Protein 2WNR (pdb70)

Nearest PDB structures (foldseek):
  2wnr-assembly1_E  TM=1.004E+00  e=7.507E-53  Methanothermobacter thermautotrophicus
  4ba1-assembly1_A  TM=9.623E-01  e=1.044E-28  Saccharolobus solfataricus
  8r1o-assembly1_A  TM=9.314E-01  e=3.854E-24  Thermochaetoides thermophila DSM 1495
  9g8n-assembly1_K  TM=9.231E-01  e=5.121E-24  Homo sapiens
  2nn6-assembly1_E  TM=8.917E-01  e=5.564E-19  Homo sapiens

Organism: Methanothermobacter thermautotrophicus (strain ATCC 29096 / DSM 1053 / JCM 10044 / NBRC 100330 / Delta H) (NCBI:txid187420)

Sequence (1418 aa):
PEITRKSITDLINNKERIDGRSLHEFRDISIETGVISKAEGSSRVKLGNTQIIVGVKPQIGEPFPDTPEMGVILTNSELLPMASPTFEPGPPDERSVELSRVVDRCIRESRMIDLEKLCIIEGSKVWMLFLDLHIIDYDGNLFDAAVLATVAALLDTRIPAAEVEDGEVVINREKMQPLPVNRKALMCTFAKIGNEIVLDPSLEEEDILTARISIGVTEEGSICAMQKGGEGPLTRDDVLKAVSIAVEKVPQLIEYLDKSMSVREDGRAFDELRPLKIEAGILERADGSSYLEFGGNKILVAVYGPREAQIRKLQRPDRAVIRCRYNMAPFSVEERKRPGPDRRSVEISKITAEALRPALILEKFPRSVIDVFIEVLEAEGGTRCAGITAASVALADAGIPMRDMVVACAAGKVGDQVVLDLSEEEDKEGQADVPVAILPRTREITLLQSDGNLTPEEFERALDLAVEGCLRIHEVQKEALRKRKSITDLINNKERIDGRSLHEFRDISIETGVISKAEGSSRRVKLGNTQIIVGVKPQIGEPFPDTPEMGVILTNSELLPMASPTFEPGPPDERSVELSRVVDRCIRESRMIDLEKLCIIEGSKVWMLFLDLHIIDYDGNLFDAAVLATVAALLDTRIPAAEVEDGEVVINREKMQPLPVNRKALMCTFAKIGNEIVLDPSLEEEDILTARISIGVTEEGSICAMQKGGEGPLTRDDVLKAVSIAVEKVPQLIEYLDKSMTVREDGRAFDELRPLKIEAGILERADGSSYLEFGGNKILVAVYGPREAVIRCRYNMAPFSVEERKRPGPDRRSVEISKITAEALRPALILEKFPRSVIDVFIEVLEAEGGTRCAGITAASVALADAGIPMRDMVVACAAGKVGDQVVLDLSEEEDKEGQADVPVAILPRTREITLLQSDGNLTPEEFERALDLAVEGCLRIHEVQKEALRKNNKERIDGRSLHEFRDISIETGVISKAEGSSRRVKLGNTQIIVGVKPQIGEPFPDTPEMGVILTNSELLPMASPTFEPGPPDERSVELSRVVDRCIRESRMIDLEKLCIIEGSKVWMLFLDLHIIDYDGNLFDAAVLATVAALLDTRIPAAEVEDGEVVINREKMQPLPVNRKALMCTFAKIGNEIVLDPSLEEEDILTARISIGVTEEGSICAMQKGGEGPLTRDDVLKAVSIAVEKVPQLIEYLDKSMTPSVREDGRAFDELRPLKIEAGILERADGSSYLEFGGNKILVAVYGPREAPDRAVIRCRYNMAPFSVEERKRPGPDRRSVEISKITAEALRPALILEKFPRSVIDVFIEVLEAEGGTRCAGITAASVALADAGIPMRDMVVACAAGKVGDQVVLDLSEEEDKEGQADVPVAILPRTREITLLQSDGNLTPEEFERALDLAVEGCLRIHEVQKEALRKR

GO terms:
  GO:0005515 protein binding (F, IPI)

Foldseek 3Di:
DCPLQVVQQVQVVVQAGPVGDGQADWADKDKDWCPPVVALTKIWIQGPNWIKIKGKHKDKWFDDQVFQQFEAEAWFEDPDVQADVVRDDDGDDPVRVVLRVQLVQLCVQLPFFVRNVQHADRRIIGMYIYIYMYGRHAFFDSNQRRNLGSQLRLQRGWAFDWHDDPHDIDTHNVDIHRTRTPWDKGKWKWFARHNDTGITDTNSRVVNTQKMKMWIATPVQDTRGMDIGHDHDDDPCRVVVVSVSGSVCTNVSVVVSVVSD/DADPVGDDQLDFADKAKAWDPDDPALIKMWIDGPQWTKIKGKHDQDADPDPPDFDQQWEFEQEFAFEQLQQDPHRDDGDDDPVRVVLRVLLSQLFVQFAPTSVDHNGYMYMYMYTDHDWPPRSQSRSQRRQLRCVRSVGHTPAGKHKFKWFAAPVDTGGHATSVSVVNTQKIWIWIAGLPVRHTRDIDMDGDDDPVSVVVRSVSGSVVRNVSVVSSVVNNVD/DVVQQVQVVPQAHDVGDGQLDWADKDKDWCPPVVALTKIWIQGPNWIKIKGKHKDKWADDQVCLQFAAEAWFEDPDVQADVVRDDDPDDPVRVVLRVQLVQLCVQLPFFVRNVQRADGRTIGMYIYIYMYGRHAFFDPNQRRNLGSQLRLQRGWAFDWHQDPHDTDTHPVDTHHTHTPWGKGKWKWFARHNDTGITDTNVRVVHTQKMKMWIATPVLDTRGMDIGHDHDDDPCRVVVVSVSRSVCTNVSVVVSVVSVD/DDPVDDDQLDFADWAKAWDPDDPALIKMWIDGPQWTKIKGKHDQDCDAEFEFAFEQLQQDDHRDDGDDDPVRVVLRVLLSQLFVQFAPSVVPPNGYMYMYMYTDHDWPPVSQRSSQRRQLRCVRSVGDTPAGKHKFKWFAAPVDTGGHQTRVSVVRTQKMWIWMAGLPVRHTRDIDMDHDDDPVRVVVRSVSGSVVRNVSVVSSVVNNVD/DPADDPVGHGQQDWADKDKDWCPPVVAQTKIWIQGPNWIKIKGKHKDKWADDQVFQQFEAEAWFEDPDVQADVPDDDDPDDPVRVVLRVQLVQLCVQLPFFVRNVQRADGGTIGMYIYIYMYGRHAFFDPNQRRNLGSQLRLQRGWAFDWHDDPDDIDTDPPRTHHTHTPFGKGKWKWFADDNGTGITDTNVRVVHTQKMKMWIATPVLDTRGIDIGHDHDDDPCRVVVRSVSGSVCTNVSVVVSVVSVD/DDADPVGDDQLDFADKAKAWDPDDPALIKMWIDGPQWTKIKGKHDQDDDAFWAAEFEFAFEQLQQDDHRDPGDDDPVRVVLRVLLSQLFPQFAPCVVPIGGYMYMYMYTDHDWPPVSQRRSQRRQLRCVRSVGHTPAGKHKFKWFAAPVRIGGHAGNVRVVRTQKIWIWIAGLVVRHTRDTDMDGDDDPVRVVVRSVSGSVVRNVSVVSSVVNVVVD

B-factor: mean 25.07, std 7.88, range [2.0, 79.35]

Structure (mmCIF, N/CA/C/O backbone):
data_2WNR
#
_entry.id   2WNR
#
_cell.length_a   89.261
_cell.length_b   118.233
_cell.length_c   154.708
_cell.angle_alpha   90.00
_cell.angle_beta   90.00
_cell.angle_gamma   90.00
#
_symmetry.space_group_name_H-M   'P 21 21 21'
#
loop_
_entity.id
_entity.type
_entity.pdbx_description
1 polymer 'PROBABLE EXOSOME COMPLEX EXONUCLEASE 2'
2 polymer 'PROBABLE EXOSOME COMPLEX EXONUCLEASE 1'
3 non-polymer 'PHOSPHATE ION'
4 water water
#
loop_
_atom_site.group_PDB
_atom_site.id
_atom_site.type_symbol
_atom_site.label_atom_id
_atom_site.label_alt_id
_atom_site.label_comp_id
_atom_site.label_asym_id
_atom_site.label_entity_id
_atom_site.label_seq_id
_atom_site.pdbx_PDB_ins_code
_atom_site.Cartn_x
_atom_site.Cartn_y
_atom_site.Cartn_z
_atom_site.occupancy
_atom_site.B_iso_or_equiv
_atom_site.auth_seq_id
_atom_site.auth_comp_id
_atom_site.auth_asym_id
_atom_site.auth_atom_id
_atom_site.pdbx_PDB_model_num
ATOM 1 N N . PRO A 1 9 ? -48.501 35.343 24.321 1.00 43.46 9 PRO A N 1
ATOM 2 C CA . PRO A 1 9 ? -48.409 34.055 23.626 1.00 43.75 9 PRO A CA 1
ATOM 3 C C . PRO A 1 9 ? -48.999 32.905 24.457 1.00 43.53 9 PRO A C 1
ATOM 4 O O . PRO A 1 9 ? -49.093 33.022 25.684 1.00 43.56 9 PRO A O 1
ATOM 8 N N . GLU A 1 10 ? -49.387 31.813 23.789 1.00 42.98 10 GLU A N 1
ATOM 9 C CA . GLU A 1 10 ? -50.049 30.659 24.434 1.00 41.76 10 GLU A CA 1
ATOM 10 C C . GLU A 1 10 ? -51.434 30.998 25.018 1.00 40.73 10 GLU A C 1
ATOM 11 O O . GLU A 1 10 ? -51.830 30.459 26.058 1.00 40.22 10 GLU A O 1
ATOM 17 N N . ILE A 1 11 ? -52.161 31.887 24.337 1.00 39.59 11 ILE A N 1
ATOM 18 C CA . ILE A 1 11 ? -53.484 32.353 24.787 1.00 37.53 11 ILE A CA 1
ATOM 19 C C . ILE A 1 11 ? -54.568 31.293 24.547 1.00 37.03 11 ILE A C 1
ATOM 20 O O . ILE A 1 11 ? -55.294 30.932 25.475 1.00 37.85 11 ILE A O 1
ATOM 25 N N . THR A 1 12 ? -54.673 30.799 23.314 1.00 35.52 12 THR A N 1
ATOM 26 C CA . THR A 1 12 ? -55.642 29.748 22.986 1.00 34.56 12 THR A CA 1
ATOM 27 C C . THR A 1 12 ? -55.561 28.564 23.940 1.00 34.80 12 THR A C 1
ATOM 28 O O . THR A 1 12 ? -56.602 28.084 24.399 1.00 34.91 12 THR A O 1
ATOM 32 N N . ARG A 1 13 ? -54.336 28.116 24.248 1.00 33.70 13 ARG A N 1
ATOM 33 C CA . ARG A 1 13 ? -54.133 27.006 25.181 1.00 33.16 13 ARG A CA 1
ATOM 34 C C . ARG A 1 13 ? -54.650 27.271 26.597 1.00 32.80 13 ARG A C 1
ATOM 35 O O . ARG A 1 13 ? -55.092 26.344 27.267 1.00 33.48 13 ARG A O 1
ATOM 43 N N . LYS A 1 14 ? -54.598 28.520 27.055 1.00 32.72 14 LYS A N 1
ATOM 44 C CA . LYS A 1 14 ? -55.185 28.854 28.352 1.00 31.78 14 LYS A CA 1
ATOM 45 C C . LYS A 1 14 ? -56.716 28.992 28.264 1.00 31.28 14 LYS A C 1
ATOM 46 O O . LYS A 1 14 ? -57.430 28.460 29.122 1.00 31.54 14 LYS A O 1
ATOM 52 N N . SER A 1 15 ? -57.205 29.683 27.226 1.00 29.91 15 SER A N 1
ATOM 53 C CA . SER A 1 15 ? -58.651 29.884 26.999 1.00 27.37 15 SER A CA 1
ATOM 54 C C . SER A 1 15 ? -59.425 28.563 26.934 1.00 28.08 15 SER A C 1
ATOM 55 O O . SER A 1 15 ? -60.399 28.377 27.672 1.00 27.46 15 SER A O 1
ATOM 58 N N . ILE A 1 16 ? -58.985 27.653 26.058 1.00 27.48 16 ILE A N 1
ATOM 59 C CA . ILE A 1 16 ? -59.635 26.346 25.886 1.00 28.15 16 ILE A CA 1
ATOM 60 C C . ILE A 1 16 ? -59.452 25.452 27.123 1.00 28.99 16 ILE A C 1
ATOM 61 O O . ILE A 1 16 ? -60.251 24.548 27.371 1.00 29.72 16 ILE A O 1
ATOM 66 N N . THR A 1 17 ? -58.410 25.715 27.905 1.00 29.39 17 THR A N 1
ATOM 67 C CA . THR A 1 17 ? -58.151 24.926 29.107 1.00 29.87 17 THR A CA 1
ATOM 68 C C . THR A 1 17 ? -59.070 25.319 30.265 1.00 29.45 17 THR A C 1
ATOM 69 O O . THR A 1 17 ? -59.689 24.452 30.888 1.00 29.08 17 THR A O 1
ATOM 73 N N . ASP A 1 18 ? -59.169 26.622 30.532 1.00 30.19 18 ASP A N 1
ATOM 74 C CA . ASP A 1 18 ? -60.051 27.142 31.580 1.00 29.93 18 ASP A CA 1
ATOM 75 C C . ASP A 1 18 ? -61.496 26.690 31.375 1.00 28.98 18 ASP A C 1
ATOM 76 O O . ASP A 1 18 ? -62.188 26.342 32.330 1.00 29.82 18 ASP A O 1
ATOM 81 N N . LEU A 1 19 ? -61.926 26.686 30.118 1.00 27.58 19 LEU A N 1
ATOM 82 C CA . LEU A 1 19 ? -63.257 26.242 29.728 1.00 27.21 19 LEU A CA 1
ATOM 83 C C . LEU A 1 19 ? -63.502 24.774 30.110 1.00 28.38 19 LEU A C 1
ATOM 84 O O . LEU A 1 19 ? -64.488 24.459 30.784 1.00 28.03 19 LEU A O 1
ATOM 89 N N . ILE A 1 20 ? -62.595 23.890 29.684 1.00 28.37 20 ILE A N 1
ATOM 90 C CA . ILE A 1 20 ? -62.700 22.453 29.951 1.00 27.68 20 ILE A CA 1
ATOM 91 C C . ILE A 1 20 ? -62.507 22.097 31.424 1.00 28.33 20 ILE A C 1
ATOM 92 O O . ILE A 1 20 ? -63.072 21.108 31.890 1.00 29.12 20 ILE A O 1
ATOM 97 N N . ASN A 1 21 ? -61.722 22.898 32.149 1.00 28.51 21 ASN A N 1
ATOM 98 C CA . ASN A 1 21 ? -61.562 22.721 33.601 1.00 28.15 21 ASN A CA 1
ATOM 99 C C . ASN A 1 21 ? -62.822 23.108 34.362 1.00 27.70 21 ASN A C 1
ATOM 100 O O . ASN A 1 21 ? -63.063 22.622 35.466 1.00 26.78 21 ASN A O 1
ATOM 105 N N . ASN A 1 22 ? -63.619 23.988 33.762 1.00 28.63 22 ASN A N 1
ATOM 106 C CA . ASN A 1 22 ? -64.923 24.339 34.315 1.00 29.05 22 ASN A CA 1
ATOM 107 C C . ASN A 1 22 ? -66.056 23.617 33.571 1.00 28.26 22 ASN A C 1
ATOM 108 O O . ASN A 1 22 ? -67.202 24.080 33.540 1.00 28.64 22 ASN A O 1
ATOM 113 N N . LYS A 1 23 ? -65.695 22.483 32.968 1.00 26.76 23 LYS A N 1
ATOM 114 C CA . LYS A 1 23 ? -66.627 21.471 32.451 1.00 26.78 23 LYS A CA 1
ATOM 115 C C . LYS A 1 23 ? -67.429 21.807 31.190 1.00 25.73 23 LYS A C 1
ATOM 116 O O . LYS A 1 23 ? -68.522 21.275 30.999 1.00 25.15 23 LYS A O 1
ATOM 122 N N . GLU A 1 24 ? -66.887 22.657 30.322 1.00 24.73 24 GLU A N 1
ATOM 123 C CA . GLU A 1 24 ? -67.553 22.936 29.044 1.00 25.32 24 GLU A CA 1
ATOM 124 C C . GLU A 1 24 ? -66.593 23.012 27.860 1.00 25.18 24 GLU A C 1
ATOM 125 O O . GLU A 1 24 ? -65.395 23.231 28.029 1.00 26.62 24 GLU A O 1
ATOM 131 N N . ARG A 1 25 ? -67.133 22.823 26.662 1.00 24.08 25 ARG A N 1
ATOM 132 C CA . ARG A 1 25 ? -66.324 22.810 25.458 1.00 23.92 25 ARG A CA 1
ATOM 133 C C . ARG A 1 25 ? -66.767 23.894 24.496 1.00 24.27 25 ARG A C 1
ATOM 134 O O . ARG A 1 25 ? -67.889 24.385 24.581 1.00 24.04 25 ARG A O 1
ATOM 142 N N . ILE A 1 26 ? -65.873 24.263 23.585 1.00 25.09 26 ILE A N 1
ATOM 143 C CA . ILE A 1 26 ? -66.143 25.308 22.604 1.00 25.73 26 ILE A CA 1
ATOM 144 C C . ILE A 1 26 ? -67.466 25.099 21.857 1.00 25.58 26 ILE A C 1
ATOM 145 O O . ILE A 1 26 ? -68.283 26.023 21.761 1.00 23.17 26 ILE A O 1
ATOM 150 N N . ASP A 1 27 ? -67.682 23.881 21.360 1.00 25.91 27 ASP A N 1
ATOM 151 C CA . ASP A 1 27 ? -68.912 23.563 20.634 1.00 27.68 27 ASP A CA 1
ATOM 152 C C . ASP A 1 27 ? -70.065 23.174 21.571 1.00 27.77 27 ASP A C 1
ATOM 153 O O . ASP A 1 27 ? -71.138 22.770 21.117 1.00 27.16 27 ASP A O 1
ATOM 158 N N . GLY A 1 28 ? -69.822 23.287 22.875 1.00 28.54 28 GLY A N 1
ATOM 159 C CA . GLY A 1 28 ? -70.861 23.143 23.898 1.00 28.08 28 GLY A CA 1
ATOM 160 C C . GLY A 1 28 ? -71.368 21.748 24.210 1.00 27.60 28 GLY A C 1
ATOM 161 O O . GLY A 1 28 ? -72.542 21.581 24.530 1.00 28.04 28 GLY A O 1
ATOM 162 N N . ARG A 1 29 ? -70.496 20.743 24.134 1.00 28.09 29 ARG A N 1
ATOM 163 C CA . ARG A 1 29 ? -70.889 19.381 24.511 1.00 27.05 29 ARG A CA 1
ATOM 164 C C . ARG A 1 29 ? -70.345 18.970 25.870 1.00 27.47 29 ARG A C 1
ATOM 165 O O . ARG A 1 29 ? -69.490 19.651 26.444 1.00 26.99 29 ARG A O 1
ATOM 173 N N . SER A 1 30 ? -70.880 17.865 26.388 1.00 27.88 30 SER A N 1
ATOM 174 C CA . SER A 1 30 ? -70.404 17.266 27.627 1.00 27.31 30 SER A CA 1
ATOM 175 C C . SER A 1 30 ? -68.941 16.876 27.451 1.00 26.26 30 SER A C 1
ATOM 176 O O . SER A 1 30 ? -68.446 16.792 26.320 1.00 25.98 30 SER A O 1
ATOM 179 N N . LEU A 1 31 ? -68.255 16.652 28.568 1.00 24.11 31 LEU A N 1
ATOM 180 C CA . LEU A 1 31 ? -66.873 16.216 28.531 1.00 22.94 31 LEU A CA 1
ATOM 181 C C . LEU A 1 31 ? -66.705 14.834 27.904 1.00 23.48 31 LEU A C 1
ATOM 182 O O . LEU A 1 31 ? -65.709 14.579 27.245 1.00 24.53 31 LEU A O 1
ATOM 187 N N . HIS A 1 32 ? -67.680 13.952 28.099 1.00 24.71 32 HIS A N 1
ATOM 188 C CA . HIS A 1 32 ? -67.612 12.603 27.536 1.00 25.21 32 HIS A CA 1
ATOM 189 C C . HIS A 1 32 ? -68.693 12.375 26.466 1.00 24.93 32 HIS A C 1
ATOM 190 O O . HIS A 1 32 ? -69.405 11.364 26.486 1.00 25.28 32 HIS A O 1
ATOM 197 N N . GLU A 1 33 ? -68.801 13.312 25.528 1.00 24.50 33 GLU A N 1
ATOM 198 C CA . GLU A 1 33 ? -69.816 13.244 24.475 1.00 22.83 33 GLU A CA 1
ATOM 199 C C . GLU A 1 33 ? -69.218 13.326 23.071 1.00 22.37 33 GLU A C 1
ATOM 200 O O . GLU A 1 33 ? -68.474 14.257 22.754 1.00 21.74 33 GLU A O 1
ATOM 206 N N . PHE A 1 34 ? -69.567 12.349 22.235 1.00 22.42 34 PHE A N 1
ATOM 207 C CA . PHE A 1 34 ? -69.189 12.345 20.821 1.00 21.53 34 PHE A CA 1
ATOM 208 C C . PHE A 1 34 ? -69.895 13.438 20.045 1.00 22.53 34 PHE A C 1
ATOM 209 O O . PHE A 1 34 ? -70.953 13.923 20.458 1.00 23.24 34 PHE A O 1
ATOM 217 N N . ARG A 1 35 ? -69.312 13.815 18.908 1.00 22.53 35 ARG A N 1
ATOM 218 C CA . ARG A 1 35 ? -70.001 14.666 17.941 1.00 21.20 35 ARG A CA 1
ATOM 219 C C . ARG A 1 35 ? -70.993 13.799 17.181 1.00 21.03 35 ARG A C 1
ATOM 220 O O . ARG A 1 35 ? -71.059 12.588 17.400 1.00 20.78 35 ARG A O 1
ATOM 228 N N . ASP A 1 36 ? -71.766 14.410 16.292 1.00 22.15 36 ASP A N 1
ATOM 229 C CA . ASP A 1 36 ? -72.721 13.661 15.483 1.00 23.58 36 ASP A CA 1
ATOM 230 C C . ASP A 1 36 ? -71.985 12.599 14.671 1.00 24.18 36 ASP A C 1
ATOM 231 O O . ASP A 1 36 ? -70.860 12.818 14.217 1.00 25.36 36 ASP A O 1
ATOM 236 N N . ILE A 1 37 ? -72.596 11.433 14.517 1.00 23.39 37 ILE A N 1
ATOM 237 C CA . ILE A 1 37 ? -71.972 10.380 13.729 1.00 23.76 37 ILE A CA 1
ATOM 238 C C . ILE A 1 37 ? -72.864 9.986 12.562 1.00 24.41 37 ILE A C 1
ATOM 239 O O . ILE A 1 37 ? -74.078 9.855 12.708 1.00 25.85 37 ILE A O 1
ATOM 244 N N . SER A 1 38 ? -72.236 9.806 11.404 1.00 24.72 38 SER A N 1
ATOM 245 C CA . SER A 1 38 ? -72.920 9.465 10.174 1.00 24.58 38 SER A CA 1
ATOM 246 C C . SER A 1 38 ? -72.200 8.271 9.548 1.00 24.72 38 SER A C 1
ATOM 247 O O . SER A 1 38 ? -70.996 8.312 9.334 1.00 25.61 38 SER A O 1
ATOM 250 N N . ILE A 1 39 ? -72.938 7.199 9.278 1.00 24.04 39 ILE A N 1
ATOM 251 C CA . ILE A 1 39 ? -72.366 5.964 8.742 1.00 23.08 39 ILE A CA 1
ATOM 252 C C . ILE A 1 39 ? -73.131 5.479 7.507 1.00 23.76 39 ILE A C 1
ATOM 253 O O . ILE A 1 39 ? -74.336 5.185 7.578 1.00 24.91 39 ILE A O 1
ATOM 258 N N . GLU A 1 40 ? -72.430 5.404 6.379 1.00 23.00 40 GLU A N 1
ATOM 259 C CA . GLU A 1 40 ? -72.982 4.821 5.155 1.00 22.97 40 GLU A CA 1
ATOM 260 C C . GLU A 1 40 ? -72.119 3.654 4.716 1.00 22.35 40 GLU A C 1
ATOM 261 O O . GLU A 1 40 ? -70.906 3.677 4.897 1.00 21.91 40 GLU A O 1
ATOM 267 N N . THR A 1 41 ? -72.749 2.634 4.145 1.00 22.08 41 THR A N 1
ATOM 268 C CA . THR A 1 41 ? -72.020 1.505 3.570 1.00 21.81 41 THR A CA 1
ATOM 269 C C . THR A 1 41 ? -72.358 1.377 2.084 1.00 21.85 41 THR A C 1
ATOM 270 O O . THR A 1 41 ? -73.236 2.084 1.584 1.00 22.60 41 THR A O 1
ATOM 274 N N . GLY A 1 42 ? -71.653 0.489 1.382 1.00 22.18 42 GLY A N 1
ATOM 275 C CA . GLY A 1 42 ? -71.868 0.265 -0.053 1.00 22.77 42 GLY A CA 1
ATOM 276 C C . GLY A 1 42 ? -71.705 1.529 -0.881 1.00 23.83 42 GLY A C 1
ATOM 277 O O . GLY A 1 42 ? -72.465 1.778 -1.819 1.00 24.17 42 GLY A O 1
ATOM 278 N N . VAL A 1 43 ? -70.691 2.312 -0.533 1.00 23.71 43 VAL A N 1
ATOM 279 C CA . VAL A 1 43 ? -70.446 3.631 -1.110 1.00 24.55 43 VAL A CA 1
ATOM 280 C C . VAL A 1 43 ? -69.714 3.570 -2.459 1.00 24.28 43 VAL A C 1
ATOM 281 O O . VAL A 1 43 ? -70.028 4.343 -3.379 1.00 24.54 43 VAL A O 1
ATOM 285 N N . ILE A 1 44 ? -68.736 2.665 -2.556 1.00 23.27 44 ILE A N 1
ATOM 286 C CA . ILE A 1 44 ? -67.964 2.442 -3.782 1.00 22.33 44 ILE A CA 1
ATOM 287 C C . ILE A 1 44 ? -68.457 1.142 -4.412 1.00 22.77 44 ILE A C 1
ATOM 288 O O . ILE A 1 44 ? -68.237 0.060 -3.866 1.00 23.25 44 ILE A O 1
ATOM 293 N N . SER A 1 45 ? -69.117 1.244 -5.559 1.00 22.96 45 SER A N 1
ATOM 294 C CA . SER A 1 45 ? -69.833 0.087 -6.107 1.00 24.03 45 SER A CA 1
ATOM 295 C C . SER A 1 45 ? -68.903 -1.046 -6.538 1.00 24.05 45 SER A C 1
ATOM 296 O O . SER A 1 45 ? -69.259 -2.221 -6.429 1.00 24.30 45 SER A O 1
ATOM 299 N N . LYS A 1 46 ? -67.714 -0.689 -7.014 1.00 24.52 46 LYS A N 1
ATOM 300 C CA . LYS A 1 46 ? -66.731 -1.686 -7.447 1.00 25.00 46 LYS A CA 1
ATOM 301 C C . LYS A 1 46 ? -66.122 -2.474 -6.285 1.00 24.71 46 LYS A C 1
ATOM 302 O O . LYS A 1 46 ? -65.781 -3.646 -6.453 1.00 25.22 46 LYS A O 1
ATOM 308 N N . ALA A 1 47 ? -66.002 -1.822 -5.123 1.00 22.40 47 ALA A N 1
ATOM 309 C CA . ALA A 1 47 ? -65.404 -2.403 -3.910 1.00 21.07 47 ALA A CA 1
ATOM 310 C C . ALA A 1 47 ? -66.296 -3.460 -3.256 1.00 21.61 47 ALA A C 1
ATOM 311 O O . ALA A 1 47 ? -67.509 -3.275 -3.148 1.00 22.52 47 ALA A O 1
ATOM 313 N N . GLU A 1 48 ? -65.688 -4.554 -2.805 1.00 20.56 48 GLU A N 1
ATOM 314 C CA . GLU A 1 48 ? -66.426 -5.675 -2.222 1.00 20.53 48 GLU A CA 1
ATOM 315 C C . GLU A 1 48 ? -67.093 -5.327 -0.893 1.00 20.78 48 GLU A C 1
ATOM 316 O O . GLU A 1 48 ? -68.137 -5.887 -0.538 1.00 23.04 48 GLU A O 1
ATOM 322 N N . GLY A 1 49 ? -66.472 -4.413 -0.161 1.00 20.11 49 GLY A N 1
ATOM 323 C CA . GLY A 1 49 ? -67.083 -3.792 1.002 1.00 19.17 49 GLY A CA 1
ATOM 324 C C . GLY A 1 49 ? -66.556 -2.381 1.054 1.00 19.30 49 GLY A C 1
ATOM 325 O O . GLY A 1 49 ? -65.416 -2.141 0.669 1.00 20.40 49 GLY A O 1
ATOM 326 N N . SER A 1 50 ? -67.383 -1.446 1.504 1.00 19.78 50 SER A N 1
ATOM 327 C CA . SER A 1 50 ? -66.984 -0.044 1.608 1.00 20.19 50 SER A CA 1
ATOM 328 C C . SER A 1 50 ? -67.850 0.711 2.601 1.00 20.48 50 SER A C 1
ATOM 329 O O . SER A 1 50 ? -68.977 0.303 2.877 1.00 20.35 50 SER A O 1
ATOM 332 N N . SER A 1 51 ? -67.324 1.816 3.125 1.00 19.60 51 SER A N 1
ATOM 333 C CA . SER A 1 51 ? -68.061 2.669 4.061 1.00 21.01 51 SER A CA 1
ATOM 334 C C . SER A 1 51 ? -67.591 4.115 4.020 1.00 20.88 51 SER A C 1
ATOM 335 O O . SER A 1 51 ? -66.461 4.395 3.664 1.00 21.91 51 SER A O 1
ATOM 338 N N . ARG A 1 52 ? -68.477 5.026 4.387 1.00 21.44 52 ARG A N 1
ATOM 339 C CA . ARG A 1 52 ? -68.142 6.437 4.530 1.00 22.35 52 ARG A CA 1
ATOM 340 C C . ARG A 1 52 ? -68.614 6.876 5.914 1.00 22.30 52 ARG A C 1
ATOM 341 O O . ARG A 1 52 ? -69.817 6.848 6.206 1.00 23.18 52 ARG A O 1
ATOM 349 N N . VAL A 1 53 ? -67.665 7.248 6.771 1.00 21.76 53 VAL A N 1
ATOM 350 C CA . VAL A 1 53 ? -67.991 7.716 8.120 1.00 21.85 53 VAL A CA 1
ATOM 351 C C . VAL A 1 53 ? -67.683 9.204 8.291 1.00 22.53 53 VAL A C 1
ATOM 352 O O . VAL A 1 53 ? -66.619 9.689 7.898 1.00 22.77 53 VAL A O 1
ATOM 356 N N . LYS A 1 54 ? -68.643 9.921 8.861 1.00 22.51 54 LYS A N 1
ATOM 357 C CA . LYS A 1 54 ? -68.454 11.309 9.249 1.00 21.80 54 LYS A CA 1
ATOM 358 C C . LYS A 1 54 ? -68.623 11.418 10.756 1.00 22.11 54 LYS A C 1
ATOM 359 O O . LYS A 1 54 ? -69.655 11.040 11.310 1.00 22.47 54 LYS A O 1
ATOM 365 N N . LEU A 1 55 ? -67.587 11.920 11.411 1.00 21.91 55 LEU A N 1
ATOM 366 C CA . LEU A 1 55 ? -67.593 12.120 12.845 1.00 22.72 55 LEU A CA 1
ATOM 367 C C . LEU A 1 55 ? -67.328 13.611 13.027 1.00 22.75 55 LEU A C 1
ATOM 368 O O . LEU A 1 55 ? -66.202 14.074 12.897 1.00 23.58 55 LEU A O 1
ATOM 373 N N . GLY A 1 56 ? -68.382 14.367 13.293 1.00 23.07 56 GLY A N 1
ATOM 374 C CA . GLY A 1 56 ? -68.320 15.806 13.107 1.00 22.56 56 GLY A CA 1
ATOM 375 C C . GLY A 1 56 ? -68.053 16.012 11.632 1.00 23.55 56 GLY A C 1
ATOM 376 O O . GLY A 1 56 ? -68.781 15.486 10.788 1.00 25.13 56 GLY A O 1
ATOM 377 N N . ASN A 1 57 ? -66.991 16.740 11.313 1.00 22.93 57 ASN A N 1
ATOM 378 C CA . ASN A 1 57 ? -66.614 16.955 9.920 1.00 22.49 57 ASN A CA 1
ATOM 379 C C . ASN A 1 57 ? -65.504 16.032 9.448 1.00 22.58 57 ASN A C 1
ATOM 380 O O . ASN A 1 57 ? -65.212 15.978 8.252 1.00 23.92 57 ASN A O 1
ATOM 385 N N . THR A 1 58 ? -64.877 15.328 10.387 1.00 21.64 58 THR A N 1
ATOM 386 C CA . THR A 1 58 ? -63.852 14.349 10.064 1.00 22.11 58 THR A CA 1
ATOM 387 C C . THR A 1 58 ? -64.491 13.251 9.229 1.00 22.60 58 THR A C 1
ATOM 388 O O . THR A 1 58 ? -65.443 12.604 9.657 1.00 22.74 58 THR A O 1
ATOM 392 N N . GLN A 1 59 ? -63.967 13.066 8.025 1.00 22.92 59 GLN A N 1
ATOM 393 C CA . GLN A 1 59 ? -64.569 12.151 7.078 1.00 23.15 59 GLN A CA 1
ATOM 394 C C . GLN A 1 59 ? -63.567 11.132 6.565 1.00 23.89 59 GLN A C 1
ATOM 395 O O . GLN A 1 59 ? -62.484 11.493 6.116 1.00 24.72 59 GLN A O 1
ATOM 401 N N . ILE A 1 60 ? -63.938 9.861 6.637 1.00 22.71 60 ILE A N 1
ATOM 402 C CA . ILE A 1 60 ? -63.078 8.774 6.198 1.00 22.39 60 ILE A CA 1
ATOM 403 C C . ILE A 1 60 ? -63.884 7.816 5.332 1.00 22.83 60 ILE A C 1
ATOM 404 O O . ILE A 1 60 ? -64.992 7.427 5.689 1.00 26.27 60 ILE A O 1
ATOM 409 N N . ILE A 1 61 ? -63.323 7.448 4.188 1.00 22.20 61 ILE A N 1
ATOM 410 C CA . ILE A 1 61 ? -63.876 6.386 3.370 1.00 20.79 61 ILE A CA 1
ATOM 411 C C . ILE A 1 61 ? -62.976 5.156 3.432 1.00 21.42 61 ILE A C 1
ATOM 412 O O . ILE A 1 61 ? -61.765 5.258 3.273 1.00 22.30 61 ILE A O 1
ATOM 417 N N . VAL A 1 62 ? -63.572 4.000 3.687 1.00 20.73 62 VAL A N 1
ATOM 418 C CA . VAL A 1 62 ? -62.813 2.765 3.761 1.00 21.90 62 VAL A CA 1
ATOM 419 C C . VAL A 1 62 ? -63.295 1.794 2.700 1.00 22.82 62 VAL A C 1
ATOM 420 O O . VAL A 1 62 ? -64.488 1.632 2.497 1.00 25.91 62 VAL A O 1
ATOM 424 N N . GLY A 1 63 ? -62.359 1.159 2.014 1.00 22.58 63 GLY A N 1
ATOM 425 C CA . GLY A 1 63 ? -62.696 0.092 1.094 1.00 22.70 63 GLY A CA 1
ATOM 426 C C . GLY A 1 63 ? -62.047 -1.203 1.538 1.00 23.02 63 GLY A C 1
ATOM 427 O O . GLY A 1 63 ? -60.937 -1.198 2.081 1.00 23.96 63 GLY A O 1
ATOM 428 N N . VAL A 1 64 ? -62.748 -2.311 1.316 1.00 22.79 64 VAL A N 1
ATOM 429 C CA . VAL A 1 64 ? -62.209 -3.631 1.601 1.00 22.86 64 VAL A CA 1
ATOM 430 C C . VAL A 1 64 ? -62.096 -4.384 0.278 1.00 23.57 64 VAL A C 1
ATOM 431 O O . VAL A 1 64 ? -63.101 -4.618 -0.395 1.00 23.69 64 VAL A O 1
ATOM 435 N N . LYS A 1 65 ? -60.868 -4.751 -0.089 1.00 23.91 65 LYS A N 1
ATOM 436 C CA . LYS A 1 65 ? -60.592 -5.416 -1.362 1.00 23.75 65 LYS A CA 1
ATOM 437 C C . LYS A 1 65 ? -59.924 -6.763 -1.128 1.00 22.61 65 LYS A C 1
ATOM 438 O O . LYS A 1 65 ? -58.743 -6.815 -0.791 1.00 21.68 65 LYS A O 1
ATOM 444 N N . PRO A 1 66 ? -60.690 -7.858 -1.292 1.00 22.24 66 PRO A N 1
ATOM 445 C CA . PRO A 1 66 ? -60.207 -9.219 -1.116 1.00 22.83 66 PRO A CA 1
ATOM 446 C C . PRO A 1 66 ? -59.369 -9.678 -2.298 1.00 22.88 66 PRO A C 1
ATOM 447 O O . PRO A 1 66 ? -59.646 -9.326 -3.446 1.00 22.73 66 PRO A O 1
ATOM 451 N N . GLN A 1 67 ? -58.357 -10.476 -2.007 1.00 23.24 67 GLN A N 1
ATOM 452 C CA . GLN A 1 67 ? -57.430 -10.930 -3.022 1.00 23.38 67 GLN A CA 1
ATOM 453 C C . GLN A 1 67 ? -56.833 -12.264 -2.589 1.00 22.23 67 GLN A C 1
ATOM 454 O O . GLN A 1 67 ? -56.769 -12.571 -1.391 1.00 20.28 67 GLN A O 1
ATOM 460 N N . ILE A 1 68 ? -56.402 -13.061 -3.557 1.00 23.20 68 ILE A N 1
ATOM 461 C CA . ILE A 1 68 ? -55.868 -14.383 -3.250 1.00 23.43 68 ILE A CA 1
ATOM 462 C C . ILE A 1 68 ? -54.350 -14.420 -3.378 1.00 24.38 68 ILE A C 1
ATOM 463 O O . ILE A 1 68 ? -53.798 -13.971 -4.391 1.00 25.00 68 ILE A O 1
ATOM 468 N N . GLY A 1 69 ? -53.683 -14.953 -2.353 1.00 23.86 69 GLY A N 1
ATOM 469 C CA . GLY A 1 69 ? -52.235 -15.164 -2.406 1.00 24.44 69 GLY A CA 1
ATOM 470 C C . GLY A 1 69 ? -51.657 -16.070 -1.338 1.00 26.06 69 GLY A C 1
ATOM 471 O O . GLY A 1 69 ? -52.394 -16.758 -0.622 1.00 27.35 69 GLY A O 1
ATOM 472 N N . GLU A 1 70 ? -50.325 -16.079 -1.257 1.00 27.74 70 GLU A N 1
ATOM 473 C CA . GLU A 1 70 ? -49.570 -16.822 -0.239 1.00 28.25 70 GLU A CA 1
ATOM 474 C C . GLU A 1 70 ? -49.846 -16.310 1.178 1.00 29.02 70 GLU A C 1
ATOM 475 O O . GLU A 1 70 ? -49.830 -15.092 1.412 1.00 25.93 70 GLU A O 1
ATOM 481 N N . PRO A 1 71 ? -50.127 -17.238 2.118 1.00 29.08 71 PRO A N 1
ATOM 482 C CA . PRO A 1 71 ? -50.101 -16.957 3.553 1.00 30.81 71 PRO A CA 1
ATOM 483 C C . PRO A 1 71 ? -48.667 -16.856 4.074 1.00 31.83 71 PRO A C 1
ATOM 484 O O . PRO A 1 71 ? -47.733 -17.320 3.405 1.00 30.96 71 PRO A O 1
ATOM 488 N N . PHE A 1 72 ? -48.501 -16.267 5.258 1.00 33.17 72 PHE A N 1
ATOM 489 C CA . PHE A 1 72 ? -47.188 -16.154 5.890 1.00 35.70 72 PHE A CA 1
ATOM 490 C C . PHE A 1 72 ? -46.593 -17.537 6.205 1.00 37.13 72 PHE A C 1
ATOM 491 O O . PHE A 1 72 ? -47.330 -18.462 6.562 1.00 38.46 72 PHE A O 1
ATOM 499 N N . PRO A 1 73 ? -45.259 -17.685 6.057 1.00 37.60 73 PRO A N 1
ATOM 500 C CA . PRO A 1 73 ? -44.607 -18.997 6.150 1.00 38.07 73 PRO A CA 1
ATOM 501 C C . PRO A 1 73 ? -44.880 -19.744 7.457 1.00 37.54 73 PRO A C 1
ATOM 502 O O . PRO A 1 73 ? -44.824 -20.973 7.480 1.00 36.12 73 PRO A O 1
ATOM 506 N N . ASP A 1 74 ? -45.172 -19.003 8.525 1.00 36.16 74 ASP A N 1
ATOM 507 C CA . ASP A 1 74 ? -45.422 -19.605 9.838 1.00 34.78 74 ASP A CA 1
ATOM 508 C C . ASP A 1 74 ? -46.874 -19.479 10.333 1.00 31.49 74 ASP A C 1
ATOM 509 O O . ASP A 1 74 ? -47.164 -19.756 11.503 1.00 30.45 74 ASP A O 1
ATOM 514 N N . THR A 1 75 ? -47.772 -19.065 9.437 1.00 28.92 75 THR A N 1
ATOM 515 C CA . THR A 1 75 ? -49.222 -19.119 9.675 1.00 26.85 75 THR A CA 1
ATOM 516 C C . THR A 1 75 ? -49.958 -19.658 8.437 1.00 25.85 75 THR A C 1
ATOM 517 O O . THR A 1 75 ? -50.848 -18.997 7.894 1.00 25.78 75 THR A O 1
ATOM 521 N N . PRO A 1 76 ? -49.619 -20.888 8.012 1.00 25.04 76 PRO A N 1
ATOM 522 C CA . PRO A 1 76 ? -50.094 -21.405 6.728 1.00 24.43 76 PRO A CA 1
ATOM 523 C C . PRO A 1 76 ? -51.613 -21.608 6.664 1.00 23.54 76 PRO A C 1
ATOM 524 O O . PRO A 1 76 ? -52.161 -21.829 5.579 1.00 22.28 76 PRO A O 1
ATOM 528 N N . GLU A 1 77 ? -52.274 -21.534 7.819 1.00 23.31 77 GLU A N 1
ATOM 529 C CA . GLU A 1 77 ? -53.711 -21.800 7.938 1.00 22.34 77 GLU A CA 1
ATOM 530 C C . GLU A 1 77 ? -54.536 -20.515 8.123 1.00 22.65 77 GLU A C 1
ATOM 531 O O . GLU A 1 77 ? -55.766 -20.574 8.249 1.00 23.54 77 GLU A O 1
ATOM 537 N N . MET A 1 78 ? -53.860 -19.366 8.132 1.00 20.41 78 MET A N 1
ATOM 538 C CA . MET A 1 78 ? -54.529 -18.092 8.367 1.00 20.51 78 MET A CA 1
ATOM 539 C C . MET A 1 78 ? -54.634 -17.230 7.109 1.00 19.38 78 MET A C 1
ATOM 540 O O . MET A 1 78 ? -53.725 -17.209 6.274 1.00 19.36 78 MET A O 1
ATOM 545 N N . GLY A 1 79 ? -55.762 -16.537 6.979 1.00 17.94 79 GLY A N 1
ATOM 546 C CA . GLY A 1 79 ? -55.951 -15.542 5.930 1.00 17.21 79 GLY A CA 1
ATOM 547 C C . GLY A 1 79 ? -55.259 -14.265 6.376 1.00 18.28 79 GLY A C 1
ATOM 548 O O . GLY A 1 79 ? -54.891 -14.125 7.542 1.00 16.87 79 GLY A O 1
ATOM 549 N N . VAL A 1 80 ? -55.077 -13.332 5.454 1.00 20.63 80 VAL A N 1
ATOM 550 C CA . VAL A 1 80 ? -54.296 -12.139 5.737 1.00 22.72 80 VAL A CA 1
ATOM 551 C C . VAL A 1 80 ? -55.162 -10.881 5.810 1.00 22.94 80 VAL A C 1
ATOM 552 O O . VAL A 1 80 ? -56.103 -10.715 5.029 1.00 23.54 80 VAL A O 1
ATOM 556 N N . ILE A 1 81 ? -54.845 -10.008 6.761 1.00 22.92 81 ILE A N 1
ATOM 557 C CA . ILE A 1 81 ? -55.384 -8.639 6.786 1.00 21.84 81 ILE A CA 1
ATOM 558 C C . ILE A 1 81 ? -54.240 -7.653 6.584 1.00 22.60 81 ILE A C 1
ATOM 559 O O . ILE A 1 81 ? -53.203 -7.768 7.228 1.00 23.47 81 ILE A O 1
ATOM 564 N N . LEU A 1 82 ? -54.439 -6.683 5.695 1.00 23.87 82 LEU A N 1
ATOM 565 C CA . LEU A 1 82 ? -53.460 -5.639 5.419 1.00 22.64 82 LEU A CA 1
ATOM 566 C C . LEU A 1 82 ? -54.109 -4.259 5.535 1.00 22.91 82 LEU A C 1
ATOM 567 O O . LEU A 1 82 ? -54.931 -3.884 4.702 1.00 24.80 82 LEU A O 1
ATOM 572 N N . THR A 1 83 ? -53.738 -3.506 6.569 1.00 22.74 83 THR A N 1
ATOM 573 C CA . THR A 1 83 ? -54.338 -2.204 6.840 1.00 21.58 83 THR A CA 1
ATOM 574 C C . THR A 1 83 ? -53.401 -1.101 6.386 1.00 22.91 83 THR A C 1
ATOM 575 O O . THR A 1 83 ? -52.220 -1.098 6.719 1.00 23.33 83 THR A O 1
ATOM 579 N N . ASN A 1 84 ? -53.929 -0.178 5.591 1.00 22.87 84 ASN A N 1
ATOM 580 C CA . ASN A 1 84 ? -53.162 0.971 5.149 1.00 25.73 84 ASN A CA 1
ATOM 581 C C . ASN A 1 84 ? -54.048 2.208 5.081 1.00 25.61 84 ASN A C 1
ATOM 582 O O . ASN A 1 84 ? -55.223 2.117 4.717 1.00 27.10 84 ASN A O 1
ATOM 587 N N . SER A 1 85 ? -53.494 3.357 5.448 1.00 23.16 85 SER A N 1
ATOM 588 C CA . SER A 1 85 ? -54.273 4.581 5.418 1.00 23.47 85 SER A CA 1
ATOM 589 C C . SER A 1 85 ? -53.582 5.667 4.618 1.00 23.09 85 SER A C 1
ATOM 590 O O . SER A 1 85 ? -52.363 5.824 4.684 1.00 23.79 85 SER A O 1
ATOM 593 N N . GLU A 1 86 ? -54.375 6.401 3.852 1.00 21.38 86 GLU A N 1
ATOM 594 C CA . GLU A 1 86 ? -53.881 7.535 3.105 1.00 21.97 86 GLU A CA 1
ATOM 595 C C . GLU A 1 86 ? -54.348 8.855 3.746 1.00 21.76 86 GLU A C 1
ATOM 596 O O . GLU A 1 86 ? -55.509 9.249 3.600 1.00 22.56 86 GLU A O 1
ATOM 602 N N . LEU A 1 87 ? -53.447 9.517 4.468 1.00 20.47 87 LEU A N 1
ATOM 603 C CA . LEU A 1 87 ? -53.750 10.816 5.037 1.00 21.26 87 LEU A CA 1
ATOM 604 C C . LEU A 1 87 ? -53.549 11.883 3.950 1.00 21.72 87 LEU A C 1
ATOM 605 O O . LEU A 1 87 ? -52.458 12.423 3.778 1.00 20.46 87 LEU A O 1
ATOM 610 N N . LEU A 1 88 ? -54.614 12.166 3.211 1.00 20.30 88 LEU A N 1
ATOM 611 C CA . LEU A 1 88 ? -54.509 12.946 1.994 1.00 21.42 88 LEU A CA 1
ATOM 612 C C . LEU A 1 88 ? -54.227 14.431 2.223 1.00 23.20 88 LEU A C 1
ATOM 613 O O . LEU A 1 88 ? -54.832 15.072 3.097 1.00 24.11 88 LEU A O 1
ATOM 618 N N . PRO A 1 89 ? -53.331 14.998 1.405 1.00 22.62 89 PRO A N 1
ATOM 619 C CA . PRO A 1 89 ? -53.189 16.445 1.384 1.00 21.52 89 PRO A CA 1
ATOM 620 C C . PRO A 1 89 ? -54.556 17.141 1.305 1.00 21.96 89 PRO A C 1
ATOM 621 O O . PRO A 1 89 ? -54.728 18.255 1.843 1.00 21.61 89 PRO A O 1
ATOM 625 N N . MET A 1 90 ? -55.509 16.470 0.653 1.00 21.43 90 MET A N 1
ATOM 626 C CA . MET A 1 90 ? -56.906 16.910 0.577 1.00 22.29 90 MET A CA 1
ATOM 627 C C . MET A 1 90 ? -57.482 17.168 1.970 1.00 22.56 90 MET A C 1
ATOM 628 O O . MET A 1 90 ? -58.098 18.212 2.225 1.00 20.43 90 MET A O 1
ATOM 633 N N . ALA A 1 91 ? -57.239 16.214 2.861 1.00 22.24 91 ALA A N 1
ATOM 634 C CA . ALA A 1 91 ? -57.884 16.168 4.162 1.00 22.59 91 ALA A CA 1
ATOM 635 C C . ALA A 1 91 ? -57.416 17.225 5.160 1.00 22.18 91 ALA A C 1
ATOM 636 O O . ALA A 1 91 ? -58.082 17.437 6.172 1.00 23.11 91 ALA A O 1
ATOM 638 N N . SER A 1 92 ? -56.280 17.869 4.883 1.00 22.43 92 SER A N 1
ATOM 639 C CA . SER A 1 92 ? -55.678 18.860 5.788 1.00 23.32 92 SER A CA 1
ATOM 640 C C . SER A 1 92 ? -54.471 19.539 5.142 1.00 23.22 92 SER A C 1
ATOM 641 O O . SER A 1 92 ? -53.706 18.876 4.446 1.00 24.04 92 SER A O 1
ATOM 644 N N . PRO A 1 93 ? -54.273 20.848 5.397 1.00 22.35 93 PRO A N 1
ATOM 645 C CA . PRO A 1 93 ? -53.089 21.552 4.858 1.00 23.01 93 PRO A CA 1
ATOM 646 C C . PRO A 1 93 ? -51.760 21.109 5.493 1.00 23.97 93 PRO A C 1
ATOM 647 O O . PRO A 1 93 ? -50.693 21.459 4.996 1.00 24.06 93 PRO A O 1
ATOM 651 N N . THR A 1 94 ? -51.827 20.339 6.573 1.00 24.97 94 THR A N 1
ATOM 652 C CA . THR A 1 94 ? -50.625 19.847 7.229 1.00 25.62 94 THR A CA 1
ATOM 653 C C . THR A 1 94 ? -50.298 18.428 6.771 1.00 26.69 94 THR A C 1
ATOM 654 O O . THR A 1 94 ? -49.337 17.815 7.245 1.00 28.01 94 THR A O 1
ATOM 658 N N . PHE A 1 95 ? -51.103 17.905 5.855 1.00 26.02 95 PHE A N 1
ATOM 659 C CA . PHE A 1 95 ? -50.885 16.563 5.338 1.00 25.20 95 PHE A CA 1
ATOM 660 C C . PHE A 1 95 ? -50.018 16.620 4.088 1.00 25.83 95 PHE A C 1
ATOM 661 O O . PHE A 1 95 ? -50.425 17.176 3.063 1.00 25.98 95 PHE A O 1
ATOM 669 N N . GLU A 1 96 ? -48.806 16.081 4.199 1.00 25.52 96 GLU A N 1
ATOM 670 C CA . GLU A 1 96 ? -47.864 16.064 3.098 1.00 25.31 96 GLU A CA 1
ATOM 671 C C . GLU A 1 96 ? -48.177 14.909 2.154 1.00 25.47 96 GLU A C 1
ATOM 672 O O . GLU A 1 96 ? -48.641 13.846 2.599 1.00 25.90 96 GLU A O 1
ATOM 678 N N . PRO A 1 97 ? -47.921 15.101 0.846 1.00 24.90 97 PRO A N 1
ATOM 679 C CA . PRO A 1 97 ? -48.083 13.992 -0.084 1.00 25.30 97 PRO A CA 1
ATOM 680 C C . PRO A 1 97 ? -46.883 13.055 0.019 1.00 26.13 97 PRO A C 1
ATOM 681 O O . PRO A 1 97 ? -45.930 13.351 0.732 1.00 26.95 97 PRO A O 1
ATOM 685 N N . GLY A 1 98 ? -46.915 11.951 -0.704 1.00 26.31 98 GLY A N 1
ATOM 686 C CA . GLY A 1 98 ? -45.827 10.983 -0.621 1.00 25.68 98 GLY A CA 1
ATOM 687 C C . GLY A 1 98 ? -46.266 9.800 0.213 1.00 26.29 98 GLY A C 1
ATOM 688 O O . GLY A 1 98 ? -47.419 9.747 0.663 1.00 26.03 98 GLY A O 1
ATOM 689 N N . PRO A 1 99 ? -45.359 8.830 0.422 1.00 26.53 99 PRO A N 1
ATOM 690 C CA . PRO A 1 99 ? -45.710 7.625 1.168 1.00 24.86 99 PRO A CA 1
ATOM 691 C C . PRO A 1 99 ? -46.057 7.977 2.621 1.00 26.04 99 PRO A C 1
ATOM 692 O O . PRO A 1 99 ? -45.664 9.066 3.088 1.00 27.19 99 PRO A O 1
ATOM 696 N N . PRO A 1 100 ? -46.791 7.083 3.328 1.00 24.74 100 PRO A N 1
ATOM 697 C CA . PRO A 1 100 ? -47.293 7.330 4.693 1.00 23.96 100 PRO A CA 1
ATOM 698 C C . PRO A 1 100 ? -46.234 7.770 5.715 1.00 25.81 100 PRO A C 1
ATOM 699 O O . PRO A 1 100 ? -45.274 7.046 5.954 1.00 28.38 100 PRO A O 1
ATOM 703 N N . ASP A 1 101 ? -46.418 8.962 6.298 1.00 24.97 101 ASP A N 1
ATOM 704 C CA . ASP A 1 101 ? -45.564 9.466 7.371 1.00 23.91 101 ASP A CA 1
ATOM 705 C C . ASP A 1 101 ? -45.848 8.805 8.729 1.00 23.23 101 ASP A C 1
ATOM 706 O O . ASP A 1 101 ? -46.700 7.930 8.839 1.00 24.65 101 ASP A O 1
ATOM 711 N N . GLU A 1 102 ? -45.114 9.224 9.757 1.00 23.61 102 GLU A N 1
ATOM 712 C CA . GLU A 1 102 ? -45.308 8.760 11.133 1.00 22.95 102 GLU A CA 1
ATOM 713 C C . GLU A 1 102 ? -46.773 8.674 11.513 1.00 23.67 102 GLU A C 1
ATOM 714 O O . GLU A 1 102 ? -47.259 7.655 11.995 1.00 24.00 102 GLU A O 1
ATOM 720 N N . ARG A 1 103 ? -47.454 9.797 11.309 1.00 24.05 103 ARG A N 1
ATOM 721 C CA . ARG A 1 103 ? -48.818 10.030 11.728 1.00 22.52 103 ARG A CA 1
ATOM 722 C C . ARG A 1 103 ? -49.763 9.048 11.060 1.00 22.13 103 ARG A C 1
ATOM 723 O O . ARG A 1 103 ? -50.638 8.511 11.715 1.00 23.09 103 ARG A O 1
ATOM 731 N N . SER A 1 104 ? -49.568 8.803 9.768 1.00 21.54 104 SER A N 1
ATOM 732 C CA . SER A 1 104 ? -50.381 7.847 9.021 1.00 21.49 104 SER A CA 1
ATOM 733 C C . SER A 1 104 ? -50.149 6.431 9.519 1.00 22.46 104 SER A C 1
ATOM 734 O O . SER A 1 104 ? -51.094 5.709 9.815 1.00 22.91 104 SER A O 1
ATOM 737 N N . VAL A 1 105 ? -48.878 6.054 9.601 1.00 22.35 105 VAL A N 1
ATOM 738 C CA . VAL A 1 105 ? -48.446 4.756 10.096 1.00 22.72 105 VAL A CA 1
ATOM 739 C C . VAL A 1 105 ? -49.037 4.430 11.466 1.00 24.55 105 VAL A C 1
ATOM 740 O O . VAL A 1 105 ? -49.516 3.310 11.696 1.00 26.04 105 VAL A O 1
ATOM 744 N N . GLU A 1 106 ? -49.021 5.407 12.369 1.00 23.67 106 GLU A N 1
ATOM 745 C CA . GLU A 1 106 ? -49.579 5.177 13.693 1.00 25.06 106 GLU A CA 1
ATOM 746 C C . GLU A 1 106 ? -51.073 4.902 13.623 1.00 26.22 106 GLU A C 1
ATOM 747 O O . GLU A 1 106 ? -51.546 3.863 14.109 1.00 26.74 106 GLU A O 1
ATOM 753 N N . LEU A 1 107 ? -51.802 5.837 13.011 1.00 26.39 107 LEU A N 1
ATOM 754 C CA . LEU A 1 107 ? -53.233 5.684 12.779 1.00 26.10 107 LEU A CA 1
ATOM 755 C C . LEU A 1 107 ? -53.547 4.303 12.217 1.00 24.22 107 LEU A C 1
ATOM 756 O O . LEU A 1 107 ? -54.385 3.597 12.742 1.00 24.98 107 LEU A O 1
ATOM 761 N N . SER A 1 108 ? -52.837 3.941 11.158 1.00 24.34 108 SER A N 1
ATOM 762 C CA . SER A 1 108 ? -52.990 2.670 10.464 1.00 24.99 108 SER A CA 1
ATOM 763 C C . SER A 1 108 ? -52.780 1.462 11.376 1.00 24.03 108 SER A C 1
ATOM 764 O O . SER A 1 108 ? -53.636 0.585 11.460 1.00 25.05 108 SER A O 1
ATOM 767 N N . ARG A 1 109 ? -51.650 1.422 12.071 1.00 24.14 109 ARG A N 1
ATOM 768 C CA . ARG A 1 109 ? -51.339 0.310 12.979 1.00 22.79 109 ARG A CA 1
ATOM 769 C C . ARG A 1 109 ? -52.287 0.189 14.167 1.00 23.50 109 ARG A C 1
ATOM 770 O O . ARG A 1 109 ? -52.576 -0.915 14.631 1.00 25.55 109 ARG A O 1
ATOM 778 N N . VAL A 1 110 ? -52.764 1.326 14.661 1.00 22.07 110 VAL A N 1
ATOM 779 C CA . VAL A 1 110 ? -53.695 1.330 15.776 1.00 22.22 110 VAL A CA 1
ATOM 780 C C . VAL A 1 110 ? -55.038 0.753 15.360 1.00 22.89 110 VAL A C 1
ATOM 781 O O . VAL A 1 110 ? -55.638 -0.018 16.111 1.00 24.26 110 VAL A O 1
ATOM 785 N N . VAL A 1 111 ? -55.484 1.084 14.153 1.00 23.07 111 VAL A N 1
ATOM 786 C CA . VAL A 1 111 ? -56.707 0.508 13.602 1.00 22.78 111 VAL A CA 1
ATOM 787 C C . VAL A 1 111 ? -56.510 -0.973 13.362 1.00 24.00 111 VAL A C 1
ATOM 788 O O . VAL A 1 111 ? -57.358 -1.787 13.715 1.00 25.89 111 VAL A O 1
ATOM 792 N N . ASP A 1 112 ? -55.375 -1.324 12.769 1.00 23.25 112 ASP A N 1
ATOM 793 C CA . ASP A 1 112 ? -55.074 -2.709 12.529 1.00 23.53 112 ASP A CA 1
ATOM 794 C C . ASP A 1 112 ? -55.064 -3.493 13.833 1.00 23.81 112 ASP A C 1
ATOM 795 O O . ASP A 1 112 ? -55.549 -4.621 13.884 1.00 23.67 112 ASP A O 1
ATOM 800 N N . ARG A 1 113 ? -54.515 -2.889 14.881 1.00 24.08 113 ARG A N 1
ATOM 801 C CA . ARG A 1 113 ? -54.436 -3.542 16.186 1.00 24.16 113 ARG A CA 1
ATOM 802 C C . ARG A 1 113 ? -55.828 -3.890 16.726 1.00 24.73 113 ARG A C 1
ATOM 803 O O . ARG A 1 113 ? -56.076 -5.025 17.145 1.00 23.98 113 ARG A O 1
ATOM 811 N N . CYS A 1 114 ? -56.717 -2.897 16.692 1.00 23.62 114 CYS A N 1
ATOM 812 C CA . CYS A 1 114 ? -58.098 -3.027 17.137 1.00 24.11 114 CYS A CA 1
ATOM 813 C C . CYS A 1 114 ? -58.863 -4.141 16.410 1.00 24.74 114 CYS A C 1
ATOM 814 O O . CYS A 1 114 ? -59.476 -5.003 17.052 1.00 25.83 114 CYS A O 1
ATOM 817 N N . ILE A 1 115 ? -58.822 -4.129 15.079 1.00 24.05 115 ILE A N 1
ATOM 818 C CA . ILE A 1 115 ? -59.438 -5.193 14.281 1.00 23.35 115 ILE A CA 1
ATOM 819 C C . ILE A 1 115 ? -58.796 -6.560 14.534 1.00 23.63 115 ILE A C 1
ATOM 820 O O . ILE A 1 115 ? -59.508 -7.556 14.691 1.00 24.25 115 ILE A O 1
ATOM 825 N N . ARG A 1 116 ? -57.466 -6.598 14.593 1.00 23.88 116 ARG A N 1
ATOM 826 C CA . ARG A 1 116 ? -56.728 -7.859 14.702 1.00 23.92 116 ARG A CA 1
ATOM 827 C C . ARG A 1 116 ? -56.861 -8.515 16.077 1.00 23.72 116 ARG A C 1
ATOM 828 O O . ARG A 1 116 ? -57.177 -9.696 16.171 1.00 24.04 116 ARG A O 1
ATOM 836 N N . GLU A 1 117 ? -56.634 -7.733 17.129 1.00 23.79 117 GLU A N 1
ATOM 837 C CA . GLU A 1 117 ? -56.589 -8.245 18.501 1.00 23.61 117 GLU A CA 1
ATOM 838 C C . GLU A 1 117 ? -57.963 -8.614 19.075 1.00 23.21 117 GLU A C 1
ATOM 839 O O . GLU A 1 117 ? -58.067 -9.463 19.963 1.00 23.14 117 GLU A O 1
ATOM 845 N N . SER A 1 118 ? -59.008 -7.967 18.571 1.00 22.97 118 SER A N 1
ATOM 846 C CA . SER A 1 118 ? -60.374 -8.321 18.920 1.00 22.72 118 SER A CA 1
ATOM 847 C C . SER A 1 118 ? -60.770 -9.665 18.294 1.00 23.19 118 SER A C 1
ATOM 848 O O . SER A 1 118 ? -61.794 -10.251 18.657 1.00 23.90 118 SER A O 1
ATOM 851 N N . ARG A 1 119 ? -59.945 -10.147 17.364 1.00 22.87 119 ARG A N 1
ATOM 852 C CA . ARG A 1 119 ? -60.196 -11.395 16.629 1.00 23.40 119 ARG A CA 1
ATOM 853 C C . ARG A 1 119 ? -61.577 -11.333 15.978 1.00 22.83 119 ARG A C 1
ATOM 854 O O . ARG A 1 119 ? -62.348 -12.300 15.986 1.00 23.06 119 ARG A O 1
ATOM 862 N N . MET A 1 120 ? -61.863 -10.164 15.419 1.00 22.17 120 MET A N 1
ATOM 863 C CA . MET A 1 120 ? -63.123 -9.852 14.769 1.00 22.45 120 MET A CA 1
ATOM 864 C C . MET A 1 120 ? -63.384 -10.748 13.578 1.00 22.88 120 MET A C 1
ATOM 865 O O . MET A 1 120 ? -64.513 -11.190 13.362 1.00 23.08 120 MET A O 1
ATOM 870 N N . ILE A 1 121 ? -62.333 -11.020 12.813 1.00 22.57 121 ILE A N 1
ATOM 871 C CA . ILE A 1 121 ? -62.428 -11.871 11.636 1.00 22.20 121 ILE A CA 1
ATOM 872 C C . ILE A 1 121 ? -61.712 -13.199 11.880 1.00 21.71 121 ILE A C 1
ATOM 873 O O . ILE A 1 121 ? -60.569 -13.218 12.321 1.00 21.54 121 ILE A O 1
ATOM 878 N N . ASP A 1 122 ? -62.402 -14.302 11.616 1.00 22.17 122 ASP A N 1
ATOM 879 C CA . ASP A 1 122 ? -61.803 -15.632 11.743 1.00 22.96 122 ASP A CA 1
ATOM 880 C C . ASP A 1 122 ? -60.936 -15.932 10.526 1.00 23.37 122 ASP A C 1
ATOM 881 O O . ASP A 1 122 ? -61.403 -16.543 9.556 1.00 24.06 122 ASP A O 1
ATOM 886 N N . LEU A 1 123 ? -59.679 -15.488 10.588 1.00 23.02 123 LEU A N 1
ATOM 887 C CA . LEU A 1 123 ? -58.701 -15.706 9.515 1.00 22.68 123 LEU A CA 1
ATOM 888 C C . LEU A 1 123 ? -58.578 -17.185 9.084 1.00 22.63 123 LEU A C 1
ATOM 889 O O . LEU A 1 123 ? -58.255 -17.474 7.933 1.00 21.80 123 LEU A O 1
ATOM 894 N N . GLU A 1 124 ? -58.848 -18.108 10.003 1.00 22.74 124 GLU A N 1
ATOM 895 C CA . GLU A 1 124 ? -58.840 -19.539 9.690 1.00 23.49 124 GLU A CA 1
ATOM 896 C C . GLU A 1 124 ? -59.832 -19.905 8.594 1.00 22.90 124 GLU A C 1
ATOM 897 O O . GLU A 1 124 ? -59.581 -20.818 7.808 1.00 23.02 124 GLU A O 1
ATOM 903 N N . LYS A 1 125 ? -60.956 -19.192 8.555 1.00 22.35 125 LYS A N 1
ATOM 904 C CA . LYS A 1 125 ? -62.012 -19.450 7.578 1.00 22.12 125 LYS A CA 1
ATOM 905 C C . LYS A 1 125 ? -61.727 -18.769 6.241 1.00 21.16 125 LYS A C 1
ATOM 906 O O . LYS A 1 125 ? -62.446 -18.989 5.262 1.00 22.29 125 LYS A O 1
ATOM 912 N N . LEU A 1 126 ? -60.678 -17.948 6.211 1.00 16.72 126 LEU A N 1
ATOM 913 C CA . LEU A 1 126 ? -60.237 -17.293 4.984 1.00 12.79 126 LEU A CA 1
ATOM 914 C C . LEU A 1 126 ? -59.179 -18.125 4.259 1.00 10.83 126 LEU A C 1
ATOM 915 O O . LEU A 1 126 ? -58.807 -17.824 3.114 1.00 9.58 126 LEU A O 1
ATOM 920 N N . CYS A 1 127 ? -58.699 -19.168 4.933 1.00 6.29 127 CYS A N 1
ATOM 921 C CA . CYS A 1 127 ? -57.849 -20.164 4.304 1.00 5.79 127 CYS A CA 1
ATOM 922 C C . CYS A 1 127 ? -58.523 -20.704 3.041 1.00 4.46 127 CYS A C 1
ATOM 923 O O . CYS A 1 127 ? -59.750 -20.809 2.994 1.00 4.57 127 CYS A O 1
ATOM 926 N N . ILE A 1 128 ? -57.732 -21.008 2.015 1.00 2.68 128 ILE A N 1
ATOM 927 C CA . ILE A 1 128 ? -58.227 -21.815 0.895 1.00 5.83 128 ILE A CA 1
ATOM 928 C C . ILE A 1 128 ? -57.440 -23.128 0.838 1.00 6.33 128 ILE A C 1
ATOM 929 O O . ILE A 1 128 ? -57.996 -24.178 1.119 1.00 3.43 128 ILE A O 1
ATOM 934 N N . ILE A 1 129 ? -56.156 -23.052 0.487 1.00 8.16 129 ILE A N 1
ATOM 935 C CA . ILE A 1 129 ? -55.237 -24.172 0.671 1.00 10.54 129 ILE A CA 1
ATOM 936 C C . ILE A 1 129 ? -54.134 -23.798 1.659 1.00 11.87 129 ILE A C 1
ATOM 937 O O . ILE A 1 129 ? -53.297 -22.933 1.375 1.00 11.07 129 ILE A O 1
ATOM 942 N N . GLU A 1 130 ? -54.159 -24.459 2.816 1.00 13.25 130 GLU A N 1
ATOM 943 C CA . GLU A 1 130 ? -53.159 -24.304 3.875 1.00 15.14 130 GLU A CA 1
ATOM 944 C C . GLU A 1 130 ? -51.728 -24.239 3.317 1.00 17.60 130 GLU A C 1
ATOM 945 O O . GLU A 1 130 ? -51.266 -25.171 2.638 1.00 19.30 130 GLU A O 1
ATOM 951 N N . GLY A 1 131 ? -51.050 -23.126 3.591 1.00 17.49 131 GLY A N 1
ATOM 952 C CA . GLY A 1 131 ? -49.649 -22.940 3.214 1.00 19.61 131 GLY A CA 1
ATOM 953 C C . GLY A 1 131 ? -49.383 -22.606 1.756 1.00 21.79 131 GLY A C 1
ATOM 954 O O . GLY A 1 131 ? -48.301 -22.919 1.239 1.00 20.08 131 GLY A O 1
ATOM 955 N N . SER A 1 132 ? -50.352 -21.950 1.105 1.00 24.04 132 SER A N 1
ATOM 956 C CA . SER A 1 132 ? -50.297 -21.680 -0.337 1.00 24.21 132 SER A CA 1
ATOM 957 C C . SER A 1 132 ? -51.285 -20.605 -0.811 1.00 24.34 132 SER A C 1
ATOM 958 O O . SER A 1 132 ? -50.863 -19.592 -1.369 1.00 23.82 132 SER A O 1
ATOM 961 N N . LYS A 1 133 ? -52.588 -20.839 -0.615 1.00 24.57 133 LYS A N 1
ATOM 962 C CA . LYS A 1 133 ? -53.634 -19.917 -1.092 1.00 24.16 133 LYS A CA 1
ATOM 963 C C . LYS A 1 133 ? -54.611 -19.529 0.014 1.00 23.64 133 LYS A C 1
ATOM 964 O O . LYS A 1 133 ? -55.245 -20.391 0.620 1.00 24.00 133 LYS A O 1
ATOM 970 N N . VAL A 1 134 ? -54.710 -18.232 0.283 1.00 22.16 134 VAL A N 1
ATOM 971 C CA . VAL A 1 134 ? -55.695 -17.709 1.230 1.00 21.54 134 VAL A CA 1
ATOM 972 C C . VAL A 1 134 ? -56.244 -16.353 0.778 1.00 21.52 134 VAL A C 1
ATOM 973 O O . VAL A 1 134 ? -55.679 -15.706 -0.100 1.00 21.68 134 VAL A O 1
ATOM 977 N N . TRP A 1 135 ? -57.338 -15.924 1.397 1.00 20.59 135 TRP A N 1
ATOM 978 C CA . TRP A 1 135 ? -57.913 -14.618 1.121 1.00 21.14 135 TRP A CA 1
ATOM 979 C C . TRP A 1 135 ? -57.129 -13.509 1.823 1.00 21.54 135 TRP A C 1
ATOM 980 O O . TRP A 1 135 ? -56.905 -13.558 3.032 1.00 22.33 135 TRP A O 1
ATOM 991 N N . MET A 1 136 ? -56.711 -12.515 1.053 1.00 20.47 136 MET A N 1
ATOM 992 C CA . MET A 1 136 ? -56.040 -11.353 1.622 1.00 21.15 136 MET A CA 1
ATOM 993 C C . MET A 1 136 ? -56.976 -10.157 1.576 1.00 20.14 136 MET A C 1
ATOM 994 O O . MET A 1 136 ? -57.406 -9.728 0.497 1.00 20.14 136 MET A O 1
ATOM 999 N N . LEU A 1 137 ? -57.302 -9.640 2.754 1.00 19.14 137 LEU A N 1
ATOM 1000 C CA . LEU A 1 137 ? -58.202 -8.498 2.879 1.00 20.22 137 LEU A CA 1
ATOM 1001 C C . LEU A 1 137 ? -57.418 -7.202 2.966 1.00 19.17 137 LEU A C 1
ATOM 1002 O O . LEU A 1 137 ? -56.800 -6.929 3.993 1.00 18.42 137 LEU A O 1
ATOM 1007 N N . PHE A 1 138 ? -57.432 -6.414 1.894 1.00 18.99 138 PHE A N 1
ATOM 1008 C CA . PHE A 1 138 ? -56.814 -5.080 1.925 1.00 20.34 138 PHE A CA 1
ATOM 1009 C C . PHE A 1 138 ? -57.793 -4.069 2.494 1.00 19.73 138 PHE A C 1
ATOM 1010 O O . PHE A 1 138 ? -58.738 -3.658 1.830 1.00 19.97 138 PHE A O 1
ATOM 1018 N N . LEU A 1 139 ? -57.582 -3.693 3.743 1.00 21.31 139 LEU A N 1
ATOM 1019 C CA . LEU A 1 139 ? -58.340 -2.616 4.347 1.00 22.80 139 LEU A CA 1
ATOM 1020 C C . LEU A 1 139 ? -57.647 -1.295 4.006 1.00 22.84 139 LEU A C 1
ATOM 1021 O O . LEU A 1 139 ? -56.526 -1.054 4.447 1.00 24.08 139 LEU A O 1
ATOM 1026 N N . ASP A 1 140 ? -58.306 -0.467 3.201 1.00 22.24 140 ASP A N 1
ATOM 1027 C CA . ASP A 1 140 ? -57.744 0.814 2.774 1.00 23.42 140 ASP A CA 1
ATOM 1028 C C . ASP A 1 140 ? -58.539 2.017 3.302 1.00 23.59 140 ASP A C 1
ATOM 1029 O O . ASP A 1 140 ? -59.703 2.225 2.949 1.00 26.31 140 ASP A O 1
ATOM 1034 N N . LEU A 1 141 ? -57.898 2.799 4.161 1.00 22.87 141 LEU A N 1
ATOM 1035 C CA . LEU A 1 141 ? -58.550 3.916 4.820 1.00 22.16 141 LEU A CA 1
ATOM 1036 C C . LEU A 1 141 ? -58.179 5.194 4.097 1.00 22.01 141 LEU A C 1
ATOM 1037 O O . LEU A 1 141 ? -57.003 5.512 3.948 1.00 22.64 141 LEU A O 1
ATOM 1042 N N . HIS A 1 142 ? -59.194 5.918 3.643 1.00 21.69 142 HIS A N 1
ATOM 1043 C CA . HIS A 1 142 ? -58.990 7.094 2.814 1.00 21.55 142 HIS A CA 1
ATOM 1044 C C . HIS A 1 142 ? -59.472 8.329 3.573 1.00 22.81 142 HIS A C 1
ATOM 1045 O O . HIS A 1 142 ? -60.681 8.589 3.675 1.00 23.50 142 HIS A O 1
ATOM 1052 N N . ILE A 1 143 ? -58.528 9.085 4.122 1.00 22.02 143 ILE A N 1
ATOM 1053 C CA . ILE A 1 143 ? -58.897 10.223 4.948 1.00 21.71 143 ILE A CA 1
ATOM 1054 C C . ILE A 1 143 ? -59.168 11.405 4.016 1.00 22.22 143 ILE A C 1
ATOM 1055 O O . ILE A 1 143 ? -58.275 11.888 3.326 1.00 23.71 143 ILE A O 1
ATOM 1060 N N . ILE A 1 144 ? -60.426 11.839 4.015 1.00 22.84 144 ILE A N 1
ATOM 1061 C CA . ILE A 1 144 ? -60.974 12.805 3.074 1.00 21.93 144 ILE A CA 1
ATOM 1062 C C . ILE A 1 144 ? -61.008 14.209 3.671 1.00 21.78 144 ILE A C 1
ATOM 1063 O O . ILE A 1 144 ? -60.835 15.199 2.961 1.00 20.30 144 ILE A O 1
ATOM 1068 N N . ASP A 1 145 ? -61.226 14.286 4.981 1.00 21.97 145 ASP A N 1
ATOM 1069 C CA . ASP A 1 145 ? -61.408 15.552 5.694 1.00 22.23 145 ASP A CA 1
ATOM 1070 C C . ASP A 1 145 ? -60.967 15.296 7.130 1.00 23.33 145 ASP A C 1
ATOM 1071 O O . ASP A 1 145 ? -61.344 14.279 7.730 1.00 23.55 145 ASP A O 1
ATOM 1076 N N . TYR A 1 146 ? -60.146 16.184 7.677 1.00 23.24 146 TYR A N 1
ATOM 1077 C CA . TYR A 1 146 ? -59.663 16.003 9.043 1.00 23.30 146 TYR A CA 1
ATOM 1078 C C . TYR A 1 146 ? -60.038 17.183 9.927 1.00 23.80 146 TYR A C 1
ATOM 1079 O O . TYR A 1 146 ? -59.515 18.290 9.758 1.00 24.33 146 TYR A O 1
ATOM 1088 N N . ASP A 1 147 ? -60.950 16.940 10.866 1.00 23.74 147 ASP A N 1
ATOM 1089 C CA . ASP A 1 147 ? -61.407 17.981 11.780 1.00 24.40 147 ASP A CA 1
ATOM 1090 C C . ASP A 1 147 ? -61.377 17.451 13.210 1.00 25.10 147 ASP A C 1
ATOM 1091 O O . ASP A 1 147 ? -62.183 17.862 14.041 1.00 27.61 147 ASP A O 1
ATOM 1096 N N . GLY A 1 148 ? -60.448 16.538 13.488 1.00 25.31 148 GLY A N 1
ATOM 1097 C CA . GLY A 1 148 ? -60.287 15.958 14.825 1.00 24.88 148 GLY A CA 1
ATOM 1098 C C . GLY A 1 148 ? -60.602 14.469 14.939 1.00 24.86 148 GLY A C 1
ATOM 1099 O O . GLY A 1 148 ? -61.614 13.989 14.422 1.00 25.33 148 GLY A O 1
ATOM 1100 N N . ASN A 1 149 ? -59.732 13.741 15.630 1.00 23.92 149 ASN A N 1
ATOM 1101 C CA . ASN A 1 149 ? -60.002 12.354 16.019 1.00 24.26 149 ASN A CA 1
ATOM 1102 C C . ASN A 1 149 ? -60.132 11.404 14.829 1.00 24.61 149 ASN A C 1
ATOM 1103 O O . ASN A 1 149 ? -61.225 10.992 14.440 1.00 25.61 149 ASN A O 1
ATOM 1108 N N . LEU A 1 150 ? -58.990 11.062 14.263 1.00 24.35 150 LEU A N 1
ATOM 1109 C CA . LEU A 1 150 ? -58.932 10.134 13.175 1.00 23.61 150 LEU A CA 1
ATOM 1110 C C . LEU A 1 150 ? -59.210 8.690 13.621 1.00 23.82 150 LEU A C 1
ATOM 1111 O O . LEU A 1 150 ? -59.852 7.930 12.909 1.00 23.54 150 LEU A O 1
ATOM 1116 N N . PHE A 1 151 ? -58.732 8.334 14.807 1.00 23.96 151 PHE A N 1
ATOM 1117 C CA . PHE A 1 151 ? -58.774 6.958 15.292 1.00 24.36 151 PHE A CA 1
ATOM 1118 C C . PHE A 1 151 ? -60.191 6.394 15.409 1.00 25.22 151 PHE A C 1
ATOM 1119 O O . PHE A 1 151 ? -60.470 5.289 14.911 1.00 25.26 151 PHE A O 1
ATOM 1127 N N . ASP A 1 152 ? -61.073 7.151 16.069 1.00 25.30 152 ASP A N 1
ATOM 1128 C CA . ASP A 1 152 ? -62.422 6.668 16.348 1.00 24.90 152 ASP A CA 1
ATOM 1129 C C . ASP A 1 152 ? -63.209 6.565 15.061 1.00 24.45 152 ASP A C 1
ATOM 1130 O O . ASP A 1 152 ? -63.919 5.587 14.853 1.00 26.31 152 ASP A O 1
ATOM 1135 N N . ALA A 1 153 ? -63.043 7.564 14.194 1.00 23.55 153 ALA A N 1
ATOM 1136 C CA . ALA A 1 153 ? -63.639 7.577 12.859 1.00 22.70 153 ALA A CA 1
ATOM 1137 C C . ALA A 1 153 ? -63.106 6.432 11.998 1.00 23.37 153 ALA A C 1
ATOM 1138 O O . ALA A 1 153 ? -63.869 5.791 11.271 1.00 23.75 153 ALA A O 1
ATOM 1140 N N . ALA A 1 154 ? -61.801 6.174 12.103 1.00 23.70 154 ALA A N 1
ATOM 1141 C CA . ALA A 1 154 ? -61.144 5.134 11.312 1.00 22.40 154 ALA A CA 1
ATOM 1142 C C . ALA A 1 154 ? -61.617 3.748 11.707 1.00 23.18 154 ALA A C 1
ATOM 1143 O O . ALA A 1 154 ? -62.015 2.964 10.853 1.00 25.43 154 ALA A O 1
ATOM 1145 N N . VAL A 1 155 ? -61.596 3.457 12.999 1.00 22.89 155 VAL A N 1
ATOM 1146 C CA . VAL A 1 155 ? -62.013 2.144 13.493 1.00 23.18 155 VAL A CA 1
ATOM 1147 C C . VAL A 1 155 ? -63.478 1.898 13.132 1.00 24.38 155 VAL A C 1
ATOM 1148 O O . VAL A 1 155 ? -63.858 0.808 12.699 1.00 25.31 155 VAL A O 1
ATOM 1152 N N . LEU A 1 156 ? -64.285 2.940 13.296 1.00 24.28 156 LEU A N 1
ATOM 1153 C CA . LEU A 1 156 ? -65.709 2.867 13.023 1.00 24.17 156 LEU A CA 1
ATOM 1154 C C . LEU A 1 156 ? -65.979 2.530 11.553 1.00 24.23 156 LEU A C 1
ATOM 1155 O O . LEU A 1 156 ? -66.811 1.676 11.256 1.00 23.19 156 LEU A O 1
ATOM 1160 N N . ALA A 1 157 ? -65.257 3.195 10.652 1.00 23.88 157 ALA A N 1
ATOM 1161 C CA . ALA A 1 157 ? -65.415 3.007 9.210 1.00 23.12 157 ALA A CA 1
ATOM 1162 C C . ALA A 1 157 ? -64.885 1.644 8.739 1.00 23.15 157 ALA A C 1
ATOM 1163 O O . ALA A 1 157 ? -65.492 1.005 7.875 1.00 21.94 157 ALA A O 1
ATOM 1165 N N . THR A 1 158 ? -63.761 1.209 9.307 1.00 22.73 158 THR A N 1
ATOM 1166 C CA . THR A 1 158 ? -63.174 -0.074 8.970 1.00 22.40 158 THR A CA 1
ATOM 1167 C C . THR A 1 158 ? -64.104 -1.197 9.402 1.00 24.46 158 THR A C 1
ATOM 1168 O O . THR A 1 158 ? -64.406 -2.086 8.605 1.00 24.33 158 THR A O 1
ATOM 1172 N N . VAL A 1 159 ? -64.572 -1.137 10.652 1.00 23.91 159 VAL A N 1
ATOM 1173 C CA . VAL A 1 159 ? -65.549 -2.098 11.142 1.00 23.00 159 VAL A CA 1
ATOM 1174 C C . VAL A 1 159 ? -66.785 -2.099 10.246 1.00 22.79 159 VAL A C 1
ATOM 1175 O O . VAL A 1 159 ? -67.243 -3.168 9.818 1.00 24.48 159 VAL A O 1
ATOM 1179 N N . ALA A 1 160 ? -67.305 -0.910 9.943 1.00 21.14 160 ALA A N 1
ATOM 1180 C CA . ALA A 1 160 ? -68.485 -0.797 9.090 1.00 20.86 160 ALA A CA 1
ATOM 1181 C C . ALA A 1 160 ? -68.237 -1.456 7.731 1.00 20.87 160 ALA A C 1
ATOM 1182 O O . ALA A 1 160 ? -69.046 -2.268 7.273 1.00 21.48 160 ALA A O 1
ATOM 1184 N N . ALA A 1 161 ? -67.101 -1.130 7.112 1.00 19.93 161 ALA A N 1
ATOM 1185 C CA . ALA A 1 161 ? -66.758 -1.666 5.799 1.00 21.09 161 ALA A CA 1
ATOM 1186 C C . ALA A 1 161 ? -66.642 -3.196 5.809 1.00 22.13 161 ALA A C 1
ATOM 1187 O O . ALA A 1 161 ? -67.056 -3.870 4.863 1.00 20.62 161 ALA A O 1
ATOM 1189 N N . LEU A 1 162 ? -66.090 -3.732 6.892 1.00 22.52 162 LEU A N 1
ATOM 1190 C CA . LEU A 1 162 ? -65.915 -5.170 7.039 1.00 21.86 162 LEU A CA 1
ATOM 1191 C C . LEU A 1 162 ? -67.251 -5.893 7.096 1.00 22.71 162 LEU A C 1
ATOM 1192 O O . LEU A 1 162 ? -67.405 -6.982 6.540 1.00 22.07 162 LEU A O 1
ATOM 1197 N N . LEU A 1 163 ? -68.207 -5.278 7.781 1.00 22.29 163 LEU A N 1
ATOM 1198 C CA . LEU A 1 163 ? -69.554 -5.811 7.892 1.00 22.31 163 LEU A CA 1
ATOM 1199 C C . LEU A 1 163 ? -70.279 -5.764 6.545 1.00 22.16 163 LEU A C 1
ATOM 1200 O O . LEU A 1 163 ? -71.108 -6.632 6.235 1.00 21.34 163 LEU A O 1
ATOM 1205 N N . ASP A 1 164 ? -69.946 -4.742 5.755 1.00 22.01 164 ASP A N 1
ATOM 1206 C CA . ASP A 1 164 ? -70.521 -4.530 4.435 1.00 21.41 164 ASP A CA 1
ATOM 1207 C C . ASP A 1 164 ? -69.914 -5.454 3.381 1.00 20.83 164 ASP A C 1
ATOM 1208 O O . ASP A 1 164 ? -70.474 -5.616 2.300 1.00 21.31 164 ASP A O 1
ATOM 1213 N N . THR A 1 165 ? -68.767 -6.047 3.697 1.00 20.69 165 THR A N 1
ATOM 1214 C CA . THR A 1 165 ? -68.017 -6.842 2.725 1.00 21.40 165 THR A CA 1
ATOM 1215 C C . THR A 1 165 ? -68.736 -8.128 2.339 1.00 21.50 165 THR A C 1
ATOM 1216 O O . THR A 1 165 ? -69.249 -8.854 3.195 1.00 20.68 165 THR A O 1
ATOM 1220 N N . ARG A 1 166 ? -68.788 -8.367 1.031 1.00 21.73 166 ARG A N 1
ATOM 1221 C CA . ARG A 1 166 ? -69.251 -9.629 0.464 1.00 23.36 166 ARG A CA 1
ATOM 1222 C C . ARG A 1 166 ? -68.154 -10.119 -0.476 1.00 23.69 166 ARG A C 1
ATOM 1223 O O . ARG A 1 166 ? -67.657 -9.348 -1.297 1.00 25.19 166 ARG A O 1
ATOM 1231 N N . ILE A 1 167 ? -67.756 -11.384 -0.341 1.00 22.74 167 ILE A N 1
ATOM 1232 C CA . ILE A 1 167 ? -66.698 -11.950 -1.191 1.00 22.77 167 ILE A CA 1
ATOM 1233 C C . ILE A 1 167 ? -67.139 -13.227 -1.901 1.00 23.01 167 ILE A C 1
ATOM 1234 O O . ILE A 1 167 ? -67.957 -13.979 -1.366 1.00 23.81 167 ILE A O 1
ATOM 1239 N N . PRO A 1 168 ? -66.602 -13.477 -3.110 1.00 22.82 168 PRO A N 1
ATOM 1240 C CA . PRO A 1 168 ? -66.964 -14.685 -3.851 1.00 23.00 168 PRO A CA 1
ATOM 1241 C C . PRO A 1 168 ? -66.532 -15.959 -3.123 1.00 22.42 168 PRO A C 1
ATOM 1242 O O . PRO A 1 168 ? -65.526 -15.958 -2.404 1.00 22.04 168 PRO A O 1
ATOM 1246 N N . ALA A 1 169 ? -67.310 -17.024 -3.291 1.00 21.97 169 ALA A N 1
ATOM 1247 C CA . ALA A 1 169 ? -66.965 -18.315 -2.727 1.00 22.04 169 ALA A CA 1
ATOM 1248 C C . ALA A 1 169 ? -65.744 -18.865 -3.446 1.00 21.99 169 ALA A C 1
ATOM 1249 O O . ALA A 1 169 ? -65.685 -18.878 -4.676 1.00 22.03 169 ALA A O 1
ATOM 1251 N N . ALA A 1 170 ? -64.761 -19.291 -2.665 1.00 21.92 170 ALA A N 1
ATOM 1252 C CA . ALA A 1 170 ? -63.571 -19.919 -3.211 1.00 21.92 170 ALA A CA 1
ATOM 1253 C C . ALA A 1 170 ? -63.592 -21.443 -2.973 1.00 21.44 170 ALA A C 1
ATOM 1254 O O . ALA A 1 170 ? -63.392 -21.918 -1.852 1.00 19.02 170 ALA A O 1
ATOM 1256 N N . GLU A 1 171 ? -63.866 -22.192 -4.038 1.00 22.79 171 GLU A N 1
ATOM 1257 C CA . GLU A 1 171 ? -63.881 -23.662 -3.983 1.00 24.92 171 GLU A CA 1
ATOM 1258 C C . GLU A 1 171 ? -62.526 -24.232 -4.392 1.00 25.40 171 GLU A C 1
ATOM 1259 O O . GLU A 1 171 ? -61.766 -23.590 -5.131 1.00 26.77 171 GLU A O 1
ATOM 1265 N N . VAL A 1 172 ? -62.222 -25.427 -3.890 1.00 25.09 172 VAL A N 1
ATOM 1266 C CA . VAL A 1 172 ? -60.993 -26.126 -4.259 1.00 24.85 172 VAL A CA 1
ATOM 1267 C C . VAL A 1 172 ? -61.321 -27.323 -5.136 1.00 26.08 172 VAL A C 1
ATOM 1268 O O . VAL A 1 172 ? -62.060 -28.233 -4.731 1.00 25.51 172 VAL A O 1
ATOM 1272 N N . GLU A 1 173 ? -60.735 -27.311 -6.330 1.00 27.23 173 GLU A N 1
ATOM 1273 C CA . GLU A 1 173 ? -60.959 -28.332 -7.344 1.00 27.15 173 GLU A CA 1
ATOM 1274 C C . GLU A 1 173 ? -59.663 -28.553 -8.116 1.00 27.19 173 GLU A C 1
ATOM 1275 O O . GLU A 1 173 ? -58.992 -27.585 -8.502 1.00 28.80 173 GLU A O 1
ATOM 1281 N N . ASP A 1 174 ? -59.318 -29.824 -8.327 1.00 26.49 174 ASP A N 1
ATOM 1282 C CA . ASP A 1 174 ? -58.077 -30.248 -9.005 1.00 26.61 174 ASP A CA 1
ATOM 1283 C C . ASP A 1 174 ? -56.766 -29.856 -8.303 1.00 27.06 174 ASP A C 1
ATOM 1284 O O . ASP A 1 174 ? -55.770 -30.567 -8.419 1.00 27.28 174 ASP A O 1
ATOM 1289 N N . GLY A 1 175 ? -56.769 -28.739 -7.579 1.00 27.33 175 GLY A N 1
ATOM 1290 C CA . GLY A 1 175 ? -55.558 -28.209 -6.965 1.00 27.41 175 GLY A CA 1
ATOM 1291 C C . GLY A 1 175 ? -55.432 -26.716 -7.212 1.00 29.86 175 GLY A C 1
ATOM 1292 O O . GLY A 1 175 ? -54.733 -26.006 -6.476 1.00 27.89 175 GLY A O 1
ATOM 1293 N N . GLU A 1 176 ? -56.108 -26.238 -8.256 1.00 31.09 176 GLU A N 1
ATOM 1294 C CA . GLU A 1 176 ? -56.197 -24.802 -8.526 1.00 31.75 176 GLU A CA 1
ATOM 1295 C C . GLU A 1 176 ? -57.336 -24.179 -7.708 1.00 31.50 176 GLU A C 1
ATOM 1296 O O . GLU A 1 176 ? -58.163 -24.898 -7.132 1.00 31.10 176 GLU A O 1
ATOM 1302 N N . VAL A 1 177 ? -57.370 -22.848 -7.652 1.00 31.37 177 VAL A N 1
ATOM 1303 C CA . VAL A 1 177 ? -58.381 -22.147 -6.858 1.00 30.71 177 VAL A CA 1
ATOM 1304 C C . VAL A 1 177 ? -59.497 -21.568 -7.725 1.00 32.27 177 VAL A C 1
ATOM 1305 O O . VAL A 1 177 ? -59.334 -20.534 -8.389 1.00 32.97 177 VAL A O 1
ATOM 1309 N N . VAL A 1 178 ? -60.629 -22.263 -7.710 1.00 32.48 178 VAL A N 1
ATOM 1310 C CA . VAL A 1 178 ? -61.821 -21.839 -8.423 1.00 33.15 178 VAL A CA 1
ATOM 1311 C C . VAL A 1 178 ? -62.491 -20.705 -7.652 1.00 33.73 178 VAL A C 1
ATOM 1312 O O . VAL A 1 178 ? -62.820 -20.856 -6.472 1.00 33.04 178 VAL A O 1
ATOM 1316 N N . ILE A 1 179 ? -62.670 -19.567 -8.317 1.00 35.04 179 ILE A N 1
ATOM 1317 C CA . ILE A 1 179 ? -63.501 -18.490 -7.776 1.00 37.08 179 ILE A CA 1
ATOM 1318 C C . ILE A 1 179 ? -64.948 -18.667 -8.265 1.00 38.13 179 ILE A C 1
ATOM 1319 O O . ILE A 1 179 ? -65.203 -18.764 -9.467 1.00 38.72 179 ILE A O 1
ATOM 1324 N N . ASN A 1 180 ? -65.885 -18.729 -7.324 1.00 38.95 180 ASN A N 1
ATOM 1325 C CA . ASN A 1 180 ? -67.302 -18.830 -7.650 1.00 39.99 180 ASN A CA 1
ATOM 1326 C C . ASN A 1 180 ? -68.039 -17.556 -7.239 1.00 40.71 180 ASN A C 1
ATOM 1327 O O . ASN A 1 180 ? -68.407 -17.385 -6.073 1.00 40.36 180 ASN A O 1
ATOM 1332 N N . ARG A 1 181 ? -68.252 -16.673 -8.213 1.00 41.63 181 ARG A N 1
ATOM 1333 C CA . ARG A 1 181 ? -68.866 -15.361 -7.982 1.00 42.20 181 ARG A CA 1
ATOM 1334 C C . ARG A 1 181 ? -70.407 -15.398 -7.917 1.00 41.89 181 ARG A C 1
ATOM 1335 O O . ARG A 1 181 ? -71.054 -14.370 -7.696 1.00 42.02 181 ARG A O 1
ATOM 1343 N N . GLU A 1 182 ? -70.993 -16.579 -8.093 1.00 41.51 182 GLU A N 1
ATOM 1344 C CA . GLU A 1 182 ? -72.441 -16.730 -7.929 1.00 42.32 182 GLU A CA 1
ATOM 1345 C C . GLU A 1 182 ? -72.829 -16.695 -6.446 1.00 41.80 182 GLU A C 1
ATOM 1346 O O . GLU A 1 182 ? -73.753 -15.977 -6.058 1.00 41.92 182 GLU A O 1
ATOM 1352 N N . LYS A 1 183 ? -72.110 -17.462 -5.628 1.00 41.11 183 LYS A N 1
ATOM 1353 C CA . LYS A 1 183 ? -72.346 -17.504 -4.185 1.00 40.00 183 LYS A CA 1
ATOM 1354 C C . LYS A 1 183 ? -71.494 -16.452 -3.462 1.00 38.31 183 LYS A C 1
ATOM 1355 O O . LYS A 1 183 ? -70.355 -16.720 -3.072 1.00 37.47 183 LYS A O 1
ATOM 1361 N N . MET A 1 184 ? -72.059 -15.254 -3.303 1.00 36.62 184 MET A N 1
ATOM 1362 C CA . MET A 1 184 ? -71.415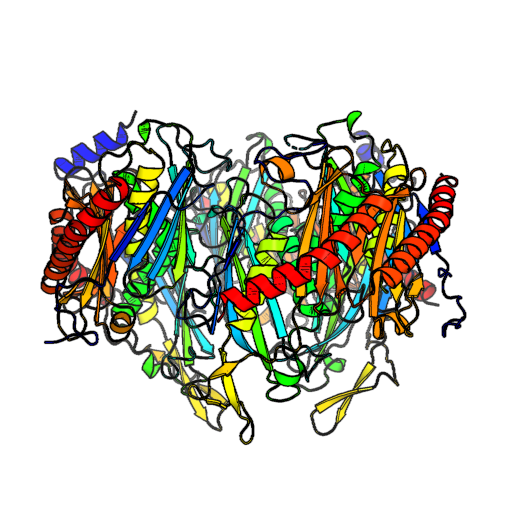 -14.167 -2.561 1.00 34.92 184 MET A CA 1
ATOM 1363 C C . MET A 1 184 ? -71.624 -14.345 -1.059 1.00 33.73 184 MET A C 1
ATOM 1364 O O . MET A 1 184 ? -72.741 -14.590 -0.608 1.00 33.04 184 MET A O 1
ATOM 1369 N N . GLN A 1 185 ? -70.544 -14.219 -0.293 1.00 32.17 185 GLN A N 1
ATOM 1370 C CA . GLN A 1 185 ? -70.580 -14.512 1.137 1.00 31.82 185 GLN A CA 1
ATOM 1371 C C . GLN A 1 185 ? -70.088 -13.352 2.005 1.00 30.89 185 GLN A C 1
ATOM 1372 O O . GLN A 1 185 ? -69.162 -12.627 1.621 1.00 31.46 185 GLN A O 1
ATOM 1378 N N . PRO A 1 186 ? -70.714 -13.163 3.182 1.00 28.60 186 PRO A N 1
ATOM 1379 C CA . PRO A 1 186 ? -70.179 -12.207 4.144 1.00 26.68 186 PRO A CA 1
ATOM 1380 C C . PRO A 1 186 ? -68.857 -12.711 4.704 1.00 25.36 186 PRO A C 1
ATOM 1381 O O . PRO A 1 186 ? -68.578 -13.912 4.626 1.00 23.56 186 PRO A O 1
ATOM 1385 N N . LEU A 1 187 ? -68.041 -11.804 5.238 1.00 24.15 187 LEU A N 1
ATOM 1386 C CA . LEU A 1 187 ? -66.835 -12.210 5.949 1.00 24.47 187 LEU A CA 1
ATOM 1387 C C . LEU A 1 187 ? -67.233 -12.905 7.250 1.00 26.25 187 LEU A C 1
ATOM 1388 O O . LEU A 1 187 ? -68.213 -12.502 7.881 1.00 25.68 187 LEU A O 1
ATOM 1393 N N . PRO A 1 188 ? -66.487 -13.962 7.645 1.00 28.58 188 PRO A N 1
ATOM 1394 C CA . PRO A 1 188 ? -66.736 -14.588 8.948 1.00 29.17 188 PRO A CA 1
ATOM 1395 C C . PRO A 1 188 ? -66.405 -13.603 10.077 1.00 29.19 188 PRO A C 1
ATOM 1396 O O . PRO A 1 188 ? -65.236 -13.415 10.437 1.00 29.22 188 PRO A O 1
ATOM 1400 N N . VAL A 1 189 ? -67.443 -12.955 10.594 1.00 28.72 189 VAL A N 1
ATOM 1401 C CA . VAL A 1 189 ? -67.297 -11.975 11.658 1.00 28.09 189 VAL A CA 1
ATOM 1402 C C . VAL A 1 189 ? -67.664 -12.650 12.972 1.00 28.02 189 VAL A C 1
ATOM 1403 O O . VAL A 1 189 ? -68.808 -13.063 13.163 1.00 28.34 189 VAL A O 1
ATOM 1407 N N . ASN A 1 190 ? -66.686 -12.775 13.865 1.00 27.15 190 ASN A N 1
ATOM 1408 C CA . ASN A 1 190 ? -66.909 -13.422 15.157 1.00 26.21 190 ASN A CA 1
ATOM 1409 C C . ASN A 1 190 ? -67.497 -12.487 16.208 1.00 25.60 190 ASN A C 1
ATOM 1410 O O . ASN A 1 190 ? -68.323 -12.901 17.031 1.00 24.13 190 ASN A O 1
ATOM 1415 N N . ARG A 1 191 ? -67.058 -11.228 16.167 1.00 24.98 191 ARG A N 1
ATOM 1416 C CA . ARG A 1 191 ? -67.466 -10.197 17.123 1.00 25.00 191 ARG A CA 1
ATOM 1417 C C . ARG A 1 191 ? -67.058 -8.794 16.670 1.00 24.78 191 ARG A C 1
ATOM 1418 O O . ARG A 1 191 ? -66.284 -8.634 15.729 1.00 24.41 191 ARG A O 1
ATOM 1426 N N . LYS A 1 192 ? -67.599 -7.782 17.339 1.00 24.13 192 LYS A N 1
ATOM 1427 C CA . LYS A 1 192 ? -67.297 -6.394 17.007 1.00 22.76 192 LYS A CA 1
ATOM 1428 C C . LYS A 1 192 ? -66.497 -5.743 18.116 1.00 21.70 192 LYS A C 1
ATOM 1429 O O . LYS A 1 192 ? -66.568 -6.156 19.274 1.00 22.08 192 LYS A O 1
ATOM 1435 N N . ALA A 1 193 ? -65.722 -4.736 17.738 1.00 20.75 193 ALA A N 1
ATOM 1436 C CA . ALA A 1 193 ? -64.994 -3.904 18.677 1.00 20.28 193 ALA A CA 1
ATOM 1437 C C . ALA A 1 193 ? -64.949 -2.494 18.103 1.00 21.59 193 ALA A C 1
ATOM 1438 O O . ALA A 1 193 ? -64.902 -2.317 16.881 1.00 22.65 193 ALA A O 1
ATOM 1440 N N . LEU A 1 194 ? -64.990 -1.492 18.971 1.00 21.92 194 LEU A N 1
ATOM 1441 C CA . LEU A 1 194 ? -64.843 -0.109 18.527 1.00 22.97 194 LEU A CA 1
ATOM 1442 C C . LEU A 1 194 ? -63.927 0.665 19.468 1.00 23.95 194 LEU A C 1
ATOM 1443 O O . LEU A 1 194 ? -63.507 0.137 20.504 1.00 24.90 194 LEU A O 1
ATOM 1448 N N . MET A 1 195 ? -63.644 1.920 19.116 1.00 23.41 195 MET A N 1
ATOM 1449 C CA . MET A 1 195 ? -62.626 2.688 19.805 1.00 23.33 195 MET A CA 1
ATOM 1450 C C . MET A 1 195 ? -63.071 4.079 20.243 1.00 24.08 195 MET A C 1
ATOM 1451 O O . MET A 1 195 ? -63.757 4.805 19.510 1.00 23.74 195 MET A O 1
ATOM 1456 N N . CYS A 1 196 ? -62.650 4.436 21.452 1.00 24.40 196 CYS A N 1
ATOM 1457 C CA . CYS A 1 196 ? -62.844 5.764 22.006 1.00 23.87 196 CYS A CA 1
ATOM 1458 C C . CYS A 1 196 ? -61.494 6.432 22.223 1.00 23.80 196 CYS A C 1
ATOM 1459 O O . CYS A 1 196 ? -60.599 5.839 22.830 1.00 24.76 196 CYS A O 1
ATOM 1462 N N . THR A 1 197 ? -61.352 7.658 21.721 1.00 22.85 197 THR A N 1
ATOM 1463 C CA . THR A 1 197 ? -60.148 8.452 21.922 1.00 22.08 197 THR A CA 1
ATOM 1464 C C . THR A 1 197 ? -60.462 9.625 22.833 1.00 22.23 197 THR A C 1
ATOM 1465 O O . THR A 1 197 ? -61.445 10.337 22.625 1.00 22.45 197 THR A O 1
ATOM 1469 N N . PHE A 1 198 ? -59.614 9.813 23.839 1.00 22.11 198 PHE A N 1
ATOM 1470 C CA . PHE A 1 198 ? -59.748 10.892 24.813 1.00 22.01 198 PHE A CA 1
ATOM 1471 C C . PHE A 1 198 ? -58.566 11.836 24.716 1.00 22.28 198 PHE A C 1
ATOM 1472 O O . PHE A 1 198 ? -57.463 11.417 24.389 1.00 23.52 198 PHE A O 1
ATOM 1480 N N . ALA A 1 199 ? -58.791 13.103 25.026 1.00 21.34 199 ALA A N 1
ATOM 1481 C CA . ALA A 1 199 ? -57.721 14.084 25.041 1.00 21.63 199 ALA A CA 1
ATOM 1482 C C . ALA A 1 199 ? -57.584 14.706 26.424 1.00 22.43 199 ALA A C 1
ATOM 1483 O O . ALA A 1 199 ? -58.566 15.186 26.990 1.00 23.07 199 ALA A O 1
ATOM 1485 N N . LYS A 1 200 ? -56.367 14.686 26.966 1.00 23.00 200 LYS A N 1
ATOM 1486 C CA . LYS A 1 200 ? -56.079 15.371 28.227 1.00 22.77 200 LYS A CA 1
ATOM 1487 C C . LYS A 1 200 ? -55.884 16.864 27.988 1.00 23.38 200 LYS A C 1
ATOM 1488 O O . LYS A 1 200 ? -54.914 17.286 27.349 1.00 23.81 200 LYS A O 1
ATOM 1494 N N . ILE A 1 201 ? -56.828 17.649 28.490 1.00 23.23 201 ILE A N 1
ATOM 1495 C CA . ILE A 1 201 ? -56.744 19.096 28.452 1.00 23.09 201 ILE A CA 1
ATOM 1496 C C . ILE A 1 201 ? -56.975 19.561 29.877 1.00 23.91 201 ILE A C 1
ATOM 1497 O O . ILE A 1 201 ? -57.904 19.087 30.545 1.00 24.18 201 ILE A O 1
ATOM 1502 N N . GLY A 1 202 ? -56.125 20.481 30.339 1.00 23.93 202 GLY A N 1
ATOM 1503 C CA . GLY A 1 202 ? -56.159 20.942 31.716 1.00 22.94 202 GLY A CA 1
ATOM 1504 C C . GLY A 1 202 ? -56.051 19.744 32.629 1.00 22.96 202 GLY A C 1
ATOM 1505 O O . GLY A 1 202 ? -55.141 18.933 32.482 1.00 22.64 202 GLY A O 1
ATOM 1506 N N . ASN A 1 203 ? -56.999 19.622 33.555 1.00 23.54 203 ASN A N 1
ATOM 1507 C CA . ASN A 1 203 ? -57.044 18.484 34.481 1.00 23.72 203 ASN A CA 1
ATOM 1508 C C . ASN A 1 203 ? -58.079 17.436 34.072 1.00 23.85 203 ASN A C 1
ATOM 1509 O O . ASN A 1 203 ? -58.435 16.561 34.860 1.00 24.80 203 ASN A O 1
ATOM 1514 N N . GLU A 1 204 ? -58.571 17.532 32.842 1.00 23.62 204 GLU A N 1
ATOM 1515 C CA . GLU A 1 204 ? -59.708 16.727 32.422 1.00 23.45 204 GLU A CA 1
ATOM 1516 C C . GLU A 1 204 ? -59.356 15.854 31.237 1.00 22.56 204 GLU A C 1
ATOM 1517 O O . GLU A 1 204 ? -58.516 16.224 30.415 1.00 23.32 204 GLU A O 1
ATOM 1523 N N . ILE A 1 205 ? -59.994 14.695 31.145 1.00 21.76 205 ILE A N 1
ATOM 1524 C CA . ILE A 1 205 ? -59.981 13.960 29.885 1.00 22.95 205 ILE A CA 1
ATOM 1525 C C . ILE A 1 205 ? -61.297 14.188 29.138 1.00 23.26 205 ILE A C 1
ATOM 1526 O O . ILE A 1 205 ? -62.384 14.101 29.722 1.00 23.74 205 ILE A O 1
ATOM 1531 N N . VAL A 1 206 ? -61.191 14.523 27.855 1.00 23.23 206 VAL A N 1
ATOM 1532 C CA . VAL A 1 206 ? -62.385 14.758 27.060 1.00 23.98 206 VAL A CA 1
ATOM 1533 C C . VAL A 1 206 ? -62.477 13.754 25.939 1.00 23.82 206 VAL A C 1
ATOM 1534 O O . VAL A 1 206 ? -61.478 13.457 25.289 1.00 25.32 206 VAL A O 1
ATOM 1538 N N . LEU A 1 207 ? -63.682 13.236 25.723 1.00 23.08 207 LEU A N 1
ATOM 1539 C CA . LEU A 1 207 ? -63.904 12.203 24.722 1.00 23.08 207 LEU A CA 1
ATOM 1540 C C . LEU A 1 207 ? -64.127 12.827 23.352 1.00 23.07 207 LEU A C 1
ATOM 1541 O O . LEU A 1 207 ? -64.852 13.811 23.232 1.00 24.00 207 LEU A O 1
ATOM 1546 N N . ASP A 1 208 ? -63.484 12.246 22.339 1.00 23.17 208 ASP A N 1
ATOM 1547 C CA . ASP A 1 208 ? -63.664 12.617 20.935 1.00 22.59 208 ASP A CA 1
ATOM 1548 C C . ASP A 1 208 ? -63.305 14.092 20.696 1.00 22.44 208 ASP A C 1
ATOM 1549 O O . ASP A 1 208 ? -64.189 14.958 20.619 1.00 22.75 208 ASP A O 1
ATOM 1554 N N . PRO A 1 209 ? -61.994 14.388 20.603 1.00 21.96 209 PRO A N 1
ATOM 1555 C CA . PRO A 1 209 ? -61.537 15.777 20.513 1.00 21.90 209 PRO A CA 1
ATOM 1556 C C . PRO A 1 209 ? -61.691 16.398 19.138 1.00 21.90 209 PRO A C 1
ATOM 1557 O O . PRO A 1 209 ? -61.526 15.728 18.127 1.00 23.13 209 PRO A O 1
ATOM 1561 N N . SER A 1 210 ? -62.001 17.686 19.116 1.00 23.34 210 SER A N 1
ATOM 1562 C CA . SER A 1 210 ? -62.109 18.445 17.869 1.00 22.98 210 SER A CA 1
ATOM 1563 C C . SER A 1 210 ? -60.724 18.883 17.437 1.00 23.68 210 SER A C 1
ATOM 1564 O O . SER A 1 210 ? -59.763 18.721 18.192 1.00 24.53 210 SER A O 1
ATOM 1567 N N . LEU A 1 211 ? -60.613 19.419 16.224 1.00 23.81 211 LEU A N 1
ATOM 1568 C CA . LEU A 1 211 ? -59.336 19.928 15.727 1.00 23.34 211 LEU A CA 1
ATOM 1569 C C . LEU A 1 211 ? -58.777 20.969 16.692 1.00 23.36 211 LEU A C 1
ATOM 1570 O O . LEU A 1 211 ? -57.596 20.944 17.021 1.00 23.99 211 LEU A O 1
ATOM 1575 N N . GLU A 1 212 ? -59.646 21.865 17.156 1.00 23.15 212 GLU A N 1
ATOM 1576 C CA . GLU A 1 212 ? -59.272 22.922 18.084 1.00 23.71 212 GLU A CA 1
ATOM 1577 C C . GLU A 1 212 ? -58.662 22.335 19.359 1.00 23.88 212 GLU A C 1
ATOM 1578 O O . GLU A 1 212 ? -57.692 22.878 19.901 1.00 25.09 212 GLU A O 1
ATOM 1584 N N . GLU A 1 213 ? -59.228 21.220 19.814 1.00 23.42 213 GLU A N 1
ATOM 1585 C CA . GLU A 1 213 ? -58.783 20.549 21.037 1.00 23.00 213 GLU A CA 1
ATOM 1586 C C . GLU A 1 213 ? -57.501 19.745 20.821 1.00 23.89 213 GLU A C 1
ATOM 1587 O O . GLU A 1 213 ? -56.622 19.747 21.685 1.00 25.06 213 GLU A O 1
ATOM 1593 N N . GLU A 1 214 ? -57.390 19.074 19.672 1.00 23.53 214 GLU A N 1
ATOM 1594 C CA . GLU A 1 214 ? -56.173 18.336 19.316 1.00 23.95 214 GLU A CA 1
ATOM 1595 C C . GLU A 1 214 ? -54.934 19.233 19.196 1.00 24.29 214 GLU A C 1
ATOM 1596 O O . GLU A 1 214 ? -53.818 18.793 19.454 1.00 25.81 214 GLU A O 1
ATOM 1602 N N . ASP A 1 215 ? -55.134 20.490 18.822 1.00 24.61 215 ASP A N 1
ATOM 1603 C CA . ASP A 1 215 ? -54.045 21.456 18.725 1.00 25.78 215 ASP A CA 1
ATOM 1604 C C . ASP A 1 215 ? -53.376 21.734 20.066 1.00 25.84 215 ASP A C 1
ATOM 1605 O O . ASP A 1 215 ? -52.193 22.073 20.106 1.00 26.98 215 ASP A O 1
ATOM 1610 N N . ILE A 1 216 ? -54.135 21.602 21.156 1.00 25.06 216 ILE A N 1
ATOM 1611 C CA . ILE A 1 216 ? -53.693 22.103 22.456 1.00 23.68 216 ILE A CA 1
ATOM 1612 C C . ILE A 1 216 ? -53.610 21.055 23.561 1.00 24.01 216 ILE A C 1
ATOM 1613 O O . ILE A 1 216 ? -53.165 21.371 24.678 1.00 24.85 216 ILE A O 1
ATOM 1618 N N . LEU A 1 217 ? -54.042 19.825 23.265 1.00 23.04 217 LEU A N 1
ATOM 1619 C CA . LEU A 1 217 ? -54.047 18.751 24.249 1.00 21.05 217 LEU A CA 1
ATOM 1620 C C . LEU A 1 217 ? -52.645 18.518 24.797 1.00 20.90 217 LEU A C 1
ATOM 1621 O O . LEU A 1 217 ? -51.659 18.821 24.130 1.00 19.31 217 LEU A O 1
ATOM 1626 N N . THR A 1 218 ? -52.570 18.016 26.028 1.00 21.35 218 THR A N 1
ATOM 1627 C CA . THR A 1 218 ? -51.313 17.602 26.634 1.00 21.28 218 THR A CA 1
ATOM 1628 C C . THR A 1 218 ? -50.939 16.215 26.080 1.00 21.96 218 THR A C 1
ATOM 1629 O O . THR A 1 218 ? -49.795 15.969 25.669 1.00 21.95 218 THR A O 1
ATOM 1633 N N . ALA A 1 219 ? -51.928 15.326 26.065 1.00 20.84 219 ALA A N 1
ATOM 1634 C CA . ALA A 1 219 ? -51.768 13.972 25.597 1.00 20.44 219 ALA A CA 1
ATOM 1635 C C . ALA A 1 219 ? -53.132 13.423 25.225 1.00 21.44 219 ALA A C 1
ATOM 1636 O O . ALA A 1 219 ? -54.170 14.040 25.517 1.00 22.80 219 ALA A O 1
ATOM 1638 N N . ARG A 1 220 ? -53.132 12.264 24.581 1.00 21.19 220 ARG A N 1
ATOM 1639 C CA . ARG A 1 220 ? -54.366 11.606 24.174 1.00 22.28 220 ARG A CA 1
ATOM 1640 C C . ARG A 1 220 ? -54.249 10.131 24.476 1.00 22.18 220 ARG A C 1
ATOM 1641 O O . ARG A 1 220 ? -53.144 9.612 24.583 1.00 22.63 220 ARG A O 1
ATOM 1649 N N . ILE A 1 221 ? -55.383 9.453 24.598 1.00 22.36 221 ILE A N 1
ATOM 1650 C CA . ILE A 1 221 ? -55.393 7.992 24.745 1.00 22.07 221 ILE A CA 1
ATOM 1651 C C . ILE A 1 221 ? -56.569 7.357 23.986 1.00 21.94 221 ILE A C 1
ATOM 1652 O O . ILE A 1 221 ? -57.715 7.768 24.132 1.00 21.34 221 ILE A O 1
ATOM 1657 N N . SER A 1 222 ? -56.260 6.378 23.145 1.00 22.83 222 SER A N 1
ATOM 1658 C CA . SER A 1 222 ? -57.274 5.656 22.396 1.00 23.05 222 SER A CA 1
ATOM 1659 C C . SER A 1 222 ? -57.448 4.280 22.995 1.00 23.43 222 SER A C 1
ATOM 1660 O O . SER A 1 222 ? -56.457 3.576 23.235 1.00 24.45 222 SER A O 1
ATOM 1663 N N . ILE A 1 223 ? -58.702 3.898 23.232 1.00 22.39 223 ILE A N 1
ATOM 1664 C CA . ILE A 1 223 ? -58.999 2.592 23.791 1.00 22.32 223 ILE A CA 1
ATOM 1665 C C . ILE A 1 223 ? -59.976 1.803 22.920 1.00 22.49 223 ILE A C 1
ATOM 1666 O O . ILE A 1 223 ? -61.074 2.265 22.623 1.00 22.22 223 ILE A O 1
ATOM 1671 N N . GLY A 1 224 ? -59.549 0.616 22.497 1.00 22.15 224 GLY A N 1
ATOM 1672 C CA . GLY A 1 224 ? -60.414 -0.294 21.759 1.00 22.66 224 GLY A CA 1
ATOM 1673 C C . GLY A 1 224 ? -61.032 -1.317 22.698 1.00 22.77 224 GLY A C 1
ATOM 1674 O O . GLY A 1 224 ? -60.314 -2.088 23.349 1.00 22.73 224 GLY A O 1
ATOM 1675 N N . VAL A 1 225 ? -62.365 -1.314 22.767 1.00 22.89 225 VAL A N 1
ATOM 1676 C CA . VAL A 1 225 ? -63.125 -2.249 23.609 1.00 23.95 225 VAL A CA 1
ATOM 1677 C C . VAL A 1 225 ? -63.957 -3.207 22.748 1.00 24.02 225 VAL A C 1
ATOM 1678 O O . VAL A 1 225 ? -64.432 -2.828 21.681 1.00 25.23 225 VAL A O 1
ATOM 1682 N N . THR A 1 226 ? -64.123 -4.443 23.213 1.00 23.73 226 THR A N 1
ATOM 1683 C CA . THR A 1 226 ? -64.870 -5.444 22.462 1.00 24.12 226 THR A CA 1
ATOM 1684 C C . THR A 1 226 ? -66.329 -5.502 22.930 1.00 26.17 226 THR A C 1
ATOM 1685 O O . THR A 1 226 ? -66.718 -4.817 23.889 1.00 27.27 226 THR A O 1
ATOM 1689 N N . GLU A 1 227 ? -67.130 -6.321 22.252 1.00 26.19 227 GLU A N 1
ATOM 1690 C CA . GLU A 1 227 ? -68.534 -6.521 22.607 1.00 25.66 227 GLU A CA 1
ATOM 1691 C C . GLU A 1 227 ? -68.735 -6.901 24.071 1.00 25.59 227 GLU A C 1
ATOM 1692 O O . GLU A 1 227 ? -69.658 -6.409 24.724 1.00 25.90 227 GLU A O 1
ATOM 1698 N N . GLU A 1 228 ? -67.875 -7.783 24.575 1.00 24.89 228 GLU A N 1
ATOM 1699 C CA . GLU A 1 228 ? -68.001 -8.294 25.942 1.00 24.52 228 GLU A CA 1
ATOM 1700 C C . GLU A 1 228 ? -67.221 -7.473 26.973 1.00 23.94 228 GLU A C 1
ATOM 1701 O O . GLU A 1 228 ? -66.911 -7.958 28.064 1.00 23.13 228 GLU A O 1
ATOM 1707 N N . GLY A 1 229 ? -66.911 -6.227 26.610 1.00 24.13 229 GLY A N 1
ATOM 1708 C CA . GLY A 1 229 ? -66.329 -5.255 27.531 1.00 23.24 229 GLY A CA 1
ATOM 1709 C C . GLY A 1 229 ? -64.872 -5.456 27.898 1.00 22.97 229 GLY A C 1
ATOM 1710 O O . GLY A 1 229 ? -64.443 -5.008 28.956 1.00 23.92 229 GLY A O 1
ATOM 1711 N N . SER A 1 230 ? -64.110 -6.122 27.033 1.00 22.35 230 SER A N 1
ATOM 1712 C CA . SER A 1 230 ? -62.679 -6.318 27.263 1.00 22.07 230 SER A CA 1
ATOM 1713 C C . SER A 1 230 ? -61.845 -5.417 26.347 1.00 21.42 230 SER A C 1
ATOM 1714 O O . SER A 1 230 ? -62.279 -5.083 25.238 1.00 20.58 230 SER A O 1
ATOM 1717 N N . ILE A 1 231 ? -60.659 -5.029 26.821 1.00 20.80 231 ILE A N 1
ATOM 1718 C CA . ILE A 1 231 ? -59.767 -4.101 26.105 1.00 21.32 231 ILE A CA 1
ATOM 1719 C C . ILE A 1 231 ? -58.871 -4.848 25.125 1.00 21.49 231 ILE A C 1
ATOM 1720 O O . ILE A 1 231 ? -58.105 -5.729 25.522 1.00 22.88 231 ILE A O 1
ATOM 1725 N N . CYS A 1 232 ? -58.968 -4.493 23.848 1.00 20.94 232 CYS A N 1
ATOM 1726 C CA . CYS A 1 232 ? -58.164 -5.150 22.818 1.00 22.27 232 CYS A CA 1
ATOM 1727 C C . CYS A 1 232 ? -57.100 -4.255 22.168 1.00 22.13 232 CYS A C 1
ATOM 1728 O O . CYS A 1 232 ? -56.212 -4.754 21.474 1.00 22.85 232 CYS A O 1
ATOM 1731 N N . ALA A 1 233 ? -57.176 -2.946 22.395 1.00 21.36 233 ALA A N 1
ATOM 1732 C CA . ALA A 1 233 ? -56.145 -2.029 21.902 1.00 22.20 233 ALA A CA 1
ATOM 1733 C C . ALA A 1 233 ? -56.076 -0.753 22.726 1.00 22.94 233 ALA A C 1
ATOM 1734 O O . ALA A 1 233 ? -57.111 -0.202 23.133 1.00 23.91 233 ALA A O 1
ATOM 1736 N N . MET A 1 234 ? -54.856 -0.278 22.961 1.00 22.00 234 MET A N 1
ATOM 1737 C CA . MET A 1 234 ? -54.652 0.981 23.659 1.00 22.38 234 MET A CA 1
ATOM 1738 C C . MET A 1 234 ? -53.460 1.731 23.077 1.00 23.43 234 MET A C 1
ATOM 1739 O O . MET A 1 234 ? -52.458 1.119 22.687 1.00 23.84 234 MET A O 1
ATOM 1744 N N . GLN A 1 235 ? -53.571 3.059 23.020 1.00 22.77 235 GLN A N 1
ATOM 1745 C CA . GLN A 1 235 ? -52.505 3.878 22.469 1.00 22.70 235 GLN A CA 1
ATOM 1746 C C . GLN A 1 235 ? -52.460 5.276 23.074 1.00 23.14 235 GLN A C 1
ATOM 1747 O O . GLN A 1 235 ? -53.274 6.146 22.743 1.00 25.70 235 GLN A O 1
ATOM 1753 N N . LYS A 1 236 ? -51.487 5.495 23.944 1.00 22.52 236 LYS A N 1
ATOM 1754 C CA . LYS A 1 236 ? -51.202 6.832 24.450 1.00 22.09 236 LYS A CA 1
ATOM 1755 C C . LYS A 1 236 ? -50.493 7.616 23.355 1.00 22.67 236 LYS A C 1
ATOM 1756 O O . LYS A 1 236 ? -49.589 7.099 22.698 1.00 25.24 236 LYS A O 1
ATOM 1762 N N . GLY A 1 237 ? -50.913 8.856 23.147 1.00 22.84 237 GLY A N 1
ATOM 1763 C CA . GLY A 1 237 ? -50.260 9.734 22.177 1.00 23.15 237 GLY A CA 1
ATOM 1764 C C . GLY A 1 237 ? -49.950 11.074 22.797 1.00 23.47 237 GLY A C 1
ATOM 1765 O O . GLY A 1 237 ? -50.377 11.345 23.923 1.00 23.79 237 GLY A O 1
ATOM 1766 N N . GLY A 1 238 ? -49.205 11.908 22.076 1.00 23.31 238 GLY A N 1
ATOM 1767 C CA . GLY A 1 238 ? -48.951 13.287 22.513 1.00 22.67 238 GLY A CA 1
ATOM 1768 C C . GLY A 1 238 ? -47.609 13.421 23.192 1.00 23.38 238 GLY A C 1
ATOM 1769 O O . GLY A 1 238 ? -46.959 12.427 23.487 1.00 24.04 238 GLY A O 1
ATOM 1770 N N . GLU A 1 239 ? -47.201 14.659 23.445 1.00 23.18 239 GLU A N 1
ATOM 1771 C CA . GLU A 1 239 ? -45.888 14.942 24.000 1.00 22.38 239 GLU A CA 1
ATOM 1772 C C . GLU A 1 239 ? -45.901 15.084 25.514 1.00 22.64 239 GLU A C 1
ATOM 1773 O O . GLU A 1 239 ? -44.842 15.079 26.142 1.00 24.05 239 GLU A O 1
ATOM 1779 N N . GLY A 1 240 ? -47.089 15.221 26.100 1.00 22.47 240 GLY A N 1
ATOM 1780 C CA . GLY A 1 240 ? -47.222 15.312 27.560 1.00 21.13 240 GLY A CA 1
ATOM 1781 C C . GLY A 1 240 ? -47.594 13.995 28.228 1.00 20.31 240 GLY A C 1
ATOM 1782 O O . GLY A 1 240 ? -47.888 13.018 27.553 1.00 21.14 240 GLY A O 1
ATOM 1783 N N . PRO A 1 241 ? -47.590 13.962 29.566 1.00 19.76 241 PRO A N 1
ATOM 1784 C CA . PRO A 1 241 ? -47.902 12.745 30.294 1.00 20.45 241 PRO A CA 1
ATOM 1785 C C . PRO A 1 241 ? -49.381 12.539 30.631 1.00 21.58 241 PRO A C 1
ATOM 1786 O O . PRO A 1 241 ? -50.181 13.467 30.549 1.00 22.19 241 PRO A O 1
ATOM 1790 N N . LEU A 1 242 ? -49.718 11.305 30.997 1.00 22.40 242 LEU A N 1
ATOM 1791 C CA . LEU A 1 242 ? -50.995 10.963 31.610 1.00 21.72 242 LEU A CA 1
ATOM 1792 C C . LEU A 1 242 ? -50.729 10.483 33.040 1.00 22.43 242 LEU A C 1
ATOM 1793 O O . LEU A 1 242 ? -49.634 9.986 33.349 1.00 21.75 242 LEU A O 1
ATOM 1798 N N . THR A 1 243 ? -51.718 10.624 33.914 1.00 22.32 243 THR A N 1
ATOM 1799 C CA . THR A 1 243 ? -51.630 10.024 35.243 1.00 21.80 243 THR A CA 1
ATOM 1800 C C . THR A 1 243 ? -52.336 8.662 35.240 1.00 21.90 243 THR A C 1
ATOM 1801 O O . THR A 1 243 ? -53.097 8.337 34.314 1.00 21.63 243 THR A O 1
ATOM 1805 N N . ARG A 1 244 ? -52.078 7.863 36.270 1.00 22.34 244 ARG A N 1
ATOM 1806 C CA . ARG A 1 244 ? -52.791 6.605 36.467 1.00 22.58 244 ARG A CA 1
ATOM 1807 C C . ARG A 1 244 ? -54.319 6.810 36.451 1.00 22.97 244 ARG A C 1
ATOM 1808 O O . ARG A 1 244 ? -55.041 6.045 35.814 1.00 23.80 244 ARG A O 1
ATOM 1816 N N . ASP A 1 245 ? -54.799 7.847 37.140 1.00 22.83 245 ASP A N 1
ATOM 1817 C CA . ASP A 1 245 ? -56.234 8.118 37.220 1.00 23.55 245 ASP A CA 1
ATOM 1818 C C . ASP A 1 245 ? -56.806 8.434 35.851 1.00 23.73 245 ASP A C 1
ATOM 1819 O O . ASP A 1 245 ? -57.888 7.955 35.512 1.00 25.02 245 ASP A O 1
ATOM 1824 N N . ASP A 1 246 ? -56.074 9.229 35.068 1.00 23.38 246 ASP A N 1
ATOM 1825 C CA . ASP A 1 246 ? -56.480 9.576 33.704 1.00 22.35 246 ASP A CA 1
ATOM 1826 C C . ASP A 1 246 ? -56.699 8.328 32.863 1.00 21.77 246 ASP A C 1
ATOM 1827 O O . ASP A 1 246 ? -57.696 8.221 32.159 1.00 22.36 246 ASP A O 1
ATOM 1832 N N . VAL A 1 247 ? -55.776 7.377 32.957 1.00 21.84 247 VAL A N 1
ATOM 1833 C CA . VAL A 1 247 ? -55.849 6.170 32.157 1.00 21.07 247 VAL A CA 1
ATOM 1834 C C . VAL A 1 247 ? -57.035 5.309 32.557 1.00 21.68 247 VAL A C 1
ATOM 1835 O O . VAL A 1 247 ? -57.822 4.893 31.698 1.00 21.27 247 VAL A O 1
ATOM 1839 N N . LEU A 1 248 ? -57.174 5.068 33.858 1.00 21.61 248 LEU A N 1
ATOM 1840 C CA . LEU A 1 248 ? -58.244 4.219 34.376 1.00 21.65 248 LEU A CA 1
ATOM 1841 C C . LEU A 1 248 ? -59.626 4.841 34.189 1.00 22.02 248 LEU A C 1
ATOM 1842 O O . LEU A 1 248 ? -60.611 4.125 33.979 1.00 22.75 248 LEU A O 1
ATOM 1847 N N . LYS A 1 249 ? -59.688 6.169 34.265 1.00 22.00 249 LYS A N 1
ATOM 1848 C CA . LYS A 1 249 ? -60.922 6.904 34.005 1.00 22.34 249 LYS A CA 1
ATOM 1849 C C . LYS A 1 249 ? -61.331 6.726 32.544 1.00 21.79 249 LYS A C 1
ATOM 1850 O O . LYS A 1 249 ? -62.488 6.433 32.250 1.00 21.67 249 LYS A O 1
ATOM 1856 N N . ALA A 1 250 ? -60.370 6.889 31.639 1.00 21.42 250 ALA A N 1
ATOM 1857 C CA . ALA A 1 250 ? -60.601 6.681 30.208 1.00 21.47 250 ALA A CA 1
ATOM 1858 C C . ALA A 1 250 ? -61.101 5.269 29.890 1.00 20.61 250 ALA A C 1
ATOM 1859 O O . ALA A 1 250 ? -62.037 5.115 29.120 1.00 21.00 250 ALA A O 1
ATOM 1861 N N . VAL A 1 251 ? -60.489 4.246 30.480 1.00 19.94 251 VAL A N 1
ATOM 1862 C CA . VAL A 1 251 ? -61.014 2.887 30.366 1.00 19.03 251 VAL A CA 1
ATOM 1863 C C . VAL A 1 251 ? -62.483 2.873 30.785 1.00 19.35 251 VAL A C 1
ATOM 1864 O O . VAL A 1 251 ? -63.354 2.469 30.009 1.00 19.72 251 VAL A O 1
ATOM 1868 N N . SER A 1 252 ? -62.748 3.351 31.997 1.00 19.39 252 SER A N 1
ATOM 1869 C CA . SER A 1 252 ? -64.100 3.377 32.547 1.00 20.49 252 SER A CA 1
ATOM 1870 C C . SER A 1 252 ? -65.115 3.932 31.543 1.00 20.83 252 SER A C 1
ATOM 1871 O O . SER A 1 252 ? -66.062 3.231 31.178 1.00 22.59 252 SER A O 1
ATOM 1874 N N . ILE A 1 253 ? -64.906 5.167 31.082 1.00 20.07 253 ILE A N 1
ATOM 1875 C CA . ILE A 1 253 ? -65.790 5.760 30.072 1.00 19.49 253 ILE A CA 1
ATOM 1876 C C . ILE A 1 253 ? -65.854 4.890 28.815 1.00 20.58 253 ILE A C 1
ATOM 1877 O O . ILE A 1 253 ? -66.946 4.518 28.382 1.00 22.00 253 ILE A O 1
ATOM 1882 N N . ALA A 1 254 ? -64.697 4.550 28.251 1.00 20.57 254 ALA A N 1
ATOM 1883 C CA . ALA A 1 254 ? -64.651 3.763 27.014 1.00 21.26 254 ALA A CA 1
ATOM 1884 C C . ALA A 1 254 ? -65.522 2.505 27.100 1.00 23.02 254 ALA A C 1
ATOM 1885 O O . ALA A 1 254 ? -66.293 2.211 26.180 1.00 23.09 254 ALA A O 1
ATOM 1887 N N . VAL A 1 255 ? -65.427 1.794 28.223 1.00 24.15 255 VAL A N 1
ATOM 1888 C CA . VAL A 1 255 ? -66.195 0.566 28.441 1.00 24.63 255 VAL A CA 1
ATOM 1889 C C . VAL A 1 255 ? -67.727 0.792 28.524 1.00 26.13 255 VAL A C 1
ATOM 1890 O O . VAL A 1 255 ? -68.509 -0.118 28.237 1.00 26.28 255 VAL A O 1
ATOM 1894 N N . GLU A 1 256 ? -68.155 2.000 28.887 1.00 26.99 256 GLU A N 1
ATOM 1895 C CA . GLU A 1 256 ? -69.589 2.308 28.926 1.00 27.72 256 GLU A CA 1
ATOM 1896 C C . GLU A 1 256 ? -70.099 3.004 27.659 1.00 26.14 256 GLU A C 1
ATOM 1897 O O . GLU A 1 256 ? -71.298 3.047 27.415 1.00 26.46 256 GLU A O 1
ATOM 1903 N N . LYS A 1 257 ? -69.183 3.537 26.858 1.00 25.11 257 LYS A N 1
ATOM 1904 C CA . LYS A 1 257 ? -69.534 4.168 25.585 1.00 23.89 257 LYS A CA 1
ATOM 1905 C C . LYS A 1 257 ? -69.579 3.193 24.401 1.00 24.55 257 LYS A C 1
ATOM 1906 O O . LYS A 1 257 ? -70.513 3.232 23.609 1.00 25.93 257 LYS A O 1
ATOM 1912 N N . VAL A 1 258 ? -68.580 2.323 24.278 1.00 24.66 258 VAL A N 1
ATOM 1913 C CA . VAL A 1 258 ? -68.483 1.420 23.118 1.00 24.51 258 VAL A CA 1
ATOM 1914 C C . VAL A 1 258 ? -69.751 0.588 22.834 1.00 25.29 258 VAL A C 1
ATOM 1915 O O . VAL A 1 258 ? -70.144 0.467 21.673 1.00 27.02 258 VAL A O 1
ATOM 1919 N N . PRO A 1 259 ? -70.390 0.009 23.875 1.00 24.74 259 PRO A N 1
ATOM 1920 C CA . PRO A 1 259 ? -71.665 -0.685 23.637 1.00 24.94 259 PRO A CA 1
ATOM 1921 C C . PRO A 1 259 ? -72.751 0.208 23.024 1.00 25.39 259 PRO A C 1
ATOM 1922 O O . PRO A 1 259 ? -73.619 -0.290 22.305 1.00 25.45 259 PRO A O 1
ATOM 1926 N N . GLN A 1 260 ? -72.696 1.508 23.314 1.00 25.92 260 GLN A N 1
ATOM 1927 C CA . GLN A 1 260 ? -73.604 2.485 22.719 1.00 27.17 260 GLN A CA 1
ATOM 1928 C C . GLN A 1 260 ? -73.298 2.653 21.233 1.00 27.34 260 GLN A C 1
ATOM 1929 O O . GLN A 1 260 ? -74.192 2.542 20.394 1.00 28.35 260 GLN A O 1
ATOM 1935 N N . LEU A 1 261 ? -72.030 2.908 20.922 1.00 28.06 261 LEU A N 1
ATOM 1936 C CA . LEU A 1 261 ? -71.538 2.991 19.547 1.00 28.58 261 LEU A CA 1
ATOM 1937 C C . LEU A 1 261 ? -71.836 1.730 18.719 1.00 29.30 261 LEU A C 1
ATOM 1938 O O . LEU A 1 261 ? -72.121 1.820 17.522 1.00 29.23 261 LEU A O 1
ATOM 1943 N N . ILE A 1 262 ? -71.775 0.567 19.368 1.00 29.39 262 ILE A N 1
ATOM 1944 C CA . ILE A 1 262 ? -72.017 -0.724 18.716 1.00 28.51 262 ILE A CA 1
ATOM 1945 C C . ILE A 1 262 ? -73.467 -0.901 18.248 1.00 29.56 262 ILE A C 1
ATOM 1946 O O . ILE A 1 262 ? -73.711 -1.446 17.168 1.00 29.31 262 ILE A O 1
ATOM 1951 N N . GLU A 1 263 ? -74.426 -0.439 19.043 1.00 29.77 263 GLU A N 1
ATOM 1952 C CA . GLU A 1 263 ? -75.811 -0.516 18.609 1.00 30.72 263 GLU A CA 1
ATOM 1953 C C . GLU A 1 263 ? -76.153 0.586 17.611 1.00 30.48 263 GLU A C 1
ATOM 1954 O O . GLU A 1 263 ? -77.112 0.454 16.862 1.00 31.62 263 GLU A O 1
ATOM 1960 N N . TYR A 1 264 ? -75.358 1.655 17.587 1.00 30.15 264 TYR A N 1
ATOM 1961 C CA . TYR A 1 264 ? -75.537 2.719 16.596 1.00 29.36 264 TYR A CA 1
ATOM 1962 C C . TYR A 1 264 ? -75.039 2.267 15.230 1.00 28.78 264 TYR A C 1
ATOM 1963 O O . TYR A 1 264 ? -75.630 2.607 14.201 1.00 29.97 264 TYR A O 1
ATOM 1972 N N . LEU A 1 265 ? -73.941 1.517 15.225 1.00 27.26 265 LEU A N 1
ATOM 1973 C CA . LEU A 1 265 ? -73.433 0.913 14.001 1.00 26.60 265 LEU A CA 1
ATOM 1974 C C . LEU A 1 265 ? -74.408 -0.133 13.459 1.00 27.18 265 LEU A C 1
ATOM 1975 O O . LEU A 1 265 ? -74.680 -0.150 12.255 1.00 28.05 265 LEU A O 1
ATOM 1980 N N . ASP A 1 266 ? -74.940 -0.981 14.345 1.00 25.71 266 ASP A N 1
ATOM 1981 C CA . ASP A 1 266 ? -75.879 -2.036 13.948 1.00 25.56 266 ASP A CA 1
ATOM 1982 C C . ASP A 1 266 ? -77.164 -1.474 13.342 1.00 24.86 266 ASP A C 1
ATOM 1983 O O . ASP A 1 266 ? -77.702 -2.040 12.381 1.00 24.77 266 ASP A O 1
ATOM 1988 N N . LYS A 1 267 ? -77.636 -0.362 13.911 1.00 24.95 267 LYS A N 1
ATOM 1989 C CA . LYS A 1 267 ? -78.874 0.301 13.489 1.00 25.37 267 LYS A CA 1
ATOM 1990 C C . LYS A 1 267 ? -78.728 1.030 12.153 1.00 26.17 267 LYS A C 1
ATOM 1991 O O . LYS A 1 267 ? -79.678 1.084 11.362 1.00 27.14 267 LYS A O 1
ATOM 1997 N N . SER A 1 268 ? -77.538 1.580 11.905 1.00 26.71 268 SER A N 1
ATOM 1998 C CA . SER A 1 268 ? -77.235 2.257 10.639 1.00 28.18 268 SER A CA 1
ATOM 1999 C C . SER A 1 268 ? -77.098 1.293 9.454 1.00 28.80 268 SER A C 1
ATOM 2000 O O . SER A 1 268 ? -77.078 1.721 8.299 1.00 30.67 268 SER A O 1
ATOM 2003 N N . MET A 1 269 ? -77.014 -0.003 9.741 1.00 28.19 269 MET A N 1
ATOM 2004 C CA . MET A 1 269 ? -76.833 -1.007 8.695 1.00 27.93 269 MET A CA 1
ATOM 2005 C C . MET A 1 269 ? -78.110 -1.804 8.418 1.00 29.26 269 MET A C 1
ATOM 2006 O O . MET A 1 269 ? -78.173 -2.595 7.473 1.00 29.69 269 MET A O 1
ATOM 2011 N N . SER B 2 15 ? -47.481 -21.726 40.011 1.00 36.92 15 SER B N 1
ATOM 2012 C CA . SER B 2 15 ? -47.610 -21.323 38.581 1.00 37.19 15 SER B CA 1
ATOM 2013 C C . SER B 2 15 ? -46.282 -20.788 38.022 1.00 36.73 15 SER B C 1
ATOM 2014 O O . SER B 2 15 ? -46.025 -19.577 38.020 1.00 36.39 15 SER B O 1
ATOM 2017 N N . VAL B 2 16 ? -45.450 -21.715 37.551 1.00 35.96 16 VAL B N 1
ATOM 2018 C CA . VAL B 2 16 ? -44.121 -21.408 37.020 1.00 33.17 16 VAL B CA 1
ATOM 2019 C C . VAL B 2 16 ? -44.212 -20.988 35.559 1.00 30.47 16 VAL B C 1
ATOM 2020 O O . VAL B 2 16 ? -45.022 -21.528 34.792 1.00 29.57 16 VAL B O 1
ATOM 2024 N N . ARG B 2 17 ? -43.379 -20.016 35.189 1.00 27.66 17 ARG B N 1
ATOM 2025 C CA . ARG B 2 17 ? -43.203 -19.604 33.798 1.00 22.97 17 ARG B CA 1
ATOM 2026 C C . ARG B 2 17 ? -42.101 -20.458 33.171 1.00 22.03 17 ARG B C 1
ATOM 2027 O O . ARG B 2 17 ? -41.297 -21.054 33.892 1.00 22.67 17 ARG B O 1
ATOM 2035 N N . GLU B 2 18 ? -42.070 -20.528 31.840 1.00 20.66 18 GLU B N 1
ATOM 2036 C CA . GLU B 2 18 ? -41.194 -21.471 31.108 1.00 19.28 18 GLU B CA 1
ATOM 2037 C C . GLU B 2 18 ? -39.727 -21.447 31.558 1.00 16.97 18 GLU B C 1
ATOM 2038 O O . GLU B 2 18 ? -39.118 -22.517 31.745 1.00 11.35 18 GLU B O 1
ATOM 2044 N N . ASP B 2 19 ? -39.189 -20.227 31.730 1.00 13.37 19 ASP B N 1
ATOM 2045 C CA . ASP B 2 19 ? -37.791 -19.993 32.131 1.00 10.75 19 ASP B CA 1
ATOM 2046 C C . ASP B 2 19 ? -37.564 -20.012 33.648 1.00 9.21 19 ASP B C 1
ATOM 2047 O O . ASP B 2 19 ? -36.446 -19.791 34.125 1.00 6.95 19 ASP B O 1
ATOM 2052 N N . GLY B 2 20 ? -38.633 -20.241 34.400 1.00 7.91 20 GLY B N 1
ATOM 2053 C CA . GLY B 2 20 ? -38.529 -20.395 35.838 1.00 9.22 20 GLY B CA 1
ATOM 2054 C C . GLY B 2 20 ? -38.919 -19.185 36.655 1.00 10.14 20 GLY B C 1
ATOM 2055 O O . GLY B 2 20 ? -39.085 -19.294 37.879 1.00 10.19 20 GLY B O 1
ATOM 2056 N N . ARG B 2 21 ? -39.081 -18.040 35.987 1.00 10.68 21 ARG B N 1
ATOM 2057 C CA . ARG B 2 21 ? -39.375 -16.788 36.671 1.00 10.06 21 ARG B CA 1
ATOM 2058 C C . ARG B 2 21 ? -40.719 -16.814 37.393 1.00 9.26 21 ARG B C 1
ATOM 2059 O O . ARG B 2 21 ? -41.663 -17.477 36.955 1.00 8.69 21 ARG B O 1
ATOM 2067 N N . ALA B 2 22 ? -40.775 -16.098 38.512 1.00 8.64 22 ALA B N 1
ATOM 2068 C CA . ALA B 2 22 ? -42.025 -15.771 39.183 1.00 9.19 22 ALA B CA 1
ATOM 2069 C C . ALA B 2 22 ? -42.842 -14.796 38.324 1.00 10.58 22 ALA B C 1
ATOM 2070 O O . ALA B 2 22 ? -42.358 -14.273 37.315 1.00 8.40 22 ALA B O 1
ATOM 2072 N N . PHE B 2 23 ? -44.083 -14.554 38.733 1.00 14.00 23 PHE B N 1
ATOM 2073 C CA . PHE B 2 23 ? -44.991 -13.710 37.967 1.00 16.37 23 PHE B CA 1
ATOM 2074 C C . PHE B 2 23 ? -44.525 -12.259 37.934 1.00 17.34 23 PHE B C 1
ATOM 2075 O O . PHE B 2 23 ? -44.779 -11.555 36.961 1.00 17.03 23 PHE B O 1
ATOM 2083 N N . ASP B 2 24 ? -43.847 -11.825 38.998 1.00 17.82 24 ASP B N 1
ATOM 2084 C CA . ASP B 2 24 ? -43.407 -10.442 39.108 1.00 18.67 24 ASP B CA 1
ATOM 2085 C C . ASP B 2 24 ? -41.898 -10.316 38.967 1.00 19.13 24 ASP B C 1
ATOM 2086 O O . ASP B 2 24 ? -41.289 -9.361 39.459 1.00 21.02 24 ASP B O 1
ATOM 2091 N N . GLU B 2 25 ? -41.292 -11.274 38.278 1.00 18.42 25 GLU B N 1
ATOM 2092 C CA . GLU B 2 25 ? -39.848 -11.265 38.124 1.00 16.25 25 GLU B CA 1
ATOM 2093 C C . GLU B 2 25 ? -39.405 -10.786 36.742 1.00 15.87 25 GLU B C 1
ATOM 2094 O O . GLU B 2 25 ? -39.908 -11.260 35.720 1.00 15.44 25 GLU B O 1
ATOM 2100 N N . LEU B 2 26 ? -38.479 -9.822 36.753 1.00 15.03 26 LEU B N 1
ATOM 2101 C CA . LEU B 2 26 ? -37.770 -9.335 35.585 1.00 12.96 26 LEU B CA 1
ATOM 2102 C C . LEU B 2 26 ? -36.754 -10.357 35.099 1.00 15.44 26 LEU B C 1
ATOM 2103 O O . LEU B 2 26 ? -36.263 -11.182 35.882 1.00 16.94 26 LEU B O 1
ATOM 2108 N N . ARG B 2 27 ? -36.441 -10.300 33.805 1.00 16.09 27 ARG B N 1
ATOM 2109 C CA . ARG B 2 27 ? -35.316 -11.035 33.227 1.00 14.80 27 ARG B CA 1
ATOM 2110 C C . ARG B 2 27 ? -34.026 -10.374 33.725 1.00 15.42 27 ARG B C 1
ATOM 2111 O O . ARG B 2 27 ? -34.080 -9.260 34.254 1.00 16.89 27 ARG B O 1
ATOM 2119 N N . PRO B 2 28 ? -32.865 -11.052 33.583 1.00 13.80 28 PRO B N 1
ATOM 2120 C CA . PRO B 2 28 ? -31.625 -10.356 33.924 1.00 12.84 28 PRO B CA 1
ATOM 2121 C C . PRO B 2 28 ? -31.450 -9.027 33.169 1.00 12.61 28 PRO B C 1
ATOM 2122 O O . PRO B 2 28 ? -31.760 -8.932 31.988 1.00 9.75 28 PRO B O 1
ATOM 2126 N N . LEU B 2 29 ? -30.949 -8.025 33.879 1.00 12.18 29 LEU B N 1
ATOM 2127 C CA . LEU B 2 29 ? -30.713 -6.717 33.337 1.00 14.41 29 LEU B CA 1
ATOM 2128 C C . LEU B 2 29 ? -29.294 -6.256 33.664 1.00 15.77 29 LEU B C 1
ATOM 2129 O O . LEU B 2 29 ? -28.714 -6.646 34.670 1.00 16.39 29 LEU B O 1
ATOM 2134 N N . LYS B 2 30 ? -28.757 -5.410 32.793 1.00 19.90 30 LYS B N 1
ATOM 2135 C CA . LYS B 2 30 ? -27.372 -4.957 32.825 1.00 20.55 30 LYS B CA 1
ATOM 2136 C C . LYS B 2 30 ? -27.390 -3.693 31.979 1.00 21.10 30 LYS B C 1
ATOM 2137 O O . LYS B 2 30 ? -27.929 -3.685 30.867 1.00 20.83 30 LYS B O 1
ATOM 2143 N N . ILE B 2 31 ? -26.833 -2.613 32.507 1.00 22.13 31 ILE B N 1
ATOM 2144 C CA . ILE B 2 31 ? -26.865 -1.321 31.814 1.00 20.26 31 ILE B CA 1
ATOM 2145 C C . ILE B 2 31 ? -25.533 -0.608 32.050 1.00 22.33 31 ILE B C 1
ATOM 2146 O O . ILE B 2 31 ? -25.099 -0.455 33.203 1.00 21.9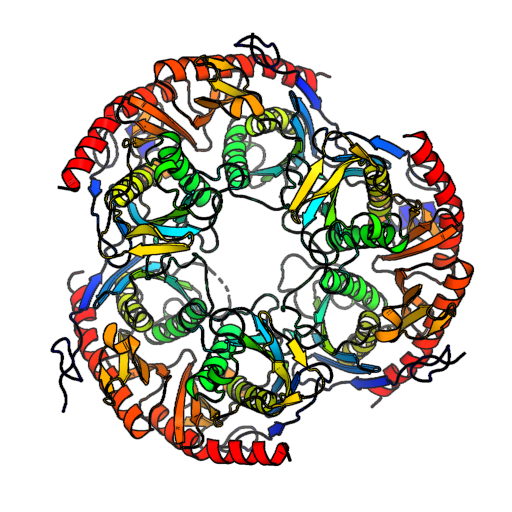4 31 ILE B O 1
ATOM 2151 N N . GLU B 2 32 ? -24.874 -0.212 30.961 1.00 22.00 32 GLU B N 1
ATOM 2152 C CA . GLU B 2 32 ? -23.623 0.540 31.045 1.00 23.29 32 GLU B CA 1
ATOM 2153 C C . GLU B 2 32 ? -23.669 1.854 30.254 1.00 22.94 32 GLU B C 1
ATOM 2154 O O . GLU B 2 32 ? -24.120 1.893 29.102 1.00 23.83 32 GLU B O 1
ATOM 2160 N N . ALA B 2 33 ? -23.186 2.923 30.879 1.00 21.29 33 ALA B N 1
ATOM 2161 C CA . ALA B 2 33 ? -23.144 4.236 30.249 1.00 21.41 33 ALA B CA 1
ATOM 2162 C C . ALA B 2 33 ? -21.751 4.569 29.749 1.00 21.66 33 ALA B C 1
ATOM 2163 O O . ALA B 2 33 ? -20.766 4.115 30.327 1.00 21.64 33 ALA B O 1
ATOM 2165 N N . GLY B 2 34 ? -21.686 5.355 28.672 1.00 22.41 34 GLY B N 1
ATOM 2166 C CA . GLY B 2 34 ? -20.440 5.960 28.182 1.00 22.75 34 GLY B CA 1
ATOM 2167 C C . GLY B 2 34 ? -19.544 5.069 27.348 1.00 23.02 34 GLY B C 1
ATOM 2168 O O . GLY B 2 34 ? -18.353 5.334 27.214 1.00 25.26 34 GLY B O 1
ATOM 2169 N N . ILE B 2 35 ? -20.118 4.028 26.765 1.00 23.07 35 ILE B N 1
ATOM 2170 C CA . ILE B 2 35 ? -19.367 2.986 26.069 1.00 22.38 35 ILE B CA 1
ATOM 2171 C C . ILE B 2 35 ? -18.917 3.384 24.662 1.00 22.55 35 ILE B C 1
ATOM 2172 O O . ILE B 2 35 ? -17.920 2.857 24.148 1.00 21.76 35 ILE B O 1
ATOM 2177 N N . LEU B 2 36 ? -19.660 4.298 24.037 1.00 22.84 36 LEU B N 1
ATOM 2178 C CA . LEU B 2 36 ? -19.323 4.781 22.693 1.00 22.19 36 LEU B CA 1
ATOM 2179 C C . LEU B 2 36 ? -18.379 5.985 22.732 1.00 21.87 36 LEU B C 1
ATOM 2180 O O . LEU B 2 36 ? -18.410 6.778 23.679 1.00 20.52 36 LEU B O 1
ATOM 2185 N N . GLU B 2 37 ? -17.542 6.113 21.705 1.00 21.70 37 GLU B N 1
ATOM 2186 C CA . GLU B 2 37 ? -16.542 7.183 21.652 1.00 22.03 37 GLU B CA 1
ATOM 2187 C C . GLU B 2 37 ? -17.065 8.443 20.984 1.00 22.22 37 GLU B C 1
ATOM 2188 O O . GLU B 2 37 ? -16.857 9.556 21.491 1.00 23.06 37 GLU B O 1
ATOM 2194 N N . ARG B 2 38 ? -17.736 8.264 19.846 1.00 21.61 38 ARG B N 1
ATOM 2195 C CA . ARG B 2 38 ? -18.140 9.381 19.011 1.00 21.42 38 ARG B CA 1
ATOM 2196 C C . ARG B 2 38 ? -19.358 10.110 19.562 1.00 21.41 38 ARG B C 1
ATOM 2197 O O . ARG B 2 38 ? -19.410 11.335 19.540 1.00 20.76 38 ARG B O 1
ATOM 2205 N N . ALA B 2 39 ? -20.326 9.344 20.051 1.00 21.01 39 ALA B N 1
ATOM 2206 C CA . ALA B 2 39 ? -21.591 9.877 20.530 1.00 20.17 39 ALA B CA 1
ATOM 2207 C C . ALA B 2 39 ? -21.396 10.767 21.742 1.00 20.67 39 ALA B C 1
ATOM 2208 O O . ALA B 2 39 ? -20.493 10.546 22.538 1.00 20.98 39 ALA B O 1
ATOM 2210 N N . ASP B 2 40 ? -22.253 11.778 21.874 1.00 20.90 40 ASP B N 1
ATOM 2211 C CA . ASP B 2 40 ? -22.165 12.726 22.989 1.00 20.91 40 ASP B CA 1
ATOM 2212 C C . ASP B 2 40 ? -22.551 12.043 24.294 1.00 20.54 40 ASP B C 1
ATOM 2213 O O . ASP B 2 40 ? -21.992 12.331 25.344 1.00 21.92 40 ASP B O 1
ATOM 2218 N N . GLY B 2 41 ? -23.506 11.132 24.209 1.00 20.95 41 GLY B N 1
ATOM 2219 C CA . GLY B 2 41 ? -23.877 10.268 25.317 1.00 21.95 41 GLY B CA 1
ATOM 2220 C C . GLY B 2 41 ? -24.275 8.914 24.762 1.00 23.49 41 GLY B C 1
ATOM 2221 O O . GLY B 2 41 ? -24.710 8.806 23.609 1.00 24.84 41 GLY B O 1
ATOM 2222 N N . SER B 2 42 ? -24.119 7.869 25.560 1.00 23.15 42 SER B N 1
ATOM 2223 C CA . SER B 2 42 ? -24.409 6.537 25.066 1.00 21.68 42 SER B CA 1
ATOM 2224 C C . SER B 2 42 ? -24.714 5.572 26.183 1.00 21.66 42 SER B C 1
ATOM 2225 O O . SER B 2 42 ? -24.422 5.850 27.345 1.00 21.12 42 SER B O 1
ATOM 2228 N N . SER B 2 43 ? -25.307 4.437 25.822 1.00 21.09 43 SER B N 1
ATOM 2229 C CA . SER B 2 43 ? -25.631 3.398 26.781 1.00 21.14 43 SER B CA 1
ATOM 2230 C C . SER B 2 43 ? -25.761 2.044 26.105 1.00 22.83 43 SER B C 1
ATOM 2231 O O . SER B 2 43 ? -26.148 1.966 24.923 1.00 24.39 43 SER B O 1
ATOM 2234 N N . TYR B 2 44 ? -25.437 0.985 26.855 1.00 22.49 44 TYR B N 1
ATOM 2235 C CA . TYR B 2 44 ? -25.619 -0.397 26.382 1.00 23.02 44 TYR B CA 1
ATOM 2236 C C . TYR B 2 44 ? -26.464 -1.190 27.374 1.00 22.84 44 TYR B C 1
ATOM 2237 O O . TYR B 2 44 ? -26.177 -1.213 28.567 1.00 23.69 44 TYR B O 1
ATOM 2246 N N . LEU B 2 45 ? -27.504 -1.839 26.869 1.00 22.63 45 LEU B N 1
ATOM 2247 C CA . LEU B 2 45 ? -28.488 -2.490 27.717 1.00 23.04 45 LEU B CA 1
ATOM 2248 C C . LEU B 2 45 ? -28.638 -3.954 27.333 1.00 23.13 45 LEU B C 1
ATOM 2249 O O . LEU B 2 45 ? -28.851 -4.272 26.161 1.00 23.73 45 LEU B O 1
ATOM 2254 N N . GLU B 2 46 ? -28.517 -4.832 28.331 1.00 24.02 46 GLU B N 1
ATOM 2255 C CA . GLU B 2 46 ? -28.735 -6.261 28.150 1.00 22.89 46 GLU B CA 1
ATOM 2256 C C . GLU B 2 46 ? -29.868 -6.701 29.059 1.00 22.60 46 GLU B C 1
ATOM 2257 O O . GLU B 2 46 ? -29.791 -6.552 30.277 1.00 23.29 46 GLU B O 1
ATOM 2263 N N . PHE B 2 47 ? -30.921 -7.228 28.441 1.00 22.21 47 PHE B N 1
ATOM 2264 C CA . PHE B 2 47 ? -32.156 -7.616 29.113 1.00 22.69 47 PHE B CA 1
ATOM 2265 C C . PHE B 2 47 ? -32.586 -8.941 28.478 1.00 23.47 47 PHE B C 1
ATOM 2266 O O . PHE B 2 47 ? -33.078 -8.955 27.348 1.00 25.57 47 PHE B O 1
ATOM 2274 N N . GLY B 2 48 ? -32.380 -10.049 29.176 1.00 22.76 48 GLY B N 1
ATOM 2275 C CA . GLY B 2 48 ? -32.589 -11.366 28.564 1.00 23.29 48 GLY B CA 1
ATOM 2276 C C . GLY B 2 48 ? -31.743 -11.478 27.310 1.00 22.78 48 GLY B C 1
ATOM 2277 O O . GLY B 2 48 ? -30.560 -11.176 27.334 1.00 24.07 48 GLY B O 1
ATOM 2278 N N . GLY B 2 49 ? -32.353 -11.873 26.204 1.00 22.33 49 GLY B N 1
ATOM 2279 C CA . GLY B 2 49 ? -31.643 -11.944 24.939 1.00 22.23 49 GLY B CA 1
ATOM 2280 C C . GLY B 2 49 ? -31.406 -10.585 24.303 1.00 23.21 49 GLY B C 1
ATOM 2281 O O . GLY B 2 49 ? -30.598 -10.456 23.381 1.00 24.60 49 GLY B O 1
ATOM 2282 N N . ASN B 2 50 ? -32.123 -9.566 24.775 1.00 23.36 50 ASN B N 1
ATOM 2283 C CA . ASN B 2 50 ? -32.032 -8.237 24.194 1.00 23.65 50 ASN B CA 1
ATOM 2284 C C . ASN B 2 50 ? -30.659 -7.575 24.346 1.00 23.65 50 ASN B C 1
ATOM 2285 O O . ASN B 2 50 ? -30.077 -7.547 25.430 1.00 24.34 50 ASN B O 1
ATOM 2290 N N . LYS B 2 51 ? -30.153 -7.050 23.238 1.00 23.19 51 LYS B N 1
ATOM 2291 C CA . LYS B 2 51 ? -28.909 -6.290 23.225 1.00 22.19 51 LYS B CA 1
ATOM 2292 C C . LYS B 2 51 ? -29.168 -4.993 22.488 1.00 21.19 51 LYS B C 1
ATOM 2293 O O . LYS B 2 51 ? -29.377 -4.991 21.280 1.00 21.10 51 LYS B O 1
ATOM 2299 N N . ILE B 2 52 ? -29.176 -3.898 23.236 1.00 19.79 52 ILE B N 1
ATOM 2300 C CA . ILE B 2 52 ? -29.557 -2.604 22.708 1.00 20.46 52 ILE B CA 1
ATOM 2301 C C . ILE B 2 52 ? -28.485 -1.556 22.969 1.00 20.99 52 ILE B C 1
ATOM 2302 O O . ILE B 2 52 ? -27.968 -1.432 24.073 1.00 21.66 52 ILE B O 1
ATOM 2307 N N . LEU B 2 53 ? -28.175 -0.789 21.934 1.00 22.13 53 LEU B N 1
ATOM 2308 C CA . LEU B 2 53 ? -27.180 0.262 22.003 1.00 22.70 53 LEU B CA 1
ATOM 2309 C C . LEU B 2 53 ? -27.891 1.592 21.742 1.00 24.18 53 LEU B C 1
ATOM 2310 O O . LEU B 2 53 ? -28.723 1.680 20.839 1.00 25.84 53 LEU B O 1
ATOM 2315 N N . VAL B 2 54 ? -27.596 2.620 22.529 1.00 23.10 54 VAL B N 1
ATOM 2316 C CA . VAL B 2 54 ? -28.179 3.942 22.265 1.00 22.40 54 VAL B CA 1
ATOM 2317 C C . VAL B 2 54 ? -27.110 5.019 22.188 1.00 21.63 54 VAL B C 1
ATOM 2318 O O . VAL B 2 54 ? -26.191 5.060 23.014 1.00 20.43 54 VAL B O 1
ATOM 2322 N N . ALA B 2 55 ? -27.230 5.871 21.169 1.00 20.24 55 ALA B N 1
ATOM 2323 C CA . ALA B 2 55 ? -26.359 7.024 21.014 1.00 19.35 55 ALA B CA 1
ATOM 2324 C C . ALA B 2 55 ? -27.171 8.325 21.018 1.00 19.34 55 ALA B C 1
ATOM 2325 O O . ALA B 2 55 ? -28.205 8.444 20.364 1.00 20.57 55 ALA B O 1
ATOM 2327 N N . VAL B 2 56 ? -26.703 9.304 21.771 1.00 19.50 56 VAL B N 1
ATOM 2328 C CA . VAL B 2 56 ? -27.331 10.619 21.772 1.00 19.42 56 VAL B CA 1
ATOM 2329 C C . VAL B 2 56 ? -26.376 11.632 21.159 1.00 21.05 56 VAL B C 1
ATOM 2330 O O . VAL B 2 56 ? -25.177 11.640 21.476 1.00 22.27 56 VAL B O 1
ATOM 2334 N N . TYR B 2 57 ? -26.906 12.458 20.259 1.00 20.99 57 TYR B N 1
ATOM 2335 C CA . TYR B 2 57 ? -26.172 13.583 19.701 1.00 20.85 57 TYR B CA 1
ATOM 2336 C C . TYR B 2 57 ? -26.941 14.883 19.939 1.00 20.87 57 TYR B C 1
ATOM 2337 O O . TYR B 2 57 ? -28.161 14.933 19.791 1.00 21.24 57 TYR B O 1
ATOM 2346 N N . GLY B 2 58 ? -26.221 15.932 20.309 1.00 20.96 58 GLY B N 1
ATOM 2347 C CA . GLY B 2 58 ? -26.818 17.247 20.483 1.00 21.56 58 GLY B CA 1
ATOM 2348 C C . GLY B 2 58 ? -26.737 17.757 21.909 1.00 21.88 58 GLY B C 1
ATOM 2349 O O . GLY B 2 58 ? -26.150 17.104 22.770 1.00 22.15 58 GLY B O 1
ATOM 2350 N N . PRO B 2 59 ? -27.352 18.921 22.177 1.00 21.27 59 PRO B N 1
ATOM 2351 C CA . PRO B 2 59 ? -28.177 19.679 21.241 1.00 22.06 59 PRO B CA 1
ATOM 2352 C C . PRO B 2 59 ? -27.353 20.331 20.136 1.00 23.94 59 PRO B C 1
ATOM 2353 O O . PRO B 2 59 ? -26.280 20.869 20.398 1.00 24.92 59 PRO B O 1
ATOM 2357 N N . ARG B 2 60 ? -27.858 20.259 18.908 1.00 25.08 60 ARG B N 1
ATOM 2358 C CA . ARG B 2 60 ? -27.153 20.782 17.748 1.00 25.78 60 ARG B CA 1
ATOM 2359 C C . ARG B 2 60 ? -28.104 21.458 16.776 1.00 27.64 60 ARG B C 1
ATOM 2360 O O . ARG B 2 60 ? -29.298 21.172 16.779 1.00 27.96 60 ARG B O 1
ATOM 2368 N N . GLU B 2 61 ? -27.550 22.364 15.967 1.00 29.48 61 GLU B N 1
ATOM 2369 C CA . GLU B 2 61 ? -28.258 23.127 14.927 1.00 30.66 61 GLU B CA 1
ATOM 2370 C C . GLU B 2 61 ? -29.089 22.200 14.023 1.00 32.19 61 GLU B C 1
ATOM 2371 O O . GLU B 2 61 ? -28.637 21.118 13.673 1.00 31.27 61 GLU B O 1
ATOM 2377 N N . ALA B 2 62 ? -30.302 22.580 13.649 1.00 39.53 62 ALA B N 1
ATOM 2378 C CA . ALA B 2 62 ? -31.094 21.677 12.804 1.00 45.59 62 ALA B CA 1
ATOM 2379 C C . ALA B 2 62 ? -30.642 21.707 11.335 1.00 50.41 62 ALA B C 1
ATOM 2380 O O . ALA B 2 62 ? -30.740 22.745 10.657 1.00 50.94 62 ALA B O 1
ATOM 2382 N N . GLN B 2 63 ? -30.136 20.572 10.852 1.00 55.05 63 GLN B N 1
ATOM 2383 C CA . GLN B 2 63 ? -29.675 20.485 9.460 1.00 59.61 63 GLN B CA 1
ATOM 2384 C C . GLN B 2 63 ? -30.828 20.338 8.452 1.00 62.92 63 GLN B C 1
ATOM 2385 O O . GLN B 2 63 ? -30.717 20.784 7.307 1.00 63.45 63 GLN B O 1
ATOM 2391 N N . ILE B 2 64 ? -31.927 19.721 8.894 1.00 67.01 64 ILE B N 1
ATOM 2392 C CA . ILE B 2 64 ? -33.171 19.649 8.114 1.00 69.67 64 ILE B CA 1
ATOM 2393 C C . ILE B 2 64 ? -34.015 20.916 8.340 1.00 70.99 64 ILE B C 1
ATOM 2394 O O . ILE B 2 64 ? -34.270 21.317 9.482 1.00 70.67 64 ILE B O 1
ATOM 2399 N N . ARG B 2 65 ? -34.433 21.535 7.236 1.00 72.89 65 ARG B N 1
ATOM 2400 C CA . ARG B 2 65 ? -35.246 22.758 7.243 1.00 74.37 65 ARG B CA 1
ATOM 2401 C C . ARG B 2 65 ? -36.518 22.664 8.109 1.00 75.34 65 ARG B C 1
ATOM 2402 O O . ARG B 2 65 ? -36.812 23.576 8.891 1.00 75.30 65 ARG B O 1
ATOM 2410 N N . LYS B 2 66 ? -37.249 21.555 7.974 1.00 76.49 66 LYS B N 1
ATOM 2411 C CA . LYS B 2 66 ? -38.576 21.387 8.591 1.00 76.65 66 LYS B CA 1
ATOM 2412 C C . LYS B 2 66 ? -38.607 21.375 10.127 1.00 76.43 66 LYS B C 1
ATOM 2413 O O . LYS B 2 66 ? -39.216 22.263 10.733 1.00 76.37 66 LYS B O 1
ATOM 2419 N N . LEU B 2 67 ? -37.957 20.381 10.740 1.00 75.76 67 LEU B N 1
ATOM 2420 C CA . LEU B 2 67 ? -38.068 20.137 12.189 1.00 74.63 67 LEU B CA 1
ATOM 2421 C C . LEU B 2 67 ? -37.364 21.158 13.095 1.00 73.09 67 LEU B C 1
ATOM 2422 O O . LEU B 2 67 ? -36.218 20.967 13.517 1.00 73.37 67 LEU B O 1
ATOM 2427 N N . GLN B 2 68 ? -38.081 22.240 13.390 1.00 70.98 68 GLN B N 1
ATOM 2428 C CA . GLN B 2 68 ? -37.616 23.305 14.278 1.00 68.48 68 GLN B CA 1
ATOM 2429 C C . GLN B 2 68 ? -38.793 23.869 15.067 1.00 66.00 68 GLN B C 1
ATOM 2430 O O . GLN B 2 68 ? -39.945 23.795 14.628 1.00 65.75 68 GLN B O 1
ATOM 2436 N N . ARG B 2 69 ? -38.493 24.424 16.236 1.00 62.82 69 ARG B N 1
ATOM 2437 C CA . ARG B 2 69 ? -39.471 25.172 17.020 1.00 59.37 69 ARG B CA 1
ATOM 2438 C C . ARG B 2 69 ? -38.802 26.398 17.639 1.00 55.17 69 ARG B C 1
ATOM 2439 O O . ARG B 2 69 ? -37.676 26.305 18.124 1.00 53.82 69 ARG B O 1
ATOM 2447 N N . PRO B 2 70 ? -39.485 27.558 17.597 1.00 52.52 70 PRO B N 1
ATOM 2448 C CA . PRO B 2 70 ? -38.942 28.814 18.137 1.00 50.20 70 PRO B CA 1
ATOM 2449 C C . PRO B 2 70 ? -38.819 28.803 19.661 1.00 47.71 70 PRO B C 1
ATOM 2450 O O . PRO B 2 70 ? -38.013 29.544 20.224 1.00 47.56 70 PRO B O 1
ATOM 2454 N N . ASP B 2 71 ? -39.612 27.950 20.304 1.00 45.56 71 ASP B N 1
ATOM 2455 C CA . ASP B 2 71 ? -39.731 27.898 21.761 1.00 43.12 71 ASP B CA 1
ATOM 2456 C C . ASP B 2 71 ? -38.776 26.913 22.442 1.00 40.86 71 ASP B C 1
ATOM 2457 O O . ASP B 2 71 ? -38.374 27.132 23.585 1.00 40.42 71 ASP B O 1
ATOM 2462 N N . ARG B 2 72 ? -38.417 25.837 21.740 1.00 37.79 72 ARG B N 1
ATOM 2463 C CA . ARG B 2 72 ? -37.672 24.728 22.340 1.00 35.30 72 ARG B CA 1
ATOM 2464 C C . ARG B 2 72 ? -37.039 23.788 21.306 1.00 32.25 72 ARG B C 1
ATOM 2465 O O . ARG B 2 72 ? -37.252 23.917 20.096 1.00 31.63 72 ARG B O 1
ATOM 2473 N N . ALA B 2 73 ? -36.270 22.832 21.808 1.00 26.45 73 ALA B N 1
ATOM 2474 C CA . ALA B 2 73 ? -35.594 21.878 20.968 1.00 24.58 73 ALA B CA 1
ATOM 2475 C C . ALA B 2 73 ? -36.495 20.658 20.699 1.00 24.40 73 ALA B C 1
ATOM 2476 O O . ALA B 2 73 ? -37.518 20.478 21.364 1.00 24.94 73 ALA B O 1
ATOM 2478 N N . VAL B 2 74 ? -36.116 19.839 19.717 1.00 21.32 74 VAL B N 1
ATOM 2479 C CA . VAL B 2 74 ? -36.909 18.681 19.311 1.00 18.86 74 VAL B CA 1
ATOM 2480 C C . VAL B 2 74 ? -36.116 17.383 19.489 1.00 23.21 74 VAL B C 1
ATOM 2481 O O . VAL B 2 74 ? -34.922 17.334 19.175 1.00 25.09 74 VAL B O 1
ATOM 2485 N N . ILE B 2 75 ? -36.769 16.346 20.015 1.00 24.81 75 ILE B N 1
ATOM 2486 C CA . ILE B 2 75 ? -36.173 15.025 20.051 1.00 26.93 75 ILE B CA 1
ATOM 2487 C C . ILE B 2 75 ? -36.503 14.323 18.753 1.00 28.67 75 ILE B C 1
ATOM 2488 O O . ILE B 2 75 ? -37.650 13.937 18.529 1.00 30.13 75 ILE B O 1
ATOM 2493 N N . ARG B 2 76 ? -35.496 14.162 17.901 1.00 30.31 76 ARG B N 1
ATOM 2494 C CA . ARG B 2 76 ? -35.590 13.259 16.764 1.00 30.44 76 ARG B CA 1
ATOM 2495 C C . ARG B 2 76 ? -35.114 11.892 17.231 1.00 30.30 76 ARG B C 1
ATOM 2496 O O . ARG B 2 76 ? -34.005 11.748 17.739 1.00 31.93 76 ARG B O 1
ATOM 2504 N N . CYS B 2 77 ? -35.952 10.886 17.051 1.00 30.09 77 CYS B N 1
ATOM 2505 C CA . CYS B 2 77 ? -35.627 9.548 17.500 1.00 29.85 77 CYS B CA 1
ATOM 2506 C C . CYS B 2 77 ? -35.722 8.534 16.353 1.00 29.14 77 CYS B C 1
ATOM 2507 O O . CYS B 2 77 ? -36.678 8.560 15.576 1.00 29.25 77 CYS B O 1
ATOM 2510 N N . ARG B 2 78 ? -34.717 7.665 16.243 1.00 27.96 78 ARG B N 1
ATOM 2511 C CA . ARG B 2 78 ? -34.744 6.569 15.286 1.00 26.41 78 ARG B CA 1
ATOM 2512 C C . ARG B 2 78 ? -34.517 5.245 16.004 1.00 24.53 78 ARG B C 1
ATOM 2513 O O . ARG B 2 78 ? -33.446 5.009 16.553 1.00 25.73 78 ARG B O 1
ATOM 2521 N N . TYR B 2 79 ? -35.543 4.402 16.030 1.00 22.82 79 TYR B N 1
ATOM 2522 C CA . TYR B 2 79 ? -35.403 3.044 16.521 1.00 22.29 79 TYR B CA 1
ATOM 2523 C C . TYR B 2 79 ? -35.122 2.166 15.300 1.00 22.15 79 TYR B C 1
ATOM 2524 O O . TYR B 2 79 ? -35.885 2.168 14.321 1.00 21.11 79 TYR B O 1
ATOM 2533 N N . ASN B 2 80 ? -34.002 1.453 15.348 1.00 21.08 80 ASN B N 1
ATOM 2534 C CA . ASN B 2 80 ? -33.590 0.621 14.239 1.00 20.39 80 ASN B CA 1
ATOM 2535 C C . ASN B 2 80 ? -33.141 -0.764 14.694 1.00 21.23 80 ASN B C 1
ATOM 2536 O O . ASN B 2 80 ? -32.539 -0.921 15.757 1.00 21.13 80 ASN B O 1
ATOM 2541 N N . MET B 2 81 ? -33.447 -1.771 13.882 1.00 19.92 81 MET B N 1
ATOM 2542 C CA . MET B 2 81 ? -33.003 -3.117 14.165 1.00 20.36 81 MET B CA 1
ATOM 2543 C C . MET B 2 81 ? -31.940 -3.560 13.196 1.00 20.52 81 MET B C 1
ATOM 2544 O O . MET B 2 81 ? -32.054 -3.340 12.005 1.00 22.76 81 MET B O 1
ATOM 2549 N N . ALA B 2 82 ? -30.894 -4.184 13.717 1.00 21.29 82 ALA B N 1
ATOM 2550 C CA . ALA B 2 82 ? -29.852 -4.743 12.866 1.00 21.08 82 ALA B CA 1
ATOM 2551 C C . ALA B 2 82 ? -30.440 -5.892 12.071 1.00 19.81 82 ALA B C 1
ATOM 2552 O O . ALA B 2 82 ? -31.335 -6.571 12.549 1.00 20.76 82 ALA B O 1
ATOM 2554 N N . PRO B 2 83 ? -29.963 -6.105 10.840 1.00 19.59 83 PRO B N 1
ATOM 2555 C CA . PRO B 2 83 ? -30.534 -7.187 10.058 1.00 20.02 83 PRO B CA 1
ATOM 2556 C C . PRO B 2 83 ? -30.442 -8.539 10.755 1.00 20.75 83 PRO B C 1
ATOM 2557 O O . PRO B 2 83 ? -31.294 -9.393 10.530 1.00 21.59 83 PRO B O 1
ATOM 2561 N N . PHE B 2 84 ? -29.420 -8.705 11.594 1.00 21.07 84 PHE B N 1
ATOM 2562 C CA . PHE B 2 84 ? -29.121 -9.964 12.278 1.00 21.41 84 PHE B CA 1
ATOM 2563 C C . PHE B 2 84 ? -29.703 -10.029 13.697 1.00 21.90 84 PHE B C 1
ATOM 2564 O O . PHE B 2 84 ? -29.433 -10.981 14.441 1.00 21.11 84 PHE B O 1
ATOM 2572 N N . SER B 2 85 ? -30.497 -9.020 14.055 1.00 21.52 85 SER B N 1
ATOM 2573 C CA . SER B 2 85 ? -31.069 -8.890 15.388 1.00 20.40 85 SER B CA 1
ATOM 2574 C C . SER B 2 85 ? -32.212 -9.867 15.656 1.00 20.41 85 SER B C 1
ATOM 2575 O O . SER B 2 85 ? -32.623 -10.048 16.808 1.00 19.85 85 SER B O 1
ATOM 2578 N N . VAL B 2 86 ? -32.735 -10.482 14.596 1.00 20.82 86 VAL B N 1
ATOM 2579 C CA . VAL B 2 86 ? -33.838 -11.441 14.718 1.00 20.38 86 VAL B CA 1
ATOM 2580 C C . VAL B 2 86 ? -33.574 -12.720 13.940 1.00 21.64 86 VAL B C 1
ATOM 2581 O O . VAL B 2 86 ? -32.649 -12.779 13.124 1.00 22.44 86 VAL B O 1
ATOM 2585 N N . GLU B 2 87 ? -34.406 -13.731 14.190 1.00 22.18 87 GLU B N 1
ATOM 2586 C CA . GLU B 2 87 ? -34.242 -15.075 13.644 1.00 21.49 87 GLU B CA 1
ATOM 2587 C C . GLU B 2 87 ? -34.061 -15.070 12.131 1.00 21.18 87 GLU B C 1
ATOM 2588 O O . GLU B 2 87 ? -33.135 -15.684 11.605 1.00 21.28 87 GLU B O 1
ATOM 2594 N N . GLU B 2 88 ? -34.952 -14.377 11.433 1.00 21.51 88 GLU B N 1
ATOM 2595 C CA . GLU B 2 88 ? -34.852 -14.246 9.986 1.00 22.39 88 GLU B CA 1
ATOM 2596 C C . GLU B 2 88 ? -34.337 -12.881 9.568 1.00 21.76 88 GLU B C 1
ATOM 2597 O O . GLU B 2 88 ? -34.877 -11.850 9.991 1.00 22.43 88 GLU B O 1
ATOM 2603 N N . ARG B 2 89 ? -33.300 -12.880 8.730 1.00 20.88 89 ARG B N 1
ATOM 2604 C CA . ARG B 2 89 ? -32.619 -11.645 8.351 1.00 22.25 89 ARG B CA 1
ATOM 2605 C C . ARG B 2 89 ? -33.637 -10.574 7.978 1.00 22.77 89 ARG B C 1
ATOM 2606 O O . ARG B 2 89 ? -34.471 -10.784 7.099 1.00 24.04 89 ARG B O 1
ATOM 2614 N N . LYS B 2 90 ? -33.592 -9.454 8.684 1.00 22.21 90 LYS B N 1
ATOM 2615 C CA . LYS B 2 90 ? -34.493 -8.347 8.410 1.00 23.44 90 LYS B CA 1
ATOM 2616 C C . LYS B 2 90 ? -33.803 -7.388 7.448 1.00 22.93 90 LYS B C 1
ATOM 2617 O O . LYS B 2 90 ? -32.803 -6.771 7.803 1.00 20.41 90 LYS B O 1
ATOM 2623 N N . ARG B 2 91 ? -34.321 -7.277 6.227 1.00 23.19 91 ARG B N 1
ATOM 2624 C CA . ARG B 2 91 ? -33.772 -6.332 5.258 1.00 23.58 91 ARG B CA 1
ATOM 2625 C C . ARG B 2 91 ? -33.629 -4.970 5.911 1.00 23.63 91 ARG B C 1
ATOM 2626 O O . ARG B 2 91 ? -34.594 -4.458 6.475 1.00 25.78 91 ARG B O 1
ATOM 2634 N N . PRO B 2 92 ? -32.421 -4.376 5.853 1.00 23.53 92 PRO B N 1
ATOM 2635 C CA . PRO B 2 92 ? -32.242 -3.094 6.540 1.00 23.19 92 PRO B CA 1
ATOM 2636 C C . PRO B 2 92 ? -33.083 -2.000 5.886 1.00 23.68 92 PRO B C 1
ATOM 2637 O O . PRO B 2 92 ? -33.495 -2.128 4.723 1.00 23.71 92 PRO B O 1
ATOM 2641 N N . GLY B 2 93 ? -33.347 -0.944 6.639 1.00 24.52 93 GLY B N 1
ATOM 2642 C CA . GLY B 2 93 ? -34.261 0.083 6.186 1.00 27.60 93 GLY B CA 1
ATOM 2643 C C . GLY B 2 93 ? -35.451 0.147 7.114 1.00 30.07 93 GLY B C 1
ATOM 2644 O O . GLY B 2 93 ? -35.645 -0.748 7.943 1.00 29.64 93 GLY B O 1
ATOM 2645 N N . PRO B 2 94 ? -36.274 1.197 6.972 1.00 31.80 94 PRO B N 1
ATOM 2646 C CA . PRO B 2 94 ? -37.298 1.410 7.982 1.00 31.55 94 PRO B CA 1
ATOM 2647 C C . PRO B 2 94 ? -38.568 0.635 7.599 1.00 29.45 94 PRO B C 1
ATOM 2648 O O . PRO B 2 94 ? -38.896 0.489 6.413 1.00 27.10 94 PRO B O 1
ATOM 2652 N N . ASP B 2 95 ? -39.247 0.102 8.596 1.00 27.27 95 ASP B N 1
ATOM 2653 C CA . ASP B 2 95 ? -40.491 -0.569 8.336 1.00 27.58 95 ASP B CA 1
ATOM 2654 C C . ASP B 2 95 ? -41.545 0.120 9.197 1.00 27.41 95 ASP B C 1
ATOM 2655 O O . ASP B 2 95 ? -41.213 0.980 10.019 1.00 27.18 95 ASP B O 1
ATOM 2660 N N . ARG B 2 96 ? -42.809 -0.232 8.999 1.00 25.84 96 ARG B N 1
ATOM 2661 C CA . ARG B 2 96 ? -43.882 0.415 9.744 1.00 24.65 96 ARG B CA 1
ATOM 2662 C C . ARG B 2 96 ? -43.716 0.320 11.262 1.00 25.01 96 ARG B C 1
ATOM 2663 O O . ARG B 2 96 ? -4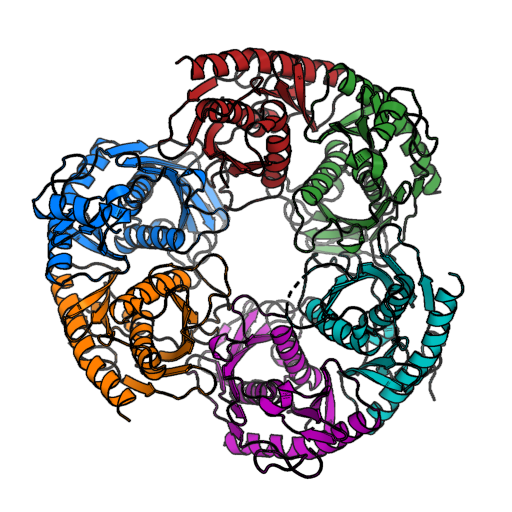3.814 1.331 11.961 1.00 27.53 96 ARG B O 1
ATOM 2671 N N . ARG B 2 97 ? -43.427 -0.872 11.769 1.00 24.42 97 ARG B N 1
ATOM 2672 C CA . ARG B 2 97 ? -43.262 -1.070 13.207 1.00 23.63 97 ARG B CA 1
ATOM 2673 C C . ARG B 2 97 ? -42.169 -0.187 13.792 1.00 24.23 97 ARG B C 1
ATOM 2674 O O . ARG B 2 97 ? -42.334 0.377 14.868 1.00 24.29 97 ARG B O 1
ATOM 2682 N N . SER B 2 98 ? -41.058 -0.063 13.074 1.00 24.01 98 SER B N 1
ATOM 2683 C CA . SER B 2 98 ? -39.965 0.804 13.507 1.00 23.11 98 SER B CA 1
ATOM 2684 C C . SER B 2 98 ? -40.375 2.255 13.559 1.00 22.42 98 SER B C 1
ATOM 2685 O O . SER B 2 98 ? -40.002 2.972 14.483 1.00 24.78 98 SER B O 1
ATOM 2688 N N . VAL B 2 99 ? -41.129 2.689 12.555 1.00 22.31 99 VAL B N 1
ATOM 2689 C CA . VAL B 2 99 ? -41.584 4.067 12.456 1.00 20.14 99 VAL B CA 1
ATOM 2690 C C . VAL B 2 99 ? -42.503 4.422 13.627 1.00 22.63 99 VAL B C 1
ATOM 2691 O O . VAL B 2 99 ? -42.390 5.514 14.188 1.00 23.35 99 VAL B O 1
ATOM 2695 N N . GLU B 2 100 ? -43.385 3.497 14.012 1.00 23.43 100 GLU B N 1
ATOM 2696 C CA . GLU B 2 100 ? -44.290 3.738 15.131 1.00 22.11 100 GLU B CA 1
ATOM 2697 C C . GLU B 2 100 ? -43.532 3.839 16.421 1.00 21.83 100 GLU B C 1
ATOM 2698 O O . GLU B 2 100 ? -43.810 4.732 17.226 1.00 23.89 100 GLU B O 1
ATOM 2704 N N . ILE B 2 101 ? -42.581 2.925 16.626 1.00 21.41 101 ILE B N 1
ATOM 2705 C CA . ILE B 2 101 ? -41.818 2.904 17.869 1.00 21.51 101 ILE B CA 1
ATOM 2706 C C . ILE B 2 101 ? -41.030 4.200 18.032 1.00 23.12 101 ILE B C 1
ATOM 2707 O O . ILE B 2 101 ? -41.021 4.797 19.111 1.00 25.62 101 ILE B O 1
ATOM 2712 N N . SER B 2 102 ? -40.398 4.634 16.947 1.00 21.64 102 SER B N 1
ATOM 2713 C CA . SER B 2 102 ? -39.640 5.865 16.928 1.00 21.76 102 SER B CA 1
ATOM 2714 C C . SER B 2 102 ? -40.544 7.046 17.300 1.00 23.28 102 SER B C 1
ATOM 2715 O O . SER B 2 102 ? -40.134 7.928 18.059 1.00 23.87 102 SER B O 1
ATOM 2718 N N . LYS B 2 103 ? -41.770 7.046 16.777 1.00 22.52 103 LYS B N 1
ATOM 2719 C CA . LYS B 2 103 ? -42.733 8.105 17.062 1.00 23.00 103 LYS B CA 1
ATOM 2720 C C . LYS B 2 103 ? -43.047 8.223 18.550 1.00 23.11 103 LYS B C 1
ATOM 2721 O O . LYS B 2 103 ? -42.937 9.315 19.121 1.00 25.10 103 LYS B O 1
ATOM 2727 N N . ILE B 2 104 ? -43.433 7.106 19.163 1.00 22.43 104 ILE B N 1
ATOM 2728 C CA . ILE B 2 104 ? -43.873 7.090 20.562 1.00 22.72 104 ILE B CA 1
ATOM 2729 C C . ILE B 2 104 ? -42.710 7.128 21.567 1.00 23.30 104 ILE B C 1
ATOM 2730 O O . ILE B 2 104 ? -42.898 7.509 22.732 1.00 24.21 104 ILE B O 1
ATOM 2735 N N . THR B 2 105 ? -41.514 6.750 21.119 1.00 22.31 105 THR B N 1
ATOM 2736 C CA . THR B 2 105 ? -40.319 6.893 21.949 1.00 21.20 105 THR B CA 1
ATOM 2737 C C . THR B 2 105 ? -39.947 8.390 22.094 1.00 21.44 105 THR B C 1
ATOM 2738 O O . THR B 2 105 ? -39.688 8.883 23.196 1.00 20.16 105 THR B O 1
ATOM 2742 N N . ALA B 2 106 ? -39.944 9.107 20.980 1.00 19.86 106 ALA B N 1
ATOM 2743 C CA . ALA B 2 106 ? -39.654 10.517 21.006 1.00 20.35 106 ALA B CA 1
ATOM 2744 C C . ALA B 2 106 ? -40.624 11.212 21.968 1.00 21.32 106 ALA B C 1
ATOM 2745 O O . ALA B 2 106 ? -40.231 12.118 22.724 1.00 19.68 106 ALA B O 1
ATOM 2747 N N . GLU B 2 107 ? -41.883 10.763 21.940 1.00 20.94 107 GLU B N 1
ATOM 2748 C CA . GLU B 2 107 ? -42.911 11.272 22.842 1.00 20.38 107 GLU B CA 1
ATOM 2749 C C . GLU B 2 107 ? -42.675 10.780 24.276 1.00 19.66 107 GLU B C 1
ATOM 2750 O O . GLU B 2 107 ? -42.935 11.497 25.230 1.00 20.14 107 GLU B O 1
ATOM 2756 N N . ALA B 2 108 ? -42.161 9.559 24.419 1.00 19.76 108 ALA B N 1
ATOM 2757 C CA . ALA B 2 108 ? -41.906 8.991 25.744 1.00 20.65 108 ALA B CA 1
ATOM 2758 C C . ALA B 2 108 ? -40.793 9.708 26.495 1.00 20.88 108 ALA B C 1
ATOM 2759 O O . ALA B 2 108 ? -40.909 9.955 27.681 1.00 21.37 108 ALA B O 1
ATOM 2761 N N . LEU B 2 109 ? -39.732 10.064 25.781 1.00 21.82 109 LEU B N 1
ATOM 2762 C CA . LEU B 2 109 ? -38.576 10.763 26.346 1.00 20.86 109 LEU B CA 1
ATOM 2763 C C . LEU B 2 109 ? -38.812 12.245 26.648 1.00 21.81 109 LEU B C 1
ATOM 2764 O O . LEU B 2 109 ? -38.257 12.768 27.621 1.00 22.38 109 LEU B O 1
ATOM 2769 N N . ARG B 2 110 ? -39.636 12.900 25.827 1.00 21.47 110 ARG B N 1
ATOM 2770 C CA . ARG B 2 110 ? -39.819 14.373 25.859 1.00 21.21 110 ARG B CA 1
ATOM 2771 C C . ARG B 2 110 ? -40.116 15.032 27.232 1.00 20.97 110 ARG B C 1
ATOM 2772 O O . ARG B 2 110 ? -39.530 16.064 27.542 1.00 21.60 110 ARG B O 1
ATOM 2780 N N . PRO B 2 111 ? -41.001 14.438 28.058 1.00 21.00 111 PRO B N 1
ATOM 2781 C CA . PRO B 2 111 ? -41.299 15.073 29.331 1.00 20.78 111 PRO B CA 1
ATOM 2782 C C . PRO B 2 111 ? -40.130 15.141 30.307 1.00 21.79 111 PRO B C 1
ATOM 2783 O O . PRO B 2 111 ? -40.122 15.998 31.198 1.00 23.36 111 PRO B O 1
ATOM 2787 N N . ALA B 2 112 ? -39.150 14.263 30.140 1.00 22.06 112 ALA B N 1
ATOM 2788 C CA . ALA B 2 112 ? -38.013 14.223 31.046 1.00 21.63 112 ALA B CA 1
ATOM 2789 C C . ALA B 2 112 ? -37.014 15.353 30.829 1.00 21.88 112 ALA B C 1
ATOM 2790 O O . ALA B 2 112 ? -36.217 15.641 31.712 1.00 22.78 112 ALA B O 1
ATOM 2792 N N . LEU B 2 113 ? -37.050 15.984 29.660 1.00 22.39 113 LEU B N 1
ATOM 2793 C CA . LEU B 2 113 ? -35.973 16.883 29.257 1.00 22.21 113 LEU B CA 1
ATOM 2794 C C . LEU B 2 113 ? -36.372 18.323 29.399 1.00 21.83 113 LEU B C 1
ATOM 2795 O O . LEU B 2 113 ? -37.452 18.685 28.962 1.00 21.65 113 LEU B O 1
ATOM 2800 N N . ILE B 2 114 ? -35.496 19.127 30.012 1.00 22.41 114 ILE B N 1
ATOM 2801 C CA . ILE B 2 114 ? -35.708 20.561 30.179 1.00 23.57 114 ILE B CA 1
ATOM 2802 C C . ILE B 2 114 ? -35.240 21.260 28.899 1.00 24.66 114 ILE B C 1
ATOM 2803 O O . ILE B 2 114 ? -34.139 21.807 28.834 1.00 26.10 114 ILE B O 1
ATOM 2808 N N . LEU B 2 115 ? -36.097 21.245 27.884 1.00 25.48 115 LEU B N 1
ATOM 2809 C CA . LEU B 2 115 ? -35.728 21.685 26.538 1.00 26.54 115 LEU B CA 1
ATOM 2810 C C . LEU B 2 115 ? -35.729 23.183 26.270 1.00 27.64 115 LEU B C 1
ATOM 2811 O O . LEU B 2 115 ? -34.957 23.656 25.429 1.00 26.71 115 LEU B O 1
ATOM 2816 N N . GLU B 2 116 ? -36.637 23.918 26.912 1.00 28.18 116 GLU B N 1
ATOM 2817 C CA . GLU B 2 116 ? -36.842 25.343 26.621 1.00 27.34 116 GLU B CA 1
ATOM 2818 C C . GLU B 2 116 ? -35.499 26.076 26.708 1.00 25.97 116 GLU B C 1
ATOM 2819 O O . GLU B 2 116 ? -35.367 27.247 26.350 1.00 26.93 116 GLU B O 1
ATOM 2825 N N . LYS B 2 117 ? -34.507 25.321 27.166 1.00 24.61 117 LYS B N 1
ATOM 2826 C CA . LYS B 2 117 ? -33.098 25.686 27.222 1.00 24.80 117 LYS B CA 1
ATOM 2827 C C . LYS B 2 117 ? -32.473 26.032 25.845 1.00 22.89 117 LYS B C 1
ATOM 2828 O O . LYS B 2 117 ? -31.745 27.023 25.724 1.00 20.80 117 LYS B O 1
ATOM 2834 N N . PHE B 2 118 ? -32.775 25.216 24.829 1.00 22.27 118 PHE B N 1
ATOM 2835 C CA . PHE B 2 118 ? -32.127 25.276 23.506 1.00 20.71 118 PHE B CA 1
ATOM 2836 C C . PHE B 2 118 ? -33.070 25.544 22.310 1.00 20.57 118 PHE B C 1
ATOM 2837 O O . PHE B 2 118 ? -33.314 24.650 21.509 1.00 21.96 118 PHE B O 1
ATOM 2845 N N . PRO B 2 119 ? -33.579 26.776 22.158 1.00 21.31 119 PRO B N 1
ATOM 2846 C CA . PRO B 2 119 ? -34.407 27.080 20.974 1.00 20.99 119 PRO B CA 1
ATOM 2847 C C . PRO B 2 119 ? -33.765 26.701 19.625 1.00 19.92 119 PRO B C 1
ATOM 2848 O O . PRO B 2 119 ? -32.535 26.645 19.524 1.00 21.03 119 PRO B O 1
ATOM 2852 N N . ARG B 2 120 ? -34.607 26.453 18.614 1.00 17.74 120 ARG B N 1
ATOM 2853 C CA . ARG B 2 120 ? -34.187 26.161 17.223 1.00 15.17 120 ARG B CA 1
ATOM 2854 C C . ARG B 2 120 ? -33.132 25.043 17.062 1.00 15.00 120 ARG B C 1
ATOM 2855 O O . ARG B 2 120 ? -32.184 25.212 16.288 1.00 16.61 120 ARG B O 1
ATOM 2863 N N . SER B 2 121 ? -33.285 23.914 17.758 1.00 10.42 121 SER B N 1
ATOM 2864 C CA . SER B 2 121 ? -32.226 22.894 17.741 1.00 10.07 121 SER B CA 1
ATOM 2865 C C . SER B 2 121 ? -32.665 21.425 18.027 1.00 8.74 121 SER B C 1
ATOM 2866 O O . SER B 2 121 ? -33.790 21.168 18.455 1.00 4.83 121 SER B O 1
ATOM 2869 N N . VAL B 2 122 ? -31.754 20.479 17.782 1.00 7.80 122 VAL B N 1
ATOM 2870 C CA . VAL B 2 122 ? -32.091 19.067 17.691 1.00 8.31 122 VAL B CA 1
ATOM 2871 C C . VAL B 2 122 ? -31.291 18.176 18.647 1.00 9.39 122 VAL B C 1
ATOM 2872 O O . VAL B 2 122 ? -30.073 18.298 18.764 1.00 10.04 122 VAL B O 1
ATOM 2876 N N . ILE B 2 123 ? -31.993 17.280 19.325 1.00 10.22 123 ILE B N 1
ATOM 2877 C CA . ILE B 2 123 ? -31.351 16.189 20.048 1.00 11.75 123 ILE B CA 1
ATOM 2878 C C . ILE B 2 123 ? -31.690 14.892 19.333 1.00 11.20 123 ILE B C 1
ATOM 2879 O O . ILE B 2 123 ? -32.849 14.509 19.254 1.00 11.28 123 ILE B O 1
ATOM 2884 N N . ASP B 2 124 ? -30.676 14.249 18.774 1.00 12.18 124 ASP B N 1
ATOM 2885 C CA . ASP B 2 124 ? -30.857 12.997 18.055 1.00 14.54 124 ASP B CA 1
ATOM 2886 C C . ASP B 2 124 ? -30.661 11.824 19.004 1.00 13.92 124 ASP B C 1
ATOM 2887 O O . ASP B 2 124 ? -29.699 11.808 19.750 1.00 14.50 124 ASP B O 1
ATOM 2892 N N . VAL B 2 125 ? -31.600 10.883 19.003 1.00 17.39 125 VAL B N 1
ATOM 2893 C CA . VAL B 2 125 ? -31.533 9.672 19.840 1.00 20.31 125 VAL B CA 1
ATOM 2894 C C . VAL B 2 125 ? -31.578 8.447 18.938 1.00 20.78 125 VAL B C 1
ATOM 2895 O O . VAL B 2 125 ? -32.605 8.153 18.333 1.00 20.45 125 VAL B O 1
ATOM 2899 N N . PHE B 2 126 ? -30.452 7.754 18.830 1.00 21.57 126 PHE B N 1
ATOM 2900 C CA . PHE B 2 126 ? -30.333 6.627 17.912 1.00 20.69 126 PHE B CA 1
ATOM 2901 C C . PHE B 2 126 ? -30.323 5.339 18.707 1.00 20.96 126 PHE B C 1
ATOM 2902 O O . PHE B 2 126 ? -29.412 5.109 19.483 1.00 22.61 126 PHE B O 1
ATOM 2910 N N . ILE B 2 127 ? -31.373 4.546 18.549 1.00 19.71 127 ILE B N 1
ATOM 2911 C CA . ILE B 2 127 ? -31.548 3.316 19.291 1.00 21.00 127 ILE B CA 1
ATOM 2912 C C . ILE B 2 127 ? -31.317 2.160 18.330 1.00 21.41 127 ILE B C 1
ATOM 2913 O O . ILE B 2 127 ? -32.063 1.994 17.360 1.00 23.17 127 ILE B O 1
ATOM 2918 N N . GLU B 2 128 ? -30.279 1.378 18.595 1.00 20.49 128 GLU B N 1
ATOM 2919 C CA . GLU B 2 128 ? -29.890 0.290 17.714 1.00 21.04 128 GLU B CA 1
ATOM 2920 C C . GLU B 2 128 ? -30.041 -1.048 18.417 1.00 20.86 128 GLU B C 1
ATOM 2921 O O . GLU B 2 128 ? -29.367 -1.323 19.413 1.00 21.72 128 GLU B O 1
ATOM 2927 N N . VAL B 2 129 ? -30.957 -1.856 17.907 1.00 19.97 129 VAL B N 1
ATOM 2928 C CA . VAL B 2 129 ? -31.224 -3.171 18.459 1.00 18.84 129 VAL B CA 1
ATOM 2929 C C . VAL B 2 129 ? -30.327 -4.166 17.755 1.00 19.45 129 VAL B C 1
ATOM 2930 O O . VAL B 2 129 ? -30.514 -4.463 16.572 1.00 20.87 129 VAL B O 1
ATOM 2934 N N . LEU B 2 130 ? -29.332 -4.664 18.481 1.00 20.45 130 LEU B N 1
ATOM 2935 C CA . LEU B 2 130 ? -28.397 -5.641 17.928 1.00 20.49 130 LEU B CA 1
ATOM 2936 C C . LEU B 2 130 ? -28.960 -7.058 18.032 1.00 20.98 130 LEU B C 1
ATOM 2937 O O . LEU B 2 130 ? -28.678 -7.909 17.196 1.00 21.06 130 LEU B O 1
ATOM 2942 N N . GLU B 2 131 ? -29.739 -7.308 19.079 1.00 21.15 131 GLU B N 1
ATOM 2943 C CA . GLU B 2 131 ? -30.453 -8.566 19.235 1.00 21.11 131 GLU B CA 1
ATOM 2944 C C . GLU B 2 131 ? -31.765 -8.252 19.937 1.00 21.03 131 GLU B C 1
ATOM 2945 O O . GLU B 2 131 ? -31.797 -7.413 20.834 1.00 21.68 131 GLU B O 1
ATOM 2951 N N . ALA B 2 132 ? -32.831 -8.925 19.515 1.00 20.57 132 ALA B N 1
ATOM 2952 C CA . ALA B 2 132 ? -34.178 -8.702 20.032 1.00 20.19 132 ALA B CA 1
ATOM 2953 C C . ALA B 2 132 ? -34.773 -9.983 20.623 1.00 21.48 132 ALA B C 1
ATOM 2954 O O . ALA B 2 132 ? -34.636 -11.079 20.057 1.00 22.01 132 ALA B O 1
ATOM 2956 N N . GLU B 2 133 ? -35.442 -9.814 21.758 1.00 22.26 133 GLU B N 1
ATOM 2957 C CA . GLU B 2 133 ? -36.061 -10.899 22.486 1.00 23.16 133 GLU B CA 1
ATOM 2958 C C . GLU B 2 133 ? -37.270 -10.347 23.252 1.00 23.96 133 GLU B C 1
ATOM 2959 O O . GLU B 2 133 ? -37.467 -10.627 24.428 1.00 26.29 133 GLU B O 1
ATOM 2965 N N . GLY B 2 134 ? -38.080 -9.552 22.561 1.00 23.54 134 GLY B N 1
ATOM 2966 C CA . GLY B 2 134 ? -39.321 -9.024 23.114 1.00 24.72 134 GLY B CA 1
ATOM 2967 C C . GLY B 2 134 ? -39.093 -7.907 24.108 1.00 27.15 134 GLY B C 1
ATOM 2968 O O . GLY B 2 134 ? -38.165 -7.956 24.922 1.00 27.95 134 GLY B O 1
ATOM 2969 N N . GLY B 2 135 ? -39.944 -6.890 24.037 1.00 26.10 135 GLY B N 1
ATOM 2970 C CA . GLY B 2 135 ? -39.884 -5.788 24.985 1.00 25.29 135 GLY B CA 1
ATOM 2971 C C . GLY B 2 135 ? -38.782 -4.801 24.677 1.00 25.93 135 GLY B C 1
ATOM 2972 O O . GLY B 2 135 ? -38.327 -4.092 25.581 1.00 27.64 135 GLY B O 1
ATOM 2973 N N . THR B 2 136 ? -38.376 -4.741 23.403 1.00 23.61 136 THR B N 1
ATOM 2974 C CA . THR B 2 136 ? -37.329 -3.825 22.952 1.00 23.09 136 THR B CA 1
ATOM 2975 C C . THR B 2 136 ? -37.737 -2.343 23.031 1.00 23.77 136 THR B C 1
ATOM 2976 O O . THR B 2 136 ? -36.904 -1.498 23.375 1.00 23.17 136 THR B O 1
ATOM 2980 N N . ARG B 2 137 ? -38.994 -2.014 22.725 1.00 22.93 137 ARG B N 1
ATOM 2981 C CA . ARG B 2 137 ? -39.378 -0.586 22.740 1.00 23.77 137 ARG B CA 1
ATOM 2982 C C . ARG B 2 137 ? -39.206 -0.006 24.138 1.00 23.86 137 ARG B C 1
ATOM 2983 O O . ARG B 2 137 ? -38.743 1.109 24.300 1.00 24.40 137 ARG B O 1
ATOM 2991 N N . CYS B 2 138 ? -39.540 -0.794 25.151 1.00 25.62 138 CYS B N 1
ATOM 2992 C CA . CYS B 2 138 ? -39.341 -0.373 26.536 1.00 26.87 138 CYS B CA 1
ATOM 2993 C C . CYS B 2 138 ? -37.866 -0.298 26.889 1.00 26.78 138 CYS B C 1
ATOM 2994 O O . CYS B 2 138 ? -37.392 0.753 27.328 1.00 26.38 138 CYS B O 1
ATOM 2997 N N . ALA B 2 139 ? -37.155 -1.419 26.689 1.00 25.20 139 ALA B N 1
ATOM 2998 C CA . ALA B 2 139 ? -35.710 -1.479 26.882 1.00 23.30 139 ALA B CA 1
ATOM 2999 C C . ALA B 2 139 ? -35.026 -0.285 26.204 1.00 22.83 139 ALA B C 1
ATOM 3000 O O . ALA B 2 139 ? -34.139 0.346 26.779 1.00 22.71 139 ALA B O 1
ATOM 3002 N N . GLY B 2 140 ? -35.473 0.025 24.989 1.00 22.14 140 GLY B N 1
ATOM 3003 C CA . GLY B 2 140 ? -34.928 1.118 24.211 1.00 22.47 140 GLY B CA 1
ATOM 3004 C C . GLY B 2 140 ? -35.042 2.444 24.914 1.00 22.27 140 GLY B C 1
ATOM 3005 O O . GLY B 2 140 ? -34.092 3.225 24.922 1.00 23.69 140 GLY B O 1
ATOM 3006 N N . ILE B 2 141 ? -36.203 2.692 25.511 1.00 21.57 141 ILE B N 1
ATOM 3007 C CA . ILE B 2 141 ? -36.461 3.940 26.217 1.00 21.34 141 ILE B CA 1
ATOM 3008 C C . ILE B 2 141 ? -35.624 3.975 27.486 1.00 22.85 141 ILE B C 1
ATOM 3009 O O . ILE B 2 141 ? -35.038 5.022 27.842 1.00 24.00 141 ILE B O 1
ATOM 3014 N N . THR B 2 142 ? -35.556 2.820 28.155 1.00 23.14 142 THR B N 1
ATOM 3015 C CA . THR B 2 142 ? -34.790 2.686 29.392 1.00 23.53 142 THR B CA 1
ATOM 3016 C C . THR B 2 142 ? -33.318 3.035 29.148 1.00 23.86 142 THR B C 1
ATOM 3017 O O . THR B 2 142 ? -32.738 3.843 29.888 1.00 26.19 142 THR B O 1
ATOM 3021 N N . ALA B 2 143 ? -32.737 2.476 28.088 1.00 21.10 143 ALA B N 1
ATOM 3022 C CA . ALA B 2 143 ? -31.349 2.772 27.720 1.00 21.61 143 ALA B CA 1
ATOM 3023 C C . ALA B 2 143 ? -31.182 4.215 27.212 1.00 21.77 143 ALA B C 1
ATOM 3024 O O . ALA B 2 143 ? -30.141 4.842 27.436 1.00 20.96 143 ALA B O 1
ATOM 3026 N N . ALA B 2 144 ? -32.215 4.735 26.547 1.00 21.52 144 ALA B N 1
ATOM 3027 C CA . ALA B 2 144 ? -32.167 6.080 25.963 1.00 20.96 144 ALA B CA 1
ATOM 3028 C C . ALA B 2 144 ? -32.021 7.150 27.041 1.00 21.67 144 ALA B C 1
ATOM 3029 O O . ALA B 2 144 ? -31.214 8.062 26.923 1.00 20.92 144 ALA B O 1
ATOM 3031 N N . SER B 2 145 ? -32.800 7.014 28.106 1.00 22.22 145 SER B N 1
ATOM 3032 C CA . SER B 2 145 ? -32.772 7.933 29.222 1.00 21.00 145 SER B CA 1
ATOM 3033 C C . SER B 2 145 ? -31.377 8.029 29.819 1.00 22.73 145 SER B C 1
ATOM 3034 O O . SER B 2 145 ? -30.936 9.114 30.213 1.00 23.94 145 SER B O 1
ATOM 3037 N N . VAL B 2 146 ? -30.677 6.893 29.884 1.00 23.46 146 VAL B N 1
ATOM 3038 C CA . VAL B 2 146 ? -29.303 6.859 30.411 1.00 22.40 146 VAL B CA 1
ATOM 3039 C C . VAL B 2 146 ? -28.350 7.551 29.442 1.00 22.11 146 VAL B C 1
ATOM 3040 O O . VAL B 2 146 ? -27.484 8.310 29.867 1.00 21.73 146 VAL B O 1
ATOM 3044 N N . ALA B 2 147 ? -28.536 7.299 28.147 1.00 19.79 147 ALA B N 1
ATOM 3045 C CA . ALA B 2 147 ? -27.743 7.937 27.114 1.00 20.37 147 ALA B CA 1
ATOM 3046 C C . ALA B 2 147 ? -27.955 9.461 27.121 1.00 20.72 147 ALA B C 1
ATOM 3047 O O . ALA B 2 147 ? -27.005 10.237 27.005 1.00 19.74 147 ALA B O 1
ATOM 3049 N N . LEU B 2 148 ? -29.199 9.879 27.302 1.00 21.07 148 LEU B N 1
ATOM 3050 C CA . LEU B 2 148 ? -29.529 11.294 27.408 1.00 22.10 148 LEU B CA 1
ATOM 3051 C C . LEU B 2 148 ? -28.801 11.973 28.561 1.00 23.05 148 LEU B C 1
ATOM 3052 O O . LEU B 2 148 ? -28.279 13.073 28.400 1.00 22.61 148 LEU B O 1
ATOM 3057 N N . ALA B 2 149 ? -28.787 11.316 29.724 1.00 23.50 149 ALA B N 1
ATOM 3058 C CA . ALA B 2 149 ? -28.130 11.855 30.910 1.00 21.64 149 ALA B CA 1
ATOM 3059 C C . ALA B 2 149 ? -26.626 11.868 30.712 1.00 21.63 149 ALA B C 1
ATOM 3060 O O . ALA B 2 149 ? -25.959 12.836 31.069 1.00 21.38 149 ALA B O 1
ATOM 3062 N N . ASP B 2 150 ? -26.109 10.785 30.124 1.00 21.84 150 ASP B N 1
ATOM 3063 C CA . ASP B 2 150 ? -24.692 10.668 29.769 1.00 21.17 150 ASP B CA 1
ATOM 3064 C C . ASP B 2 150 ? -24.225 11.786 28.808 1.00 20.69 150 ASP B C 1
ATOM 3065 O O . ASP B 2 150 ? -23.069 12.208 28.854 1.00 21.74 150 ASP B O 1
ATOM 3070 N N . ALA B 2 151 ? -25.128 12.271 27.958 1.00 20.04 151 ALA B N 1
ATOM 3071 C CA . ALA B 2 151 ? -24.812 13.373 27.045 1.00 19.64 151 ALA B CA 1
ATOM 3072 C C . ALA B 2 151 ? -24.789 14.720 27.748 1.00 20.26 151 ALA B C 1
ATOM 3073 O O . ALA B 2 151 ? -24.348 15.708 27.167 1.00 19.84 151 ALA B O 1
ATOM 3075 N N . GLY B 2 152 ? -25.263 14.753 28.993 1.00 20.38 152 GLY B N 1
ATOM 3076 C CA . GLY B 2 152 ? -25.326 15.979 29.776 1.00 20.95 152 GLY B CA 1
ATOM 3077 C C . GLY B 2 152 ? -26.526 16.823 29.403 1.00 21.81 152 GLY B C 1
ATOM 3078 O O . GLY B 2 152 ? -26.511 18.042 29.570 1.00 22.16 152 GLY B O 1
ATOM 3079 N N . ILE B 2 153 ? -27.562 16.179 28.879 1.00 21.40 153 ILE B N 1
ATOM 3080 C CA . ILE B 2 153 ? -28.799 16.870 28.560 1.00 21.73 153 ILE B CA 1
ATOM 3081 C C . ILE B 2 153 ? -29.495 17.157 29.884 1.00 22.15 153 ILE B C 1
ATOM 3082 O O . ILE B 2 153 ? -29.689 16.240 30.688 1.00 22.35 153 ILE B O 1
ATOM 3087 N N . PRO B 2 154 ? -29.845 18.433 30.135 1.00 22.57 154 PRO B N 1
ATOM 3088 C CA . PRO B 2 154 ? -30.531 18.764 31.383 1.00 22.29 154 PRO B CA 1
ATOM 3089 C C . PRO B 2 154 ? -31.882 18.083 31.441 1.00 22.53 154 PRO B C 1
ATOM 3090 O O . PRO B 2 154 ? -32.697 18.262 30.540 1.00 22.69 154 PRO B O 1
ATOM 3094 N N . MET B 2 155 ? -32.092 17.285 32.487 1.00 23.06 155 MET B N 1
ATOM 3095 C CA . MET B 2 155 ? -33.305 16.487 32.660 1.00 21.93 155 MET B CA 1
ATOM 3096 C C . MET B 2 155 ? -33.915 16.745 34.030 1.00 22.16 155 MET B C 1
ATOM 3097 O O . MET B 2 155 ? -33.188 16.895 35.017 1.00 22.07 155 MET B O 1
ATOM 3102 N N . ARG B 2 156 ? -35.246 16.801 34.086 1.00 22.76 156 ARG B N 1
ATOM 3103 C CA . ARG B 2 156 ? -35.957 16.951 35.357 1.00 23.08 156 ARG B CA 1
ATOM 3104 C C . ARG B 2 156 ? -36.127 15.610 36.072 1.00 23.59 156 ARG B C 1
ATOM 3105 O O . ARG B 2 156 ? -36.284 15.558 37.291 1.00 24.63 156 ARG B O 1
ATOM 3113 N N . ASP B 2 157 ? -36.079 14.532 35.302 1.00 23.74 157 ASP B N 1
ATOM 3114 C CA . ASP B 2 157 ? -36.203 13.176 35.830 1.00 24.58 157 ASP B CA 1
ATOM 3115 C C . ASP B 2 157 ? -35.682 12.192 34.792 1.00 24.34 157 ASP B C 1
ATOM 3116 O O . ASP B 2 157 ? -35.368 12.560 33.661 1.00 25.56 157 ASP B O 1
ATOM 3121 N N . MET B 2 158 ? -35.584 10.941 35.196 1.00 24.43 158 MET B N 1
ATOM 3122 C CA . MET B 2 158 ? -35.262 9.860 34.299 1.00 25.44 158 MET B CA 1
ATOM 3123 C C . MET B 2 158 ? -36.552 9.421 33.591 1.00 25.22 158 MET B C 1
ATOM 3124 O O . MET B 2 158 ? -37.644 9.731 34.054 1.00 26.97 158 MET B O 1
ATOM 3129 N N . VAL B 2 159 ? -36.437 8.739 32.460 1.00 25.26 159 VAL B N 1
ATOM 3130 C CA . VAL B 2 159 ? -37.581 8.018 31.900 1.00 25.06 159 VAL B CA 1
ATOM 3131 C C . VAL B 2 159 ? -37.199 6.557 31.944 1.00 25.15 159 VAL B C 1
ATOM 3132 O O . VAL B 2 159 ? -36.072 6.202 31.619 1.00 25.46 159 VAL B O 1
ATOM 3136 N N . VAL B 2 160 ? -38.136 5.721 32.369 1.00 24.80 160 VAL B N 1
ATOM 3137 C CA . VAL B 2 160 ? -37.889 4.297 32.488 1.00 23.77 160 VAL B CA 1
ATOM 3138 C C . VAL B 2 160 ? -39.120 3.554 32.017 1.00 24.71 160 VAL B C 1
ATOM 3139 O O . VAL B 2 160 ? -40.252 3.982 32.290 1.00 25.76 160 VAL B O 1
ATOM 3143 N N . ALA B 2 161 ? -38.893 2.454 31.308 1.00 23.29 161 ALA B N 1
ATOM 3144 C CA . ALA B 2 161 ? -39.973 1.695 30.703 1.00 23.32 161 ALA B CA 1
ATOM 3145 C C . ALA B 2 161 ? -39.859 0.213 30.996 1.00 24.73 161 ALA B C 1
ATOM 3146 O O . ALA B 2 161 ? -38.764 -0.312 31.234 1.00 25.14 161 ALA B O 1
ATOM 3148 N N . CYS B 2 162 ? -40.998 -0.465 30.947 1.00 24.31 162 CYS B N 1
ATOM 3149 C CA . CYS B 2 162 ? -41.048 -1.902 31.161 1.00 25.71 162 CYS B CA 1
ATOM 3150 C C . CYS B 2 162 ? -42.394 -2.392 30.684 1.00 25.04 162 CYS B C 1
ATOM 3151 O O . CYS B 2 162 ? -43.379 -1.664 30.764 1.00 25.87 162 CYS B O 1
ATOM 3154 N N . ALA B 2 163 ? -42.448 -3.623 30.196 1.00 25.07 163 ALA B N 1
ATOM 3155 C CA . ALA B 2 163 ? -43.731 -4.200 29.784 1.00 24.60 163 ALA B CA 1
ATOM 3156 C C . ALA B 2 163 ? -44.257 -5.185 30.812 1.00 23.77 163 ALA B C 1
ATOM 3157 O O . ALA B 2 163 ? -43.487 -5.910 31.443 1.00 25.26 163 ALA B O 1
ATOM 3159 N N . ALA B 2 164 ? -45.570 -5.177 31.003 1.00 22.78 164 ALA B N 1
ATOM 3160 C CA . ALA B 2 164 ? -46.267 -6.303 31.628 1.00 22.33 164 ALA B CA 1
ATOM 3161 C C . ALA B 2 164 ? -47.145 -6.970 30.573 1.00 22.14 164 ALA B C 1
ATOM 3162 O O . ALA B 2 164 ? -47.256 -6.479 29.449 1.00 23.42 164 ALA B O 1
ATOM 3164 N N . GLY B 2 165 ? -47.770 -8.086 30.928 1.00 22.50 165 GLY B N 1
ATOM 3165 C CA . GLY B 2 165 ? -48.695 -8.761 30.024 1.00 21.65 165 GLY B CA 1
ATOM 3166 C C . GLY B 2 165 ? -49.399 -9.918 30.682 1.00 22.34 165 GLY B C 1
ATOM 3167 O O . GLY B 2 165 ? -49.442 -10.003 31.905 1.00 23.53 165 GLY B O 1
ATOM 3168 N N . LYS B 2 166 ? -49.936 -10.819 29.864 1.00 21.61 166 LYS B N 1
ATOM 3169 C CA . LYS B 2 166 ? -50.676 -11.974 30.347 1.00 21.98 166 LYS B CA 1
ATOM 3170 C C . LYS B 2 166 ? -50.370 -13.188 29.471 1.00 23.43 166 LYS B C 1
ATOM 3171 O O . LYS B 2 166 ? -50.383 -13.064 28.240 1.00 24.06 166 LYS B O 1
ATOM 3177 N N . VAL B 2 167 ? -50.109 -14.346 30.095 1.00 23.79 167 VAL B N 1
ATOM 3178 C CA . VAL B 2 167 ? -49.692 -15.545 29.351 1.00 24.02 167 VAL B CA 1
ATOM 3179 C C . VAL B 2 167 ? -50.395 -16.864 29.722 1.00 25.47 167 VAL B C 1
ATOM 3180 O O . VAL B 2 167 ? -51.053 -17.472 28.865 1.00 27.51 167 VAL B O 1
ATOM 3184 N N . GLY B 2 168 ? -50.253 -17.324 30.964 1.00 24.33 168 GLY B N 1
ATOM 3185 C CA . GLY B 2 168 ? -50.870 -18.589 31.356 1.00 24.41 168 GLY B CA 1
ATOM 3186 C C . GLY B 2 168 ? -52.223 -18.391 32.004 1.00 24.03 168 GLY B C 1
ATOM 3187 O O . GLY B 2 168 ? -52.545 -19.052 32.999 1.00 23.87 168 GLY B O 1
ATOM 3188 N N . ASP B 2 169 ? -53.018 -17.498 31.412 1.00 23.79 169 ASP B N 1
ATOM 3189 C CA . ASP B 2 169 ? -54.210 -16.912 32.050 1.00 23.91 169 ASP B CA 1
ATOM 3190 C C . ASP B 2 169 ? -53.808 -16.095 33.293 1.00 23.62 169 ASP B C 1
ATOM 3191 O O . ASP B 2 169 ? -54.644 -15.766 34.136 1.00 24.04 169 ASP B O 1
ATOM 3196 N N . GLN B 2 170 ? -52.517 -15.776 33.385 1.00 24.56 170 GLN B N 1
ATOM 3197 C CA . GLN B 2 170 ? -51.934 -15.059 34.524 1.00 24.98 170 GLN B CA 1
ATOM 3198 C C . GLN B 2 170 ? -51.347 -13.719 34.079 1.00 23.55 170 GLN B C 1
ATOM 3199 O O . GLN B 2 170 ? -50.623 -13.658 33.089 1.00 22.91 170 GLN B O 1
ATOM 3205 N N . VAL B 2 171 ? -51.660 -12.654 34.814 1.00 22.23 171 VAL B N 1
ATOM 3206 C CA . VAL B 2 171 ? -51.042 -11.353 34.576 1.00 21.34 171 VAL B CA 1
ATOM 3207 C C . VAL B 2 171 ? -49.628 -11.374 35.152 1.00 21.56 171 VAL B C 1
ATOM 3208 O O . VAL B 2 171 ? -49.450 -11.570 36.362 1.00 24.70 171 VAL B O 1
ATOM 3212 N N . VAL B 2 172 ? -48.630 -11.199 34.280 1.00 20.43 172 VAL B N 1
ATOM 3213 C CA . VAL B 2 172 ? -47.207 -11.325 34.655 1.00 17.70 172 VAL B CA 1
ATOM 3214 C C . VAL B 2 172 ? -46.361 -10.127 34.209 1.00 18.08 172 VAL B C 1
ATOM 3215 O O . VAL B 2 172 ? -46.815 -9.314 33.408 1.00 15.51 172 VAL B O 1
ATOM 3219 N N . LEU B 2 173 ? -45.123 -10.067 34.710 1.00 17.36 173 LEU B N 1
ATOM 3220 C CA . LEU B 2 173 ? -44.225 -8.945 34.499 1.00 17.12 173 LEU B CA 1
ATOM 3221 C C . LEU B 2 173 ? -43.045 -9.229 33.548 1.00 19.82 173 LEU B C 1
ATOM 3222 O O . LEU B 2 173 ? -42.350 -10.241 33.691 1.00 15.51 173 LEU B O 1
ATOM 3227 N N . ASP B 2 174 ? -42.825 -8.287 32.611 1.00 21.16 174 ASP B N 1
ATOM 3228 C CA . ASP B 2 174 ? -41.733 -8.320 31.628 1.00 21.64 174 ASP B CA 1
ATOM 3229 C C . ASP B 2 174 ? -41.764 -9.578 30.765 1.00 23.78 174 ASP B C 1
ATOM 3230 O O . ASP B 2 174 ? -41.113 -10.582 31.068 1.00 23.57 174 ASP B O 1
ATOM 3235 N N . LEU B 2 175 ? -42.528 -9.499 29.678 1.00 26.35 175 LEU B N 1
ATOM 3236 C CA . LEU B 2 175 ? -42.829 -10.653 28.841 1.00 27.18 175 LEU B CA 1
ATOM 3237 C C . LEU B 2 175 ? -41.618 -11.010 27.988 1.00 26.44 175 LEU B C 1
ATOM 3238 O O . LEU B 2 175 ? -41.003 -10.106 27.381 1.00 24.88 175 LEU B O 1
ATOM 3243 N N . SER B 2 176 ? -41.257 -12.304 27.963 1.00 22.98 176 SER B N 1
ATOM 3244 C CA . SER B 2 176 ? -40.144 -12.766 27.118 1.00 21.75 176 SER B CA 1
ATOM 3245 C C . SER B 2 176 ? -40.678 -12.879 25.712 1.00 22.67 176 SER B C 1
ATOM 3246 O O . SER B 2 176 ? -41.887 -12.918 25.537 1.00 23.31 176 SER B O 1
ATOM 3249 N N . GLU B 2 177 ? -39.800 -12.880 24.710 1.00 25.99 177 GLU B N 1
ATOM 3250 C CA . GLU B 2 177 ? -40.227 -13.033 23.305 1.00 29.14 177 GLU B CA 1
ATOM 3251 C C . GLU B 2 177 ? -40.970 -14.343 23.069 1.00 30.52 177 GLU B C 1
ATOM 3252 O O . GLU B 2 177 ? -41.876 -14.403 22.236 1.00 32.27 177 GLU B O 1
ATOM 3258 N N . GLU B 2 178 ? -40.573 -15.386 23.792 1.00 31.63 178 GLU B N 1
ATOM 3259 C CA . GLU B 2 178 ? -41.266 -16.660 23.735 1.00 33.94 178 GLU B CA 1
ATOM 3260 C C . GLU B 2 178 ? -42.693 -16.472 24.225 1.00 34.45 178 GLU B C 1
ATOM 3261 O O . GLU B 2 178 ? -43.649 -16.896 23.573 1.00 34.31 178 GLU B O 1
ATOM 3267 N N . GLU B 2 179 ? -42.821 -15.805 25.370 1.00 35.36 179 GLU B N 1
ATOM 3268 C CA . GLU B 2 179 ? -44.113 -15.545 25.992 1.00 36.71 179 GLU B CA 1
ATOM 3269 C C . GLU B 2 179 ? -44.973 -14.591 25.156 1.00 39.05 179 GLU B C 1
ATOM 3270 O O . GLU B 2 179 ? -46.146 -14.386 25.456 1.00 40.96 179 GLU B O 1
ATOM 3276 N N . ASP B 2 180 ? -44.391 -14.013 24.108 1.00 40.88 180 ASP B N 1
ATOM 3277 C CA . ASP B 2 180 ? -45.120 -13.107 23.229 1.00 42.70 180 ASP B CA 1
ATOM 3278 C C . ASP B 2 180 ? -45.953 -13.848 22.188 1.00 43.48 180 ASP B C 1
ATOM 3279 O O . ASP B 2 180 ? -46.947 -13.313 21.699 1.00 42.82 180 ASP B O 1
ATOM 3284 N N . LYS B 2 181 ? -45.545 -15.076 21.863 1.00 45.53 181 LYS B N 1
ATOM 3285 C CA . LYS B 2 181 ? -46.256 -15.922 20.898 1.00 46.69 181 LYS B CA 1
ATOM 3286 C C . LYS B 2 181 ? -47.626 -16.351 21.427 1.00 46.06 181 LYS B C 1
ATOM 3287 O O . LYS B 2 181 ? -48.654 -15.857 20.959 1.00 47.29 181 LYS B O 1
ATOM 3293 N N . GLU B 2 182 ? -47.637 -17.255 22.405 1.00 45.16 182 GLU B N 1
ATOM 3294 C CA . GLU B 2 182 ? -48.887 -17.773 22.971 1.00 44.07 182 GLU B CA 1
ATOM 3295 C C . GLU B 2 182 ? -49.579 -16.747 23.876 1.00 40.95 182 GLU B C 1
ATOM 3296 O O . GLU B 2 182 ? -50.671 -16.996 24.396 1.00 42.86 182 GLU B O 1
ATOM 3302 N N . GLY B 2 183 ? -48.937 -15.597 24.044 1.00 35.76 183 GLY B N 1
ATOM 3303 C CA . GLY B 2 183 ? -49.345 -14.597 25.016 1.00 32.05 183 GLY B CA 1
ATOM 3304 C C . GLY B 2 183 ? -50.673 -13.918 24.766 1.00 29.70 183 GLY B C 1
ATOM 3305 O O . GLY B 2 183 ? -50.964 -13.469 23.657 1.00 29.47 183 GLY B O 1
ATOM 3306 N N . GLN B 2 184 ? -51.461 -13.815 25.828 1.00 26.73 184 GLN B N 1
ATOM 3307 C CA . GLN B 2 184 ? -52.812 -13.282 25.749 1.00 23.97 184 GLN B CA 1
ATOM 3308 C C . GLN B 2 184 ? -52.925 -11.746 25.752 1.00 22.95 184 GLN B C 1
ATOM 3309 O O . GLN B 2 184 ? -53.983 -11.216 25.413 1.00 21.98 184 GLN B O 1
ATOM 3315 N N . ALA B 2 185 ? -51.861 -11.044 26.148 1.00 23.06 185 ALA B N 1
ATOM 3316 C CA . ALA B 2 185 ? -51.869 -9.570 26.210 1.00 23.75 185 ALA B CA 1
ATOM 3317 C C . ALA B 2 185 ? -50.492 -8.969 26.458 1.00 24.94 185 ALA B C 1
ATOM 3318 O O . ALA B 2 185 ? -49.662 -9.568 27.146 1.00 26.78 185 ALA B O 1
ATOM 3320 N N . ASP B 2 186 ? -50.260 -7.780 25.903 1.00 25.35 186 ASP B N 1
ATOM 3321 C CA . ASP B 2 186 ? -49.008 -7.054 26.105 1.00 25.40 186 ASP B CA 1
ATOM 3322 C C . ASP B 2 186 ? -49.303 -5.604 26.496 1.00 24.32 186 ASP B C 1
ATOM 3323 O O . ASP B 2 186 ? -50.135 -4.947 25.853 1.00 24.61 186 ASP B O 1
ATOM 3328 N N . VAL B 2 187 ? -48.636 -5.118 27.551 1.00 22.46 187 VAL B N 1
ATOM 3329 C CA . VAL B 2 187 ? -48.846 -3.749 28.062 1.00 20.37 187 VAL B CA 1
ATOM 3330 C C . VAL B 2 187 ? -47.541 -2.990 28.329 1.00 20.48 187 VAL B C 1
ATOM 3331 O O . VAL B 2 187 ? -47.106 -2.890 29.480 1.00 21.10 187 VAL B O 1
ATOM 3335 N N . PRO B 2 188 ? -46.914 -2.433 27.280 1.00 18.73 188 PRO B N 1
ATOM 3336 C CA . PRO B 2 188 ? -45.724 -1.624 27.554 1.00 18.11 188 PRO B CA 1
ATOM 3337 C C . PRO B 2 188 ? -46.087 -0.352 28.332 1.00 19.82 188 PRO B C 1
ATOM 3338 O O . PRO B 2 188 ? -47.125 0.268 28.066 1.00 20.79 188 PRO B O 1
ATOM 3342 N N . VAL B 2 189 ? -45.244 0.036 29.281 1.00 19.74 189 VAL B N 1
ATOM 3343 C CA . VAL B 2 189 ? -45.440 1.289 30.003 1.00 21.35 189 VAL B CA 1
ATOM 3344 C C . VAL B 2 189 ? -44.092 1.965 30.168 1.00 21.86 189 VAL B C 1
ATOM 3345 O O . VAL B 2 189 ? -43.088 1.303 30.472 1.00 24.95 189 VAL B O 1
ATOM 3349 N N . ALA B 2 190 ? -44.058 3.275 29.971 1.00 20.86 190 ALA B N 1
ATOM 3350 C CA . ALA B 2 190 ? -42.894 4.068 30.346 1.00 19.96 190 ALA B CA 1
ATOM 3351 C C . ALA B 2 190 ? -43.341 5.211 31.271 1.00 21.12 190 ALA B C 1
ATOM 3352 O O . ALA B 2 190 ? -44.366 5.845 31.022 1.00 20.15 190 ALA B O 1
ATOM 3354 N N . ILE B 2 191 ? -42.590 5.453 32.344 1.00 20.59 191 ILE B N 1
ATOM 3355 C CA . ILE B 2 191 ? -42.974 6.449 33.326 1.00 20.99 191 ILE B CA 1
ATOM 3356 C C . ILE B 2 191 ? -41.830 7.371 33.707 1.00 21.48 191 ILE B C 1
ATOM 3357 O O . ILE B 2 191 ? -40.669 7.075 33.430 1.00 21.90 191 ILE B O 1
ATOM 3362 N N . LEU B 2 192 ? -42.178 8.500 34.328 1.00 22.35 192 LEU B N 1
ATOM 3363 C CA . LEU B 2 192 ? -41.212 9.342 35.031 1.00 22.47 192 LEU B CA 1
ATOM 3364 C C . LEU B 2 192 ? -41.254 8.938 36.506 1.00 22.96 192 LEU B C 1
ATOM 3365 O O . LEU B 2 192 ? -42.243 9.202 37.181 1.00 23.14 192 LEU B O 1
ATOM 3370 N N . PRO B 2 193 ? -40.183 8.285 37.003 1.00 23.52 193 PRO B N 1
ATOM 3371 C CA . PRO B 2 193 ? -40.106 7.628 38.309 1.00 23.02 193 PRO B CA 1
ATOM 3372 C C . PRO B 2 193 ? -40.619 8.440 39.492 1.00 23.64 193 PRO B C 1
ATOM 3373 O O . PRO B 2 193 ? -41.371 7.925 40.313 1.00 24.91 193 PRO B O 1
ATOM 3377 N N . ARG B 2 194 ? -40.220 9.703 39.571 1.00 24.25 194 ARG B N 1
ATOM 3378 C CA . ARG B 2 194 ? -40.535 10.542 40.711 1.00 23.91 194 ARG B CA 1
ATOM 3379 C C . ARG B 2 194 ? -42.018 10.859 40.815 1.00 24.01 194 ARG B C 1
ATOM 3380 O O . ARG B 2 194 ? -42.598 10.743 41.899 1.00 25.90 194 ARG B O 1
ATOM 3388 N N . THR B 2 195 ? -42.620 11.274 39.699 1.00 23.50 195 THR B N 1
ATOM 3389 C CA . THR B 2 195 ? -44.018 11.734 39.690 1.00 22.09 195 THR B CA 1
ATOM 3390 C C . THR B 2 195 ? -44.965 10.613 39.292 1.00 21.75 195 THR B C 1
ATOM 3391 O O . THR B 2 195 ? -46.190 10.758 39.404 1.00 21.28 195 THR B O 1
ATOM 3395 N N . ARG B 2 196 ? -44.383 9.505 38.826 1.00 19.31 196 ARG B N 1
ATOM 3396 C CA . ARG B 2 196 ? -45.112 8.305 38.401 1.00 19.21 196 ARG B CA 1
ATOM 3397 C C . ARG B 2 196 ? -45.962 8.564 37.160 1.00 20.53 196 ARG B C 1
ATOM 3398 O O . ARG B 2 196 ? -46.764 7.710 36.764 1.00 22.14 196 ARG B O 1
ATOM 3406 N N . GLU B 2 197 ? -45.768 9.741 36.551 1.00 20.43 197 GLU B N 1
ATOM 3407 C CA . GLU B 2 197 ? -46.459 10.151 35.314 1.00 18.15 197 GLU B CA 1
ATOM 3408 C C . GLU B 2 197 ? -46.161 9.214 34.158 1.00 16.17 197 GLU B C 1
ATOM 3409 O O . GLU B 2 197 ? -45.006 8.968 33.842 1.00 13.81 197 GLU B O 1
ATOM 3415 N N . ILE B 2 198 ? -47.223 8.695 33.546 1.00 17.80 198 ILE B N 1
ATOM 3416 C CA . ILE B 2 198 ? -47.140 7.755 32.419 1.00 17.77 198 ILE B CA 1
ATOM 3417 C C . ILE B 2 198 ? -46.842 8.499 31.123 1.00 18.68 198 ILE B C 1
ATOM 3418 O O . ILE B 2 198 ? -47.531 9.455 30.754 1.00 22.09 198 ILE B O 1
ATOM 3423 N N . THR B 2 199 ? -45.809 8.039 30.440 1.00 20.69 199 THR B N 1
ATOM 3424 C CA . THR B 2 199 ? -45.205 8.745 29.323 1.00 21.16 199 THR B CA 1
ATOM 3425 C C . THR B 2 199 ? -45.340 7.916 28.027 1.00 22.14 199 THR B C 1
ATOM 3426 O O . THR B 2 199 ? -45.366 8.459 26.919 1.00 22.07 199 THR B O 1
ATOM 3430 N N . LEU B 2 200 ? -45.436 6.598 28.186 1.00 22.71 200 LEU B N 1
ATOM 3431 C CA . LEU B 2 200 ? -45.828 5.706 27.112 1.00 22.63 200 LEU B CA 1
ATOM 3432 C C . LEU B 2 200 ? -46.820 4.714 27.667 1.00 23.41 200 LEU B C 1
ATOM 3433 O O . LEU B 2 200 ? -46.716 4.325 28.828 1.00 25.71 200 LEU B O 1
ATOM 3438 N N . LEU B 2 201 ? -47.771 4.293 26.843 1.00 22.83 201 LEU B N 1
ATOM 3439 C CA . LEU B 2 201 ? -48.692 3.212 27.212 1.00 21.85 201 LEU B CA 1
ATOM 3440 C C . LEU B 2 201 ? -49.369 2.597 25.993 1.00 22.08 201 LEU B C 1
ATOM 3441 O O . LEU B 2 201 ? -49.982 3.297 25.195 1.00 22.27 201 LEU B O 1
ATOM 3446 N N . GLN B 2 202 ? -49.242 1.284 25.850 1.00 22.15 202 GLN B N 1
ATOM 3447 C CA . GLN B 2 202 ? -49.971 0.551 24.818 1.00 22.32 202 GLN B CA 1
ATOM 3448 C C . GLN B 2 202 ? -50.577 -0.714 25.400 1.00 22.33 202 GLN B C 1
ATOM 3449 O O . GLN B 2 202 ? -50.228 -1.118 26.505 1.00 22.81 202 GLN B O 1
ATOM 3455 N N . SER B 2 203 ? -51.494 -1.318 24.654 1.00 22.11 203 SER B N 1
ATOM 3456 C CA . SER B 2 203 ? -52.067 -2.610 24.999 1.00 23.09 203 SER B CA 1
ATOM 3457 C C . SER B 2 203 ? -52.566 -3.289 23.739 1.00 24.41 203 SER B C 1
ATOM 3458 O O . SER B 2 203 ? -53.177 -2.651 22.879 1.00 25.76 203 SER B O 1
ATOM 3461 N N . ASP B 2 204 ? -52.295 -4.584 23.637 1.00 24.71 204 ASP B N 1
ATOM 3462 C CA . ASP B 2 204 ? -52.923 -5.423 22.621 1.00 24.31 204 ASP B CA 1
ATOM 3463 C C . ASP B 2 204 ? -53.507 -6.654 23.312 1.00 24.25 204 ASP B C 1
ATOM 3464 O O . ASP B 2 204 ? -53.540 -6.720 24.540 1.00 24.39 204 ASP B O 1
ATOM 3469 N N . GLY B 2 205 ? -53.959 -7.626 22.526 1.00 24.26 205 GLY B N 1
ATOM 3470 C CA . GLY B 2 205 ? -54.491 -8.870 23.067 1.00 23.45 205 GLY B CA 1
ATOM 3471 C C . GLY B 2 205 ? -55.877 -8.684 23.641 1.00 23.30 205 GLY B C 1
ATOM 3472 O O . GLY B 2 205 ? -56.725 -8.032 23.035 1.00 24.96 205 GLY B O 1
ATOM 3473 N N . ASN B 2 206 ? -56.106 -9.250 24.819 1.00 23.03 206 ASN B N 1
ATOM 3474 C CA . ASN B 2 206 ? -57.421 -9.214 25.435 1.00 23.12 206 ASN B CA 1
ATOM 3475 C C . ASN B 2 206 ? -57.355 -9.149 26.959 1.00 23.21 206 ASN B C 1
ATOM 3476 O O . ASN B 2 206 ? -57.005 -10.132 27.619 1.00 24.45 206 ASN B O 1
ATOM 3481 N N . LEU B 2 207 ? -57.690 -7.983 27.506 1.00 22.32 207 LEU B N 1
ATOM 3482 C CA . LEU B 2 207 ? -57.689 -7.763 28.950 1.00 22.03 207 LEU B CA 1
ATOM 3483 C C . LEU B 2 207 ? -59.022 -7.230 29.440 1.00 22.06 207 LEU B C 1
ATOM 3484 O O . LEU B 2 207 ? -59.648 -6.416 28.778 1.00 23.98 207 LEU B O 1
ATOM 3489 N N . THR B 2 208 ? -59.457 -7.676 30.607 1.00 21.95 208 THR B N 1
ATOM 3490 C CA . THR B 2 208 ? -60.592 -7.041 31.272 1.00 22.16 208 THR B CA 1
ATOM 3491 C C . THR B 2 208 ? -60.058 -5.775 31.954 1.00 22.02 208 THR B C 1
ATOM 3492 O O . THR B 2 208 ? -58.870 -5.703 32.262 1.00 21.89 208 THR B O 1
ATOM 3496 N N . PRO B 2 209 ? -60.926 -4.770 32.186 1.00 21.94 209 PRO B N 1
ATOM 3497 C CA . PRO B 2 209 ? -60.473 -3.526 32.819 1.00 22.03 209 PRO B CA 1
ATOM 3498 C C . PRO B 2 209 ? -59.764 -3.790 34.135 1.00 22.86 209 PRO B C 1
ATOM 3499 O O . PRO B 2 209 ? -58.882 -3.031 34.537 1.00 22.94 209 PRO B O 1
ATOM 3503 N N . GLU B 2 210 ? -60.165 -4.875 34.787 1.00 24.17 210 GLU B N 1
ATOM 3504 C CA . GLU B 2 210 ? -59.595 -5.316 36.048 1.00 24.36 210 GLU B CA 1
ATOM 3505 C C . GLU B 2 210 ? -58.199 -5.909 35.819 1.00 23.97 210 GLU B C 1
ATOM 3506 O O . GLU B 2 210 ? -57.262 -5.609 36.564 1.00 24.93 210 GLU B O 1
ATOM 3512 N N . GLU B 2 211 ? -58.066 -6.749 34.793 1.00 23.35 211 GLU B N 1
ATOM 3513 C CA . GLU B 2 211 ? -56.779 -7.344 34.430 1.00 22.51 211 GLU B CA 1
ATOM 3514 C C . GLU B 2 211 ? -55.816 -6.257 34.008 1.00 22.79 211 GLU B C 1
ATOM 3515 O O . GLU B 2 211 ? -54.637 -6.292 34.365 1.00 23.39 211 GLU B O 1
ATOM 3521 N N . PHE B 2 212 ? -56.321 -5.293 33.236 1.00 23.30 212 PHE B N 1
ATOM 3522 C CA . PHE B 2 212 ? -55.487 -4.207 32.739 1.00 22.76 212 PHE B CA 1
ATOM 3523 C C . PHE B 2 212 ? -54.918 -3.388 33.889 1.00 22.80 212 PHE B C 1
ATOM 3524 O O . PHE B 2 212 ? -53.730 -3.092 33.906 1.00 23.97 212 PHE B O 1
ATOM 3532 N N . GLU B 2 213 ? -55.765 -3.036 34.849 1.00 22.51 213 GLU B N 1
ATOM 3533 C CA . GLU B 2 213 ? -55.333 -2.293 36.037 1.00 21.73 213 GLU B CA 1
ATOM 3534 C C . GLU B 2 213 ? -54.184 -2.981 36.760 1.00 20.94 213 GLU B C 1
ATOM 3535 O O . GLU B 2 213 ? -53.247 -2.328 37.208 1.00 21.20 213 GLU B O 1
ATOM 3541 N N . ARG B 2 214 ? -54.271 -4.300 36.883 1.00 21.61 214 ARG B N 1
ATOM 3542 C CA . ARG B 2 214 ? -53.190 -5.090 37.455 1.00 21.37 214 ARG B CA 1
ATOM 3543 C C . ARG B 2 214 ? -51.906 -4.928 36.632 1.00 20.77 214 ARG B C 1
ATOM 3544 O O . ARG B 2 214 ? -50.851 -4.600 37.188 1.00 23.34 214 ARG B O 1
ATOM 3552 N N . ALA B 2 215 ? -51.998 -5.101 35.316 1.00 17.02 215 ALA B N 1
ATOM 3553 C CA . ALA B 2 215 ? -50.801 -5.089 34.484 1.00 14.89 215 ALA B CA 1
ATOM 3554 C C . ALA B 2 215 ? -50.110 -3.722 34.459 1.00 16.12 215 ALA B C 1
ATOM 3555 O O . ALA B 2 215 ? -48.876 -3.629 34.490 1.00 15.00 215 ALA B O 1
ATOM 3557 N N . LEU B 2 216 ? -50.909 -2.661 34.396 1.00 18.38 216 LEU B N 1
ATOM 3558 C CA . LEU B 2 216 ? -50.394 -1.301 34.512 1.00 18.68 216 LEU B CA 1
ATOM 3559 C C . LEU B 2 216 ? -49.572 -1.183 35.791 1.00 20.08 216 LEU B C 1
ATOM 3560 O O . LEU B 2 216 ? -48.406 -0.804 35.753 1.00 20.97 216 LEU B O 1
ATOM 3565 N N . ASP B 2 217 ? -50.176 -1.555 36.917 1.00 21.07 217 ASP B N 1
ATOM 3566 C CA . ASP B 2 217 ? -49.528 -1.429 38.219 1.00 21.96 217 ASP B CA 1
ATOM 3567 C C . ASP B 2 217 ? -48.289 -2.302 38.346 1.00 22.88 217 ASP B C 1
ATOM 3568 O O . ASP B 2 217 ? -47.303 -1.900 38.956 1.00 25.11 217 ASP B O 1
ATOM 3573 N N . LEU B 2 218 ? -48.343 -3.493 37.762 1.00 23.11 218 LEU B N 1
ATOM 3574 C CA . LEU B 2 218 ? -47.226 -4.419 37.797 1.00 22.45 218 LEU B CA 1
ATOM 3575 C C . LEU B 2 218 ? -46.056 -3.904 36.975 1.00 22.54 218 LEU B C 1
ATOM 3576 O O . LEU B 2 218 ? -44.900 -4.062 37.375 1.00 23.01 218 LEU B O 1
ATOM 3581 N N . ALA B 2 219 ? -46.370 -3.290 35.833 1.00 22.81 219 ALA B N 1
ATOM 3582 C CA . ALA B 2 219 ? -45.373 -2.701 34.951 1.00 22.27 219 ALA B CA 1
ATOM 3583 C C . ALA B 2 219 ? -44.702 -1.520 35.623 1.00 22.35 219 ALA B C 1
ATOM 3584 O O . ALA B 2 219 ? -43.487 -1.372 35.556 1.00 22.68 219 ALA B O 1
ATOM 3586 N N . VAL B 2 220 ? -45.510 -0.691 36.277 1.00 23.28 220 VAL B N 1
ATOM 3587 C CA . VAL B 2 220 ? -45.022 0.481 37.000 1.00 23.67 220 VAL B CA 1
ATOM 3588 C C . VAL B 2 220 ? -44.031 0.093 38.097 1.00 24.65 220 VAL B C 1
ATOM 3589 O O . VAL B 2 220 ? -43.024 0.787 38.298 1.00 26.45 220 VAL B O 1
ATOM 3593 N N . GLU B 2 221 ? -44.304 -1.016 38.781 1.00 24.33 221 GLU B N 1
ATOM 3594 C CA . GLU B 2 221 ? -43.373 -1.552 39.777 1.00 24.73 221 GLU B CA 1
ATOM 3595 C C . GLU B 2 221 ? -42.050 -1.950 39.144 1.00 25.01 221 GLU B C 1
ATOM 3596 O O . GLU B 2 221 ? -40.993 -1.720 39.722 1.00 26.58 221 GLU B O 1
ATOM 3602 N N . GLY B 2 222 ? -42.115 -2.549 37.958 1.00 24.67 222 GLY B N 1
ATOM 3603 C CA . GLY B 2 222 ? -40.922 -2.935 37.212 1.00 24.09 222 GLY B CA 1
ATOM 3604 C C . GLY B 2 222 ? -40.077 -1.730 36.841 1.00 24.36 222 GLY B C 1
ATOM 3605 O O . GLY B 2 222 ? -38.848 -1.777 36.928 1.00 24.67 222 GLY B O 1
ATOM 3606 N N . CYS B 2 223 ? -40.742 -0.655 36.419 1.00 23.84 223 CYS B N 1
ATOM 3607 C CA . CYS B 2 223 ? -40.076 0.605 36.087 1.00 24.41 223 CYS B CA 1
ATOM 3608 C C . CYS B 2 223 ? -39.258 1.124 37.258 1.00 24.31 223 CYS B C 1
ATOM 3609 O O . CYS B 2 223 ? -38.097 1.475 37.093 1.00 24.28 223 CYS B O 1
ATOM 3612 N N . LEU B 2 224 ? -39.874 1.162 38.439 1.00 24.00 224 LEU B N 1
ATOM 3613 C CA . LEU B 2 224 ? -39.196 1.632 39.641 1.00 24.30 224 LEU B CA 1
ATOM 3614 C C . LEU B 2 224 ? -37.989 0.763 39.990 1.00 24.61 224 LEU B C 1
ATOM 3615 O O . LEU B 2 224 ? -36.982 1.273 40.477 1.00 26.13 224 LEU B O 1
ATOM 3620 N N . ARG B 2 225 ? -38.094 -0.541 39.740 1.00 23.93 225 ARG B N 1
ATOM 3621 C CA . ARG B 2 225 ? -36.979 -1.458 39.989 1.00 24.45 225 ARG B CA 1
ATOM 3622 C C . ARG B 2 225 ? -35.854 -1.237 38.994 1.00 24.73 225 ARG B C 1
ATOM 3623 O O . ARG B 2 225 ? -34.687 -1.184 39.378 1.00 26.09 225 ARG B O 1
ATOM 3631 N N . ILE B 2 226 ? -36.218 -1.085 37.722 1.00 23.34 226 ILE B N 1
ATOM 3632 C CA . ILE B 2 226 ? -35.262 -0.847 36.648 1.00 22.28 226 ILE B CA 1
ATOM 3633 C C . ILE B 2 226 ? -34.592 0.515 36.817 1.00 21.96 226 ILE B C 1
ATOM 3634 O O . ILE B 2 226 ? -33.423 0.673 36.476 1.00 22.26 226 ILE B O 1
ATOM 3639 N N . HIS B 2 227 ? -35.329 1.480 37.373 1.00 22.30 227 HIS B N 1
ATOM 3640 C CA . HIS B 2 227 ? -34.822 2.833 37.613 1.00 21.86 227 HIS B CA 1
ATOM 3641 C C . HIS B 2 227 ? -33.568 2.839 38.492 1.00 22.75 227 HIS B C 1
ATOM 3642 O O . HIS B 2 227 ? -32.644 3.628 38.263 1.00 23.34 227 HIS B O 1
ATOM 3649 N N . GLU B 2 228 ? -33.532 1.952 39.486 1.00 22.67 228 GLU B N 1
ATOM 3650 C CA . GLU B 2 228 ? -32.333 1.767 40.311 1.00 22.44 228 GLU B CA 1
ATOM 3651 C C . GLU B 2 228 ? -31.113 1.360 39.479 1.00 22.01 228 GLU B C 1
ATOM 3652 O O . GLU B 2 228 ? -30.006 1.815 39.751 1.00 22.98 228 GLU B O 1
ATOM 3658 N N . VAL B 2 229 ? -31.321 0.527 38.461 1.00 21.87 229 VAL B N 1
ATOM 3659 C CA . VAL B 2 229 ? -30.238 0.103 37.569 1.00 21.86 229 VAL B CA 1
ATOM 3660 C C . VAL B 2 229 ? -29.779 1.262 36.662 1.00 23.17 229 VAL B C 1
ATOM 3661 O O . VAL B 2 229 ? -28.585 1.404 36.367 1.00 24.08 229 VAL B O 1
ATOM 3665 N N . GLN B 2 230 ? -30.730 2.097 36.241 1.00 23.05 230 GLN B N 1
ATOM 3666 C CA . GLN B 2 230 ? -30.422 3.324 35.506 1.00 22.11 230 GLN B CA 1
ATOM 3667 C C . GLN B 2 230 ? -29.545 4.261 36.340 1.00 22.64 230 GLN B C 1
ATOM 3668 O O . GLN B 2 230 ? -28.503 4.706 35.876 1.00 22.42 230 GLN B O 1
ATOM 3674 N N . LYS B 2 231 ? -29.965 4.549 37.573 1.00 22.15 231 LYS B N 1
ATOM 3675 C CA . LYS B 2 231 ? -29.220 5.459 38.441 1.00 22.47 231 LYS B CA 1
ATOM 3676 C C . LYS B 2 231 ? -27.826 4.939 38.756 1.00 23.10 231 LYS B C 1
ATOM 3677 O O . LYS B 2 231 ? -26.883 5.728 38.879 1.00 23.83 231 LYS B O 1
ATOM 3683 N N . GLU B 2 232 ? -27.695 3.619 38.887 1.00 22.40 232 GLU B N 1
ATOM 3684 C CA . GLU B 2 232 ? -26.415 3.025 39.265 1.00 23.04 232 GLU B CA 1
ATOM 3685 C C . GLU B 2 232 ? -25.422 3.062 38.098 1.00 22.94 232 GLU B C 1
ATOM 3686 O O . GLU B 2 232 ? -24.223 3.255 38.299 1.00 24.25 232 GLU B O 1
ATOM 3692 N N . ALA B 2 233 ? -25.934 2.907 36.884 1.00 21.84 233 ALA B N 1
ATOM 3693 C CA . ALA B 2 233 ? -25.112 2.972 35.685 1.00 22.52 233 ALA B CA 1
ATOM 3694 C C . ALA B 2 233 ? -24.481 4.354 35.469 1.00 22.47 233 ALA B C 1
ATOM 3695 O O . ALA B 2 233 ? -23.303 4.456 35.119 1.00 21.83 233 ALA B O 1
ATOM 3697 N N . LEU B 2 234 ? -25.284 5.403 35.646 1.00 22.76 234 LEU B N 1
ATOM 3698 C CA . LEU B 2 234 ? -24.826 6.789 35.488 1.00 23.96 234 LEU B CA 1
ATOM 3699 C C . LEU B 2 234 ? -23.865 7.219 36.587 1.00 24.72 234 LEU B C 1
ATOM 3700 O O . LEU B 2 234 ? -22.935 7.999 36.345 1.00 23.69 234 LEU B O 1
ATOM 3705 N N . ARG B 2 235 ? -24.111 6.699 37.789 1.00 26.21 235 ARG B N 1
ATOM 3706 C CA . ARG B 2 235 ? -23.332 7.008 38.987 1.00 27.98 235 ARG B CA 1
ATOM 3707 C C . ARG B 2 235 ? -21.853 6.640 38.838 1.00 28.81 235 ARG B C 1
ATOM 3708 O O . ARG B 2 235 ? -20.982 7.377 39.312 1.00 30.53 235 ARG B O 1
ATOM 3716 N N . LYS B 2 236 ? -21.584 5.520 38.168 1.00 29.41 236 LYS B N 1
ATOM 3717 C CA . LYS B 2 236 ? -20.227 4.975 38.023 1.00 32.48 236 LYS B CA 1
ATOM 3718 C C . LYS B 2 236 ? -19.199 5.954 37.434 1.00 33.31 236 LYS B C 1
ATOM 3719 O O . LYS B 2 236 ? -19.381 6.493 36.338 1.00 34.21 236 LYS B O 1
ATOM 3725 N N . ARG C 1 13 ? -36.704 38.395 -26.769 1.00 52.95 13 ARG C N 1
ATOM 3726 C CA . ARG C 1 13 ? -37.785 37.397 -27.037 1.00 54.27 13 ARG C CA 1
ATOM 3727 C C . ARG C 1 13 ? -38.971 38.040 -27.756 1.00 54.43 13 ARG C C 1
ATOM 3728 O O . ARG C 1 13 ? -39.652 37.391 -28.553 1.00 54.35 13 ARG C O 1
ATOM 3736 N N . LYS C 1 14 ? -39.202 39.319 -27.469 1.00 55.57 14 LYS C N 1
ATOM 3737 C CA . LYS C 1 14 ? -40.233 40.122 -28.138 1.00 56.41 14 LYS C CA 1
ATOM 3738 C C . LYS C 1 14 ? -40.046 40.160 -29.661 1.00 56.32 14 LYS C C 1
ATOM 3739 O O . LYS C 1 14 ? -41.021 40.273 -30.409 1.00 56.58 14 LYS C O 1
ATOM 3745 N N . SER C 1 15 ? -38.790 40.061 -30.105 1.00 55.64 15 SER C N 1
ATOM 3746 C CA . SER C 1 15 ? -38.443 40.097 -31.530 1.00 53.87 15 SER C CA 1
ATOM 3747 C C . SER C 1 15 ? -38.400 38.712 -32.197 1.00 52.62 15 SER C C 1
ATOM 3748 O O . SER C 1 15 ? -38.314 38.617 -33.422 1.00 53.33 15 SER C O 1
ATOM 3751 N N . ILE C 1 16 ? -38.455 37.645 -31.405 1.00 50.10 16 ILE C N 1
ATOM 3752 C CA . ILE C 1 16 ? -38.618 36.300 -31.971 1.00 49.09 16 ILE C CA 1
ATOM 3753 C C . ILE C 1 16 ? -40.074 36.097 -32.411 1.00 48.47 16 ILE C C 1
ATOM 3754 O O . ILE C 1 16 ? -40.342 35.473 -33.447 1.00 48.11 16 ILE C O 1
ATOM 3759 N N . THR C 1 17 ? -40.998 36.651 -31.623 1.00 47.59 17 THR C N 1
ATOM 3760 C CA . THR C 1 17 ? -42.437 36.429 -31.799 1.00 45.91 17 THR C CA 1
ATOM 3761 C C . THR C 1 17 ? -43.030 37.261 -32.944 1.00 44.67 17 THR C C 1
ATOM 3762 O O . THR C 1 17 ? -43.805 36.738 -33.745 1.00 44.08 17 THR C O 1
ATOM 3766 N N . ASP C 1 18 ? -42.661 38.541 -33.020 1.00 43.57 18 ASP C N 1
ATOM 3767 C CA . ASP C 1 18 ? -43.113 39.437 -34.102 1.00 42.72 18 ASP C CA 1
ATOM 3768 C C . ASP C 1 18 ? -42.583 39.007 -35.465 1.00 42.23 18 ASP C C 1
ATOM 3769 O O . ASP C 1 18 ? -43.148 39.347 -36.506 1.00 41.36 18 ASP C O 1
ATOM 3774 N N . LEU C 1 19 ? -41.489 38.256 -35.430 1.00 42.57 19 LEU C N 1
ATOM 3775 C CA . LEU C 1 19 ? -40.840 37.712 -36.612 1.00 42.64 19 LEU C CA 1
ATOM 3776 C C . LEU C 1 19 ? -41.533 36.427 -37.079 1.00 42.37 19 LEU C C 1
ATOM 3777 O O . LEU C 1 19 ? -41.345 35.996 -38.215 1.00 41.88 19 LEU C O 1
ATOM 3782 N N . ILE C 1 20 ? -42.345 35.828 -36.209 1.00 43.18 20 ILE C N 1
ATOM 3783 C CA . ILE C 1 20 ? -43.014 34.560 -36.525 1.00 43.28 20 ILE C CA 1
ATOM 3784 C C . ILE C 1 20 ? -44.397 34.774 -37.165 1.00 43.16 20 ILE C C 1
ATOM 3785 O O . ILE C 1 20 ? -44.897 33.890 -37.874 1.00 43.06 20 ILE C O 1
ATOM 3790 N N . ASN C 1 21 ? -45.000 35.942 -36.915 1.00 42.25 21 ASN C N 1
ATOM 3791 C CA . ASN C 1 21 ? -46.317 36.285 -37.473 1.00 41.69 21 ASN C CA 1
ATOM 3792 C C . ASN C 1 21 ? -46.252 36.573 -38.968 1.00 41.17 21 ASN C C 1
ATOM 3793 O O . ASN C 1 21 ? -47.258 36.476 -39.675 1.00 41.27 21 ASN C O 1
ATOM 3798 N N . ASN C 1 22 ? -45.063 36.958 -39.425 1.00 40.28 22 ASN C N 1
ATOM 3799 C CA . ASN C 1 22 ? -44.668 36.795 -40.816 1.00 39.57 22 ASN C CA 1
ATOM 3800 C C . ASN C 1 22 ? -44.050 35.403 -40.916 1.00 39.64 22 ASN C C 1
ATOM 3801 O O . ASN C 1 22 ? -43.432 34.929 -39.954 1.00 40.52 22 ASN C O 1
ATOM 3806 N N . LYS C 1 23 ? -44.212 34.733 -42.054 1.00 38.59 23 LYS C N 1
ATOM 3807 C CA . LYS C 1 23 ? -43.795 33.322 -42.158 1.00 37.45 23 LYS C CA 1
ATOM 3808 C C . LYS C 1 23 ? -42.270 33.130 -42.248 1.00 35.21 23 LYS C C 1
ATOM 3809 O O . LYS C 1 23 ? -41.767 32.476 -43.166 1.00 35.63 23 LYS C O 1
ATOM 3815 N N . GLU C 1 24 ? -41.552 33.707 -41.282 1.00 31.96 24 GLU C N 1
ATOM 3816 C CA . GLU C 1 24 ? -40.096 33.601 -41.186 1.00 29.77 24 GLU C CA 1
ATOM 3817 C C . GLU C 1 24 ? -39.678 33.080 -39.812 1.00 28.60 24 GLU C C 1
ATOM 3818 O O . GLU C 1 24 ? -40.292 33.416 -38.795 1.00 28.81 24 GLU C O 1
ATOM 3824 N N . ARG C 1 25 ? -38.637 32.252 -39.791 1.00 25.46 25 ARG C N 1
ATOM 3825 C CA . ARG C 1 25 ? -38.122 31.702 -38.544 1.00 22.09 25 ARG C CA 1
ATOM 3826 C C . ARG C 1 25 ? -36.629 31.977 -38.417 1.00 21.26 25 ARG C C 1
ATOM 3827 O O . ARG C 1 25 ? -35.931 32.109 -39.421 1.00 20.84 25 ARG C O 1
ATOM 3835 N N . ILE C 1 26 ? -36.155 32.053 -37.176 1.00 20.40 26 ILE C N 1
ATOM 3836 C CA . ILE C 1 26 ? -34.799 32.516 -36.833 1.00 20.28 26 ILE C CA 1
ATOM 3837 C C . ILE C 1 26 ? -33.666 31.884 -37.667 1.00 21.10 26 ILE C C 1
ATOM 3838 O O . ILE C 1 26 ? -32.779 32.587 -38.156 1.00 21.62 26 ILE C O 1
ATOM 3843 N N . ASP C 1 27 ? -33.710 30.568 -37.841 1.00 21.82 27 ASP C N 1
ATOM 3844 C CA . ASP C 1 27 ? -32.667 29.847 -38.578 1.00 22.99 27 ASP C CA 1
ATOM 3845 C C . ASP C 1 27 ? -32.904 29.826 -40.092 1.00 23.14 27 ASP C C 1
ATOM 3846 O O . ASP C 1 27 ? -32.231 29.085 -40.815 1.00 23.36 27 ASP C O 1
ATOM 3851 N N . GLY C 1 28 ? -33.858 30.635 -40.560 1.00 23.37 28 GLY C N 1
ATOM 3852 C CA . GLY C 1 28 ? -34.196 30.726 -41.985 1.00 22.44 28 GLY C CA 1
ATOM 3853 C C . GLY C 1 28 ? -35.249 29.745 -42.484 1.00 23.69 28 GLY C C 1
ATOM 3854 O O . GLY C 1 28 ? -35.626 29.786 -43.660 1.00 22.05 28 GLY C O 1
ATOM 3855 N N . ARG C 1 29 ? -35.723 28.867 -41.593 1.00 24.87 29 ARG C N 1
ATOM 3856 C CA . ARG C 1 29 ? -36.685 27.814 -41.944 1.00 24.96 29 ARG C CA 1
ATOM 3857 C C . ARG C 1 29 ? -38.072 28.302 -42.354 1.00 26.04 29 ARG C C 1
ATOM 3858 O O . ARG C 1 29 ? -38.535 29.362 -41.921 1.00 27.85 29 ARG C O 1
ATOM 3866 N N . SER C 1 30 ? -38.719 27.507 -43.204 1.00 26.44 30 SER C N 1
ATOM 3867 C CA . SER C 1 30 ? -40.120 27.692 -43.569 1.00 26.61 30 SER C CA 1
ATOM 3868 C C . SER C 1 30 ? -40.970 27.270 -42.372 1.00 25.64 30 SER C C 1
ATOM 3869 O O . SER C 1 30 ? -40.512 26.468 -41.557 1.00 27.73 30 SER C O 1
ATOM 3872 N N . LEU C 1 31 ? -42.188 27.802 -42.252 1.00 24.83 31 LEU C N 1
ATOM 3873 C CA . LEU C 1 31 ? -43.060 27.473 -41.105 1.00 24.40 31 LEU C CA 1
ATOM 3874 C C . LEU C 1 31 ? -43.321 25.979 -40.934 1.00 24.02 31 LEU C C 1
ATOM 3875 O O . LEU C 1 31 ? -43.413 25.489 -39.810 1.00 26.56 31 LEU C O 1
ATOM 3880 N N . HIS C 1 32 ? -43.429 25.261 -42.049 1.00 22.54 32 HIS C N 1
ATOM 3881 C CA . HIS C 1 32 ? -43.784 23.848 -42.028 1.00 21.15 32 HIS C CA 1
ATOM 3882 C C . HIS C 1 32 ? -42.626 22.923 -42.439 1.00 20.45 32 HIS C C 1
ATOM 3883 O O . HIS C 1 32 ? -42.843 21.881 -43.061 1.00 18.82 32 HIS C O 1
ATOM 3890 N N . GLU C 1 33 ? -41.407 23.303 -42.055 1.00 20.17 33 GLU C N 1
ATOM 3891 C CA . GLU C 1 33 ? -40.183 22.605 -42.448 1.00 19.49 33 GLU C CA 1
ATOM 3892 C C . GLU C 1 33 ? -39.478 22.010 -41.238 1.00 20.30 33 GLU C C 1
ATOM 3893 O O . GLU C 1 33 ? -39.212 22.719 -40.264 1.00 19.06 33 GLU C O 1
ATOM 3899 N N . PHE C 1 34 ? -39.180 20.708 -41.306 1.00 20.99 34 PHE C N 1
ATOM 3900 C CA . PHE C 1 34 ? -38.355 20.027 -40.304 1.00 18.98 34 PHE C CA 1
ATOM 3901 C C . PHE C 1 34 ? -36.905 20.444 -40.454 1.00 19.44 34 PHE C C 1
ATOM 3902 O O . PHE C 1 34 ? -36.474 20.812 -41.546 1.00 19.47 34 PHE C O 1
ATOM 3910 N N . ARG C 1 35 ? -36.146 20.358 -39.365 1.00 19.74 35 ARG C N 1
ATOM 3911 C CA . ARG C 1 35 ? -34.699 20.583 -39.415 1.00 20.23 35 ARG C CA 1
ATOM 3912 C C . ARG C 1 35 ? -34.030 19.454 -40.198 1.00 20.28 35 ARG C C 1
ATOM 3913 O O . ARG C 1 35 ? -34.713 18.531 -40.645 1.00 20.66 35 ARG C O 1
ATOM 3921 N N . ASP C 1 36 ? -32.710 19.522 -40.382 1.00 21.07 36 ASP C N 1
ATOM 3922 C CA . ASP C 1 36 ? -31.996 18.413 -41.031 1.00 21.56 36 ASP C CA 1
ATOM 3923 C C . ASP C 1 36 ? -32.142 17.162 -40.178 1.00 21.02 36 ASP C C 1
ATOM 3924 O O . ASP C 1 36 ? -31.983 17.225 -38.958 1.00 20.23 36 ASP C O 1
ATOM 3929 N N . ILE C 1 37 ? -32.482 16.043 -40.818 1.00 23.19 37 ILE C N 1
ATOM 3930 C CA . ILE C 1 37 ? -32.663 14.763 -40.117 1.00 23.79 37 ILE C CA 1
ATOM 3931 C C . ILE C 1 37 ? -31.582 13.756 -40.503 1.00 24.37 37 ILE C C 1
ATOM 3932 O O . ILE C 1 37 ? -31.212 13.634 -41.671 1.00 25.85 37 ILE C O 1
ATOM 3937 N N . SER C 1 38 ? -31.091 13.042 -39.497 1.00 24.80 38 SER C N 1
ATOM 3938 C CA . SER C 1 38 ? -29.994 12.098 -39.639 1.00 24.52 38 SER C CA 1
ATOM 3939 C C . SER C 1 38 ? -30.389 10.813 -38.911 1.00 24.74 38 SER C C 1
ATOM 3940 O O . SER C 1 38 ? -30.721 10.846 -37.722 1.00 25.61 38 SER C O 1
ATOM 3943 N N . ILE C 1 39 ? -30.378 9.690 -39.627 1.00 23.81 39 ILE C N 1
ATOM 3944 C CA . ILE C 1 39 ? -30.835 8.412 -39.070 1.00 23.15 39 ILE C CA 1
ATOM 3945 C C . ILE C 1 39 ? -29.802 7.303 -39.272 1.00 23.75 39 ILE C C 1
ATOM 3946 O O . ILE C 1 39 ? -29.438 6.979 -40.410 1.00 24.87 39 ILE C O 1
ATOM 3951 N N . GLU C 1 40 ? -29.325 6.733 -38.165 1.00 22.98 40 GLU C N 1
ATOM 3952 C CA . GLU C 1 40 ? -28.436 5.575 -38.226 1.00 22.97 40 GLU C CA 1
ATOM 3953 C C . GLU C 1 40 ? -29.058 4.434 -37.450 1.00 22.27 40 GLU C C 1
ATOM 3954 O O . GLU C 1 40 ? -29.730 4.653 -36.449 1.00 21.91 40 GLU C O 1
ATOM 3960 N N . THR C 1 41 ? -28.839 3.216 -37.919 1.00 22.01 41 THR C N 1
ATOM 3961 C CA . THR C 1 41 ? -29.264 2.034 -37.184 1.00 21.69 41 THR C CA 1
ATOM 3962 C C . THR C 1 41 ? -28.054 1.162 -36.864 1.00 21.78 41 THR C C 1
ATOM 3963 O O . THR C 1 41 ? -26.948 1.460 -37.311 1.00 22.76 41 THR C O 1
ATOM 3967 N N . GLY C 1 42 ? -28.257 0.110 -36.073 1.00 22.08 42 GLY C N 1
ATOM 3968 C CA . GLY C 1 42 ? -27.181 -0.819 -35.705 1.00 22.78 42 GLY C CA 1
ATOM 3969 C C . GLY C 1 42 ? -26.011 -0.136 -35.015 1.00 23.91 42 GLY C C 1
ATOM 3970 O O . GLY C 1 42 ? -24.847 -0.475 -35.254 1.00 24.21 42 GLY C O 1
ATOM 3971 N N . VAL C 1 43 ? -26.337 0.819 -34.150 1.00 23.60 43 VAL C N 1
ATOM 3972 C CA . VAL C 1 43 ? -25.359 1.663 -33.491 1.00 24.52 43 VAL C CA 1
ATOM 3973 C C . VAL C 1 43 ? -24.705 0.996 -32.272 1.00 24.21 43 VAL C C 1
ATOM 3974 O O . VAL C 1 43 ? -23.501 1.134 -32.055 1.00 24.58 43 VAL C O 1
ATOM 3978 N N . ILE C 1 44 ? -25.504 0.296 -31.473 1.00 23.17 44 ILE C N 1
ATOM 3979 C CA . ILE C 1 44 ? -25.007 -0.415 -30.301 1.00 22.28 44 ILE C CA 1
ATOM 3980 C C . ILE C 1 44 ? -24.949 -1.895 -30.696 1.00 22.78 44 ILE C C 1
ATOM 3981 O O . ILE C 1 44 ? -25.984 -2.511 -30.914 1.00 23.16 44 ILE C O 1
ATOM 3986 N N . SER C 1 45 ? -23.743 -2.452 -30.799 1.00 22.88 45 SER C N 1
ATOM 3987 C CA . SER C 1 45 ? -23.571 -3.793 -31.359 1.00 23.99 45 SER C CA 1
ATOM 3988 C C . SER C 1 45 ? -24.203 -4.876 -30.497 1.00 23.91 45 SER C C 1
ATOM 3989 O O . SER C 1 45 ? -24.753 -5.832 -31.016 1.00 24.20 45 SER C O 1
ATOM 3992 N N . LYS C 1 46 ? -24.147 -4.704 -29.184 1.00 24.56 46 LYS C N 1
ATOM 3993 C CA . LYS C 1 46 ? -24.761 -5.657 -28.259 1.00 25.13 46 LYS C CA 1
ATOM 3994 C C . LYS C 1 46 ? -26.300 -5.711 -28.322 1.00 24.82 46 LYS C C 1
ATOM 3995 O O . LYS C 1 46 ? -26.890 -6.784 -28.118 1.00 25.33 46 LYS C O 1
ATOM 4001 N N . ALA C 1 47 ? -26.924 -4.562 -28.596 1.00 22.08 47 ALA C N 1
ATOM 4002 C CA . ALA C 1 47 ? -28.381 -4.426 -28.685 1.00 21.01 47 ALA C CA 1
ATOM 4003 C C . ALA C 1 47 ? -28.994 -5.104 -29.914 1.00 21.51 47 ALA C C 1
ATOM 4004 O O . ALA C 1 47 ? -28.461 -4.980 -31.022 1.00 22.40 47 ALA C O 1
ATOM 4006 N N . GLU C 1 48 ? -30.127 -5.779 -29.720 1.00 20.35 48 GLU C N 1
ATOM 4007 C CA . GLU C 1 48 ? -30.788 -6.517 -30.798 1.00 20.47 48 GLU C CA 1
ATOM 4008 C C . GLU C 1 48 ? -31.325 -5.620 -31.915 1.00 20.78 48 GLU C C 1
ATOM 4009 O O . GLU C 1 48 ? -31.343 -6.010 -33.090 1.00 23.09 48 GLU C O 1
ATOM 4015 N N . GLY C 1 49 ? -31.770 -4.428 -31.542 1.00 20.10 49 GLY C N 1
ATOM 4016 C CA . GLY C 1 49 ? -32.038 -3.364 -32.495 1.00 19.02 49 GLY C CA 1
ATOM 4017 C C . GLY C 1 49 ? -31.635 -2.075 -31.823 1.00 19.36 49 GLY C C 1
ATOM 4018 O O . GLY C 1 49 ? -31.768 -1.952 -30.602 1.00 20.56 49 GLY C O 1
ATOM 4019 N N . SER C 1 50 ? -31.135 -1.122 -32.601 1.00 19.69 50 SER C N 1
ATOM 4020 C CA . SER C 1 50 ? -30.733 0.186 -32.073 1.00 20.18 50 SER C CA 1
ATOM 4021 C C . SER C 1 50 ? -30.743 1.253 -33.163 1.00 20.57 50 SER C C 1
ATOM 4022 O O . SER C 1 50 ? -30.678 0.931 -34.360 1.00 20.25 50 SER C O 1
ATOM 4025 N N . SER C 1 51 ? -30.829 2.515 -32.746 1.00 19.36 51 SER C N 1
ATOM 4026 C CA . SER C 1 51 ? -30.806 3.630 -33.683 1.00 21.04 51 SER C CA 1
ATOM 4027 C C . SER C 1 51 ? -30.298 4.925 -33.048 1.00 21.04 51 SER C C 1
ATOM 4028 O O . SER C 1 51 ? -30.421 5.120 -31.837 1.00 21.96 51 SER C O 1
ATOM 4031 N N . ARG C 1 52 ? -29.702 5.787 -33.875 1.00 21.46 52 ARG C N 1
ATOM 4032 C CA A ARG C 1 52 ? -29.324 7.133 -33.453 0.50 21.46 52 ARG C CA 1
ATOM 4033 C CA B ARG C 1 52 ? -29.323 7.137 -33.456 0.50 21.73 52 ARG C CA 1
ATOM 4034 C C . ARG C 1 52 ? -29.987 8.117 -34.395 1.00 22.30 52 ARG C C 1
ATOM 4035 O O . ARG C 1 52 ? -29.737 8.082 -35.613 1.00 23.11 52 ARG C O 1
ATOM 4050 N N . VAL C 1 53 ? -30.839 8.975 -33.834 1.00 21.69 53 VAL C N 1
ATOM 4051 C CA . VAL C 1 53 ? -31.494 10.015 -34.612 1.00 21.78 53 VAL C CA 1
ATOM 4052 C C . VAL C 1 53 ? -31.040 11.400 -34.171 1.00 22.64 53 VAL C C 1
ATOM 4053 O O . VAL C 1 53 ? -30.974 11.687 -32.978 1.00 23.00 53 VAL C O 1
ATOM 4057 N N . LYS C 1 54 ? -30.717 12.238 -35.151 1.00 22.52 54 LYS C N 1
ATOM 4058 C CA . LYS C 1 54 ? -30.404 13.631 -34.931 1.00 21.69 54 LYS C CA 1
ATOM 4059 C C . LYS C 1 54 ? -31.405 14.467 -35.712 1.00 22.22 54 LYS C C 1
ATOM 4060 O O . LYS C 1 54 ? -31.522 14.343 -36.938 1.00 22.49 54 LYS C O 1
ATOM 4066 N N . LEU C 1 55 ? -32.123 15.320 -34.991 1.00 21.99 55 LEU C N 1
ATOM 4067 C CA . LEU C 1 55 ? -33.098 16.218 -35.583 1.00 22.63 55 LEU C CA 1
ATOM 4068 C C . LEU C 1 55 ? -32.664 17.628 -35.204 1.00 22.87 55 LEU C C 1
ATOM 4069 O O . LEU C 1 55 ? -32.900 18.083 -34.085 1.00 23.63 55 LEU C O 1
ATOM 4074 N N . GLY C 1 56 ? -32.015 18.313 -36.142 1.00 23.23 56 GLY C N 1
ATOM 4075 C CA . GLY C 1 56 ? -31.203 19.471 -35.801 1.00 22.53 56 GLY C CA 1
ATOM 4076 C C . GLY C 1 56 ? -30.113 18.931 -34.898 1.00 23.62 56 GLY C C 1
ATOM 4077 O O . GLY C 1 56 ? -29.453 17.934 -35.229 1.00 25.20 56 GLY C O 1
ATOM 4078 N N . ASN C 1 57 ? -29.956 19.539 -33.730 1.00 22.96 57 ASN C N 1
ATOM 4079 C CA . ASN C 1 57 ? -28.991 19.042 -32.756 1.00 22.48 57 ASN C CA 1
ATOM 4080 C C . ASN C 1 57 ? -29.574 18.111 -31.707 1.00 22.56 57 ASN C C 1
ATOM 4081 O O . ASN C 1 57 ? -28.825 17.521 -30.931 1.00 23.91 57 ASN C O 1
ATOM 4086 N N . THR C 1 58 ? -30.902 17.987 -31.683 1.00 21.67 58 THR C N 1
ATOM 4087 C CA . THR C 1 58 ? -31.579 17.077 -30.768 1.00 21.98 58 THR C CA 1
ATOM 4088 C C . THR C 1 58 ? -31.190 15.662 -31.154 1.00 22.66 58 THR C C 1
ATOM 4089 O O . THR C 1 58 ? -31.374 15.238 -32.297 1.00 22.77 58 THR C O 1
ATOM 4093 N N . GLN C 1 59 ? -30.618 14.946 -30.196 1.00 23.13 59 GLN C N 1
ATOM 4094 C CA . GLN C 1 59 ? -30.074 13.634 -30.450 1.00 22.87 59 GLN C CA 1
ATOM 4095 C C . GLN C 1 59 ? -30.628 12.602 -29.476 1.00 23.75 59 GLN C C 1
ATOM 4096 O O . GLN C 1 59 ? -30.605 12.793 -28.258 1.00 24.43 59 GLN C O 1
ATOM 4102 N N . ILE C 1 60 ? -31.117 11.499 -30.026 1.00 22.81 60 ILE C N 1
ATOM 4103 C CA . ILE C 1 60 ? -31.701 10.432 -29.225 1.00 22.54 60 ILE C CA 1
ATOM 4104 C C . ILE C 1 60 ? -31.171 9.105 -29.703 1.00 22.89 60 ILE C C 1
ATOM 4105 O O . ILE C 1 60 ? -31.142 8.847 -30.907 1.00 26.63 60 ILE C O 1
ATOM 4110 N N . ILE C 1 61 ? -30.741 8.271 -28.766 1.00 22.15 61 ILE C N 1
ATOM 4111 C CA . ILE C 1 61 ? -30.369 6.909 -29.083 1.00 20.78 61 ILE C CA 1
ATOM 4112 C C . ILE C 1 61 ? -31.415 5.973 -28.500 1.00 21.43 61 ILE C C 1
ATOM 4113 O O . ILE C 1 61 ? -31.815 6.114 -27.343 1.00 22.42 61 ILE C O 1
ATOM 4118 N N . VAL C 1 62 ? -31.880 5.029 -29.302 1.00 20.80 62 VAL C N 1
ATOM 4119 C CA . VAL C 1 62 ? -32.868 4.073 -28.833 1.00 21.88 62 VAL C CA 1
ATOM 4120 C C . VAL C 1 62 ? -32.331 2.669 -28.986 1.00 22.80 62 VAL C C 1
ATOM 4121 O O . VAL C 1 62 ? -31.728 2.344 -30.000 1.00 26.18 62 VAL C O 1
ATOM 4125 N N . GLY C 1 63 ? -32.541 1.841 -27.976 1.00 22.50 63 GLY C N 1
ATOM 4126 C CA . GLY C 1 63 ? -32.166 0.439 -28.061 1.00 22.70 63 GLY C CA 1
ATOM 4127 C C . GLY C 1 63 ? -33.403 -0.401 -27.834 1.00 23.05 63 GLY C C 1
ATOM 4128 O O . GLY C 1 63 ? -34.274 -0.019 -27.056 1.00 24.17 63 GLY C O 1
ATOM 4129 N N . VAL C 1 64 ? -33.484 -1.528 -28.534 1.00 22.83 64 VAL C N 1
ATOM 4130 C CA . VAL C 1 64 ? -34.566 -2.482 -28.361 1.00 22.88 64 VAL C CA 1
ATOM 4131 C C . VAL C 1 64 ? -33.967 -3.761 -27.816 1.00 23.50 64 VAL C C 1
ATOM 4132 O O . VAL C 1 64 ? -33.114 -4.382 -28.464 1.00 23.62 64 VAL C O 1
ATOM 4136 N N . LYS C 1 65 ? -34.406 -4.134 -26.616 1.00 23.81 65 LYS C N 1
ATOM 4137 C CA . LYS C 1 65 ? -33.897 -5.330 -25.923 1.00 23.94 65 LYS C CA 1
ATOM 4138 C C . LYS C 1 65 ? -35.000 -6.355 -25.634 1.00 22.51 65 LYS C C 1
ATOM 4139 O O . LYS C 1 65 ? -35.760 -6.208 -24.681 1.00 21.73 65 LYS C O 1
ATOM 4145 N N . PRO C 1 66 ? -35.094 -7.389 -26.462 1.00 21.98 66 PRO C N 1
ATOM 4146 C CA . PRO C 1 66 ? -36.067 -8.466 -26.286 1.00 23.01 66 PRO C CA 1
ATOM 4147 C C . PRO C 1 66 ? -35.756 -9.364 -25.088 1.00 22.95 66 PRO C C 1
ATOM 4148 O O . PRO C 1 66 ? -34.594 -9.656 -24.803 1.00 22.61 66 PRO C O 1
ATOM 4152 N N . GLN C 1 67 ? -36.805 -9.824 -24.420 1.00 23.44 67 GLN C N 1
ATOM 4153 C CA . GLN C 1 67 ? -36.659 -10.630 -23.222 1.00 23.43 67 GLN C CA 1
ATOM 4154 C C . GLN C 1 67 ? -37.889 -11.502 -23.067 1.00 21.93 67 GLN C C 1
ATOM 4155 O O . GLN C 1 67 ? -38.959 -11.149 -23.536 1.00 19.97 67 GLN C O 1
ATOM 4161 N N . ILE C 1 68 ? -37.731 -12.641 -22.408 1.00 23.38 68 ILE C N 1
ATOM 4162 C CA . ILE C 1 68 ? -38.835 -13.597 -22.253 1.00 23.59 68 ILE C CA 1
ATOM 4163 C C . ILE C 1 68 ? -39.429 -13.545 -20.848 1.00 24.37 68 ILE C C 1
ATOM 4164 O O . ILE C 1 68 ? -38.712 -13.626 -19.851 1.00 24.77 68 ILE C O 1
ATOM 4169 N N . GLY C 1 69 ? -40.744 -13.384 -20.788 1.00 24.19 69 GLY C N 1
ATOM 4170 C CA . GLY C 1 69 ? -41.453 -13.344 -19.521 1.00 24.55 69 GLY C CA 1
ATOM 4171 C C . GL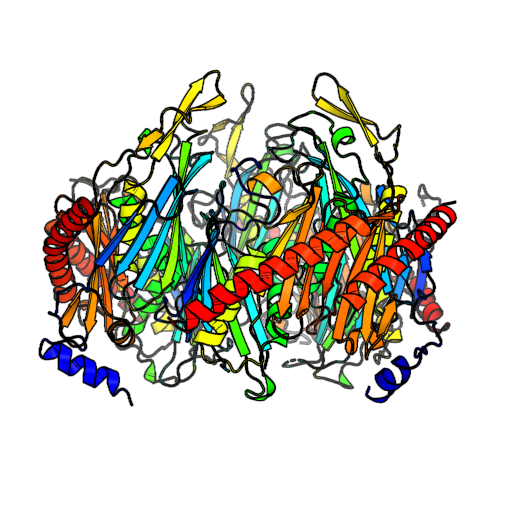Y C 1 69 ? -42.943 -13.520 -19.715 1.00 24.68 69 GLY C C 1
ATOM 4172 O O . GLY C 1 69 ? -43.418 -13.686 -20.840 1.00 25.27 69 GLY C O 1
ATOM 4173 N N . GLU C 1 70 ? -43.674 -13.471 -18.606 1.00 23.87 70 GLU C N 1
ATOM 4174 C CA . GLU C 1 70 ? -45.113 -13.658 -18.592 1.00 24.47 70 GLU C CA 1
ATOM 4175 C C . GLU C 1 70 ? -45.851 -12.513 -19.284 1.00 25.88 70 GLU C C 1
ATOM 4176 O O . GLU C 1 70 ? -45.482 -11.352 -19.117 1.00 26.02 70 GLU C O 1
ATOM 4182 N N . PRO C 1 71 ? -46.903 -12.838 -20.060 1.00 27.41 71 PRO C N 1
ATOM 4183 C CA . PRO C 1 71 ? -47.753 -11.788 -20.610 1.00 28.44 71 PRO C CA 1
ATOM 4184 C C . PRO C 1 71 ? -48.709 -11.271 -19.535 1.00 29.49 71 PRO C C 1
ATOM 4185 O O . PRO C 1 71 ? -48.822 -11.886 -18.473 1.00 28.04 71 PRO C O 1
ATOM 4189 N N . PHE C 1 72 ? -49.383 -10.156 -19.808 1.00 32.58 72 PHE C N 1
ATOM 4190 C CA . PHE C 1 72 ? -50.412 -9.632 -18.907 1.00 35.41 72 PHE C CA 1
ATOM 4191 C C . PHE C 1 72 ? -51.573 -10.634 -18.797 1.00 36.72 72 PHE C C 1
ATOM 4192 O O . PHE C 1 72 ? -52.113 -11.056 -19.821 1.00 38.07 72 PHE C O 1
ATOM 4200 N N . PRO C 1 73 ? -51.951 -11.026 -17.557 1.00 37.09 73 PRO C N 1
ATOM 4201 C CA . PRO C 1 73 ? -52.945 -12.072 -17.287 1.00 36.23 73 PRO C CA 1
ATOM 4202 C C . PRO C 1 73 ? -54.144 -12.088 -18.236 1.00 36.27 73 PRO C C 1
ATOM 4203 O O . PRO C 1 73 ? -54.570 -13.162 -18.670 1.00 37.41 73 PRO C O 1
ATOM 4207 N N . ASP C 1 74 ? -54.673 -10.911 -18.554 1.00 35.71 74 ASP C N 1
ATOM 4208 C CA . ASP C 1 74 ? -55.862 -10.785 -19.404 1.00 35.66 74 ASP C CA 1
ATOM 4209 C C . ASP C 1 74 ? -55.578 -10.880 -20.912 1.00 33.58 74 ASP C C 1
ATOM 4210 O O . ASP C 1 74 ? -56.506 -10.997 -21.710 1.00 33.97 74 ASP C O 1
ATOM 4215 N N . THR C 1 75 ? -54.308 -10.795 -21.303 1.00 31.65 75 THR C N 1
ATOM 4216 C CA . THR C 1 75 ? -53.914 -11.004 -22.701 1.00 29.76 75 THR C CA 1
ATOM 4217 C C . THR C 1 75 ? -52.823 -12.081 -22.825 1.00 28.76 75 THR C C 1
ATOM 4218 O O . THR C 1 75 ? -51.703 -11.786 -23.242 1.00 28.72 75 THR C O 1
ATOM 4222 N N . PRO C 1 76 ? -53.158 -13.343 -22.483 1.00 27.99 76 PRO C N 1
ATOM 4223 C CA . PRO C 1 76 ? -52.177 -14.430 -22.487 1.00 27.65 76 PRO C CA 1
ATOM 4224 C C . PRO C 1 76 ? -51.524 -14.655 -23.854 1.00 27.31 76 PRO C C 1
ATOM 4225 O O . PRO C 1 76 ? -50.492 -15.324 -23.944 1.00 27.25 76 PRO C O 1
ATOM 4229 N N . GLU C 1 77 ? -52.129 -14.097 -24.898 1.00 26.93 77 GLU C N 1
ATOM 4230 C CA . GLU C 1 77 ? -51.675 -14.292 -26.273 1.00 26.46 77 GLU C CA 1
ATOM 4231 C C . GLU C 1 77 ? -50.867 -13.093 -26.793 1.00 26.28 77 GLU C C 1
ATOM 4232 O O . GLU C 1 77 ? -50.369 -13.096 -27.924 1.00 26.04 77 GLU C O 1
ATOM 4238 N N . MET C 1 78 ? -50.734 -12.067 -25.967 1.00 25.54 78 MET C N 1
ATOM 4239 C CA . MET C 1 78 ? -50.075 -10.862 -26.422 1.00 25.33 78 MET C CA 1
ATOM 4240 C C . MET C 1 78 ? -48.648 -10.739 -25.902 1.00 24.92 78 MET C C 1
ATOM 4241 O O . MET C 1 78 ? -48.375 -10.976 -24.724 1.00 24.33 78 MET C O 1
ATOM 4246 N N . GLY C 1 79 ? -47.742 -10.394 -26.814 1.00 24.03 79 GLY C N 1
ATOM 4247 C CA . GLY C 1 79 ? -46.394 -10.005 -26.460 1.00 23.76 79 GLY C CA 1
ATOM 4248 C C . GLY C 1 79 ? -46.428 -8.648 -25.785 1.00 23.11 79 GLY C C 1
ATOM 4249 O O . GLY C 1 79 ? -47.427 -7.924 -25.885 1.00 24.56 79 GLY C O 1
ATOM 4250 N N . VAL C 1 80 ? -45.341 -8.297 -25.105 1.00 20.97 80 VAL C N 1
ATOM 4251 C CA . VAL C 1 80 ? -45.297 -7.058 -24.335 1.00 22.92 80 VAL C CA 1
ATOM 4252 C C . VAL C 1 80 ? -44.360 -6.018 -24.952 1.00 22.98 80 VAL C C 1
ATOM 4253 O O . VAL C 1 80 ? -43.283 -6.360 -25.447 1.00 23.53 80 VAL C O 1
ATOM 4257 N N . ILE C 1 81 ? -44.790 -4.756 -24.930 1.00 22.83 81 ILE C N 1
ATOM 4258 C CA . ILE C 1 81 ? -43.915 -3.616 -25.229 1.00 21.84 81 ILE C CA 1
ATOM 4259 C C . ILE C 1 81 ? -43.790 -2.769 -23.973 1.00 22.67 81 ILE C C 1
ATOM 4260 O O . ILE C 1 81 ? -44.791 -2.456 -23.331 1.00 23.43 81 ILE C O 1
ATOM 4265 N N . LEU C 1 82 ? -42.555 -2.417 -23.622 1.00 23.80 82 LEU C N 1
ATOM 4266 C CA . LEU C 1 82 ? -42.272 -1.531 -22.496 1.00 22.74 82 LEU C CA 1
ATOM 4267 C C . LEU C 1 82 ? -41.414 -0.338 -22.927 1.00 22.81 82 LEU C C 1
ATOM 4268 O O . LEU C 1 82 ? -40.230 -0.486 -23.208 1.00 24.66 82 LEU C O 1
ATOM 4273 N N . THR C 1 83 ? -42.019 0.844 -22.979 1.00 22.61 83 THR C N 1
ATOM 4274 C CA . THR C 1 83 ? -41.314 2.045 -23.399 1.00 21.67 83 THR C CA 1
ATOM 4275 C C . THR C 1 83 ? -40.883 2.848 -22.178 1.00 23.00 83 THR C C 1
ATOM 4276 O O . THR C 1 83 ? -41.698 3.157 -21.298 1.00 23.20 83 THR C O 1
ATOM 4280 N N . ASN C 1 84 ? -39.599 3.189 -22.135 1.00 22.95 84 ASN C N 1
ATOM 4281 C CA . ASN C 1 84 ? -39.059 4.061 -21.103 1.00 25.59 84 ASN C CA 1
ATOM 4282 C C . ASN C 1 84 ? -38.040 5.032 -21.705 1.00 25.51 84 ASN C C 1
ATOM 4283 O O . ASN C 1 84 ? -37.325 4.696 -22.657 1.00 27.32 84 ASN C O 1
ATOM 4288 N N . SER C 1 85 ? -37.967 6.233 -21.161 1.00 23.12 85 SER C N 1
ATOM 4289 C CA . SER C 1 85 ? -37.021 7.206 -21.679 1.00 23.57 85 SER C CA 1
ATOM 4290 C C . SER C 1 85 ? -36.200 7.822 -20.563 1.00 23.08 85 SER C C 1
ATOM 4291 O O . SER C 1 85 ? -36.714 8.078 -19.480 1.00 23.60 85 SER C O 1
ATOM 4294 N N . GLU C 1 86 ? -34.919 8.033 -20.842 1.00 21.55 86 GLU C N 1
ATOM 4295 C CA . GLU C 1 86 ? -34.022 8.674 -19.913 1.00 21.99 86 GLU C CA 1
ATOM 4296 C C . GLU C 1 86 ? -33.673 10.073 -20.413 1.00 21.79 86 GLU C C 1
ATOM 4297 O O . GLU C 1 86 ? -32.889 10.233 -21.343 1.00 22.69 86 GLU C O 1
ATOM 4303 N N . LEU C 1 87 ? -34.293 11.078 -19.803 1.00 20.84 87 LEU C N 1
ATOM 4304 C CA . LEU C 1 87 ? -33.975 12.467 -20.099 1.00 21.27 87 LEU C CA 1
ATOM 4305 C C . LEU C 1 87 ? -32.752 12.859 -19.280 1.00 21.64 87 LEU C C 1
ATOM 4306 O O . LEU C 1 87 ? -32.863 13.216 -18.103 1.00 20.13 87 LEU C O 1
ATOM 4311 N N . LEU C 1 88 ? -31.590 12.773 -19.924 1.00 20.27 88 LEU C N 1
ATOM 4312 C CA . LEU C 1 88 ? -30.314 12.777 -19.237 1.00 21.61 88 LEU C CA 1
ATOM 4313 C C . LEU C 1 88 ? -29.875 14.173 -18.806 1.00 23.09 88 LEU C C 1
ATOM 4314 O O . LEU C 1 88 ? -29.968 15.115 -19.584 1.00 24.57 88 LEU C O 1
ATOM 4319 N N . PRO C 1 89 ? -29.380 14.319 -17.563 1.00 22.64 89 PRO C N 1
ATOM 4320 C CA . PRO C 1 89 ? -28.701 15.557 -17.222 1.00 21.43 89 PRO C CA 1
ATOM 4321 C C . PRO C 1 89 ? -27.710 15.980 -18.312 1.00 21.90 89 PRO C C 1
ATOM 4322 O O . PRO C 1 89 ? -27.539 17.184 -18.563 1.00 21.77 89 PRO C O 1
ATOM 4326 N N . MET C 1 90 ? -27.078 14.995 -18.950 1.00 21.14 90 MET C N 1
ATOM 4327 C CA . MET C 1 90 ? -26.220 15.210 -20.116 1.00 22.19 90 MET C CA 1
ATOM 4328 C C . MET C 1 90 ? -26.901 16.074 -21.175 1.00 22.59 90 MET C C 1
ATOM 4329 O O . MET C 1 90 ? -26.339 17.062 -21.659 1.00 20.41 90 MET C O 1
ATOM 4334 N N . ALA C 1 91 ? -28.124 15.684 -21.513 1.00 22.32 91 ALA C N 1
ATOM 4335 C CA . ALA C 1 91 ? -28.850 16.244 -22.641 1.00 22.69 91 ALA C CA 1
ATOM 4336 C C . ALA C 1 91 ? -29.307 17.695 -22.488 1.00 22.02 91 ALA C C 1
ATOM 4337 O O . ALA C 1 91 ? -29.692 18.303 -23.476 1.00 22.84 91 ALA C O 1
ATOM 4339 N N . SER C 1 92 ? -29.271 18.228 -21.263 1.00 22.64 92 SER C N 1
ATOM 4340 C CA . SER C 1 92 ? -29.736 19.611 -20.947 1.00 23.19 92 SER C CA 1
ATOM 4341 C C . SER C 1 92 ? -29.491 19.998 -19.482 1.00 23.11 92 SER C C 1
ATOM 4342 O O . SER C 1 92 ? -29.647 19.163 -18.583 1.00 24.37 92 SER C O 1
ATOM 4345 N N . PRO C 1 93 ? -29.134 21.267 -19.226 1.00 22.50 93 PRO C N 1
ATOM 4346 C CA . PRO C 1 93 ? -28.926 21.704 -17.844 1.00 23.10 93 PRO C CA 1
ATOM 4347 C C . PRO C 1 93 ? -30.211 21.773 -17.009 1.00 24.12 93 PRO C C 1
ATOM 4348 O O . PRO C 1 93 ? -30.137 22.008 -15.799 1.00 24.34 93 PRO C O 1
ATOM 4352 N N . THR C 1 94 ? -31.370 21.593 -17.645 1.00 24.97 94 THR C N 1
ATOM 4353 C CA . THR C 1 94 ? -32.644 21.619 -16.927 1.00 25.60 94 THR C CA 1
ATOM 4354 C C . THR C 1 94 ? -33.132 20.197 -16.627 1.00 26.59 94 THR C C 1
ATOM 4355 O O . THR C 1 94 ? -34.197 19.995 -16.042 1.00 27.82 94 THR C O 1
ATOM 4359 N N . PHE C 1 95 ? -32.341 19.212 -17.032 1.00 26.03 95 PHE C N 1
ATOM 4360 C CA . PHE C 1 95 ? -32.686 17.819 -16.799 1.00 25.31 95 PHE C CA 1
ATOM 4361 C C . PHE C 1 95 ? -32.079 17.337 -15.480 1.00 25.79 95 PHE C C 1
ATOM 4362 O O . PHE C 1 95 ? -30.853 17.240 -15.327 1.00 25.73 95 PHE C O 1
ATOM 4370 N N . GLU C 1 96 ? -32.956 17.086 -14.512 1.00 25.61 96 GLU C N 1
ATOM 4371 C CA . GLU C 1 96 ? -32.541 16.591 -13.205 1.00 25.40 96 GLU C CA 1
ATOM 4372 C C . GLU C 1 96 ? -32.251 15.103 -13.288 1.00 25.41 96 GLU C C 1
ATOM 4373 O O . GLU C 1 96 ? -32.889 14.396 -14.076 1.00 25.53 96 GLU C O 1
ATOM 4379 N N . PRO C 1 97 ? -31.281 14.625 -12.483 1.00 25.02 97 PRO C N 1
ATOM 4380 C CA . PRO C 1 97 ? -31.052 13.170 -12.384 1.00 25.29 97 PRO C CA 1
ATOM 4381 C C . PRO C 1 97 ? -32.115 12.529 -11.509 1.00 26.14 97 PRO C C 1
ATOM 4382 O O . PRO C 1 97 ? -32.953 13.230 -10.936 1.00 27.02 97 PRO C O 1
ATOM 4386 N N . GLY C 1 98 ? -32.073 11.212 -11.389 1.00 26.55 98 GLY C N 1
ATOM 4387 C CA . GLY C 1 98 ? -33.057 10.488 -10.597 1.00 25.65 98 GLY C CA 1
ATOM 4388 C C . GLY C 1 98 ? -34.069 9.850 -11.524 1.00 26.29 98 GLY C C 1
ATOM 4389 O O . GLY C 1 98 ? -33.912 9.909 -12.746 1.00 26.03 98 GLY C O 1
ATOM 4390 N N . PRO C 1 99 ? -35.112 9.224 -10.954 1.00 26.43 99 PRO C N 1
ATOM 4391 C CA . PRO C 1 99 ? -36.109 8.537 -11.777 1.00 24.87 99 PRO C CA 1
ATOM 4392 C C . PRO C 1 99 ? -36.896 9.526 -12.646 1.00 26.00 99 PRO C C 1
ATOM 4393 O O . PRO C 1 99 ? -36.934 10.715 -12.327 1.00 26.92 99 PRO C O 1
ATOM 4397 N N . PRO C 1 100 ? -37.529 9.031 -13.731 1.00 25.15 100 PRO C N 1
ATOM 4398 C CA . PRO C 1 100 ? -38.221 9.878 -14.719 1.00 24.02 100 PRO C CA 1
ATOM 4399 C C . PRO C 1 100 ? -39.228 10.880 -14.132 1.00 25.89 100 PRO C C 1
ATOM 4400 O O . PRO C 1 100 ? -40.162 10.491 -13.422 1.00 28.64 100 PRO C O 1
ATOM 4404 N N . ASP C 1 101 ? -39.040 12.165 -14.432 1.00 24.85 101 ASP C N 1
ATOM 4405 C CA . ASP C 1 101 ? -39.972 13.195 -13.996 1.00 24.10 101 ASP C CA 1
ATOM 4406 C C . ASP C 1 101 ? -41.208 13.248 -14.908 1.00 23.44 101 ASP C C 1
ATOM 4407 O O . ASP C 1 101 ? -41.322 12.460 -15.840 1.00 24.87 101 ASP C O 1
ATOM 4412 N N . GLU C 1 102 ? -42.118 14.185 -14.632 1.00 23.71 102 GLU C N 1
ATOM 4413 C CA . GLU C 1 102 ? -43.274 14.471 -15.482 1.00 23.05 102 GLU C CA 1
ATOM 4414 C C . GLU C 1 102 ? -42.935 14.438 -16.963 1.00 23.73 102 GLU C C 1
ATOM 4415 O O . GLU C 1 102 ? -43.563 13.736 -17.746 1.00 23.91 102 GLU C O 1
ATOM 4421 N N . ARG C 1 103 ? -41.938 15.242 -17.317 1.00 23.99 103 ARG C N 1
ATOM 4422 C CA . ARG C 1 103 ? -41.561 15.557 -18.678 1.00 22.53 103 ARG C CA 1
ATOM 4423 C C . ARG C 1 103 ? -41.073 14.309 -19.397 1.00 22.18 103 ARG C C 1
ATOM 4424 O O . ARG C 1 103 ? -41.393 14.107 -20.569 1.00 23.14 103 ARG C O 1
ATOM 4432 N N . SER C 1 104 ? -40.304 13.475 -18.695 1.00 21.55 104 SER C N 1
ATOM 4433 C CA . SER C 1 104 ? -39.858 12.189 -19.230 1.00 21.41 104 SER C CA 1
ATOM 4434 C C . SER C 1 104 ? -41.039 11.254 -19.446 1.00 22.38 104 SER C C 1
ATOM 4435 O O . SER C 1 104 ? -41.216 10.704 -20.528 1.00 23.06 104 SER C O 1
ATOM 4438 N N . VAL C 1 105 ? -41.843 11.090 -18.405 1.00 22.26 105 VAL C N 1
ATOM 4439 C CA . VAL C 1 105 ? -43.019 10.233 -18.430 1.00 22.67 105 VAL C CA 1
ATOM 4440 C C . VAL C 1 105 ? -43.950 10.561 -19.599 1.00 24.67 105 VAL C C 1
ATOM 4441 O O . VAL C 1 105 ? -44.453 9.646 -20.272 1.00 26.26 105 VAL C O 1
ATOM 4445 N N . GLU C 1 106 ? -44.187 11.852 -19.843 1.00 23.61 106 GLU C N 1
ATOM 4446 C CA . GLU C 1 106 ? -45.078 12.237 -20.919 1.00 24.86 106 GLU C CA 1
ATOM 4447 C C . GLU C 1 106 ? -44.469 11.822 -22.247 1.00 26.15 106 GLU C C 1
ATOM 4448 O O . GLU C 1 106 ? -45.101 11.132 -23.042 1.00 26.69 106 GLU C O 1
ATOM 4454 N N . LEU C 1 107 ? -43.229 12.246 -22.476 1.00 26.65 107 LEU C N 1
ATOM 4455 C CA . LEU C 1 107 ? -42.507 11.894 -23.699 1.00 26.29 107 LEU C CA 1
ATOM 4456 C C . LEU C 1 107 ? -42.604 10.400 -23.937 1.00 24.26 107 LEU C C 1
ATOM 4457 O O . LEU C 1 107 ? -42.955 9.960 -25.029 1.00 25.23 107 LEU C O 1
ATOM 4462 N N . SER C 1 108 ? -42.315 9.638 -22.894 1.00 24.08 108 SER C N 1
ATOM 4463 C CA . SER C 1 108 ? -42.303 8.185 -22.954 1.00 24.89 108 SER C CA 1
ATOM 4464 C C . SER C 1 108 ? -43.656 7.598 -23.329 1.00 24.15 108 SER C C 1
ATOM 4465 O O . SER C 1 108 ? -43.745 6.803 -24.260 1.00 25.25 108 SER C O 1
ATOM 4468 N N . ARG C 1 109 ? -44.704 8.011 -22.621 1.00 24.06 109 ARG C N 1
ATOM 4469 C CA . ARG C 1 109 ? -46.069 7.572 -22.902 1.00 22.63 109 ARG C CA 1
ATOM 4470 C C . ARG C 1 109 ? -46.606 7.971 -24.264 1.00 23.61 109 ARG C C 1
ATOM 4471 O O . ARG C 1 109 ? -47.356 7.203 -24.877 1.00 25.75 109 ARG C O 1
ATOM 4479 N N . VAL C 1 110 ? -46.243 9.165 -24.731 1.00 21.97 110 VAL C N 1
ATOM 4480 C CA . VAL C 1 110 ? -46.670 9.627 -26.042 1.00 22.24 110 VAL C CA 1
ATOM 4481 C C . VAL C 1 110 ? -46.038 8.773 -27.151 1.00 23.01 110 VAL C C 1
ATOM 4482 O O . VAL C 1 110 ? -46.721 8.379 -28.100 1.00 23.99 110 VAL C O 1
ATOM 4486 N N . VAL C 1 111 ? -44.753 8.457 -27.004 1.00 23.12 111 VAL C N 1
ATOM 4487 C CA . VAL C 1 111 ? -44.079 7.569 -27.942 1.00 22.76 111 VAL C CA 1
ATOM 4488 C C . VAL C 1 111 ? -44.707 6.178 -27.896 1.00 24.02 111 VAL C C 1
ATOM 4489 O O . VAL C 1 111 ? -44.984 5.573 -28.939 1.00 25.83 111 VAL C O 1
ATOM 4493 N N . ASP C 1 112 ? -44.940 5.676 -26.691 1.00 23.08 112 ASP C N 1
ATOM 4494 C CA . ASP C 1 112 ? -45.545 4.360 -26.533 1.00 23.43 112 ASP C CA 1
ATOM 4495 C C . ASP C 1 112 ? -46.902 4.336 -27.217 1.00 23.84 112 ASP C C 1
ATOM 4496 O O . ASP C 1 112 ? -47.260 3.354 -27.862 1.00 23.77 112 ASP C O 1
ATOM 4501 N N . ARG C 1 113 ? -47.647 5.430 -27.087 1.00 24.37 113 ARG C N 1
ATOM 4502 C CA . ARG C 1 113 ? -48.992 5.523 -27.645 1.00 23.97 113 ARG C CA 1
ATOM 4503 C C . ARG C 1 113 ? -48.935 5.385 -29.161 1.00 24.79 113 ARG C C 1
ATOM 4504 O O . ARG C 1 113 ? -49.655 4.572 -29.754 1.00 24.40 113 ARG C O 1
ATOM 4512 N N . CYS C 1 114 ? -48.062 6.176 -29.777 1.00 23.57 114 CYS C N 1
ATOM 4513 C CA . CYS C 1 114 ? -47.858 6.132 -31.209 1.00 24.13 114 CYS C CA 1
ATOM 4514 C C . CYS C 1 114 ? -47.527 4.720 -31.726 1.00 24.81 114 CYS C C 1
ATOM 4515 O O . CYS C 1 114 ? -48.155 4.248 -32.672 1.00 25.96 114 CYS C O 1
ATOM 4518 N N . ILE C 1 115 ? -46.553 4.054 -31.107 1.00 24.01 115 ILE C N 1
ATOM 4519 C CA . ILE C 1 115 ? -46.156 2.712 -31.521 1.00 23.35 115 ILE C CA 1
ATOM 4520 C C . ILE C 1 115 ? -47.274 1.690 -31.277 1.00 23.77 115 ILE C C 1
ATOM 4521 O O . ILE C 1 115 ? -47.538 0.833 -32.124 1.00 24.05 115 ILE C O 1
ATOM 4526 N N . ARG C 1 116 ? -47.939 1.807 -30.130 1.00 24.11 116 ARG C N 1
ATOM 4527 C CA . ARG C 1 116 ? -48.945 0.832 -29.705 1.00 23.89 116 ARG C CA 1
ATOM 4528 C C . ARG C 1 116 ? -50.236 0.935 -30.506 1.00 23.76 116 ARG C C 1
ATOM 4529 O O . ARG C 1 116 ? -50.747 -0.081 -31.001 1.00 24.12 116 ARG C O 1
ATOM 4537 N N . GLU C 1 117 ? -50.749 2.158 -30.630 1.00 23.74 117 GLU C N 1
ATOM 4538 C CA . GLU C 1 117 ? -52.067 2.403 -31.219 1.00 23.50 117 GLU C CA 1
ATOM 4539 C C . GLU C 1 117 ? -52.083 2.265 -32.735 1.00 23.09 117 GLU C C 1
ATOM 4540 O O . GLU C 1 117 ? -53.120 1.950 -33.312 1.00 23.09 117 GLU C O 1
ATOM 4546 N N . SER C 1 118 ? -50.935 2.502 -33.368 1.00 22.97 118 SER C N 1
ATOM 4547 C CA . SER C 1 118 ? -50.758 2.234 -34.795 1.00 22.82 118 SER C CA 1
ATOM 4548 C C . SER C 1 118 ? -50.759 0.735 -35.086 1.00 23.20 118 SER C C 1
ATOM 4549 O O . SER C 1 118 ? -50.862 0.331 -36.247 1.00 24.04 118 SER C O 1
ATOM 4552 N N . ARG C 1 119 ? -50.652 -0.078 -34.032 1.00 22.80 119 ARG C N 1
ATOM 4553 C CA . ARG C 1 119 ? -50.581 -1.547 -34.140 1.00 23.41 119 ARG C CA 1
ATOM 4554 C C . ARG C 1 119 ? -49.449 -1.952 -35.084 1.00 22.91 119 ARG C C 1
ATOM 4555 O O . ARG C 1 119 ? -49.593 -2.845 -35.923 1.00 22.88 119 ARG C O 1
ATOM 4563 N N . MET C 1 120 ? -48.323 -1.263 -34.911 1.00 22.28 120 MET C N 1
ATOM 4564 C CA . MET C 1 120 ? -47.121 -1.414 -35.720 1.00 22.55 120 MET C CA 1
ATOM 4565 C C . MET C 1 120 ? -46.520 -2.801 -35.589 1.00 22.88 120 MET C C 1
ATOM 4566 O O . MET C 1 120 ? -46.031 -3.364 -36.565 1.00 22.78 120 MET C O 1
ATOM 4571 N N . ILE C 1 121 ? -46.553 -3.334 -34.373 1.00 22.56 121 ILE C N 1
ATOM 4572 C CA . ILE C 1 121 ? -46.022 -4.658 -34.080 1.00 22.14 121 ILE C CA 1
ATOM 4573 C C . ILE C 1 121 ? -47.151 -5.626 -33.727 1.00 21.82 121 ILE C C 1
ATOM 4574 O O . ILE C 1 121 ? -47.996 -5.326 -32.883 1.00 21.73 121 ILE C O 1
ATOM 4579 N N . ASP C 1 122 ? -47.176 -6.773 -34.396 1.00 22.15 122 ASP C N 1
ATOM 4580 C CA . ASP C 1 122 ? -48.181 -7.789 -34.112 1.00 22.93 122 ASP C CA 1
ATOM 4581 C C . ASP C 1 122 ? -47.781 -8.551 -32.857 1.00 23.31 122 ASP C C 1
ATOM 4582 O O . ASP C 1 122 ? -47.074 -9.560 -32.930 1.00 24.20 122 ASP C O 1
ATOM 4587 N N . LEU C 1 123 ? -48.240 -8.062 -31.708 1.00 22.90 123 LEU C N 1
ATOM 4588 C CA . LEU C 1 123 ? -47.932 -8.672 -30.418 1.00 22.52 123 LEU C CA 1
ATOM 4589 C C . LEU C 1 123 ? -48.344 -10.147 -30.349 1.00 22.67 123 LEU C C 1
ATOM 4590 O O . LEU C 1 123 ? -47.731 -10.934 -29.624 1.00 21.94 123 LEU C O 1
ATOM 4595 N N . GLU C 1 124 ? -49.370 -10.517 -31.112 1.00 22.83 124 GLU C N 1
ATOM 4596 C CA . GLU C 1 124 ? -49.829 -11.900 -31.197 1.00 23.44 124 GLU C CA 1
ATOM 4597 C C . GLU C 1 124 ? -48.728 -12.853 -31.680 1.00 22.98 124 GLU C C 1
ATOM 4598 O O . GLU C 1 124 ? -48.699 -14.031 -31.292 1.00 22.98 124 GLU C O 1
ATOM 4604 N N . LYS C 1 125 ? -47.839 -12.340 -32.533 1.00 22.34 125 LYS C N 1
ATOM 4605 C CA . LYS C 1 125 ? -46.757 -13.141 -33.114 1.00 22.19 125 LYS C CA 1
ATOM 4606 C C . LYS C 1 125 ? -45.537 -13.177 -32.195 1.00 21.28 125 LYS C C 1
ATOM 4607 O O . LYS C 1 125 ? -44.564 -13.888 -32.452 1.00 22.26 125 LYS C O 1
ATOM 4613 N N . LEU C 1 126 ? -45.595 -12.398 -31.125 1.00 19.97 126 LEU C N 1
ATOM 4614 C CA . LEU C 1 126 ? -44.533 -12.395 -30.132 1.00 17.75 126 LEU C CA 1
ATOM 4615 C C . LEU C 1 126 ? -44.802 -13.427 -29.046 1.00 16.68 126 LEU C C 1
ATOM 4616 O O . LEU C 1 126 ? -43.936 -13.702 -28.214 1.00 18.59 126 LEU C O 1
ATOM 4621 N N . CYS C 1 127 ? -46.000 -14.001 -29.063 1.00 14.87 127 CYS C N 1
ATOM 4622 C CA . CYS C 1 127 ? -46.343 -15.079 -28.151 1.00 13.89 127 CYS C CA 1
ATOM 4623 C C . CYS C 1 127 ? -45.489 -16.305 -28.463 1.00 13.60 127 CYS C C 1
ATOM 4624 O O . CYS C 1 127 ? -45.359 -16.710 -29.621 1.00 13.58 127 CYS C O 1
ATOM 4627 N N . ILE C 1 128 ? -44.881 -16.871 -27.428 1.00 13.59 128 ILE C N 1
ATOM 4628 C CA . ILE C 1 128 ? -44.100 -18.090 -27.568 1.00 14.23 128 ILE C CA 1
ATOM 4629 C C . ILE C 1 128 ? -44.918 -19.271 -27.047 1.00 15.39 128 ILE C C 1
ATOM 4630 O O . ILE C 1 128 ? -45.130 -20.249 -27.764 1.00 16.92 128 ILE C O 1
ATOM 4635 N N . ILE C 1 129 ? -45.356 -19.171 -25.795 1.00 16.45 129 ILE C N 1
ATOM 4636 C CA . ILE C 1 129 ? -46.305 -20.107 -25.198 1.00 17.40 129 ILE C CA 1
ATOM 4637 C C . ILE C 1 129 ? -47.428 -19.280 -24.582 1.00 19.26 129 ILE C C 1
ATOM 4638 O O . ILE C 1 129 ? -47.180 -18.401 -23.758 1.00 21.04 129 ILE C O 1
ATOM 4643 N N . GLU C 1 130 ? -48.660 -19.558 -24.989 1.00 21.12 130 GLU C N 1
ATOM 4644 C CA . GLU C 1 130 ? -49.826 -18.831 -24.494 1.00 21.99 130 GLU C CA 1
ATOM 4645 C C . GLU C 1 130 ? -49.943 -18.951 -22.973 1.00 22.63 130 GLU C C 1
ATOM 4646 O O . GLU C 1 130 ? -49.707 -20.016 -22.404 1.00 23.29 130 GLU C O 1
ATOM 4652 N N . GLY C 1 131 ? -50.276 -17.843 -22.320 1.00 24.02 131 GLY C N 1
ATOM 4653 C CA . GLY C 1 131 ? -50.483 -17.822 -20.870 1.00 25.40 131 GLY C CA 1
ATOM 4654 C C . GLY C 1 131 ? -49.248 -17.824 -19.976 1.00 25.80 131 GLY C C 1
ATOM 4655 O O . GLY C 1 131 ? -49.349 -17.571 -18.769 1.00 25.20 131 GLY C O 1
ATOM 4656 N N . SER C 1 132 ? -48.081 -18.099 -20.552 1.00 25.73 132 SER C N 1
ATOM 4657 C CA . SER C 1 132 ? -46.891 -18.317 -19.743 1.00 25.36 132 SER C CA 1
ATOM 4658 C C . SER C 1 132 ? -45.651 -17.563 -20.221 1.00 25.56 132 SER C C 1
ATOM 4659 O O . SER C 1 132 ? -44.957 -16.914 -19.424 1.00 24.99 132 SER C O 1
ATOM 4662 N N . LYS C 1 133 ? -45.379 -17.643 -21.520 1.00 24.67 133 LYS C N 1
ATOM 4663 C CA . LYS C 1 133 ? -44.118 -17.149 -22.075 1.00 24.19 133 LYS C CA 1
ATOM 4664 C C . LYS C 1 133 ? -44.324 -16.365 -23.359 1.00 23.63 133 LYS C C 1
ATOM 4665 O O . LYS C 1 133 ? -44.958 -16.845 -24.291 1.00 23.96 133 LYS C O 1
ATOM 4671 N N . VAL C 1 134 ? -43.732 -15.181 -23.417 1.00 22.31 134 VAL C N 1
ATOM 4672 C CA . VAL C 1 134 ? -43.964 -14.238 -24.488 1.00 21.48 134 VAL C CA 1
ATOM 4673 C C . VAL C 1 134 ? -42.735 -13.320 -24.615 1.00 21.60 134 VAL C C 1
ATOM 4674 O O . VAL C 1 134 ? -41.971 -13.171 -23.652 1.00 21.62 134 VAL C O 1
ATOM 4678 N N . TRP C 1 135 ? -42.523 -12.737 -25.796 1.00 20.53 135 TRP C N 1
ATOM 4679 C CA . TRP C 1 135 ? -41.411 -11.812 -25.996 1.00 21.00 135 TRP C CA 1
ATOM 4680 C C . TRP C 1 135 ? -41.742 -10.429 -25.438 1.00 21.61 135 TRP C C 1
ATOM 4681 O O . TRP C 1 135 ? -42.782 -9.845 -25.758 1.00 22.37 135 TRP C O 1
ATOM 4692 N N . MET C 1 136 ? -40.851 -9.909 -24.605 1.00 20.56 136 MET C N 1
ATOM 4693 C CA . MET C 1 136 ? -41.013 -8.581 -24.057 1.00 21.06 136 MET C CA 1
ATOM 4694 C C . MET C 1 136 ? -39.997 -7.656 -24.703 1.00 20.08 136 MET C C 1
ATOM 4695 O O . MET C 1 136 ? -38.790 -7.853 -24.576 1.00 20.22 136 MET C O 1
ATOM 4700 N N . LEU C 1 137 ? -40.497 -6.663 -25.423 1.00 19.02 137 LEU C N 1
ATOM 4701 C CA . LEU C 1 137 ? -39.647 -5.687 -26.079 1.00 20.17 137 LEU C CA 1
ATOM 4702 C C . LEU C 1 137 ? -39.441 -4.462 -25.193 1.00 19.23 137 LEU C C 1
ATOM 4703 O O . LEU C 1 137 ? -40.362 -3.661 -25.019 1.00 18.29 137 LEU C O 1
ATOM 4708 N N . PHE C 1 138 ? -38.249 -4.331 -24.619 1.00 19.02 138 PHE C N 1
ATOM 4709 C CA . PHE C 1 138 ? -37.885 -3.099 -23.908 1.00 20.45 138 PHE C CA 1
ATOM 4710 C C . PHE C 1 138 ? -37.397 -2.033 -24.889 1.00 19.72 138 PHE C C 1
ATOM 4711 O O . PHE C 1 138 ? -36.290 -2.116 -25.415 1.00 19.74 138 PHE C O 1
ATOM 4719 N N . LEU C 1 139 ? -38.249 -1.060 -25.164 1.00 21.24 139 LEU C N 1
ATOM 4720 C CA . LEU C 1 139 ? -37.839 0.105 -25.930 1.00 22.80 139 LEU C CA 1
ATOM 4721 C C . LEU C 1 139 ? -37.261 1.121 -24.959 1.00 22.88 139 LEU C C 1
ATOM 4722 O O . LEU C 1 139 ? -37.982 1.648 -24.104 1.00 24.21 139 LEU C O 1
ATOM 4727 N N . ASP C 1 140 ? -35.956 1.368 -25.069 1.00 22.47 140 ASP C N 1
ATOM 4728 C CA . ASP C 1 140 ? -35.288 2.336 -24.201 1.00 23.51 140 ASP C CA 1
ATOM 4729 C C . ASP C 1 140 ? -34.800 3.584 -24.959 1.00 23.52 140 ASP C C 1
ATOM 4730 O O . ASP C 1 140 ? -33.953 3.492 -25.852 1.00 26.46 140 ASP C O 1
ATOM 4735 N N . LEU C 1 141 ? -35.356 4.743 -24.618 1.00 22.86 141 LEU C N 1
ATOM 4736 C CA . LEU C 1 141 ? -35.019 6.002 -25.317 1.00 22.16 141 LEU C CA 1
ATOM 4737 C C . LEU C 1 141 ? -34.008 6.780 -24.515 1.00 22.02 141 LEU C C 1
ATOM 4738 O O . LEU C 1 141 ? -34.242 7.071 -23.347 1.00 22.72 141 LEU C O 1
ATOM 4743 N N . HIS C 1 142 ? -32.877 7.099 -25.134 1.00 21.57 142 HIS C N 1
ATOM 4744 C CA . HIS C 1 142 ? -31.758 7.693 -24.409 1.00 21.63 142 HIS C CA 1
ATOM 4745 C C . HIS C 1 142 ? -31.503 9.081 -24.977 1.00 22.87 142 HIS C C 1
ATOM 4746 O O . HIS C 1 142 ? -30.880 9.229 -26.041 1.00 23.43 142 HIS C O 1
ATOM 4753 N N . ILE C 1 143 ? -32.006 10.096 -24.277 1.00 22.13 143 ILE C N 1
ATOM 4754 C CA . ILE C 1 143 ? -31.899 11.469 -24.763 1.00 21.72 143 ILE C CA 1
ATOM 4755 C C . ILE C 1 143 ? -30.515 11.992 -24.426 1.00 21.93 143 ILE C C 1
ATOM 4756 O O . ILE C 1 143 ? -30.166 12.158 -23.267 1.00 23.56 143 ILE C O 1
ATOM 4761 N N . ILE C 1 144 ? -29.740 12.227 -25.477 1.00 22.69 144 ILE C N 1
ATOM 4762 C CA . ILE C 1 144 ? -28.315 12.528 -25.403 1.00 21.91 144 ILE C CA 1
ATOM 4763 C C . ILE C 1 144 ? -28.058 14.049 -25.491 1.00 21.75 144 ILE C C 1
ATOM 4764 O O . ILE C 1 144 ? -27.111 14.560 -24.907 1.00 19.92 144 ILE C O 1
ATOM 4769 N N . ASP C 1 145 ? -28.918 14.746 -26.229 1.00 21.88 145 ASP C N 1
ATOM 4770 C CA . ASP C 1 145 ? -28.776 16.169 -26.499 1.00 22.29 145 ASP C CA 1
ATOM 4771 C C . ASP C 1 145 ? -30.172 16.692 -26.788 1.00 23.29 145 ASP C C 1
ATOM 4772 O O . ASP C 1 145 ? -30.911 16.087 -27.572 1.00 23.36 145 ASP C O 1
ATOM 4777 N N . TYR C 1 146 ? -30.540 17.799 -26.152 1.00 23.28 146 TYR C N 1
ATOM 4778 C CA . TYR C 1 146 ? -31.873 18.368 -26.328 1.00 23.41 146 TYR C CA 1
ATOM 4779 C C . TYR C 1 146 ? -31.807 19.796 -26.848 1.00 23.71 146 TYR C C 1
ATOM 4780 O O . TYR C 1 146 ? -31.396 20.703 -26.135 1.00 24.26 146 TYR C O 1
ATOM 4789 N N . ASP C 1 147 ? -32.224 19.978 -28.095 1.00 23.78 147 ASP C N 1
ATOM 4790 C CA . ASP C 1 147 ? -32.215 21.285 -28.743 1.00 24.36 147 ASP C CA 1
ATOM 4791 C C . ASP C 1 147 ? -33.566 21.522 -29.419 1.00 25.21 147 ASP C C 1
ATOM 4792 O O . ASP C 1 147 ? -33.651 22.197 -30.446 1.00 27.39 147 ASP C O 1
ATOM 4797 N N . GLY C 1 148 ? -34.622 20.956 -28.832 1.00 25.39 148 GLY C N 1
ATOM 4798 C CA . GLY C 1 148 ? -35.984 21.162 -29.312 1.00 24.94 148 GLY C CA 1
ATOM 4799 C C . GLY C 1 148 ? -36.619 19.920 -29.908 1.00 24.94 148 GLY C C 1
ATOM 4800 O O . GLY C 1 148 ? -35.991 19.210 -30.686 1.00 25.48 148 GLY C O 1
ATOM 4801 N N . ASN C 1 149 ? -37.875 19.677 -29.535 1.00 24.27 149 ASN C N 1
ATOM 4802 C CA . ASN C 1 149 ? -38.728 18.651 -30.135 1.00 24.16 149 ASN C CA 1
ATOM 4803 C C . ASN C 1 149 ? -38.247 17.242 -29.878 1.00 24.62 149 ASN C C 1
ATOM 4804 O O . ASN C 1 149 ? -37.695 16.594 -30.763 1.00 25.87 149 ASN C O 1
ATOM 4809 N N . LEU C 1 150 ? -38.468 16.766 -28.661 1.00 24.57 150 LEU C N 1
ATOM 4810 C CA . LEU C 1 150 ? -38.117 15.407 -28.310 1.00 23.48 150 LEU C CA 1
ATOM 4811 C C . LEU C 1 150 ? -39.036 14.398 -28.967 1.00 23.80 150 LEU C C 1
ATOM 4812 O O . LEU C 1 150 ? -38.583 13.330 -29.350 1.00 23.70 150 LEU C O 1
ATOM 4817 N N . PHE C 1 151 ? -40.318 14.734 -29.105 1.00 24.09 151 PHE C N 1
ATOM 4818 C CA . PHE C 1 151 ? -41.332 13.764 -29.557 1.00 24.25 151 PHE C CA 1
ATOM 4819 C C . PHE C 1 151 ? -41.072 13.219 -30.955 1.00 25.02 151 PHE C C 1
ATOM 4820 O O . PHE C 1 151 ? -41.041 12.003 -31.153 1.00 25.48 151 PHE C O 1
ATOM 4828 N N . ASP C 1 152 ? -40.880 14.116 -31.919 1.00 25.09 152 ASP C N 1
ATOM 4829 C CA . ASP C 1 152 ? -40.669 13.707 -33.304 1.00 24.96 152 ASP C CA 1
ATOM 4830 C C . ASP C 1 152 ? -39.370 12.904 -33.449 1.00 24.66 152 ASP C C 1
ATOM 4831 O O . ASP C 1 152 ? -39.324 11.921 -34.181 1.00 26.52 152 ASP C O 1
ATOM 4836 N N . ALA C 1 153 ? -38.331 13.323 -32.730 1.00 23.57 153 ALA C N 1
ATOM 4837 C CA . ALA C 1 153 ? -37.051 12.631 -32.735 1.00 22.73 153 ALA C CA 1
ATOM 4838 C C . ALA C 1 153 ? -37.173 11.266 -32.075 1.00 23.35 153 ALA C C 1
ATOM 4839 O O . ALA C 1 153 ? -36.581 10.305 -32.541 1.00 23.89 153 ALA C O 1
ATOM 4841 N N . ALA C 1 154 ? -37.952 11.192 -30.999 1.00 23.68 154 ALA C N 1
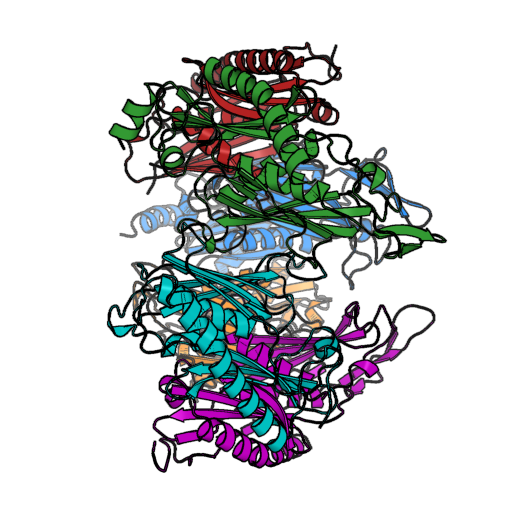ATOM 4842 C CA . ALA C 1 154 ? -38.122 9.972 -30.235 1.00 22.07 154 ALA C CA 1
ATOM 4843 C C . ALA C 1 154 ? -38.902 8.936 -31.029 1.00 23.34 154 ALA C C 1
ATOM 4844 O O . ALA C 1 154 ? -38.462 7.783 -31.154 1.00 25.51 154 ALA C O 1
ATOM 4846 N N . VAL C 1 155 ? -40.051 9.334 -31.570 1.00 22.99 155 VAL C N 1
ATOM 4847 C CA . VAL C 1 155 ? -40.866 8.413 -32.358 1.00 23.12 155 VAL C CA 1
ATOM 4848 C C . VAL C 1 155 ? -40.065 7.893 -33.564 1.00 24.56 155 VAL C C 1
ATOM 4849 O O . VAL C 1 155 ? -40.095 6.690 -33.873 1.00 25.57 155 VAL C O 1
ATOM 4853 N N . LEU C 1 156 ? -39.331 8.799 -34.210 1.00 23.97 156 LEU C N 1
ATOM 4854 C CA . LEU C 1 156 ? -38.540 8.470 -35.365 1.00 24.00 156 LEU C CA 1
ATOM 4855 C C . LEU C 1 156 ? -37.471 7.433 -35.012 1.00 24.26 156 LEU C C 1
ATOM 4856 O O . LEU C 1 156 ? -37.242 6.493 -35.765 1.00 23.19 156 LEU C O 1
ATOM 4861 N N . ALA C 1 157 ? -36.838 7.612 -33.855 1.00 23.81 157 ALA C N 1
ATOM 4862 C CA . ALA C 1 157 ? -35.743 6.756 -33.435 1.00 23.08 157 ALA C CA 1
ATOM 4863 C C . ALA C 1 157 ? -36.239 5.380 -33.000 1.00 23.09 157 ALA C C 1
ATOM 4864 O O . ALA C 1 157 ? -35.590 4.373 -33.259 1.00 21.74 157 ALA C O 1
ATOM 4866 N N . THR C 1 158 ? -37.387 5.357 -32.329 1.00 22.99 158 THR C N 1
ATOM 4867 C CA . THR C 1 158 ? -38.004 4.132 -31.855 1.00 22.41 158 THR C CA 1
ATOM 4868 C C . THR C 1 158 ? -38.459 3.296 -33.048 1.00 24.66 158 THR C C 1
ATOM 4869 O O . THR C 1 158 ? -38.185 2.077 -33.125 1.00 24.54 158 THR C O 1
ATOM 4873 N N . VAL C 1 159 ? -39.138 3.946 -33.992 1.00 24.07 159 VAL C N 1
ATOM 4874 C CA . VAL C 1 159 ? -39.564 3.254 -35.204 1.00 23.10 159 VAL C CA 1
ATOM 4875 C C . VAL C 1 159 ? -38.335 2.701 -35.931 1.00 22.80 159 VAL C C 1
ATOM 4876 O O . VAL C 1 159 ? -38.312 1.526 -36.316 1.00 24.57 159 VAL C O 1
ATOM 4880 N N . ALA C 1 160 ? -37.314 3.541 -36.095 1.00 21.06 160 ALA C N 1
ATOM 4881 C CA . ALA C 1 160 ? -36.084 3.113 -36.759 1.00 20.91 160 ALA C CA 1
ATOM 4882 C C . ALA C 1 160 ? -35.469 1.905 -36.049 1.00 20.76 160 ALA C C 1
ATOM 4883 O O . ALA C 1 160 ? -35.150 0.916 -36.693 1.00 21.47 160 ALA C O 1
ATOM 4885 N N . ALA C 1 161 ? -35.333 1.989 -34.724 1.00 19.84 161 ALA C N 1
ATOM 4886 C CA . ALA C 1 161 ? -34.775 0.911 -33.915 1.00 21.08 161 ALA C CA 1
ATOM 4887 C C . ALA C 1 161 ? -35.563 -0.398 -34.045 1.00 22.17 161 ALA C C 1
ATOM 4888 O O . ALA C 1 161 ? -34.993 -1.486 -34.111 1.00 20.60 161 ALA C O 1
ATOM 4890 N N . LEU C 1 162 ? -36.882 -0.268 -34.079 1.00 22.58 162 LEU C N 1
ATOM 4891 C CA . LEU C 1 162 ? -37.766 -1.394 -34.211 1.00 21.74 162 LEU C CA 1
ATOM 4892 C C . LEU C 1 162 ? -37.554 -2.116 -35.544 1.00 22.70 162 LEU C C 1
ATOM 4893 O O . LEU C 1 162 ? -37.586 -3.345 -35.595 1.00 22.03 162 LEU C O 1
ATOM 4898 N N . LEU C 1 163 ? -37.339 -1.347 -36.610 1.00 22.05 163 LEU C N 1
ATOM 4899 C CA . LEU C 1 163 ? -37.107 -1.919 -37.930 1.00 22.35 163 LEU C CA 1
ATOM 4900 C C . LEU C 1 163 ? -35.751 -2.609 -37.995 1.00 22.14 163 LEU C C 1
ATOM 4901 O O . LEU C 1 163 ? -35.581 -3.622 -38.690 1.00 21.03 163 LEU C O 1
ATOM 4906 N N . ASP C 1 164 ? -34.804 -2.053 -37.238 1.00 21.92 164 ASP C N 1
ATOM 4907 C CA . ASP C 1 164 ? -33.457 -2.596 -37.131 1.00 21.42 164 ASP C CA 1
ATOM 4908 C C . ASP C 1 164 ? -33.391 -3.857 -36.275 1.00 20.78 164 ASP C C 1
ATOM 4909 O O . ASP C 1 164 ? -32.425 -4.609 -36.367 1.00 21.51 164 ASP C O 1
ATOM 4914 N N . THR C 1 165 ? -34.407 -4.087 -35.448 1.00 20.43 165 THR C N 1
ATOM 4915 C CA . THR C 1 165 ? -34.396 -5.217 -34.519 1.00 21.39 165 THR C CA 1
ATOM 4916 C C . THR C 1 165 ? -34.403 -6.599 -35.193 1.00 21.43 165 THR C C 1
ATOM 4917 O O . THR C 1 165 ? -35.179 -6.858 -36.111 1.00 20.55 165 THR C O 1
ATOM 4921 N N . ARG C 1 166 ? -33.506 -7.457 -34.723 1.00 21.54 166 ARG C N 1
ATOM 4922 C CA . ARG C 1 166 ? -33.491 -8.866 -35.082 1.00 23.35 166 ARG C CA 1
ATOM 4923 C C . ARG C 1 166 ? -33.500 -9.649 -33.773 1.00 23.75 166 ARG C C 1
ATOM 4924 O O . ARG C 1 166 ? -32.752 -9.314 -32.850 1.00 25.23 166 ARG C O 1
ATOM 4932 N N . ILE C 1 167 ? -34.357 -10.664 -33.678 1.00 22.66 167 ILE C N 1
ATOM 4933 C CA . ILE C 1 167 ? -34.456 -11.463 -32.453 1.00 22.77 167 ILE C CA 1
ATOM 4934 C C . ILE C 1 167 ? -34.340 -12.959 -32.730 1.00 22.99 167 ILE C C 1
ATOM 4935 O O . ILE C 1 167 ? -34.735 -13.424 -33.796 1.00 23.85 167 ILE C O 1
ATOM 4940 N N . PRO C 1 168 ? -33.788 -13.720 -31.771 1.00 22.76 168 PRO C N 1
ATOM 4941 C CA . PRO C 1 168 ? -33.650 -15.166 -31.962 1.00 23.12 168 PRO C CA 1
ATOM 4942 C C . PRO C 1 168 ? -34.996 -15.886 -32.074 1.00 22.33 168 PRO C C 1
ATOM 4943 O O . PRO C 1 168 ? -35.985 -15.462 -31.478 1.00 22.00 168 PRO C O 1
ATOM 4947 N N . ALA C 1 169 ? -35.031 -16.956 -32.852 1.00 21.85 169 ALA C N 1
ATOM 4948 C CA . ALA C 1 169 ? -36.243 -17.757 -32.984 1.00 22.05 169 ALA C CA 1
ATOM 4949 C C . ALA C 1 169 ? -36.519 -18.503 -31.684 1.00 21.96 169 ALA C C 1
ATOM 4950 O O . ALA C 1 169 ? -35.626 -19.123 -31.105 1.00 22.11 169 ALA C O 1
ATOM 4952 N N . ALA C 1 170 ? -37.757 -18.424 -31.220 1.00 21.88 170 ALA C N 1
ATOM 4953 C CA . ALA C 1 170 ? -38.152 -19.098 -29.996 1.00 21.85 170 ALA C CA 1
ATOM 4954 C C . ALA C 1 170 ? -39.060 -20.267 -30.339 1.00 21.39 170 ALA C C 1
ATOM 4955 O O . ALA C 1 170 ? -40.221 -20.080 -30.712 1.00 18.98 170 ALA C O 1
ATOM 4957 N N . GLU C 1 171 ? -38.502 -21.472 -30.243 1.00 22.97 171 GLU C N 1
ATOM 4958 C CA . GLU C 1 171 ? -39.241 -22.711 -30.514 1.00 24.82 171 GLU C CA 1
ATOM 4959 C C . GLU C 1 171 ? -39.781 -23.317 -29.229 1.00 25.34 171 GLU C C 1
ATOM 4960 O O . GLU C 1 171 ? -39.197 -23.140 -28.156 1.00 26.86 171 GLU C O 1
ATOM 4966 N N . VAL C 1 172 ? -40.904 -24.017 -29.338 1.00 24.94 172 VAL C N 1
ATOM 4967 C CA . VAL C 1 172 ? -41.475 -24.699 -28.194 1.00 24.80 172 VAL C CA 1
ATOM 4968 C C . VAL C 1 172 ? -41.183 -26.188 -28.369 1.00 26.17 172 VAL C C 1
ATOM 4969 O O . VAL C 1 172 ? -41.780 -26.865 -29.218 1.00 25.60 172 VAL C O 1
ATOM 4973 N N . GLU C 1 173 ? -40.215 -26.677 -27.600 1.00 28.42 173 GLU C N 1
ATOM 4974 C CA . GLU C 1 173 ? -39.801 -28.073 -27.685 1.00 30.34 173 GLU C CA 1
ATOM 4975 C C . GLU C 1 173 ? -40.254 -28.846 -26.453 1.00 30.57 173 GLU C C 1
ATOM 4976 O O . GLU C 1 173 ? -39.843 -28.541 -25.324 1.00 29.01 173 GLU C O 1
ATOM 4982 N N . ASP C 1 174 ? -41.122 -29.832 -26.696 1.00 30.49 174 ASP C N 1
ATOM 4983 C CA . ASP C 1 174 ? -41.781 -30.631 -25.654 1.00 30.99 174 ASP C CA 1
ATOM 4984 C C . ASP C 1 174 ? -42.527 -29.847 -24.556 1.00 32.39 174 ASP C C 1
ATOM 4985 O O . ASP C 1 174 ? -43.093 -30.443 -23.639 1.00 33.77 174 ASP C O 1
ATOM 4990 N N . GLY C 1 175 ? -42.539 -28.519 -24.663 1.00 33.18 175 GLY C N 1
ATOM 4991 C CA . GLY C 1 175 ? -43.245 -27.672 -23.705 1.00 34.05 175 GLY C CA 1
ATOM 4992 C C . GLY C 1 175 ? -42.380 -26.621 -23.030 1.00 34.84 175 GLY C C 1
ATOM 4993 O O . GLY C 1 175 ? -42.895 -25.737 -22.341 1.00 34.71 175 GLY C O 1
ATOM 4994 N N . GLU C 1 176 ? -41.066 -26.725 -23.217 1.00 35.62 176 GLU C N 1
ATOM 4995 C CA . GLU C 1 176 ? -40.112 -25.755 -22.673 1.00 35.69 176 GLU C CA 1
ATOM 4996 C C . GLU C 1 176 ? -39.565 -24.870 -23.797 1.00 35.36 176 GLU C C 1
ATOM 4997 O O . GLU C 1 176 ? -39.416 -25.328 -24.938 1.00 34.69 176 GLU C O 1
ATOM 5003 N N . VAL C 1 177 ? -39.277 -23.608 -23.473 1.00 33.97 177 VAL C N 1
ATOM 5004 C CA . VAL C 1 177 ? -38.786 -22.639 -24.460 1.00 33.95 177 VAL C CA 1
ATOM 5005 C C . VAL C 1 177 ? -37.354 -22.977 -24.873 1.00 34.52 177 VAL C C 1
ATOM 5006 O O . VAL C 1 177 ? -36.565 -23.448 -24.049 1.00 34.68 177 VAL C O 1
ATOM 5010 N N . VAL C 1 178 ? -37.030 -22.756 -26.147 1.00 35.47 178 VAL C N 1
ATOM 5011 C CA . VAL C 1 178 ? -35.667 -22.967 -26.657 1.00 37.38 178 VAL C CA 1
ATOM 5012 C C . VAL C 1 178 ? -35.255 -21.848 -27.613 1.00 38.64 178 VAL C C 1
ATOM 5013 O O . VAL C 1 178 ? -35.936 -21.591 -28.611 1.00 38.74 178 VAL C O 1
ATOM 5017 N N . ILE C 1 179 ? -34.123 -21.214 -27.310 1.00 40.33 179 ILE C N 1
ATOM 5018 C CA . ILE C 1 179 ? -33.670 -20.010 -28.012 1.00 42.75 179 ILE C CA 1
ATOM 5019 C C . ILE C 1 179 ? -32.575 -20.306 -29.043 1.00 44.35 179 ILE C C 1
ATOM 5020 O O . ILE C 1 179 ? -31.409 -20.480 -28.683 1.00 45.16 179 ILE C O 1
ATOM 5025 N N . ASN C 1 180 ? -32.957 -20.346 -30.320 1.00 46.41 180 ASN C N 1
ATOM 5026 C CA . ASN C 1 180 ? -32.026 -20.666 -31.409 1.00 48.05 180 ASN C CA 1
ATOM 5027 C C . ASN C 1 180 ? -31.443 -19.427 -32.089 1.00 48.88 180 ASN C C 1
ATOM 5028 O O . ASN C 1 180 ? -31.916 -19.000 -33.146 1.00 48.46 180 ASN C O 1
ATOM 5033 N N . ARG C 1 181 ? -30.406 -18.862 -31.469 1.00 50.35 181 ARG C N 1
ATOM 5034 C CA . ARG C 1 181 ? -29.665 -17.719 -32.014 1.00 50.92 181 ARG C CA 1
ATOM 5035 C C . ARG C 1 181 ? -29.017 -17.994 -33.372 1.00 50.69 181 ARG C C 1
ATOM 5036 O O . ARG C 1 181 ? -28.362 -17.114 -33.937 1.00 50.88 181 ARG C O 1
ATOM 5044 N N . GLU C 1 182 ? -29.194 -19.212 -33.881 1.00 50.19 182 GLU C N 1
ATOM 5045 C CA . GLU C 1 182 ? -28.755 -19.570 -35.226 1.00 50.30 182 GLU C CA 1
ATOM 5046 C C . GLU C 1 182 ? -29.503 -18.717 -36.239 1.00 49.70 182 GLU C C 1
ATOM 5047 O O . GLU C 1 182 ? -28.907 -18.192 -37.180 1.00 50.52 182 GLU C O 1
ATOM 5053 N N . LYS C 1 183 ? -30.811 -18.578 -36.022 1.00 48.12 183 LYS C N 1
ATOM 5054 C CA . LYS C 1 183 ? -31.722 -17.967 -36.987 1.00 46.08 183 LYS C CA 1
ATOM 5055 C C . LYS C 1 183 ? -32.345 -16.689 -36.421 1.00 44.81 183 LYS C C 1
ATOM 5056 O O . LYS C 1 183 ? -33.376 -16.728 -35.746 1.00 44.99 183 LYS C O 1
ATOM 5062 N N . MET C 1 184 ? -31.695 -15.559 -36.699 1.00 43.19 184 MET C N 1
ATOM 5063 C CA . MET C 1 184 ? -32.110 -14.254 -36.189 1.00 40.18 184 MET C CA 1
ATOM 5064 C C . MET C 1 184 ? -33.169 -13.629 -37.086 1.00 38.51 184 MET C C 1
ATOM 5065 O O . MET C 1 184 ? -32.922 -13.378 -38.266 1.00 38.45 184 MET C O 1
ATOM 5070 N N . GLN C 1 185 ? -34.339 -13.365 -36.507 1.00 36.23 185 GLN C N 1
ATOM 5071 C CA . GLN C 1 185 ? -35.524 -12.943 -37.257 1.00 34.03 185 GLN C CA 1
ATOM 5072 C C . GLN C 1 185 ? -35.896 -11.494 -37.004 1.00 32.44 185 GLN C C 1
ATOM 5073 O O . GLN C 1 185 ? -35.698 -10.991 -35.897 1.00 33.02 185 GLN C O 1
ATOM 5079 N N . PRO C 1 186 ? -36.442 -10.808 -38.024 1.00 31.24 186 PRO C N 1
ATOM 5080 C CA . PRO C 1 186 ? -36.929 -9.438 -37.782 1.00 29.71 186 PRO C CA 1
ATOM 5081 C C . PRO C 1 186 ? -38.232 -9.431 -36.994 1.00 29.08 186 PRO C C 1
ATOM 5082 O O . PRO C 1 186 ? -38.818 -10.485 -36.746 1.00 31.19 186 PRO C O 1
ATOM 5086 N N . LEU C 1 187 ? -38.681 -8.250 -36.600 1.00 29.50 187 LEU C N 1
ATOM 5087 C CA . LEU C 1 187 ? -39.929 -8.127 -35.874 1.00 29.21 187 LEU C CA 1
ATOM 5088 C C . LEU C 1 187 ? -41.109 -8.204 -36.835 1.00 29.56 187 LEU C C 1
ATOM 5089 O O . LEU C 1 187 ? -40.984 -7.822 -38.001 1.00 29.24 187 LEU C O 1
ATOM 5094 N N . PRO C 1 188 ? -42.260 -8.708 -36.351 1.00 30.01 188 PRO C N 1
ATOM 5095 C CA . PRO C 1 188 ? -43.462 -8.679 -37.179 1.00 29.90 188 PRO C CA 1
ATOM 5096 C C . PRO C 1 188 ? -44.089 -7.272 -37.212 1.00 30.02 188 PRO C C 1
ATOM 5097 O O . PRO C 1 188 ? -44.900 -6.925 -36.347 1.00 29.43 188 PRO C O 1
ATOM 5101 N N . VAL C 1 189 ? -43.694 -6.471 -38.200 1.00 29.80 189 VAL C N 1
ATOM 5102 C CA . VAL C 1 189 ? -44.266 -5.137 -38.381 1.00 28.99 189 VAL C CA 1
ATOM 5103 C C . VAL C 1 189 ? -45.394 -5.176 -39.422 1.00 29.35 189 VAL C C 1
ATOM 5104 O O . VAL C 1 189 ? -45.226 -5.710 -40.522 1.00 29.32 189 VAL C O 1
ATOM 5108 N N . ASN C 1 190 ? -46.549 -4.637 -39.047 1.00 28.68 190 ASN C N 1
ATOM 5109 C CA . ASN C 1 190 ? -47.685 -4.557 -39.943 1.00 28.06 190 ASN C CA 1
ATOM 5110 C C . ASN C 1 190 ? -47.587 -3.293 -40.783 1.00 27.66 190 ASN C C 1
ATOM 5111 O O . ASN C 1 190 ? -47.896 -3.297 -41.979 1.00 27.12 190 ASN C O 1
ATOM 5116 N N . ARG C 1 191 ? -47.148 -2.216 -40.137 1.00 26.82 191 ARG C N 1
ATOM 5117 C CA . ARG C 1 191 ? -47.091 -0.893 -40.742 1.00 27.14 191 ARG C CA 1
ATOM 5118 C C . ARG C 1 191 ? -46.131 -0.004 -39.963 1.00 27.43 191 ARG C C 1
ATOM 5119 O O . ARG C 1 191 ? -45.598 -0.412 -38.929 1.00 27.73 191 ARG C O 1
ATOM 5127 N N . LYS C 1 192 ? -45.918 1.206 -40.475 1.00 27.26 192 LYS C N 1
ATOM 5128 C CA . LYS C 1 192 ? -45.138 2.235 -39.794 1.00 25.60 192 LYS C CA 1
ATOM 5129 C C . LYS C 1 192 ? -46.048 3.411 -39.473 1.00 25.43 192 LYS C C 1
ATOM 5130 O O . LYS C 1 192 ? -47.093 3.589 -40.105 1.00 27.23 192 LYS C O 1
ATOM 5136 N N . ALA C 1 193 ? -45.652 4.204 -38.483 1.00 24.33 193 ALA C N 1
ATOM 5137 C CA . ALA C 1 193 ? -46.333 5.452 -38.146 1.00 23.66 193 ALA C CA 1
ATOM 5138 C C . ALA C 1 193 ? -45.302 6.409 -37.573 1.00 22.67 193 ALA C C 1
ATOM 5139 O O . ALA C 1 193 ? -44.367 5.977 -36.923 1.00 22.40 193 ALA C O 1
ATOM 5141 N N . LEU C 1 194 ? -45.454 7.699 -37.839 1.00 21.95 194 LEU C N 1
ATOM 5142 C CA . LEU C 1 194 ? -44.500 8.692 -37.353 1.00 22.99 194 LEU C CA 1
ATOM 5143 C C . LEU C 1 194 ? -45.231 9.913 -36.829 1.00 23.86 194 LEU C C 1
ATOM 5144 O O . LEU C 1 194 ? -46.451 10.006 -36.955 1.00 24.92 194 LEU C O 1
ATOM 5149 N N . MET C 1 195 ? -44.481 10.845 -36.243 1.00 23.47 195 MET C N 1
ATOM 5150 C CA . MET C 1 195 ? -45.081 11.956 -35.518 1.00 23.39 195 MET C CA 1
ATOM 5151 C C . MET C 1 195 ? -44.576 13.340 -35.934 1.00 23.90 195 MET C C 1
ATOM 5152 O O . MET C 1 195 ? -43.393 13.540 -36.190 1.00 23.49 195 MET C O 1
ATOM 5157 N N . CYS C 1 196 ? -45.503 14.288 -35.984 1.00 24.47 196 CYS C N 1
ATOM 5158 C CA . CYS C 1 196 ? -45.196 15.699 -36.215 1.00 24.00 196 CYS C CA 1
ATOM 5159 C C . CYS C 1 196 ? -45.651 16.510 -35.015 1.00 23.83 196 CYS C C 1
ATOM 5160 O O . CYS C 1 196 ? -46.800 16.394 -34.588 1.00 24.72 196 CYS C O 1
ATOM 5163 N N . THR C 1 197 ? -44.744 17.312 -34.465 1.00 22.89 197 THR C N 1
ATOM 5164 C CA . THR C 1 197 ? -45.067 18.213 -33.364 1.00 22.13 197 THR C CA 1
ATOM 5165 C C . THR C 1 197 ? -45.033 19.644 -33.863 1.00 22.11 197 THR C C 1
ATOM 5166 O O . THR C 1 197 ? -44.084 20.052 -34.521 1.00 22.39 197 THR C O 1
ATOM 5170 N N . PHE C 1 198 ? -46.078 20.388 -33.531 1.00 21.96 198 PHE C N 1
ATOM 5171 C CA . PHE C 1 198 ? -46.210 21.786 -33.881 1.00 21.92 198 PHE C CA 1
ATOM 5172 C C . PHE C 1 198 ? -46.205 22.654 -32.633 1.00 22.42 198 PHE C C 1
ATOM 5173 O O . PHE C 1 198 ? -46.632 22.210 -31.561 1.00 23.34 198 PHE C O 1
ATOM 5181 N N . ALA C 1 199 ? -45.758 23.899 -32.790 1.00 21.38 199 ALA C N 1
ATOM 5182 C CA . ALA C 1 199 ? -45.744 24.866 -31.701 1.00 21.57 199 ALA C CA 1
ATOM 5183 C C . ALA C 1 199 ? -46.529 26.121 -32.061 1.00 22.46 199 ALA C C 1
ATOM 5184 O O . ALA C 1 199 ? -46.280 26.747 -33.100 1.00 23.24 199 ALA C O 1
ATOM 5186 N N . LYS C 1 200 ? -47.483 26.488 -31.209 1.00 22.94 200 LYS C N 1
ATOM 5187 C CA . LYS C 1 200 ? -48.247 27.713 -31.405 1.00 22.82 200 LYS C CA 1
ATOM 5188 C C . LYS C 1 200 ? -47.424 28.900 -30.911 1.00 23.45 200 LYS C C 1
ATOM 5189 O O . LYS C 1 200 ? -47.139 29.019 -29.717 1.00 24.02 200 LYS C O 1
ATOM 5195 N N . ILE C 1 201 ? -47.015 29.752 -31.845 1.00 23.13 201 ILE C N 1
ATOM 5196 C CA . ILE C 1 201 ? -46.320 30.985 -31.519 1.00 23.02 201 ILE C CA 1
ATOM 5197 C C . ILE C 1 201 ? -47.039 32.093 -32.265 1.00 23.85 201 ILE C C 1
ATOM 5198 O O . ILE C 1 201 ? -47.330 31.953 -33.461 1.00 24.17 201 ILE C O 1
ATOM 5203 N N . GLY C 1 202 ? -47.341 33.184 -31.559 1.00 23.90 202 GLY C N 1
ATOM 5204 C CA . GLY C 1 202 ? -48.162 34.257 -32.114 1.00 22.91 202 GLY C CA 1
ATOM 5205 C C . GLY C 1 202 ? -49.477 33.669 -32.584 1.00 22.93 202 GLY C C 1
ATOM 5206 O O . GLY C 1 202 ? -50.132 32.939 -31.839 1.00 22.66 202 GLY C O 1
ATOM 5207 N N . ASN C 1 203 ? -49.842 33.960 -33.828 1.00 23.42 203 ASN C N 1
ATOM 5208 C CA . ASN C 1 203 ? -51.060 33.416 -34.433 1.00 23.66 203 ASN C CA 1
ATOM 5209 C C . ASN C 1 203 ? -50.786 32.217 -35.338 1.00 23.88 203 ASN C C 1
ATOM 5210 O O . ASN C 1 203 ? -51.662 31.790 -36.091 1.00 24.94 203 ASN C O 1
ATOM 5215 N N . GLU C 1 204 ? -49.573 31.675 -35.264 1.00 23.60 204 GLU C N 1
ATOM 5216 C CA . GLU C 1 204 ? -49.143 30.643 -36.200 1.00 23.49 204 GLU C CA 1
ATOM 5217 C C . GLU C 1 204 ? -48.812 29.329 -35.507 1.00 22.51 204 GLU C C 1
ATOM 5218 O O . GLU C 1 204 ? -48.340 29.327 -34.374 1.00 23.18 204 GLU C O 1
ATOM 5224 N N . ILE C 1 205 ? -49.066 28.215 -36.189 1.00 21.83 205 ILE C N 1
ATOM 5225 C CA . ILE C 1 205 ? -48.468 26.939 -35.784 1.00 22.97 205 ILE C CA 1
ATOM 5226 C C . ILE C 1 205 ? -47.239 26.627 -36.634 1.00 23.15 205 ILE C C 1
ATOM 5227 O O . ILE C 1 205 ? -47.247 26.758 -37.859 1.00 23.69 205 ILE C O 1
ATOM 5232 N N . VAL C 1 206 ? -46.186 26.220 -35.951 1.00 23.16 206 VAL C N 1
ATOM 5233 C CA . VAL C 1 206 ? -44.876 26.064 -36.532 1.00 23.95 206 VAL C CA 1
ATOM 5234 C C . VAL C 1 206 ? -44.463 24.613 -36.360 1.00 23.74 206 VAL C C 1
ATOM 5235 O O . VAL C 1 206 ? -44.529 24.089 -35.251 1.00 25.27 206 VAL C O 1
ATOM 5239 N N . LEU C 1 207 ? -44.054 23.956 -37.444 1.00 23.09 207 LEU C N 1
ATOM 5240 C CA . LEU C 1 207 ? -43.684 22.534 -37.370 1.00 22.98 207 LEU C CA 1
ATOM 5241 C C . LEU C 1 207 ? -42.253 22.365 -36.885 1.00 22.96 207 LEU C C 1
ATOM 5242 O O . LEU C 1 207 ? -41.366 23.099 -37.314 1.00 23.99 207 LEU C O 1
ATOM 5247 N N . ASP C 1 208 ? -42.047 21.402 -35.989 1.00 23.22 208 ASP C N 1
ATOM 5248 C CA . ASP C 1 208 ? -40.718 21.031 -35.480 1.00 22.79 208 ASP C CA 1
ATOM 5249 C C . ASP C 1 208 ? -39.987 22.218 -34.829 1.00 22.37 208 ASP C C 1
ATOM 5250 O O . ASP C 1 208 ? -39.109 22.826 -35.440 1.00 22.55 208 ASP C O 1
ATOM 5255 N N . PRO C 1 209 ? -40.357 22.546 -33.578 1.00 21.96 209 PRO C N 1
ATOM 5256 C CA . PRO C 1 209 ? -39.807 23.726 -32.907 1.00 21.93 209 PRO C CA 1
ATOM 5257 C C . PRO C 1 209 ? -38.388 23.555 -32.372 1.00 22.03 209 PRO C C 1
ATOM 5258 O O . PRO C 1 209 ? -38.025 22.480 -31.877 1.00 23.17 209 PRO C O 1
ATOM 5262 N N . SER C 1 210 ? -37.602 24.621 -32.474 1.00 23.23 210 SER C N 1
ATOM 5263 C CA . SER C 1 210 ? -36.267 24.662 -31.901 1.00 22.90 210 SER C CA 1
ATOM 5264 C C . SER C 1 210 ? -36.365 24.968 -30.416 1.00 23.78 210 SER C C 1
ATOM 5265 O O . SER C 1 210 ? -37.445 25.315 -29.918 1.00 24.34 210 SER C O 1
ATOM 5268 N N . LEU C 1 211 ? -35.236 24.841 -29.714 1.00 24.10 211 LEU C N 1
ATOM 5269 C CA . LEU C 1 211 ? -35.173 25.144 -28.284 1.00 23.58 211 LEU C CA 1
ATOM 5270 C C . LEU C 1 211 ? -35.637 26.579 -28.029 1.00 23.22 211 LEU C C 1
ATOM 5271 O O . LEU C 1 211 ? -36.427 26.843 -27.123 1.00 23.83 211 LEU C O 1
ATOM 5276 N N . GLU C 1 212 ? -35.154 27.492 -28.856 1.00 23.16 212 GLU C N 1
ATOM 5277 C CA . GLU C 1 212 ? -35.524 28.906 -28.777 1.00 23.65 212 GLU C CA 1
ATOM 5278 C C . GLU C 1 212 ? -37.035 29.089 -28.876 1.00 23.70 212 GLU C C 1
ATOM 5279 O O . GLU C 1 212 ? -37.614 29.909 -28.164 1.00 24.88 212 GLU C O 1
ATOM 5285 N N . GLU C 1 213 ? -37.660 28.297 -29.741 1.00 23.26 213 GLU C N 1
ATOM 5286 C CA . GLU C 1 213 ? -39.101 28.351 -29.963 1.00 23.03 213 GLU C CA 1
ATOM 5287 C C . GLU C 1 213 ? -39.896 27.665 -28.853 1.00 23.77 213 GLU C C 1
ATOM 5288 O O . GLU C 1 213 ? -40.953 28.159 -28.447 1.00 24.94 213 GLU C O 1
ATOM 5294 N N . GLU C 1 214 ? -39.380 26.539 -28.362 1.00 23.54 214 GLU C N 1
ATOM 5295 C CA . GLU C 1 214 ? -39.997 25.827 -27.231 1.00 24.14 214 GLU C CA 1
ATOM 5296 C C . GLU C 1 214 ? -40.034 26.667 -25.951 1.00 24.44 214 GLU C C 1
ATOM 5297 O O . GLU C 1 214 ? -40.952 26.528 -25.140 1.00 26.01 214 GLU C O 1
ATOM 5303 N N . ASP C 1 215 ? -39.047 27.546 -25.785 1.00 24.70 215 ASP C N 1
ATOM 5304 C CA . ASP C 1 215 ? -39.014 28.474 -24.646 1.00 25.96 215 ASP C CA 1
ATOM 5305 C C . ASP C 1 215 ? -40.187 29.439 -24.597 1.00 25.70 215 ASP C C 1
ATOM 5306 O O . ASP C 1 215 ? -40.567 29.893 -23.524 1.00 27.11 215 ASP C O 1
ATOM 5311 N N . ILE C 1 216 ? -40.754 29.760 -25.755 1.00 25.05 216 ILE C N 1
ATOM 5312 C CA . ILE C 1 216 ? -41.707 30.883 -25.846 1.00 23.92 216 ILE C CA 1
ATOM 5313 C C . ILE C 1 216 ? -43.085 30.541 -26.415 1.00 23.89 216 ILE C C 1
ATOM 5314 O O . ILE C 1 216 ? -43.967 31.392 -26.447 1.00 24.86 216 ILE C O 1
ATOM 5319 N N . LEU C 1 217 ? -43.260 29.304 -26.865 1.00 23.32 217 LEU C N 1
ATOM 5320 C CA . LEU C 1 217 ? -44.544 28.843 -27.386 1.00 21.36 217 LEU C CA 1
ATOM 5321 C C . LEU C 1 217 ? -45.675 29.024 -26.377 1.00 20.95 217 LEU C C 1
ATOM 5322 O O . LEU C 1 217 ? -45.464 28.998 -25.164 1.00 19.27 217 LEU C O 1
ATOM 5327 N N . THR C 1 218 ? -46.874 29.229 -26.907 1.00 21.47 218 THR C N 1
ATOM 5328 C CA . THR C 1 218 ? -48.087 29.281 -26.113 1.00 21.43 218 THR C CA 1
ATOM 5329 C C . THR C 1 218 ? -48.470 27.841 -25.777 1.00 21.80 218 THR C C 1
ATOM 5330 O O . THR C 1 218 ? -48.737 27.510 -24.624 1.00 22.01 218 THR C O 1
ATOM 5334 N N . ALA C 1 219 ? -48.477 26.995 -26.798 1.00 20.73 219 ALA C N 1
ATOM 5335 C CA . ALA C 1 219 ? -48.836 25.599 -26.642 1.00 20.72 219 ALA C CA 1
ATOM 5336 C C . ALA C 1 219 ? -48.218 24.786 -27.768 1.00 21.48 219 ALA C C 1
ATOM 5337 O O . ALA C 1 219 ? -47.662 25.343 -28.715 1.00 22.91 219 ALA C O 1
ATOM 5339 N N . ARG C 1 220 ? -48.318 23.471 -27.665 1.00 21.25 220 ARG C N 1
ATOM 5340 C CA . ARG C 1 220 ? -47.772 22.582 -28.676 1.00 22.37 220 ARG C CA 1
ATOM 5341 C C . ARG C 1 220 ? -48.751 21.442 -28.914 1.00 22.31 220 ARG C C 1
ATOM 5342 O O . ARG C 1 220 ? -49.561 21.126 -28.038 1.00 22.66 220 ARG C O 1
ATOM 5350 N N . ILE C 1 221 ? -48.679 20.833 -30.095 1.00 22.42 221 ILE C N 1
ATOM 5351 C CA . ILE C 1 221 ? -49.484 19.645 -30.389 1.00 22.12 221 ILE C CA 1
ATOM 5352 C C . ILE C 1 221 ? -48.719 18.600 -31.204 1.00 21.91 221 ILE C C 1
ATOM 5353 O O . ILE C 1 221 ? -48.157 18.893 -32.256 1.00 21.48 221 ILE C O 1
ATOM 5358 N N . SER C 1 222 ? -48.699 17.375 -30.702 1.00 22.94 222 SER C N 1
ATOM 5359 C CA . SER C 1 222 ? -48.026 16.285 -31.392 1.00 23.07 222 SER C CA 1
ATOM 5360 C C . SER C 1 222 ? -49.061 15.377 -32.022 1.00 23.37 222 SER C C 1
ATOM 5361 O O . SER C 1 222 ? -50.046 15.017 -31.377 1.00 24.25 222 SER C O 1
ATOM 5364 N N . ILE C 1 223 ? -48.849 15.031 -33.290 1.00 22.46 223 ILE C N 1
ATOM 5365 C CA . ILE C 1 223 ? -49.788 14.180 -34.006 1.00 22.36 223 ILE C CA 1
ATOM 5366 C C . ILE C 1 223 ? -49.094 12.987 -34.653 1.00 22.47 223 ILE C C 1
ATOM 5367 O O . ILE C 1 223 ? -48.188 13.153 -35.469 1.00 22.20 223 ILE C O 1
ATOM 5372 N N . GLY C 1 224 ? -49.523 11.787 -34.261 1.00 22.09 224 GLY C N 1
ATOM 5373 C CA . GLY C 1 224 ? -49.022 10.552 -34.846 1.00 22.68 224 GLY C CA 1
ATOM 5374 C C . GLY C 1 224 ? -49.931 10.055 -35.953 1.00 22.56 224 GLY C C 1
ATOM 5375 O O . GLY C 1 224 ? -51.087 9.727 -35.711 1.00 22.67 224 GLY C O 1
ATOM 5376 N N . VAL C 1 225 ? -49.403 9.998 -37.170 1.00 22.79 225 VAL C N 1
ATOM 5377 C CA . VAL C 1 225 ? -50.163 9.534 -38.330 1.00 23.85 225 VAL C CA 1
ATOM 5378 C C . VAL C 1 225 ? -49.599 8.202 -38.826 1.00 23.99 225 VAL C C 1
ATOM 5379 O O . VAL C 1 225 ? -48.398 7.959 -38.725 1.00 25.19 225 VAL C O 1
ATOM 5383 N N . THR C 1 226 ? -50.467 7.344 -39.353 1.00 23.81 226 THR C N 1
ATOM 5384 C CA . THR C 1 226 ? -50.048 6.046 -39.876 1.00 24.14 226 THR C CA 1
ATOM 5385 C C . THR C 1 226 ? -49.787 6.100 -41.383 1.00 26.06 226 THR C C 1
ATOM 5386 O O . THR C 1 226 ? -50.017 7.131 -42.025 1.00 27.17 226 THR C O 1
ATOM 5390 N N . GLU C 1 227 ? -49.311 4.981 -41.937 1.00 26.23 227 GLU C N 1
ATOM 5391 C CA . GLU C 1 227 ? -49.056 4.847 -43.377 1.00 25.69 227 GLU C CA 1
ATOM 5392 C C . GLU C 1 227 ? -50.248 5.241 -44.236 1.00 25.57 227 GLU C C 1
ATOM 5393 O O . GLU C 1 227 ? -50.083 5.933 -45.234 1.00 25.96 227 GLU C O 1
ATOM 5399 N N . GLU C 1 228 ? -51.439 4.790 -43.842 1.00 24.91 228 GLU C N 1
ATOM 5400 C CA . GLU C 1 228 ? -52.673 5.036 -44.604 1.00 24.54 228 GLU C CA 1
ATOM 5401 C C . GLU C 1 228 ? -53.395 6.337 -44.212 1.00 23.91 228 GLU C C 1
ATOM 5402 O O . GLU C 1 228 ? -54.587 6.499 -44.471 1.00 23.12 228 GLU C O 1
ATOM 5408 N N . GLY C 1 229 ? -52.655 7.254 -43.588 1.00 24.13 229 GLY C N 1
ATOM 5409 C CA . GLY C 1 229 ? -53.134 8.604 -43.304 1.00 23.28 229 GLY C CA 1
ATOM 5410 C C . GLY C 1 229 ? -54.145 8.755 -42.181 1.00 23.00 229 GLY C C 1
ATOM 5411 O O . GLY C 1 229 ? -54.885 9.733 -42.147 1.00 23.95 229 GLY C O 1
ATOM 5412 N N . SER C 1 230 ? -54.183 7.799 -41.259 1.00 22.40 230 SER C N 1
ATOM 5413 C CA . SER C 1 230 ? -55.085 7.884 -40.110 1.00 22.01 230 SER C CA 1
ATOM 5414 C C . SER C 1 230 ? -54.331 8.272 -38.839 1.00 21.39 230 SER C C 1
ATOM 5415 O O . SER C 1 230 ? -53.146 7.953 -38.689 1.00 20.49 230 SER C O 1
ATOM 5418 N N . ILE C 1 231 ? -55.025 8.965 -37.935 1.00 20.89 231 ILE C N 1
ATOM 5419 C CA . ILE C 1 231 ? -54.427 9.487 -36.700 1.00 21.29 231 ILE C CA 1
ATOM 5420 C C . ILE C 1 231 ? -54.412 8.430 -35.589 1.00 21.48 231 ILE C C 1
ATOM 5421 O O . ILE C 1 231 ? -55.462 7.938 -35.173 1.00 22.88 231 ILE C O 1
ATOM 5426 N N . CYS C 1 232 ? -53.224 8.086 -35.106 1.00 20.90 232 CYS C N 1
ATOM 5427 C CA . CYS C 1 232 ? -53.121 7.091 -34.046 1.00 22.36 232 CYS C CA 1
ATOM 5428 C C . CYS C 1 232 ? -52.713 7.642 -32.679 1.00 22.10 232 CYS C C 1
ATOM 5429 O O . CYS C 1 232 ? -52.912 6.971 -31.668 1.00 22.64 232 CYS C O 1
ATOM 5432 N N . ALA C 1 233 ? -52.167 8.859 -32.649 1.00 21.35 233 ALA C N 1
ATOM 5433 C CA . ALA C 1 233 ? -51.819 9.512 -31.384 1.00 22.24 233 ALA C CA 1
ATOM 5434 C C . ALA C 1 233 ? -51.870 11.031 -31.482 1.00 22.87 233 ALA C C 1
ATOM 5435 O O . ALA C 1 233 ? -51.480 11.611 -32.502 1.00 23.89 233 ALA C O 1
ATOM 5437 N N . MET C 1 234 ? -52.353 11.669 -30.418 1.00 21.96 234 MET C N 1
ATOM 5438 C CA . MET C 1 234 ? -52.379 13.122 -30.341 1.00 22.50 234 MET C CA 1
ATOM 5439 C C . MET C 1 234 ? -52.112 13.602 -28.922 1.00 23.31 234 MET C C 1
ATOM 5440 O O . MET C 1 234 ? -52.569 12.984 -27.959 1.00 23.89 234 MET C O 1
ATOM 5445 N N . GLN C 1 235 ? -51.366 14.698 -28.796 1.00 22.82 235 GLN C N 1
ATOM 5446 C CA . GLN C 1 235 ? -51.017 15.237 -27.487 1.00 22.73 235 GLN C CA 1
ATOM 5447 C C . GLN C 1 235 ? -50.816 16.745 -27.513 1.00 23.16 235 GLN C C 1
ATOM 5448 O O . GLN C 1 235 ? -49.818 17.244 -28.040 1.00 25.55 235 GLN C O 1
ATOM 5454 N N . LYS C 1 236 ? -51.776 17.462 -26.939 1.00 22.42 236 LYS C N 1
ATOM 5455 C CA . LYS C 1 236 ? -51.648 18.891 -26.716 1.00 22.09 236 LYS C CA 1
ATOM 5456 C C . LYS C 1 236 ? -50.782 19.105 -25.484 1.00 22.71 236 LYS C C 1
ATOM 5457 O O . LYS C 1 236 ? -50.980 18.448 -24.468 1.00 25.11 236 LYS C O 1
ATOM 5463 N N . GLY C 1 237 ? -49.828 20.026 -25.578 1.00 22.73 237 GLY C N 1
ATOM 5464 C CA . GLY C 1 237 ? -48.973 20.373 -24.446 1.00 22.91 237 GLY C CA 1
ATOM 5465 C C . GLY C 1 237 ? -48.885 21.871 -24.267 1.00 23.42 237 GLY C C 1
ATOM 5466 O O . GLY C 1 237 ? -49.385 22.624 -25.101 1.00 23.76 237 GLY C O 1
ATOM 5467 N N . GLY C 1 238 ? -48.255 22.304 -23.177 1.00 23.16 238 GLY C N 1
ATOM 5468 C CA . GLY C 1 238 ? -48.058 23.718 -22.898 1.00 22.69 238 GLY C CA 1
ATOM 5469 C C . GLY C 1 238 ? -49.112 24.294 -21.968 1.00 23.58 238 GLY C C 1
ATOM 5470 O O . GLY C 1 238 ? -50.095 23.619 -21.638 1.00 24.30 238 GLY C O 1
ATOM 5471 N N . GLU C 1 239 ? -48.910 25.547 -21.557 1.00 23.08 239 GLU C N 1
ATOM 5472 C CA . GLU C 1 239 ? -49.775 26.191 -20.568 1.00 22.54 239 GLU C CA 1
ATOM 5473 C C . GLU C 1 239 ? -50.866 27.041 -21.197 1.00 22.57 239 GLU C C 1
ATOM 5474 O O . GLU C 1 239 ? -51.831 27.409 -20.531 1.00 23.80 239 GLU C O 1
ATOM 5480 N N . GLY C 1 240 ? -50.701 27.356 -22.478 1.00 22.41 240 GLY C N 1
ATOM 5481 C CA . GLY C 1 240 ? -51.671 28.147 -23.223 1.00 21.04 240 GLY C CA 1
ATOM 5482 C C . GLY C 1 240 ? -52.641 27.290 -24.014 1.00 20.35 240 GLY C C 1
ATOM 5483 O O . GLY C 1 240 ? -52.453 26.076 -24.109 1.00 21.16 240 GLY C O 1
ATOM 5484 N N . PRO C 1 241 ? -53.685 27.915 -24.587 1.00 19.85 241 PRO C N 1
ATOM 5485 C CA . PRO C 1 241 ? -54.693 27.167 -25.327 1.00 20.36 241 PRO C CA 1
ATOM 5486 C C . PRO C 1 241 ? -54.396 27.030 -26.821 1.00 21.44 241 PRO C C 1
ATOM 5487 O O . PRO C 1 241 ? -53.490 27.680 -27.344 1.00 22.07 241 PRO C O 1
ATOM 5491 N N . LEU C 1 242 ? -55.160 26.160 -27.475 1.00 22.24 242 LEU C N 1
ATOM 5492 C CA . LEU C 1 242 ? -55.217 26.050 -28.933 1.00 21.86 242 LEU C CA 1
ATOM 5493 C C . LEU C 1 242 ? -56.635 26.361 -29.403 1.00 22.31 242 LEU C C 1
ATOM 5494 O O . LEU C 1 242 ? -57.592 26.235 -28.642 1.00 21.59 242 LEU C O 1
ATOM 5499 N N . THR C 1 243 ? -56.774 26.779 -30.654 1.00 22.26 243 THR C N 1
ATOM 5500 C CA . THR C 1 243 ? -58.102 26.961 -31.229 1.00 21.95 243 THR C CA 1
ATOM 5501 C C . THR C 1 243 ? -58.445 25.751 -32.085 1.00 21.82 243 THR C C 1
ATOM 5502 O O . THR C 1 243 ? -57.563 24.970 -32.437 1.00 21.52 243 THR C O 1
ATOM 5506 N N . ARG C 1 244 ? -59.726 25.601 -32.411 1.00 22.29 244 ARG C N 1
ATOM 5507 C CA . ARG C 1 244 ? -60.182 24.531 -33.293 1.00 22.57 244 ARG C CA 1
ATOM 5508 C C . ARG C 1 244 ? -59.416 24.547 -34.619 1.00 22.99 244 ARG C C 1
ATOM 5509 O O . ARG C 1 244 ? -58.979 23.497 -35.097 1.00 23.85 244 ARG C O 1
ATOM 5517 N N . ASP C 1 245 ? -59.239 25.739 -35.189 1.00 22.85 245 ASP C N 1
ATOM 5518 C CA . ASP C 1 245 ? -58.500 25.899 -36.442 1.00 23.62 245 ASP C CA 1
ATOM 5519 C C . ASP C 1 245 ? -57.053 25.438 -36.313 1.00 23.76 245 ASP C C 1
ATOM 5520 O O . ASP C 1 245 ? -56.541 24.764 -37.205 1.00 25.11 245 ASP C O 1
ATOM 5525 N N . ASP C 1 246 ? -56.404 25.789 -35.204 1.00 23.29 246 ASP C N 1
ATOM 5526 C CA . ASP C 1 246 ? -55.022 25.377 -34.959 1.00 22.40 246 ASP C CA 1
ATOM 5527 C C . ASP C 1 246 ? -54.891 23.868 -35.004 1.00 21.80 246 ASP C C 1
ATOM 5528 O O . ASP C 1 246 ? -53.979 23.337 -35.635 1.00 22.38 246 ASP C O 1
ATOM 5533 N N . VAL C 1 247 ? -55.813 23.181 -34.338 1.00 21.92 247 VAL C N 1
ATOM 5534 C CA . VAL C 1 247 ? -55.769 21.727 -34.238 1.00 21.23 247 VAL C CA 1
ATOM 5535 C C . VAL C 1 247 ? -55.974 21.077 -35.598 1.00 21.70 247 VAL C C 1
ATOM 5536 O O . VAL C 1 247 ? -55.203 20.195 -35.985 1.00 21.31 247 VAL C O 1
ATOM 5540 N N . LEU C 1 248 ? -57.000 21.526 -36.324 1.00 21.49 248 LEU C N 1
ATOM 5541 C CA . LEU C 1 248 ? -57.329 20.941 -37.620 1.00 21.60 248 LEU C CA 1
ATOM 5542 C C . LEU C 1 248 ? -56.279 21.257 -38.675 1.00 22.00 248 LEU C C 1
ATOM 5543 O O . LEU C 1 248 ? -56.050 20.463 -39.589 1.00 22.78 248 LEU C O 1
ATOM 5548 N N . LYS C 1 249 ? -55.642 22.415 -38.540 1.00 21.87 249 LYS C N 1
ATOM 5549 C CA . LYS C 1 249 ? -54.556 22.800 -39.428 1.00 22.29 249 LYS C CA 1
ATOM 5550 C C . LYS C 1 249 ? -53.373 21.866 -39.205 1.00 21.81 249 LYS C C 1
ATOM 5551 O O . LYS C 1 249 ? -52.779 21.367 -40.157 1.00 21.68 249 LYS C O 1
ATOM 5557 N N . ALA C 1 250 ? -53.062 21.618 -37.937 1.00 21.47 250 ALA C N 1
ATOM 5558 C CA . ALA C 1 250 ? -51.977 20.726 -37.559 1.00 21.39 250 ALA C CA 1
ATOM 5559 C C . ALA C 1 250 ? -52.186 19.303 -38.076 1.00 20.62 250 ALA C C 1
ATOM 5560 O O . ALA C 1 250 ? -51.254 18.684 -38.581 1.00 20.73 250 ALA C O 1
ATOM 5562 N N . VAL C 1 251 ? -53.407 18.790 -37.957 1.00 20.89 251 VAL C N 1
ATOM 5563 C CA . VAL C 1 251 ? -53.751 17.487 -38.537 1.00 19.96 251 VAL C CA 1
ATOM 5564 C C . VAL C 1 251 ? -53.406 17.469 -40.035 1.00 20.85 251 VAL C C 1
ATOM 5565 O O . VAL C 1 251 ? -52.685 16.581 -40.504 1.00 21.98 251 VAL C O 1
ATOM 5569 N N . SER C 1 252 ? -53.891 18.477 -40.760 1.00 20.51 252 SER C N 1
ATOM 5570 C CA . SER C 1 252 ? -53.690 18.587 -42.205 1.00 21.26 252 SER C CA 1
ATOM 5571 C C . SER C 1 252 ? -52.231 18.479 -42.636 1.00 21.07 252 SER C C 1
ATOM 5572 O O . SER C 1 252 ? -51.931 17.799 -43.622 1.00 23.19 252 SER C O 1
ATOM 5575 N N . ILE C 1 253 ? -51.337 19.155 -41.913 1.00 20.08 253 ILE C N 1
ATOM 5576 C CA . ILE C 1 253 ? -49.907 19.112 -42.231 1.00 19.28 253 ILE C CA 1
ATOM 5577 C C . ILE C 1 253 ? -49.290 17.764 -41.845 1.00 20.34 253 ILE C C 1
ATOM 5578 O O . ILE C 1 253 ? -48.440 17.233 -42.569 1.00 20.81 253 ILE C O 1
ATOM 5583 N N . ALA C 1 254 ? -49.725 17.206 -40.718 1.00 20.57 254 ALA C N 1
ATOM 5584 C CA . ALA C 1 254 ? -49.215 15.910 -40.270 1.00 22.20 254 ALA C CA 1
ATOM 5585 C C . ALA C 1 254 ? -49.511 14.835 -41.310 1.00 23.16 254 ALA C C 1
ATOM 5586 O O . ALA C 1 254 ? -48.583 14.179 -41.805 1.00 23.47 254 ALA C O 1
ATOM 5588 N N . VAL C 1 255 ? -50.790 14.688 -41.663 1.00 22.32 255 VAL C N 1
ATOM 5589 C CA . VAL C 1 255 ? -51.209 13.775 -42.734 1.00 22.06 255 VAL C CA 1
ATOM 5590 C C . VAL C 1 255 ? -50.343 13.959 -43.983 1.00 22.49 255 VAL C C 1
ATOM 5591 O O . VAL C 1 255 ? -49.943 12.982 -44.620 1.00 22.54 255 VAL C O 1
ATOM 5595 N N . GLU C 1 256 ? -50.038 15.216 -44.297 1.00 23.24 256 GLU C N 1
ATOM 5596 C CA . GLU C 1 256 ? -49.229 15.579 -45.455 1.00 24.75 256 GLU C CA 1
ATOM 5597 C C . GLU C 1 256 ? -47.754 15.227 -45.278 1.00 24.45 256 GLU C C 1
ATOM 5598 O O . GLU C 1 256 ? -47.120 14.733 -46.208 1.00 24.81 256 GLU C O 1
ATOM 5604 N N . LYS C 1 257 ? -47.219 15.476 -44.084 1.00 24.72 257 LYS C N 1
ATOM 5605 C CA . LYS C 1 257 ? -45.773 15.408 -43.847 1.00 23.34 257 LYS C CA 1
ATOM 5606 C C . LYS C 1 257 ? -45.243 14.048 -43.438 1.00 23.23 257 LYS C C 1
ATOM 5607 O O . LYS C 1 257 ? -44.076 13.748 -43.683 1.00 24.10 257 LYS C O 1
ATOM 5613 N N . VAL C 1 258 ? -46.083 13.233 -42.806 1.00 23.65 258 VAL C N 1
ATOM 5614 C CA . VAL C 1 258 ? -45.645 11.915 -42.323 1.00 22.98 258 VAL C CA 1
ATOM 5615 C C . VAL C 1 258 ? -45.169 11.001 -43.474 1.00 24.42 258 VAL C C 1
ATOM 5616 O O . VAL C 1 258 ? -44.068 10.458 -43.398 1.00 25.11 258 VAL C O 1
ATOM 5620 N N . PRO C 1 259 ? -45.972 10.851 -44.548 1.00 24.96 259 PRO C N 1
ATOM 5621 C CA . PRO C 1 259 ? -45.502 10.063 -45.690 1.00 25.80 259 PRO C CA 1
ATOM 5622 C C . PRO C 1 259 ? -44.086 10.440 -46.160 1.00 27.44 259 PRO C C 1
ATOM 5623 O O . PRO C 1 259 ? -43.324 9.563 -46.586 1.00 26.85 259 PRO C O 1
ATOM 5627 N N . GLN C 1 260 ? -43.746 11.728 -46.077 1.00 28.43 260 GLN C N 1
ATOM 5628 C CA . GLN C 1 260 ? -42.409 12.206 -46.430 1.00 29.44 260 GLN C CA 1
ATOM 5629 C C . GLN C 1 260 ? -41.360 11.698 -45.438 1.00 30.30 260 GLN C C 1
ATOM 5630 O O . GLN C 1 260 ? -40.301 11.205 -45.841 1.00 30.94 260 GLN C O 1
ATOM 5636 N N . LEU C 1 261 ? -41.671 11.803 -44.147 1.00 30.06 261 LEU C N 1
ATOM 5637 C CA . LEU C 1 261 ? -40.827 11.232 -43.101 1.00 28.93 261 LEU C CA 1
ATOM 5638 C C . LEU C 1 261 ? -40.641 9.731 -43.264 1.00 28.70 261 LEU C C 1
ATOM 5639 O O . LEU C 1 261 ? -39.552 9.216 -43.034 1.00 30.75 261 LEU C O 1
ATOM 5644 N N . ILE C 1 262 ? -41.700 9.034 -43.662 1.00 28.14 262 ILE C N 1
ATOM 5645 C CA . ILE C 1 262 ? -41.629 7.596 -43.885 1.00 27.28 262 ILE C CA 1
ATOM 5646 C C . ILE C 1 262 ? -40.757 7.295 -45.101 1.00 28.68 262 ILE C C 1
ATOM 5647 O O . ILE C 1 262 ? -39.918 6.393 -45.051 1.00 28.21 262 ILE C O 1
ATOM 5652 N N . GLU C 1 263 ? -40.941 8.066 -46.175 1.00 30.75 263 GLU C N 1
ATOM 5653 C CA . GLU C 1 263 ? -40.087 7.964 -47.360 1.00 31.62 263 GLU C CA 1
ATOM 5654 C C . GLU C 1 263 ? -38.637 8.176 -46.965 1.00 31.51 263 GLU C C 1
ATOM 5655 O O . GLU C 1 263 ? -37.759 7.409 -47.366 1.00 33.34 263 GLU C O 1
ATOM 5661 N N . TYR C 1 264 ? -38.394 9.206 -46.160 1.00 30.45 264 TYR C N 1
ATOM 5662 C CA . TYR C 1 264 ? -37.041 9.538 -45.734 1.00 30.10 264 TYR C CA 1
ATOM 5663 C C . TYR C 1 264 ? -36.414 8.423 -44.895 1.00 28.82 264 TYR C C 1
ATOM 5664 O O . TYR C 1 264 ? -35.248 8.081 -45.098 1.00 29.22 264 TYR C O 1
ATOM 5673 N N . LEU C 1 265 ? -37.192 7.855 -43.975 1.00 27.60 265 LEU C N 1
ATOM 5674 C CA . LEU C 1 265 ? -36.750 6.731 -43.146 1.00 26.71 265 LEU C CA 1
ATOM 5675 C C . LEU C 1 265 ? -36.362 5.501 -43.968 1.00 27.03 265 LEU C C 1
ATOM 5676 O O . LEU C 1 265 ? -35.225 5.032 -43.875 1.00 28.19 265 LEU C O 1
ATOM 5681 N N . ASP C 1 266 ? -37.301 4.992 -44.775 1.00 25.88 266 ASP C N 1
ATOM 5682 C CA . ASP C 1 266 ? -37.076 3.790 -45.609 1.00 25.66 266 ASP C CA 1
ATOM 5683 C C . ASP C 1 266 ? -35.791 3.858 -46.425 1.00 24.84 266 ASP C C 1
ATOM 5684 O O . ASP C 1 266 ? -35.115 2.846 -46.607 1.00 24.83 266 ASP C O 1
ATOM 5689 N N . LYS C 1 267 ? -35.468 5.057 -46.907 1.00 24.95 267 LYS C N 1
ATOM 5690 C CA . LYS C 1 267 ? -34.278 5.292 -47.731 1.00 25.34 267 LYS C CA 1
ATOM 5691 C C . LYS C 1 267 ? -32.986 5.262 -46.923 1.00 26.10 267 LYS C C 1
ATOM 5692 O O . LYS C 1 267 ? -31.947 4.840 -47.428 1.00 27.17 267 LYS C O 1
ATOM 5698 N N . SER C 1 268 ? -33.058 5.713 -45.672 1.00 26.77 268 SER C N 1
ATOM 5699 C CA . SER C 1 268 ? -31.907 5.707 -44.765 1.00 28.18 268 SER C CA 1
ATOM 5700 C C . SER C 1 268 ? -31.532 4.305 -44.303 1.00 28.80 268 SER C C 1
ATOM 5701 O O . SER C 1 268 ? -30.436 4.094 -43.779 1.00 30.84 268 SER C O 1
ATOM 5704 N N . MET C 1 269 ? -32.436 3.351 -44.498 1.00 28.11 269 MET C N 1
ATOM 5705 C CA . MET C 1 269 ? -32.212 1.984 -44.045 1.00 27.93 269 MET C CA 1
ATOM 5706 C C . MET C 1 269 ? -31.740 1.065 -45.181 1.00 29.47 269 MET C C 1
ATOM 5707 O O . MET C 1 269 ? -31.577 -0.149 -44.997 1.00 29.80 269 MET C O 1
ATOM 5712 N N . THR C 1 270 ? -31.464 1.687 -46.330 1.00 32.78 270 THR C N 1
ATOM 5713 C CA . THR C 1 270 ? -30.949 1.016 -47.519 1.00 36.12 270 THR C CA 1
ATOM 5714 C C . THR C 1 270 ? -29.564 1.555 -47.901 1.00 36.03 270 THR C C 1
ATOM 5715 O O . THR C 1 270 ? -28.915 1.060 -48.837 1.00 37.11 270 THR C O 1
ATOM 5719 N N . VAL D 2 16 ? -78.960 1.995 -30.552 1.00 22.33 16 VAL D N 1
ATOM 5720 C CA . VAL D 2 16 ? -78.863 1.821 -29.074 1.00 23.39 16 VAL D CA 1
ATOM 5721 C C . VAL D 2 16 ? -77.499 1.245 -28.674 1.00 24.56 16 VAL D C 1
ATOM 5722 O O . VAL D 2 16 ? -77.079 0.201 -29.178 1.00 24.91 16 VAL D O 1
ATOM 5726 N N . ARG D 2 17 ? -76.813 1.958 -27.780 1.00 25.09 17 ARG D N 1
ATOM 5727 C CA . ARG D 2 17 ? -75.546 1.514 -27.211 1.00 25.49 17 ARG D CA 1
ATOM 5728 C C . ARG D 2 17 ? -75.780 0.449 -26.136 1.00 26.76 17 ARG D C 1
ATOM 5729 O O . ARG D 2 17 ? -76.916 0.189 -25.752 1.00 26.62 17 ARG D O 1
ATOM 5737 N N . GLU D 2 18 ? -74.698 -0.153 -25.646 1.00 28.97 18 GLU D N 1
ATOM 5738 C CA . GLU D 2 18 ? -74.762 -1.256 -24.672 1.00 30.74 18 GLU D CA 1
ATOM 5739 C C . GLU D 2 18 ? -75.559 -0.959 -23.398 1.00 30.55 18 GLU D C 1
ATOM 5740 O O . GLU D 2 18 ? -76.248 -1.837 -22.879 1.00 30.72 18 GLU D O 1
ATOM 5746 N N . ASP D 2 19 ? -75.455 0.271 -22.898 1.00 30.61 19 ASP D N 1
ATOM 5747 C CA . ASP D 2 19 ? -76.226 0.704 -21.730 1.00 30.21 19 ASP D CA 1
ATOM 5748 C C . ASP D 2 19 ? -77.526 1.394 -22.140 1.00 29.08 19 ASP D C 1
ATOM 5749 O O . ASP D 2 19 ? -78.322 1.790 -21.286 1.00 28.41 19 ASP D O 1
ATOM 5754 N N . GLY D 2 20 ? -77.716 1.552 -23.449 1.00 28.54 20 GLY D N 1
ATOM 5755 C CA . GLY D 2 20 ? -78.951 2.104 -24.007 1.00 28.17 20 GLY D CA 1
ATOM 5756 C C . GLY D 2 20 ? -78.951 3.610 -24.187 1.00 27.66 20 GLY D C 1
ATOM 5757 O O . GLY D 2 20 ? -79.981 4.259 -24.009 1.00 27.60 20 GLY D O 1
ATOM 5758 N N . ARG D 2 21 ? -77.796 4.166 -24.544 1.00 26.90 21 ARG D N 1
ATOM 5759 C CA . ARG D 2 21 ? -77.666 5.602 -24.773 1.00 25.62 21 ARG D CA 1
ATOM 5760 C C . ARG D 2 21 ? -77.717 5.946 -26.258 1.00 25.54 21 ARG D C 1
ATOM 5761 O O . ARG D 2 21 ? -77.593 5.068 -27.119 1.00 25.30 21 ARG D O 1
ATOM 5769 N N . ALA D 2 22 ? -77.900 7.232 -26.545 1.00 25.27 22 ALA D N 1
ATOM 5770 C CA . ALA D 2 22 ? -77.751 7.752 -27.898 1.00 25.59 22 ALA D CA 1
ATOM 5771 C C . ALA D 2 22 ? -76.292 8.124 -28.133 1.00 25.91 22 ALA D C 1
ATOM 5772 O O . ALA D 2 22 ? -75.509 8.231 -27.183 1.00 27.12 22 ALA D O 1
ATOM 5774 N N . PHE D 2 23 ? -75.930 8.326 -29.397 1.00 25.52 23 PHE D N 1
ATOM 5775 C CA . PHE D 2 23 ? -74.544 8.592 -29.769 1.00 25.22 23 PHE D CA 1
ATOM 5776 C C . PHE D 2 23 ? -74.015 9.904 -29.190 1.00 25.03 23 PHE D C 1
ATOM 5777 O O . PHE D 2 23 ? -72.813 10.048 -28.994 1.00 25.30 23 PHE D O 1
ATOM 5785 N N . ASP D 2 24 ? -74.906 10.853 -28.911 1.00 25.36 24 ASP D N 1
ATOM 5786 C CA . ASP D 2 24 ? -74.493 12.115 -28.289 1.00 26.06 24 ASP D CA 1
ATOM 5787 C C . ASP D 2 24 ? -75.103 12.310 -26.890 1.00 26.42 24 ASP D C 1
ATOM 5788 O O . ASP D 2 24 ? -75.542 13.407 -26.524 1.00 26.79 24 ASP D O 1
ATOM 5793 N N . GLU D 2 25 ? -75.114 11.231 -26.114 1.00 26.15 25 GLU D N 1
ATOM 5794 C CA . GLU D 2 25 ? -75.726 11.246 -24.797 1.00 26.40 25 GLU D CA 1
ATOM 5795 C C . GLU D 2 25 ? -74.687 11.045 -23.700 1.00 26.09 25 GLU D C 1
ATOM 5796 O O . GLU D 2 25 ? -73.930 10.072 -23.708 1.00 26.27 25 GLU D O 1
ATOM 5802 N N . LEU D 2 26 ? -74.661 11.993 -22.767 1.00 25.97 26 LEU D N 1
ATOM 5803 C CA . LEU D 2 26 ? -73.832 11.925 -21.573 1.00 24.66 26 LEU D CA 1
ATOM 5804 C C . LEU D 2 26 ? -74.396 10.899 -20.587 1.00 26.09 26 LEU D C 1
ATOM 5805 O O . LEU D 2 26 ? -75.560 10.508 -20.687 1.00 26.16 26 LEU D O 1
ATOM 5810 N N . ARG D 2 27 ? -73.566 10.462 -19.641 1.00 26.95 27 ARG D N 1
ATOM 5811 C CA . ARG D 2 27 ? -74.033 9.640 -18.523 1.00 27.13 27 ARG D CA 1
ATOM 5812 C C . ARG D 2 27 ? -74.606 10.552 -17.433 1.00 26.14 27 ARG D C 1
ATOM 5813 O O . ARG D 2 27 ? -74.297 11.744 -17.418 1.00 26.39 27 ARG D O 1
ATOM 5821 N N . PRO D 2 28 ? -75.461 10.006 -16.538 1.00 25.26 28 PRO D N 1
ATOM 5822 C CA . PRO D 2 28 ? -75.927 10.729 -15.356 1.00 24.60 28 PRO D CA 1
ATOM 5823 C C . PRO D 2 28 ? -74.819 11.553 -14.687 1.00 24.64 28 PRO D C 1
ATOM 5824 O O . PRO D 2 28 ? -73.799 11.008 -14.262 1.00 24.40 28 PRO D O 1
ATOM 5828 N N . LEU D 2 29 ? -75.024 12.862 -14.616 1.00 24.74 29 LEU D N 1
ATOM 5829 C CA . LEU D 2 29 ? -74.033 13.765 -14.057 1.00 24.98 29 LEU D CA 1
ATOM 5830 C C . LEU D 2 29 ? -74.619 14.627 -12.957 1.00 25.56 29 LEU D C 1
ATOM 5831 O O . LEU D 2 29 ? -75.648 15.266 -13.140 1.00 26.93 29 LEU D O 1
ATOM 5836 N N . LYS D 2 30 ? -73.960 14.632 -11.806 1.00 26.85 30 LYS D N 1
ATOM 5837 C CA . LYS D 2 30 ? -74.260 15.617 -10.772 1.00 27.93 30 LYS D CA 1
ATOM 5838 C C . LYS D 2 30 ? -72.967 16.178 -10.183 1.00 26.06 30 LYS D C 1
ATOM 5839 O O . LYS D 2 30 ? -71.971 15.463 -10.044 1.00 27.93 30 LYS D O 1
ATOM 5845 N N . ILE D 2 31 ? -72.990 17.472 -9.877 1.00 23.41 31 ILE D N 1
ATOM 5846 C CA . ILE D 2 31 ? -71.831 18.180 -9.356 1.00 21.12 31 ILE D CA 1
ATOM 5847 C C . ILE D 2 31 ? -72.274 18.963 -8.143 1.00 21.68 31 ILE D C 1
ATOM 5848 O O . ILE D 2 31 ? -73.263 19.697 -8.205 1.00 24.20 31 ILE D O 1
ATOM 5853 N N . GLU D 2 32 ? -71.560 18.794 -7.037 1.00 20.83 32 GLU D N 1
ATOM 5854 C CA . GLU D 2 32 ? -71.823 19.561 -5.830 1.00 22.58 32 GLU D CA 1
ATOM 5855 C C . GLU D 2 32 ? -70.582 20.346 -5.399 1.00 21.97 32 GLU D C 1
ATOM 5856 O O . GLU D 2 32 ? -69.459 19.832 -5.468 1.00 21.81 32 GLU D O 1
ATOM 5862 N N . ALA D 2 33 ? -70.790 21.592 -4.972 1.00 21.23 33 ALA D N 1
ATOM 5863 C CA . ALA D 2 33 ? -69.704 22.458 -4.503 1.00 21.43 33 ALA D CA 1
ATOM 5864 C C . ALA D 2 33 ? -69.724 22.641 -2.985 1.00 21.70 33 ALA D C 1
ATOM 5865 O O . ALA D 2 33 ? -70.785 22.597 -2.365 1.00 21.78 33 ALA D O 1
ATOM 5867 N N . GLY D 2 34 ? -68.547 22.839 -2.395 1.00 22.37 34 GLY D N 1
ATOM 5868 C CA . GLY D 2 34 ? -68.423 23.204 -0.976 1.00 22.84 34 GLY D CA 1
ATOM 5869 C C . GLY D 2 34 ? -68.624 22.099 0.053 1.00 23.12 34 GLY D C 1
ATOM 5870 O O . GLY D 2 34 ? -68.921 22.378 1.214 1.00 25.03 34 GLY D O 1
ATOM 5871 N N . ILE D 2 35 ? -68.429 20.849 -0.365 1.00 23.20 35 ILE D N 1
ATOM 5872 C CA . ILE D 2 35 ? -68.743 19.668 0.451 1.00 22.51 35 ILE D CA 1
ATOM 5873 C C . ILE D 2 35 ? -67.698 19.355 1.525 1.00 22.49 35 ILE D C 1
ATOM 5874 O O . ILE D 2 35 ? -68.005 18.725 2.544 1.00 21.65 35 ILE D O 1
ATOM 5879 N N . LEU D 2 36 ? -66.461 19.780 1.284 1.00 22.95 36 LEU D N 1
ATOM 5880 C CA . LEU D 2 36 ? -65.364 19.554 2.227 1.00 22.07 36 LEU D CA 1
ATOM 5881 C C . LEU D 2 36 ? -65.202 20.732 3.196 1.00 21.97 36 LEU D C 1
ATOM 5882 O O . LEU D 2 36 ? -65.456 21.886 2.849 1.00 20.43 36 LEU D O 1
ATOM 5887 N N . GLU D 2 37 ? -64.777 20.421 4.416 1.00 21.96 37 GLU D N 1
ATOM 5888 C CA . GLU D 2 37 ? -64.640 21.418 5.474 1.00 22.17 37 GLU D CA 1
ATOM 5889 C C . GLU D 2 37 ? -63.280 22.111 5.442 1.00 22.24 37 GLU D C 1
ATOM 5890 O O . GLU D 2 37 ? -63.201 23.346 5.482 1.00 23.25 37 GLU D O 1
ATOM 5896 N N . ARG D 2 38 ? -62.221 21.314 5.358 1.00 21.45 38 ARG D N 1
ATOM 5897 C CA . ARG D 2 38 ? -60.860 21.816 5.468 1.00 21.30 38 ARG D CA 1
ATOM 5898 C C . ARG D 2 38 ? -60.355 22.567 4.258 1.00 21.48 38 ARG D C 1
ATOM 5899 O O . ARG D 2 38 ? -59.707 23.605 4.407 1.00 20.87 38 ARG D O 1
ATOM 5907 N N . ALA D 2 39 ? -60.643 22.033 3.070 1.00 21.10 39 ALA D N 1
ATOM 5908 C CA . ALA D 2 39 ? -60.248 22.649 1.806 1.00 20.18 39 ALA D CA 1
ATOM 5909 C C . ALA D 2 39 ? -60.801 24.065 1.641 1.00 20.71 39 ALA D C 1
ATOM 5910 O O . ALA D 2 39 ? -61.903 24.372 2.104 1.00 21.04 39 ALA D O 1
ATOM 5912 N N . ASP D 2 40 ? -60.024 24.919 0.983 1.00 20.73 40 ASP D N 1
ATOM 5913 C CA . ASP D 2 40 ? -60.445 26.284 0.664 1.00 20.93 40 ASP D CA 1
ATOM 5914 C C . ASP D 2 40 ? -61.608 26.301 -0.330 1.00 20.53 40 ASP D C 1
ATOM 5915 O O . ASP D 2 40 ? -62.517 27.124 -0.227 1.00 21.75 40 ASP D O 1
ATOM 5920 N N . GLY D 2 41 ? -61.554 25.382 -1.285 1.00 21.08 41 GLY D N 1
ATOM 5921 C CA . GLY D 2 41 ? -62.642 25.111 -2.211 1.00 21.96 41 GLY D CA 1
ATOM 5922 C C . GLY D 2 41 ? -62.702 23.615 -2.479 1.00 23.48 41 GLY D C 1
ATOM 5923 O O . GLY D 2 41 ? -61.700 22.905 -2.340 1.00 24.61 41 GLY D O 1
ATOM 5924 N N . SER D 2 42 ? -63.876 23.129 -2.862 1.00 23.16 42 SER D N 1
ATOM 5925 C CA . SER D 2 42 ? -64.057 21.709 -3.087 1.00 21.72 42 SER D CA 1
ATOM 5926 C C . SER D 2 42 ? -65.242 21.406 -3.988 1.00 21.80 42 SER D C 1
ATOM 5927 O O . SER D 2 42 ? -66.125 22.253 -4.176 1.00 20.85 42 SER D O 1
ATOM 5930 N N . SER D 2 43 ? -65.246 20.189 -4.537 1.00 21.10 43 SER D N 1
ATOM 5931 C CA . SER D 2 43 ? -66.338 19.719 -5.374 1.00 21.21 43 SER D CA 1
ATOM 5932 C C . SER D 2 43 ? -66.439 18.196 -5.370 1.00 22.65 43 SER D C 1
ATOM 5933 O O . SER D 2 43 ? -65.442 17.498 -5.207 1.00 24.14 43 SER D O 1
ATOM 5936 N N . TYR D 2 44 ? -67.652 17.690 -5.548 1.00 22.46 44 TYR D N 1
ATOM 5937 C CA . TYR D 2 44 ? -67.875 16.262 -5.717 1.00 22.93 44 TYR D CA 1
ATOM 5938 C C . TYR D 2 44 ? -68.626 16.008 -7.020 1.00 22.86 44 TYR D C 1
ATOM 5939 O O . TYR D 2 44 ? -69.636 16.656 -7.301 1.00 23.63 44 TYR D O 1
ATOM 5948 N N . LEU D 2 45 ? -68.126 15.067 -7.813 1.00 22.63 45 LEU D N 1
ATOM 5949 C CA . LEU D 2 45 ? -68.671 14.825 -9.143 1.00 23.02 45 LEU D CA 1
ATOM 5950 C C . LEU D 2 45 ? -69.033 13.360 -9.301 1.00 23.03 45 LEU D C 1
ATOM 5951 O O . LEU D 2 45 ? -68.215 12.483 -9.032 1.00 24.05 45 LEU D O 1
ATOM 5956 N N . GLU D 2 46 ? -70.264 13.107 -9.729 1.00 23.74 46 GLU D N 1
ATOM 5957 C CA . GLU D 2 46 ? -70.708 11.762 -10.089 1.00 22.87 46 GLU D CA 1
ATOM 5958 C C . GLU D 2 46 ? -71.127 11.715 -11.561 1.00 22.72 46 GLU D C 1
ATOM 5959 O O . GLU D 2 46 ? -72.028 12.444 -11.992 1.00 23.28 46 GLU D O 1
ATOM 5965 N N . PHE D 2 47 ? -70.455 10.850 -12.315 1.00 22.36 47 PHE D N 1
ATOM 5966 C CA . PHE D 2 47 ? -70.610 10.733 -13.760 1.00 22.68 47 PHE D CA 1
ATOM 5967 C C . PHE D 2 47 ? -70.586 9.242 -14.061 1.00 23.48 47 PHE D C 1
ATOM 5968 O O . PHE D 2 47 ? -69.528 8.622 -14.027 1.00 25.60 47 PHE D O 1
ATOM 5976 N N . GLY D 2 48 ? -71.748 8.654 -14.324 1.00 22.90 48 GLY D N 1
ATOM 5977 C CA . GLY D 2 48 ? -71.839 7.198 -14.449 1.00 23.31 48 GLY D CA 1
ATOM 5978 C C . GLY D 2 48 ? -71.348 6.550 -13.169 1.00 22.90 48 GLY D C 1
ATOM 5979 O O . GLY D 2 48 ? -71.789 6.915 -12.080 1.00 24.18 48 GLY D O 1
ATOM 5980 N N . GLY D 2 49 ? -70.413 5.615 -13.291 1.00 22.59 49 GLY D N 1
ATOM 5981 C CA . GLY D 2 49 ? -69.803 4.988 -12.122 1.00 22.37 49 GLY D CA 1
ATOM 5982 C C . GLY D 2 49 ? -68.770 5.865 -11.436 1.00 23.10 49 GLY D C 1
ATOM 5983 O O . GLY D 2 49 ? -68.398 5.613 -10.293 1.00 24.66 49 GLY D O 1
ATOM 5984 N N . ASN D 2 50 ? -68.305 6.899 -12.128 1.00 23.34 50 ASN D N 1
ATOM 5985 C CA . ASN D 2 50 ? -67.247 7.768 -11.605 1.00 23.75 50 ASN D CA 1
ATOM 5986 C C . ASN D 2 50 ? -67.641 8.560 -10.361 1.00 23.83 50 ASN D C 1
ATOM 5987 O O . ASN D 2 50 ? -68.719 9.158 -10.300 1.00 24.61 50 ASN D O 1
ATOM 5992 N N . LYS D 2 51 ? -66.755 8.549 -9.369 1.00 23.25 51 LYS D N 1
ATOM 5993 C CA . LYS D 2 51 ? -66.947 9.319 -8.147 1.00 22.27 51 LYS D CA 1
ATOM 5994 C C . LYS D 2 51 ? -65.657 10.057 -7.877 1.00 21.30 51 LYS D C 1
ATOM 5995 O O . LYS D 2 51 ? -64.636 9.441 -7.582 1.00 21.17 51 LYS D O 1
ATOM 6001 N N . ILE D 2 52 ? -65.708 11.380 -7.999 1.00 19.79 52 ILE D N 1
ATOM 6002 C CA . ILE D 2 52 ? -64.498 12.193 -7.963 1.00 20.47 52 ILE D CA 1
ATOM 6003 C C . ILE D 2 52 ? -64.632 13.345 -6.975 1.00 21.05 52 ILE D C 1
ATOM 6004 O O . ILE D 2 52 ? -65.644 14.042 -6.926 1.00 21.56 52 ILE D O 1
ATOM 6009 N N . LEU D 2 53 ? -63.587 13.531 -6.187 1.00 22.05 53 LEU D N 1
ATOM 6010 C CA . LEU D 2 53 ? -63.575 14.527 -5.143 1.00 22.73 53 LEU D CA 1
ATOM 6011 C C . LEU D 2 53 ? -62.401 15.437 -5.442 1.00 24.22 53 LEU D C 1
ATOM 6012 O O . LEU D 2 53 ? -61.311 14.947 -5.767 1.00 25.63 53 LEU D O 1
ATOM 6017 N N . VAL D 2 54 ? -62.618 16.750 -5.375 1.00 22.91 54 VAL D N 1
ATOM 6018 C CA . VAL D 2 54 ? -61.532 17.695 -5.605 1.00 22.34 54 VAL D CA 1
ATOM 6019 C C . VAL D 2 54 ? -61.429 18.706 -4.473 1.00 21.46 54 VAL D C 1
ATOM 6020 O O . VAL D 2 54 ? -62.428 19.254 -4.010 1.00 20.51 54 VAL D O 1
ATOM 6024 N N . ALA D 2 55 ? -60.204 18.938 -4.032 1.00 20.09 55 ALA D N 1
ATOM 6025 C CA . ALA D 2 55 ? -59.920 19.937 -3.024 1.00 19.43 55 ALA D CA 1
ATOM 6026 C C . ALA D 2 55 ? -58.931 20.956 -3.576 1.00 19.29 55 ALA D C 1
ATOM 6027 O O . ALA D 2 55 ? -57.946 20.602 -4.236 1.00 20.33 55 ALA D O 1
ATOM 6029 N N . VAL D 2 56 ? -59.212 22.224 -3.321 1.00 19.25 56 VAL D N 1
ATOM 6030 C CA . VAL D 2 56 ? -58.307 23.293 -3.710 1.00 19.40 56 VAL D CA 1
ATOM 6031 C C . VAL D 2 56 ? -57.762 23.983 -2.466 1.00 21.01 56 VAL D C 1
ATOM 6032 O O . VAL D 2 56 ? -58.519 24.334 -1.557 1.00 22.17 56 VAL D O 1
ATOM 6036 N N . TYR D 2 57 ? -56.444 24.150 -2.422 1.00 21.12 57 TYR D N 1
ATOM 6037 C CA . TYR D 2 57 ? -55.801 24.953 -1.376 1.00 21.04 57 TYR D CA 1
ATOM 6038 C C . TYR D 2 57 ? -55.017 26.116 -1.976 1.00 20.86 57 TYR D C 1
ATOM 6039 O O . TYR D 2 57 ? -54.342 25.971 -2.995 1.00 21.35 57 TYR D O 1
ATOM 6048 N N . GLY D 2 58 ? -55.099 27.269 -1.335 1.00 20.98 58 GLY D N 1
ATOM 6049 C CA . GLY D 2 58 ? -54.325 28.418 -1.773 1.00 21.63 58 GLY D CA 1
ATOM 6050 C C . GLY D 2 58 ? -55.195 29.560 -2.261 1.00 22.00 58 GLY D C 1
ATOM 6051 O O . GLY D 2 58 ? -56.427 29.471 -2.196 1.00 22.37 58 GLY D O 1
ATOM 6052 N N . PRO D 2 59 ? -54.564 30.637 -2.775 1.00 21.41 59 PRO D N 1
ATOM 6053 C CA . PRO D 2 59 ? -53.119 30.751 -2.982 1.00 22.05 59 PRO D CA 1
ATOM 6054 C C . PRO D 2 59 ? -52.352 30.845 -1.668 1.00 23.85 59 PRO D C 1
ATOM 6055 O O . PRO D 2 59 ? -52.799 31.511 -0.731 1.00 24.94 59 PRO D O 1
ATOM 6059 N N . ARG D 2 60 ? -51.219 30.154 -1.606 1.00 25.10 60 ARG D N 1
ATOM 6060 C CA . ARG D 2 60 ? -50.398 30.096 -0.397 1.00 25.94 60 ARG D CA 1
ATOM 6061 C C . ARG D 2 60 ? -48.902 30.137 -0.725 1.00 27.72 60 ARG D C 1
ATOM 6062 O O . ARG D 2 60 ? -48.489 29.839 -1.854 1.00 28.09 60 ARG D O 1
ATOM 6070 N N . GLU D 2 61 ? -48.108 30.511 0.279 1.00 29.46 61 GLU D N 1
ATOM 6071 C CA . GLU D 2 61 ? -46.644 30.625 0.190 1.00 30.55 61 GLU D CA 1
ATOM 6072 C C . GLU D 2 61 ? -45.960 29.379 -0.389 1.00 31.77 61 GLU D C 1
ATOM 6073 O O . GLU D 2 61 ? -46.344 28.250 -0.087 1.00 31.23 61 GLU D O 1
ATOM 6079 N N . ALA D 2 73 ? -47.071 32.905 -9.714 1.00 31.88 73 ALA D N 1
ATOM 6080 C CA . ALA D 2 73 ? -48.122 32.018 -9.225 1.00 32.76 73 ALA D CA 1
ATOM 6081 C C . ALA D 2 73 ? -48.164 30.704 -10.000 1.00 33.20 73 ALA D C 1
ATOM 6082 O O . ALA D 2 73 ? -48.384 30.703 -11.214 1.00 33.67 73 ALA D O 1
ATOM 6084 N N . VAL D 2 74 ? -47.953 29.591 -9.299 1.00 33.55 74 VAL D N 1
ATOM 6085 C CA . VAL D 2 74 ? -47.968 28.264 -9.928 1.00 33.92 74 VAL D CA 1
ATOM 6086 C C . VAL D 2 74 ? -49.202 27.469 -9.506 1.00 33.85 74 VAL D C 1
ATOM 6087 O O . VAL D 2 74 ? -49.763 27.700 -8.433 1.00 34.63 74 VAL D O 1
ATOM 6091 N N . ILE D 2 75 ? -49.614 26.543 -10.367 1.00 33.33 75 ILE D N 1
ATOM 6092 C CA . ILE D 2 75 ? -50.694 25.608 -10.082 1.00 33.76 75 ILE D CA 1
ATOM 6093 C C . ILE D 2 75 ? -50.068 24.215 -9.921 1.00 35.31 75 ILE D C 1
ATOM 6094 O O . ILE D 2 75 ? -49.320 23.744 -10.789 1.00 35.35 75 ILE D O 1
ATOM 6099 N N . ARG D 2 76 ? -50.364 23.571 -8.799 1.00 34.93 76 ARG D N 1
ATOM 6100 C CA . ARG D 2 76 ? -49.794 22.280 -8.493 1.00 35.48 76 ARG D CA 1
ATOM 6101 C C . ARG D 2 76 ? -50.906 21.247 -8.382 1.00 34.51 76 ARG D C 1
ATOM 6102 O O . ARG D 2 76 ? -51.716 21.277 -7.450 1.00 34.34 76 ARG D O 1
ATOM 6110 N N . CYS D 2 77 ? -50.931 20.323 -9.335 1.00 32.80 77 CYS D N 1
ATOM 6111 C CA . CYS D 2 77 ? -52.021 19.376 -9.423 1.00 32.47 77 CYS D CA 1
ATOM 6112 C C . CYS D 2 77 ? -51.592 17.923 -9.204 1.00 31.64 77 CYS D C 1
ATOM 6113 O O . CYS D 2 77 ? -50.643 17.430 -9.832 1.00 32.50 77 CYS D O 1
ATOM 6116 N N . ARG D 2 78 ? -52.299 17.248 -8.301 1.00 28.21 78 ARG D N 1
ATOM 6117 C CA . ARG D 2 78 ? -52.126 15.814 -8.101 1.00 26.57 78 ARG D CA 1
ATOM 6118 C C . ARG D 2 78 ? -53.436 15.096 -8.406 1.00 24.68 78 ARG D C 1
ATOM 6119 O O . ARG D 2 78 ? -54.445 15.306 -7.724 1.00 25.76 78 ARG D O 1
ATOM 6127 N N . TYR D 2 79 ? -53.421 14.277 -9.453 1.00 23.01 79 TYR D N 1
ATOM 6128 C CA . TYR D 2 79 ? -54.518 13.351 -9.735 1.00 22.27 79 TYR D CA 1
ATOM 6129 C C . TYR D 2 79 ? -54.135 12.034 -9.090 1.00 22.03 79 TYR D C 1
ATOM 6130 O O . TYR D 2 79 ? -53.071 11.488 -9.374 1.00 21.14 79 TYR D O 1
ATOM 6139 N N . ASN D 2 80 ? -54.994 11.531 -8.214 1.00 21.28 80 ASN D N 1
ATOM 6140 C CA . ASN D 2 80 ? -54.707 10.295 -7.493 1.00 20.46 80 ASN D CA 1
ATOM 6141 C C . ASN D 2 80 ? -55.926 9.406 -7.448 1.00 21.20 80 ASN D C 1
ATOM 6142 O O . ASN D 2 80 ? -57.058 9.900 -7.359 1.00 21.42 80 ASN D O 1
ATOM 6147 N N . MET D 2 81 ? -55.700 8.100 -7.512 1.00 19.85 81 MET D N 1
ATOM 6148 C CA . MET D 2 81 ? -56.777 7.151 -7.446 1.00 20.16 81 MET D CA 1
ATOM 6149 C C . MET D 2 81 ? -56.712 6.401 -6.141 1.00 20.61 81 MET D C 1
ATOM 6150 O O . MET D 2 81 ? -55.628 6.033 -5.689 1.00 22.91 81 MET D O 1
ATOM 6155 N N . ALA D 2 82 ? -57.870 6.192 -5.525 1.00 21.10 82 ALA D N 1
ATOM 6156 C CA . ALA D 2 82 ? -57.948 5.389 -4.310 1.00 21.15 82 ALA D CA 1
ATOM 6157 C C . ALA D 2 82 ? -57.694 3.921 -4.646 1.00 19.70 82 ALA D C 1
ATOM 6158 O O . ALA D 2 82 ? -58.069 3.463 -5.718 1.00 20.49 82 ALA D O 1
ATOM 6160 N N . PRO D 2 83 ? -57.041 3.182 -3.740 1.00 19.41 83 PRO D N 1
ATOM 6161 C CA . PRO D 2 83 ? -56.750 1.784 -4.046 1.00 20.06 83 PRO D CA 1
ATOM 6162 C C . PRO D 2 83 ? -57.990 0.990 -4.447 1.00 20.76 83 PRO D C 1
ATOM 6163 O O . PRO D 2 83 ? -57.888 0.053 -5.230 1.00 21.67 83 PRO D O 1
ATOM 6167 N N . PHE D 2 84 ? -59.146 1.380 -3.915 1.00 21.16 84 PHE D N 1
ATOM 6168 C CA . PHE D 2 84 ? -60.416 0.682 -4.140 1.00 21.46 84 PHE D CA 1
ATOM 6169 C C . PHE D 2 84 ? -61.251 1.298 -5.283 1.00 21.81 84 PHE D C 1
ATOM 6170 O O . PHE D 2 84 ? -62.404 0.917 -5.500 1.00 21.00 84 PHE D O 1
ATOM 6178 N N . SER D 2 85 ? -60.654 2.238 -6.011 1.00 21.65 85 SER D N 1
ATOM 6179 C CA . SER D 2 85 ? -61.344 2.973 -7.071 1.00 20.48 85 SER D CA 1
ATOM 6180 C C . SER D 2 85 ? -61.525 2.157 -8.347 1.00 20.35 85 SER D C 1
ATOM 6181 O O . SER D 2 85 ? -62.286 2.555 -9.228 1.00 19.84 85 SER D O 1
ATOM 6184 N N . VAL D 2 86 ? -60.825 1.029 -8.441 1.00 20.82 86 VAL D N 1
ATOM 6185 C CA . VAL D 2 86 ? -60.909 0.137 -9.602 1.00 20.42 86 VAL D CA 1
ATOM 6186 C C . VAL D 2 86 ? -61.080 -1.325 -9.195 1.00 21.60 86 VAL D C 1
ATOM 6187 O O . VAL D 2 86 ? -60.930 -1.680 -8.023 1.00 22.17 86 VAL D O 1
ATOM 6191 N N . GLU D 2 87 ? -61.376 -2.159 -10.191 1.00 22.25 87 GLU D N 1
ATOM 6192 C CA . GLU D 2 87 ? -61.664 -3.585 -10.015 1.00 21.63 87 GLU D CA 1
ATOM 6193 C C . GLU D 2 87 ? -60.604 -4.331 -9.199 1.00 21.25 87 GLU D C 1
ATOM 6194 O O . GLU D 2 87 ? -60.930 -5.066 -8.269 1.00 21.30 87 GLU D O 1
ATOM 6200 N N . GLU D 2 88 ? -59.341 -4.151 -9.564 1.00 21.58 88 GLU D N 1
ATOM 6201 C CA . GLU D 2 88 ? -58.241 -4.759 -8.828 1.00 22.38 88 GLU D CA 1
ATOM 6202 C C . GLU D 2 88 ? -57.507 -3.721 -8.005 1.00 21.79 88 GLU D C 1
ATOM 6203 O O . GLU D 2 88 ? -57.095 -2.674 -8.532 1.00 22.53 88 GLU D O 1
ATOM 6209 N N . ARG D 2 89 ? -57.345 -4.011 -6.715 1.00 20.91 89 ARG D N 1
ATOM 6210 C CA . ARG D 2 89 ? -56.742 -3.060 -5.790 1.00 22.17 89 ARG D CA 1
ATOM 6211 C C . ARG D 2 89 ? -55.475 -2.463 -6.394 1.00 22.79 89 ARG D C 1
ATOM 6212 O O . ARG D 2 89 ? -54.538 -3.191 -6.751 1.00 24.05 89 ARG D O 1
ATOM 6220 N N . LYS D 2 90 ? -55.485 -1.146 -6.552 1.00 22.22 90 LYS D N 1
ATOM 6221 C CA . LYS D 2 90 ? -54.332 -0.409 -7.055 1.00 23.59 90 LYS D CA 1
ATOM 6222 C C . LYS D 2 90 ? -53.441 0.024 -5.887 1.00 23.00 90 LYS D C 1
ATOM 6223 O O . LYS D 2 90 ? -53.839 0.875 -5.092 1.00 20.26 90 LYS D O 1
ATOM 6229 N N . ARG D 2 91 ? -52.252 -0.575 -5.781 1.00 23.29 91 ARG D N 1
ATOM 6230 C CA . ARG D 2 91 ? -51.287 -0.190 -4.748 1.00 23.69 91 ARG D CA 1
ATOM 6231 C C . ARG D 2 91 ? -51.168 1.336 -4.708 1.00 23.61 91 ARG D C 1
ATOM 6232 O O . ARG D 2 91 ? -50.908 1.957 -5.742 1.00 25.78 91 ARG D O 1
ATOM 6240 N N . PRO D 2 92 ? -51.356 1.945 -3.521 1.00 23.28 92 PRO D N 1
ATOM 6241 C CA . PRO D 2 92 ? -51.335 3.401 -3.488 1.00 23.25 92 PRO D CA 1
ATOM 6242 C C . PRO D 2 92 ? -49.946 3.924 -3.840 1.00 23.74 92 PRO D C 1
ATOM 6243 O O . PRO D 2 92 ? -48.960 3.187 -3.784 1.00 24.11 92 PRO D O 1
ATOM 6247 N N . GLY D 2 93 ? -49.872 5.188 -4.212 1.00 24.73 93 GLY D N 1
ATOM 6248 C CA . GLY D 2 93 ? -48.624 5.736 -4.705 1.00 27.75 93 GLY D CA 1
ATOM 6249 C C . GLY D 2 93 ? -48.776 6.145 -6.161 1.00 30.29 93 GLY D C 1
ATOM 6250 O O . GLY D 2 93 ? -49.743 5.740 -6.838 1.00 29.79 93 GLY D O 1
ATOM 6251 N N . PRO D 2 94 ? -47.811 6.926 -6.669 1.00 31.64 94 PRO D N 1
ATOM 6252 C CA . PRO D 2 94 ? -48.024 7.500 -7.984 1.00 31.51 94 PRO D CA 1
ATOM 6253 C C . PRO D 2 94 ? -47.555 6.501 -9.071 1.00 29.66 94 PRO D C 1
ATOM 6254 O O . PRO D 2 94 ? -46.585 5.736 -8.866 1.00 27.24 94 PRO D O 1
ATOM 6258 N N . ASP D 2 95 ? -48.272 6.483 -10.192 1.00 28.16 95 ASP D N 1
ATOM 6259 C CA . ASP D 2 95 ? -47.869 5.682 -11.332 1.00 25.93 95 ASP D CA 1
ATOM 6260 C C . ASP D 2 95 ? -47.748 6.589 -12.542 1.00 24.17 95 ASP D C 1
ATOM 6261 O O . ASP D 2 95 ? -48.102 7.768 -12.480 1.00 22.92 95 ASP D O 1
ATOM 6266 N N . ARG D 2 96 ? -47.242 6.036 -13.635 1.00 23.50 96 ARG D N 1
ATOM 6267 C CA . ARG D 2 96 ? -46.921 6.824 -14.809 1.00 24.38 96 ARG D CA 1
ATOM 6268 C C . ARG D 2 96 ? -48.136 7.542 -15.392 1.00 26.24 96 ARG D C 1
ATOM 6269 O O . ARG D 2 96 ? -48.046 8.707 -15.781 1.00 28.63 96 ARG D O 1
ATOM 6277 N N . ARG D 2 97 ? -49.270 6.844 -15.420 1.00 24.59 97 ARG D N 1
ATOM 6278 C CA . ARG D 2 97 ? -50.514 7.394 -15.928 1.00 23.56 97 ARG D CA 1
ATOM 6279 C C . ARG D 2 97 ? -50.993 8.554 -15.055 1.00 24.36 97 ARG D C 1
ATOM 6280 O O . ARG D 2 97 ? -51.404 9.598 -15.579 1.00 24.32 97 ARG D O 1
ATOM 6288 N N . SER D 2 98 ? -50.941 8.380 -13.732 1.00 23.97 98 SER D N 1
ATOM 6289 C CA . SER D 2 98 ? -51.311 9.455 -12.799 1.00 23.14 98 SER D CA 1
ATOM 6290 C C . SER D 2 98 ? -50.431 10.676 -12.949 1.00 22.38 98 SER D C 1
ATOM 6291 O O . SER D 2 98 ? -50.903 11.786 -12.838 1.00 24.56 98 SER D O 1
ATOM 6294 N N . VAL D 2 99 ? -49.143 10.460 -13.183 1.00 22.42 99 VAL D N 1
ATOM 6295 C CA . VAL D 2 99 ? -48.185 11.540 -13.348 1.00 20.12 99 VAL D CA 1
ATOM 6296 C C . VAL D 2 99 ? -48.472 12.327 -14.611 1.00 22.55 99 VAL D C 1
ATOM 6297 O O . VAL D 2 99 ? -48.339 13.553 -14.610 1.00 23.41 99 VAL D O 1
ATOM 6301 N N . GLU D 2 100 ? -48.861 11.635 -15.686 1.00 23.49 100 GLU D N 1
ATOM 6302 C CA . GLU D 2 100 ? -49.174 12.319 -16.949 1.00 22.24 100 GLU D CA 1
ATOM 6303 C C . GLU D 2 100 ? -50.442 13.135 -16.812 1.00 21.92 100 GLU D C 1
ATOM 6304 O O . GLU D 2 100 ? -50.493 14.275 -17.257 1.00 24.21 100 GLU D O 1
ATOM 6310 N N . ILE D 2 101 ? -51.467 12.555 -16.194 1.00 21.69 101 ILE D N 1
ATOM 6311 C CA . ILE D 2 101 ? -52.747 13.235 -16.051 1.00 21.53 101 ILE D CA 1
ATOM 6312 C C . ILE D 2 101 ? -52.579 14.491 -15.204 1.00 23.22 101 ILE D C 1
ATOM 6313 O O . ILE D 2 101 ? -53.135 15.550 -15.537 1.00 25.78 101 ILE D O 1
ATOM 6318 N N . SER D 2 102 ? -51.796 14.379 -14.134 1.00 21.43 102 SER D N 1
ATOM 6319 C CA . SER D 2 102 ? -51.507 15.513 -13.270 1.00 21.81 102 SER D CA 1
ATOM 6320 C C . SER D 2 102 ? -50.838 16.630 -14.058 1.00 23.30 102 SER D C 1
ATOM 6321 O O . SER D 2 102 ? -51.185 17.816 -13.893 1.00 23.99 102 SER D O 1
ATOM 6324 N N . LYS D 2 103 ? -49.906 16.247 -14.934 1.00 22.59 103 LYS D N 1
ATOM 6325 C CA . LYS D 2 103 ? -49.181 17.208 -15.771 1.00 23.02 103 LYS D CA 1
ATOM 6326 C C . LYS D 2 103 ? -50.119 17.997 -16.691 1.00 23.04 103 LYS D C 1
ATOM 6327 O O . LYS D 2 103 ? -50.103 19.229 -16.694 1.00 24.92 103 LYS D O 1
ATOM 6333 N N . ILE D 2 104 ? -50.946 17.284 -17.449 1.00 22.50 104 ILE D N 1
ATOM 6334 C CA . ILE D 2 104 ? -51.816 17.937 -18.437 1.00 22.84 104 ILE D CA 1
ATOM 6335 C C . ILE D 2 104 ? -53.048 18.632 -17.832 1.00 23.28 104 ILE D C 1
ATOM 6336 O O . ILE D 2 104 ? -53.622 19.528 -18.461 1.00 24.25 104 ILE D O 1
ATOM 6341 N N . THR D 2 105 ? -53.443 18.220 -16.625 1.00 22.45 105 THR D N 1
ATOM 6342 C CA . THR D 2 105 ? -54.538 18.865 -15.898 1.00 20.98 105 THR D CA 1
ATOM 6343 C C . THR D 2 105 ? -54.088 20.231 -15.401 1.00 21.31 105 THR D C 1
ATOM 6344 O O . THR D 2 105 ? -54.794 21.218 -15.561 1.00 20.29 105 THR D O 1
ATOM 6348 N N . ALA D 2 106 ? -52.898 20.297 -14.816 1.00 20.33 106 ALA D N 1
ATOM 6349 C CA . ALA D 2 106 ? -52.345 21.584 -14.390 1.00 20.38 106 ALA D CA 1
ATOM 6350 C C . ALA D 2 106 ? -52.292 22.538 -15.571 1.00 21.18 106 ALA D C 1
ATOM 6351 O O . ALA D 2 106 ? -52.545 23.734 -15.422 1.00 19.92 106 ALA D O 1
ATOM 6353 N N . GLU D 2 107 ? -51.956 22.003 -16.742 1.00 21.00 107 GLU D N 1
ATOM 6354 C CA . GLU D 2 107 ? -51.899 22.796 -17.959 1.00 20.34 107 GLU D CA 1
ATOM 6355 C C . GLU D 2 107 ? -53.300 23.114 -18.432 1.00 19.68 107 GLU D C 1
ATOM 6356 O O . GLU D 2 107 ? -53.535 24.193 -18.951 1.00 20.40 107 GLU D O 1
ATOM 6362 N N . ALA D 2 108 ? -54.234 22.186 -18.233 1.00 19.65 108 ALA D N 1
ATOM 6363 C CA . ALA D 2 108 ? -55.622 22.397 -18.657 1.00 20.64 108 ALA D CA 1
ATOM 6364 C C . ALA D 2 108 ? -56.317 23.539 -17.893 1.00 21.00 108 ALA D C 1
ATOM 6365 O O . ALA D 2 108 ? -57.036 24.341 -18.489 1.00 21.27 108 ALA D O 1
ATOM 6367 N N . LEU D 2 109 ? -56.079 23.611 -16.584 1.00 21.69 109 LEU D N 1
ATOM 6368 C CA . LEU D 2 109 ? -56.716 24.594 -15.706 1.00 20.78 109 LEU D CA 1
ATOM 6369 C C . LEU D 2 109 ? -56.134 25.996 -15.854 1.00 22.01 109 LEU D C 1
ATOM 6370 O O . LEU D 2 109 ? -56.851 26.995 -15.765 1.00 22.10 109 LEU D O 1
ATOM 6375 N N . ARG D 2 110 ? -54.831 26.054 -16.104 1.00 21.78 110 ARG D N 1
ATOM 6376 C CA . ARG D 2 110 ? -54.062 27.296 -16.070 1.00 21.03 110 ARG D CA 1
ATOM 6377 C C . ARG D 2 110 ? -54.635 28.505 -16.841 1.00 21.23 110 ARG D C 1
ATOM 6378 O O . ARG D 2 110 ? -54.591 29.632 -16.331 1.00 21.67 110 ARG D O 1
ATOM 6386 N N . PRO D 2 111 ? -55.158 28.297 -18.067 1.00 21.33 111 PRO D N 1
ATOM 6387 C CA . PRO D 2 111 ? -55.654 29.470 -18.790 1.00 20.86 111 PRO D CA 1
ATOM 6388 C C . PRO D 2 111 ? -56.884 30.138 -18.164 1.00 21.71 111 PRO D C 1
ATOM 6389 O O . PRO D 2 111 ? -57.152 31.318 -18.433 1.00 23.18 111 PRO D O 1
ATOM 6393 N N . ALA D 2 112 ? -57.621 29.394 -17.345 1.00 21.98 112 ALA D N 1
ATOM 6394 C CA . ALA D 2 112 ? -58.825 29.915 -16.721 1.00 21.51 112 ALA D CA 1
ATOM 6395 C C . ALA D 2 112 ? -58.542 30.873 -15.570 1.00 22.01 112 ALA D C 1
ATOM 6396 O O . ALA D 2 112 ? -59.408 31.665 -15.204 1.00 23.03 112 ALA D O 1
ATOM 6398 N N . LEU D 2 113 ? -57.339 30.816 -15.011 1.00 22.39 113 LEU D N 1
ATOM 6399 C CA . LEU D 2 113 ? -57.050 31.540 -13.774 1.00 22.29 113 LEU D CA 1
ATOM 6400 C C . LEU D 2 113 ? -56.304 32.844 -14.007 1.00 21.83 113 LEU D C 1
ATOM 6401 O O . LEU D 2 113 ? -55.330 32.884 -14.754 1.00 21.25 113 LEU D O 1
ATOM 6406 N N . ILE D 2 114 ? -56.773 33.906 -13.354 1.00 22.48 114 ILE D N 1
ATOM 6407 C CA . ILE D 2 114 ? -56.112 35.218 -13.405 1.00 23.63 114 ILE D CA 1
ATOM 6408 C C . ILE D 2 114 ? -55.014 35.242 -12.338 1.00 24.66 114 ILE D C 1
ATOM 6409 O O . ILE D 2 114 ? -55.185 35.807 -11.260 1.00 25.97 114 ILE D O 1
ATOM 6414 N N . LEU D 2 115 ? -53.886 34.612 -12.656 1.00 25.71 115 LEU D N 1
ATOM 6415 C CA . LEU D 2 115 ? -52.820 34.363 -11.683 1.00 26.66 115 LEU D CA 1
ATOM 6416 C C . LEU D 2 115 ? -51.982 35.585 -11.350 1.00 27.58 115 LEU D C 1
ATOM 6417 O O . LEU D 2 115 ? -51.303 35.613 -10.322 1.00 26.74 115 LEU D O 1
ATOM 6422 N N . GLU D 2 116 ? -52.050 36.599 -12.208 1.00 28.83 116 GLU D N 1
ATOM 6423 C CA . GLU D 2 116 ? -51.302 37.843 -12.020 1.00 29.60 116 GLU D CA 1
ATOM 6424 C C . GLU D 2 116 ? -51.639 38.576 -10.715 1.00 30.89 116 GLU D C 1
ATOM 6425 O O . GLU D 2 116 ? -50.861 39.415 -10.265 1.00 31.83 116 GLU D O 1
ATOM 6431 N N . LYS D 2 117 ? -52.781 38.249 -10.109 1.00 32.23 117 LYS D N 1
ATOM 6432 C CA . LYS D 2 117 ? -53.209 38.870 -8.847 1.00 33.83 117 LYS D CA 1
ATOM 6433 C C . LYS D 2 117 ? -52.372 38.416 -7.639 1.00 35.00 117 LYS D C 1
ATOM 6434 O O . LYS D 2 117 ? -52.153 39.185 -6.699 1.00 35.34 117 LYS D O 1
ATOM 6440 N N . PHE D 2 118 ? -51.905 37.171 -7.675 1.00 37.57 118 PHE D N 1
ATOM 6441 C CA . PHE D 2 118 ? -51.153 36.584 -6.565 1.00 39.03 118 PHE D CA 1
ATOM 6442 C C . PHE D 2 118 ? -49.719 36.254 -6.987 1.00 39.94 118 PHE D C 1
ATOM 6443 O O . PHE D 2 118 ? -49.473 35.209 -7.598 1.00 40.19 118 PHE D O 1
ATOM 6451 N N . PRO D 2 119 ? -48.763 37.138 -6.653 1.00 40.10 119 PRO D N 1
ATOM 6452 C CA . PRO D 2 119 ? -47.395 36.943 -7.125 1.00 39.98 119 PRO D CA 1
ATOM 6453 C C . PRO D 2 119 ? -46.597 35.941 -6.289 1.00 39.36 119 PRO D C 1
ATOM 6454 O O . PRO D 2 119 ? -46.804 35.829 -5.077 1.00 39.55 119 PRO D O 1
ATOM 6458 N N . ARG D 2 120 ? -45.709 35.210 -6.959 1.00 38.59 120 ARG D N 1
ATOM 6459 C CA . ARG D 2 120 ? -44.722 34.323 -6.320 1.00 37.20 120 ARG D CA 1
ATOM 6460 C C . ARG D 2 120 ? -45.297 33.310 -5.307 1.00 34.86 120 ARG D C 1
ATOM 6461 O O . ARG D 2 120 ? -44.606 32.899 -4.372 1.00 35.35 120 ARG D O 1
ATOM 6469 N N . SER D 2 121 ? -46.551 32.903 -5.506 1.00 31.69 121 SER D N 1
ATOM 6470 C CA . SER D 2 121 ? -47.206 31.915 -4.634 1.00 27.92 121 SER D CA 1
ATOM 6471 C C . SER D 2 121 ? -47.646 30.659 -5.407 1.00 24.63 121 SER D C 1
ATOM 6472 O O . SER D 2 121 ? -47.345 30.527 -6.594 1.00 24.72 121 SER D O 1
ATOM 6475 N N . VAL D 2 122 ? -48.339 29.738 -4.735 1.00 20.57 122 VAL D N 1
ATOM 6476 C CA . VAL D 2 122 ? -48.773 28.474 -5.357 1.00 17.88 122 VAL D CA 1
ATOM 6477 C C . VAL D 2 122 ? -50.225 28.120 -5.009 1.00 16.18 122 VAL D C 1
ATOM 6478 O O . VAL D 2 122 ? -50.695 28.434 -3.917 1.00 13.27 122 VAL D O 1
ATOM 6482 N N . ILE D 2 123 ? -50.922 27.480 -5.953 1.00 15.52 123 ILE D N 1
ATOM 6483 C CA . ILE D 2 123 ? -52.277 26.954 -5.734 1.00 14.76 123 ILE D CA 1
ATOM 6484 C C . ILE D 2 123 ? -52.296 25.438 -5.909 1.00 16.51 123 ILE D C 1
ATOM 6485 O O . ILE D 2 123 ? -51.805 24.901 -6.906 1.00 17.47 123 ILE D O 1
ATOM 6490 N N . ASP D 2 124 ? -52.881 24.750 -4.940 1.00 18.19 124 ASP D N 1
ATOM 6491 C CA . ASP D 2 124 ? -52.915 23.295 -4.949 1.00 17.25 124 ASP D CA 1
ATOM 6492 C C . ASP D 2 124 ? -54.267 22.726 -5.353 1.00 16.71 124 ASP D C 1
ATOM 6493 O O . ASP D 2 124 ? -55.293 23.142 -4.829 1.00 15.59 124 ASP D O 1
ATOM 6498 N N . VAL D 2 125 ? -54.250 21.772 -6.284 1.00 17.79 125 VAL D N 1
ATOM 6499 C CA . VAL D 2 125 ? -55.467 21.100 -6.753 1.00 20.24 125 VAL D CA 1
ATOM 6500 C C . VAL D 2 125 ? -55.341 19.584 -6.575 1.00 20.81 125 VAL D C 1
ATOM 6501 O O . VAL D 2 125 ? -54.590 18.925 -7.285 1.00 20.35 125 VAL D O 1
ATOM 6505 N N . PHE D 2 126 ? -56.092 19.043 -5.625 1.00 21.61 126 PHE D N 1
ATOM 6506 C CA . PHE D 2 126 ? -56.006 17.630 -5.298 1.00 20.74 126 PHE D CA 1
ATOM 6507 C C . PHE D 2 126 ? -57.235 16.925 -5.820 1.00 21.05 126 PHE D C 1
ATOM 6508 O O . PHE D 2 126 ? -58.344 17.199 -5.377 1.00 22.54 126 PHE D O 1
ATOM 6516 N N . ILE D 2 127 ? -57.029 16.033 -6.782 1.00 20.00 127 ILE D N 1
ATOM 6517 C CA . ILE D 2 127 ? -58.127 15.333 -7.425 1.00 20.90 127 ILE D CA 1
ATOM 6518 C C . ILE D 2 127 ? -58.078 13.896 -6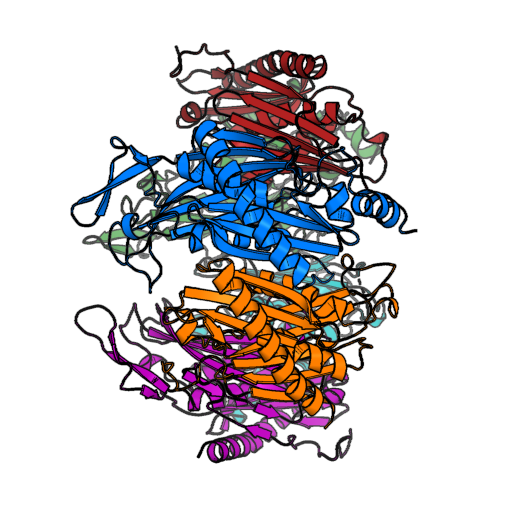.980 1.00 21.36 127 ILE D C 1
ATOM 6519 O O . ILE D 2 127 ? -57.134 13.159 -7.303 1.00 23.34 127 ILE D O 1
ATOM 6524 N N . GLU D 2 128 ? -59.086 13.494 -6.222 1.00 20.64 128 GLU D N 1
ATOM 6525 C CA . GLU D 2 128 ? -59.132 12.144 -5.692 1.00 20.98 128 GLU D CA 1
ATOM 6526 C C . GLU D 2 128 ? -60.223 11.324 -6.351 1.00 20.77 128 GLU D C 1
ATOM 6527 O O . GLU D 2 128 ? -61.410 11.637 -6.223 1.00 21.82 128 GLU D O 1
ATOM 6533 N N . VAL D 2 129 ? -59.815 10.279 -7.064 1.00 20.08 129 VAL D N 1
ATOM 6534 C CA . VAL D 2 129 ? -60.762 9.377 -7.708 1.00 18.92 129 VAL D CA 1
ATOM 6535 C C . VAL D 2 129 ? -61.130 8.302 -6.718 1.00 19.20 129 VAL D C 1
ATOM 6536 O O . VAL D 2 129 ? -60.288 7.501 -6.331 1.00 20.93 129 VAL D O 1
ATOM 6540 N N . LEU D 2 130 ? -62.385 8.301 -6.294 1.00 20.21 130 LEU D N 1
ATOM 6541 C CA . LEU D 2 130 ? -62.869 7.317 -5.331 1.00 20.57 130 LEU D CA 1
ATOM 6542 C C . LEU D 2 130 ? -63.374 6.082 -6.038 1.00 20.93 130 LEU D C 1
ATOM 6543 O O . LEU D 2 130 ? -63.232 4.985 -5.522 1.00 21.20 130 LEU D O 1
ATOM 6548 N N . GLU D 2 131 ? -63.973 6.280 -7.210 1.00 21.17 131 GLU D N 1
ATOM 6549 C CA . GLU D 2 131 ? -64.373 5.195 -8.101 1.00 21.05 131 GLU D CA 1
ATOM 6550 C C . GLU D 2 131 ? -64.158 5.662 -9.532 1.00 21.07 131 GLU D C 1
ATOM 6551 O O . GLU D 2 131 ? -64.382 6.831 -9.846 1.00 21.64 131 GLU D O 1
ATOM 6557 N N . ALA D 2 132 ? -63.709 4.742 -10.387 1.00 20.70 132 ALA D N 1
ATOM 6558 C CA . ALA D 2 132 ? -63.392 5.054 -11.777 1.00 20.25 132 ALA D CA 1
ATOM 6559 C C . ALA D 2 132 ? -64.200 4.211 -12.737 1.00 21.32 132 ALA D C 1
ATOM 6560 O O . ALA D 2 132 ? -64.376 3.016 -12.522 1.00 22.32 132 ALA D O 1
ATOM 6562 N N . GLU D 2 133 ? -64.675 4.852 -13.802 1.00 22.43 133 GLU D N 1
ATOM 6563 C CA . GLU D 2 133 ? -65.481 4.209 -14.835 1.00 23.22 133 GLU D CA 1
ATOM 6564 C C . GLU D 2 133 ? -65.268 4.930 -16.179 1.00 24.06 133 GLU D C 1
ATOM 6565 O O . GLU D 2 133 ? -66.221 5.255 -16.888 1.00 26.28 133 GLU D O 1
ATOM 6571 N N . GLY D 2 134 ? -64.003 5.173 -16.517 1.00 23.58 134 GLY D N 1
ATOM 6572 C CA . GLY D 2 134 ? -63.636 5.809 -17.779 1.00 24.81 134 GLY D CA 1
ATOM 6573 C C . GLY D 2 134 ? -63.917 7.304 -17.827 1.00 27.21 134 GLY D C 1
ATOM 6574 O O . GLY D 2 134 ? -64.952 7.775 -17.347 1.00 28.08 134 GLY D O 1
ATOM 6575 N N . GLY D 2 135 ? -62.986 8.050 -18.415 1.00 26.15 135 GLY D N 1
ATOM 6576 C CA . GLY D 2 135 ? -63.154 9.482 -18.620 1.00 25.18 135 GLY D CA 1
ATOM 6577 C C . GLY D 2 135 ? -62.919 10.299 -17.373 1.00 25.90 135 GLY D C 1
ATOM 6578 O O . GLY D 2 135 ? -63.442 11.409 -17.255 1.00 27.80 135 GLY D O 1
ATOM 6579 N N . THR D 2 136 ? -62.120 9.763 -16.449 1.00 23.85 136 THR D N 1
ATOM 6580 C CA . THR D 2 136 ? -61.838 10.433 -15.179 1.00 23.11 136 THR D CA 1
ATOM 6581 C C . THR D 2 136 ? -61.006 11.700 -15.366 1.00 23.67 136 THR D C 1
ATOM 6582 O O . THR D 2 136 ? -61.231 12.694 -14.674 1.00 23.21 136 THR D O 1
ATOM 6586 N N . ARG D 2 137 ? -60.047 11.681 -16.287 1.00 22.99 137 ARG D N 1
ATOM 6587 C CA . ARG D 2 137 ? -59.188 12.852 -16.445 1.00 23.69 137 ARG D CA 1
ATOM 6588 C C . ARG D 2 137 ? -60.020 14.084 -16.804 1.00 23.83 137 ARG D C 1
ATOM 6589 O O . ARG D 2 137 ? -59.770 15.173 -16.294 1.00 24.35 137 ARG D O 1
ATOM 6597 N N . CYS D 2 138 ? -61.033 13.889 -17.646 1.00 25.36 138 CYS D N 1
ATOM 6598 C CA . CYS D 2 138 ? -61.951 14.958 -18.016 1.00 26.80 138 CYS D CA 1
ATOM 6599 C C . CYS D 2 138 ? -62.861 15.344 -16.862 1.00 26.72 138 CYS D C 1
ATOM 6600 O O . CYS D 2 138 ? -62.988 16.528 -16.525 1.00 26.61 138 CYS D O 1
ATOM 6603 N N . ALA D 2 139 ? -63.489 14.337 -16.259 1.00 25.25 139 ALA D N 1
ATOM 6604 C CA . ALA D 2 139 ? -64.322 14.549 -15.091 1.00 23.37 139 ALA D CA 1
ATOM 6605 C C . ALA D 2 139 ? -63.533 15.326 -14.043 1.00 22.74 139 ALA D C 1
ATOM 6606 O O . ALA D 2 139 ? -64.026 16.290 -13.466 1.00 22.83 139 ALA D O 1
ATOM 6608 N N . GLY D 2 140 ? -62.288 14.913 -13.841 1.00 22.22 140 GLY D N 1
ATOM 6609 C CA . GLY D 2 140 ? -61.395 15.528 -12.874 1.00 22.45 140 GLY D CA 1
ATOM 6610 C C . GLY D 2 140 ? -61.222 17.013 -13.089 1.00 22.33 140 GLY D C 1
ATOM 6611 O O . GLY D 2 140 ? -61.248 17.782 -12.125 1.00 23.79 140 GLY D O 1
ATOM 6612 N N . ILE D 2 141 ? -61.050 17.415 -14.347 1.00 21.63 141 ILE D N 1
ATOM 6613 C CA . ILE D 2 141 ? -60.878 18.823 -14.701 1.00 21.35 141 ILE D CA 1
ATOM 6614 C C . ILE D 2 141 ? -62.193 19.559 -14.495 1.00 22.84 141 ILE D C 1
ATOM 6615 O O . ILE D 2 141 ? -62.222 20.682 -13.958 1.00 24.16 141 ILE D O 1
ATOM 6620 N N . THR D 2 142 ? -63.282 18.924 -14.922 1.00 23.05 142 THR D N 1
ATOM 6621 C CA . THR D 2 142 ? -64.609 19.514 -14.780 1.00 23.54 142 THR D CA 1
ATOM 6622 C C . THR D 2 142 ? -64.905 19.848 -13.317 1.00 23.76 142 THR D C 1
ATOM 6623 O O . THR D 2 142 ? -65.306 20.974 -13.008 1.00 25.63 142 THR D O 1
ATOM 6627 N N . ALA D 2 143 ? -64.682 18.879 -12.427 1.00 21.02 143 ALA D N 1
ATOM 6628 C CA . ALA D 2 143 ? -64.859 19.093 -10.994 1.00 21.52 143 ALA D CA 1
ATOM 6629 C C . ALA D 2 143 ? -63.845 20.091 -10.416 1.00 21.64 143 ALA D C 1
ATOM 6630 O O . ALA D 2 143 ? -64.165 20.836 -9.501 1.00 21.06 143 ALA D O 1
ATOM 6632 N N . ALA D 2 144 ? -62.629 20.101 -10.955 1.00 21.48 144 ALA D N 1
ATOM 6633 C CA . ALA D 2 144 ? -61.571 20.967 -10.438 1.00 21.07 144 ALA D CA 1
ATOM 6634 C C . ALA D 2 144 ? -61.913 22.443 -10.630 1.00 21.73 144 ALA D C 1
ATOM 6635 O O . ALA D 2 144 ? -61.708 23.253 -9.729 1.00 20.88 144 ALA D O 1
ATOM 6637 N N . SER D 2 145 ? -62.451 22.773 -11.800 1.00 22.01 145 SER D N 1
ATOM 6638 C CA . SER D 2 145 ? -62.828 24.136 -12.127 1.00 21.29 145 SER D CA 1
ATOM 6639 C C . SER D 2 145 ? -63.838 24.664 -11.133 1.00 22.69 145 SER D C 1
ATOM 6640 O O . SER D 2 145 ? -63.784 25.830 -10.748 1.00 23.75 145 SER D O 1
ATOM 6643 N N . VAL D 2 146 ? -64.754 23.793 -10.713 1.00 23.40 146 VAL D N 1
ATOM 6644 C CA . VAL D 2 146 ? -65.765 24.161 -9.723 1.00 22.38 146 VAL D CA 1
ATOM 6645 C C . VAL D 2 146 ? -65.101 24.375 -8.363 1.00 22.26 146 VAL D C 1
ATOM 6646 O O . VAL D 2 146 ? -65.389 25.362 -7.674 1.00 21.49 146 VAL D O 1
ATOM 6650 N N . ALA D 2 147 ? -64.203 23.460 -7.987 1.00 19.88 147 ALA D N 1
ATOM 6651 C CA . ALA D 2 147 ? -63.453 23.609 -6.744 1.00 20.40 147 ALA D CA 1
ATOM 6652 C C . ALA D 2 147 ? -62.668 24.929 -6.722 1.00 20.89 147 ALA D C 1
ATOM 6653 O O . ALA D 2 147 ? -62.667 25.651 -5.720 1.00 19.74 147 ALA D O 1
ATOM 6655 N N . LEU D 2 148 ? -62.021 25.236 -7.843 1.00 21.27 148 LEU D N 1
ATOM 6656 C CA . LEU D 2 148 ? -61.266 26.464 -8.001 1.00 22.12 148 LEU D CA 1
ATOM 6657 C C . LEU D 2 148 ? -62.128 27.699 -7.753 1.00 22.96 148 LEU D C 1
ATOM 6658 O O . LEU D 2 148 ? -61.717 28.614 -7.040 1.00 22.70 148 LEU D O 1
ATOM 6663 N N . ALA D 2 149 ? -63.315 27.723 -8.351 1.00 23.38 149 ALA D N 1
ATOM 6664 C CA . ALA D 2 149 ? -64.255 28.836 -8.173 1.00 21.63 149 ALA D CA 1
ATOM 6665 C C . ALA D 2 149 ? -64.736 28.916 -6.725 1.00 21.56 149 ALA D C 1
ATOM 6666 O O . ALA D 2 149 ? -64.770 29.989 -6.128 1.00 21.56 149 ALA D O 1
ATOM 6668 N N . ASP D 2 150 ? -65.083 27.760 -6.169 1.00 21.75 150 ASP D N 1
ATOM 6669 C CA . ASP D 2 150 ? -65.485 27.620 -4.779 1.00 21.07 150 ASP D CA 1
ATOM 6670 C C . ASP D 2 150 ? -64.419 28.121 -3.796 1.00 20.62 150 ASP D C 1
ATOM 6671 O O . ASP D 2 150 ? -64.755 28.558 -2.699 1.00 21.73 150 ASP D O 1
ATOM 6676 N N . ALA D 2 151 ? -63.148 28.064 -4.188 1.00 19.90 151 ALA D N 1
ATOM 6677 C CA . ALA D 2 151 ? -62.059 28.579 -3.359 1.00 19.51 151 ALA D CA 1
ATOM 6678 C C . ALA D 2 151 ? -61.906 30.084 -3.479 1.00 20.25 151 ALA D C 1
ATOM 6679 O O . ALA D 2 151 ? -61.128 30.693 -2.743 1.00 19.74 151 ALA D O 1
ATOM 6681 N N . GLY D 2 152 ? -62.650 30.678 -4.408 1.00 20.41 152 GLY D N 1
ATOM 6682 C CA . GLY D 2 152 ? -62.606 32.111 -4.636 1.00 20.99 152 GLY D CA 1
ATOM 6683 C C . GLY D 2 152 ? -61.401 32.529 -5.444 1.00 21.77 152 GLY D C 1
ATOM 6684 O O . GLY D 2 152 ? -60.947 33.664 -5.357 1.00 22.15 152 GLY D O 1
ATOM 6685 N N . ILE D 2 153 ? -60.874 31.603 -6.234 1.00 21.60 153 ILE D N 1
ATOM 6686 C CA . ILE D 2 153 ? -59.746 31.910 -7.100 1.00 21.89 153 ILE D CA 1
ATOM 6687 C C . ILE D 2 153 ? -60.272 32.735 -8.257 1.00 22.10 153 ILE D C 1
ATOM 6688 O O . ILE D 2 153 ? -61.207 32.312 -8.939 1.00 22.16 153 ILE D O 1
ATOM 6693 N N . PRO D 2 154 ? -59.701 33.932 -8.461 1.00 22.45 154 PRO D N 1
ATOM 6694 C CA . PRO D 2 154 ? -60.179 34.757 -9.563 1.00 22.48 154 PRO D CA 1
ATOM 6695 C C . PRO D 2 154 ? -59.939 34.050 -10.898 1.00 22.59 154 PRO D C 1
ATOM 6696 O O . PRO D 2 154 ? -58.806 33.679 -11.221 1.00 22.63 154 PRO D O 1
ATOM 6700 N N . MET D 2 155 ? -61.026 33.848 -11.639 1.00 22.98 155 MET D N 1
ATOM 6701 C CA . MET D 2 155 ? -61.010 33.144 -12.916 1.00 21.96 155 MET D CA 1
ATOM 6702 C C . MET D 2 155 ? -61.645 33.989 -14.011 1.00 22.13 155 MET D C 1
ATOM 6703 O O . MET D 2 155 ? -62.630 34.698 -13.769 1.00 22.14 155 MET D O 1
ATOM 6708 N N . ARG D 2 156 ? -61.080 33.919 -15.213 1.00 22.66 156 ARG D N 1
ATOM 6709 C CA . ARG D 2 156 ? -61.651 34.623 -16.364 1.00 23.15 156 ARG D CA 1
ATOM 6710 C C . ARG D 2 156 ? -62.757 33.801 -17.030 1.00 23.69 156 ARG D C 1
ATOM 6711 O O . ARG D 2 156 ? -63.599 34.351 -17.747 1.00 24.64 156 ARG D O 1
ATOM 6719 N N . ASP D 2 157 ? -62.744 32.491 -16.787 1.00 23.79 157 ASP D N 1
ATOM 6720 C CA . ASP D 2 157 ? -63.744 31.575 -17.329 1.00 24.56 157 ASP D CA 1
ATOM 6721 C C . ASP D 2 157 ? -63.660 30.277 -16.555 1.00 24.36 157 ASP D C 1
ATOM 6722 O O . ASP D 2 157 ? -62.778 30.100 -15.723 1.00 25.57 157 ASP D O 1
ATOM 6727 N N . MET D 2 158 ? -64.601 29.385 -16.830 1.00 24.48 158 MET D N 1
ATOM 6728 C CA . MET D 2 158 ? -64.609 28.044 -16.290 1.00 25.36 158 MET D CA 1
ATOM 6729 C C . MET D 2 158 ? -63.747 27.191 -17.202 1.00 25.32 158 MET D C 1
ATOM 6730 O O . MET D 2 158 ? -63.482 27.586 -18.337 1.00 27.04 158 MET D O 1
ATOM 6735 N N . VAL D 2 159 ? -63.284 26.045 -16.712 1.00 25.43 159 VAL D N 1
ATOM 6736 C CA . VAL D 2 159 ? -62.687 25.034 -17.589 1.00 25.02 159 VAL D CA 1
ATOM 6737 C C . VAL D 2 159 ? -63.578 23.818 -17.490 1.00 25.20 159 VAL D C 1
ATOM 6738 O O . VAL D 2 159 ? -63.997 23.433 -16.399 1.00 25.63 159 VAL D O 1
ATOM 6742 N N . VAL D 2 160 ? -63.884 23.222 -18.631 1.00 24.81 160 VAL D N 1
ATOM 6743 C CA . VAL D 2 160 ? -64.777 22.082 -18.656 1.00 23.76 160 VAL D CA 1
ATOM 6744 C C . VAL D 2 160 ? -64.242 21.074 -19.644 1.00 24.69 160 VAL D C 1
ATOM 6745 O O . VAL D 2 160 ? -63.725 21.440 -20.705 1.00 25.60 160 VAL D O 1
ATOM 6749 N N . ALA D 2 161 ? -64.357 19.802 -19.279 1.00 23.44 161 ALA D N 1
ATOM 6750 C CA . ALA D 2 161 ? -63.792 18.739 -20.077 1.00 23.34 161 ALA D CA 1
ATOM 6751 C C . ALA D 2 161 ? -64.781 17.611 -20.303 1.00 24.72 161 ALA D C 1
ATOM 6752 O O . ALA D 2 161 ? -65.692 17.391 -19.499 1.00 25.04 161 ALA D O 1
ATOM 6754 N N . CYS D 2 162 ? -64.583 16.899 -21.407 1.00 24.41 162 CYS D N 1
ATOM 6755 C CA . CYS D 2 162 ? -65.419 15.770 -21.775 1.00 25.80 162 CYS D CA 1
ATOM 6756 C C . CYS D 2 162 ? -64.709 14.952 -22.840 1.00 25.28 162 CYS D C 1
ATOM 6757 O O . CYS D 2 162 ? -63.940 15.487 -23.644 1.00 25.89 162 CYS D O 1
ATOM 6760 N N . ALA D 2 163 ? -64.960 13.651 -22.851 1.00 25.10 163 ALA D N 1
ATOM 6761 C CA . ALA D 2 163 ? -64.350 12.795 -23.860 1.00 24.55 163 ALA D CA 1
ATOM 6762 C C . ALA D 2 163 ? -65.362 12.387 -24.915 1.00 23.88 163 ALA D C 1
ATOM 6763 O O . ALA D 2 163 ? -66.524 12.139 -24.609 1.00 25.22 163 ALA D O 1
ATOM 6765 N N . ALA D 2 164 ? -64.920 12.358 -26.167 1.00 22.96 164 ALA D N 1
ATOM 6766 C CA . ALA D 2 164 ? -65.638 11.647 -27.220 1.00 22.41 164 ALA D CA 1
ATOM 6767 C C . ALA D 2 164 ? -64.766 10.474 -27.649 1.00 22.21 164 ALA D C 1
ATOM 6768 O O . ALA D 2 164 ? -63.627 10.343 -27.193 1.00 23.47 164 ALA D O 1
ATOM 6770 N N . GLY D 2 165 ? -65.298 9.615 -28.509 1.00 22.41 165 GLY D N 1
ATOM 6771 C CA . GLY D 2 165 ? -64.531 8.492 -29.036 1.00 21.67 165 GLY D CA 1
ATOM 6772 C C . GLY D 2 165 ? -65.287 7.737 -30.105 1.00 22.34 165 GLY D C 1
ATOM 6773 O O . GLY D 2 165 ? -66.244 8.257 -30.678 1.00 23.49 165 GLY D O 1
ATOM 6774 N N . LYS D 2 166 ? -64.867 6.503 -30.361 1.00 21.59 166 LYS D N 1
ATOM 6775 C CA . LYS D 2 166 ? -65.467 5.678 -31.404 1.00 22.02 166 LYS D CA 1
ATOM 6776 C C . LYS D 2 166 ? -65.547 4.229 -30.936 1.00 23.41 166 LYS D C 1
ATOM 6777 O O . LYS D 2 166 ? -64.569 3.705 -30.394 1.00 24.04 166 LYS D O 1
ATOM 6783 N N . VAL D 2 167 ? -66.703 3.587 -31.136 1.00 23.93 167 VAL D N 1
ATOM 6784 C CA . VAL D 2 167 ? -66.905 2.224 -30.617 1.00 24.10 167 VAL D CA 1
ATOM 6785 C C . VAL D 2 167 ? -67.507 1.205 -31.602 1.00 25.34 167 VAL D C 1
ATOM 6786 O O . VAL D 2 167 ? -66.861 0.205 -31.919 1.00 27.43 167 VAL D O 1
ATOM 6790 N N . GLY D 2 168 ? -68.722 1.439 -32.078 1.00 24.29 168 GLY D N 1
ATOM 6791 C CA . GLY D 2 168 ? -69.372 0.472 -32.966 1.00 24.44 168 GLY D CA 1
ATOM 6792 C C . GLY D 2 168 ? -69.157 0.819 -34.424 1.00 24.04 168 GLY D C 1
ATOM 6793 O O . GLY D 2 168 ? -70.085 0.728 -35.233 1.00 23.87 168 GLY D O 1
ATOM 6794 N N . ASP D 2 169 ? -67.919 1.193 -34.752 1.00 23.80 169 ASP D N 1
ATOM 6795 C CA . ASP D 2 169 ? -67.581 1.887 -36.001 1.00 23.79 169 ASP D CA 1
ATOM 6796 C C . ASP D 2 169 ? -68.288 3.246 -36.064 1.00 23.49 169 ASP D C 1
ATOM 6797 O O . ASP D 2 169 ? -68.439 3.832 -37.137 1.00 24.06 169 ASP D O 1
ATOM 6802 N N . GLN D 2 170 ? -68.706 3.741 -34.901 1.00 21.35 170 GLN D N 1
ATOM 6803 C CA . GLN D 2 170 ? -69.469 4.975 -34.810 1.00 20.42 170 GLN D CA 1
ATOM 6804 C C . GLN D 2 170 ? -68.816 5.931 -33.831 1.00 19.36 170 GLN D C 1
ATOM 6805 O O . GLN D 2 170 ? -68.384 5.521 -32.752 1.00 19.25 170 GLN D O 1
ATOM 6811 N N . VAL D 2 171 ? -68.748 7.202 -34.215 1.00 18.36 171 VAL D N 1
ATOM 6812 C CA . VAL D 2 171 ? -68.273 8.252 -33.323 1.00 18.51 171 VAL D CA 1
ATOM 6813 C C . VAL D 2 171 ? -69.363 8.573 -32.303 1.00 18.08 171 VAL D C 1
ATOM 6814 O O . VAL D 2 171 ? -70.488 8.922 -32.666 1.00 18.61 171 VAL D O 1
ATOM 6818 N N . VAL D 2 172 ? -69.016 8.436 -31.027 1.00 16.69 172 VAL D N 1
ATOM 6819 C CA . VAL D 2 172 ? -69.966 8.582 -29.934 1.00 14.40 172 VAL D CA 1
ATOM 6820 C C . VAL D 2 172 ? -69.416 9.534 -28.867 1.00 15.34 172 VAL D C 1
ATOM 6821 O O . VAL D 2 172 ? -68.207 9.774 -28.802 1.00 14.52 172 VAL D O 1
ATOM 6825 N N . LEU D 2 173 ? -70.306 10.078 -28.041 1.00 15.59 173 LEU D N 1
ATOM 6826 C CA . LEU D 2 173 ? -69.914 11.025 -27.001 1.00 16.33 173 LEU D CA 1
ATOM 6827 C C . LEU D 2 173 ? -69.928 10.373 -25.632 1.00 17.59 173 LEU D C 1
ATOM 6828 O O . LEU D 2 173 ? -70.870 9.639 -25.294 1.00 17.46 173 LEU D O 1
ATOM 6833 N N . ASP D 2 174 ? -68.880 10.671 -24.858 1.00 18.53 174 ASP D N 1
ATOM 6834 C CA . ASP D 2 174 ? -68.730 10.256 -23.452 1.00 19.46 174 ASP D CA 1
ATOM 6835 C C . ASP D 2 174 ? -68.678 8.739 -23.285 1.00 20.27 174 ASP D C 1
ATOM 6836 O O . ASP D 2 174 ? -69.598 8.118 -22.741 1.00 19.35 174 ASP D O 1
ATOM 6841 N N . LEU D 2 175 ? -67.583 8.160 -23.776 1.00 22.46 175 LEU D N 1
ATOM 6842 C CA . LEU D 2 175 ? -67.326 6.722 -23.702 1.00 23.54 175 LEU D CA 1
ATOM 6843 C C . LEU D 2 175 ? -67.331 6.189 -22.276 1.00 23.82 175 LEU D C 1
ATOM 6844 O O . LEU D 2 175 ? -66.615 6.696 -21.414 1.00 23.87 175 LEU D O 1
ATOM 6849 N N . SER D 2 176 ? -68.133 5.156 -22.040 1.00 25.53 176 SER D N 1
ATOM 6850 C CA . SER D 2 176 ? -68.148 4.478 -20.748 1.00 26.66 176 SER D CA 1
ATOM 6851 C C . SER D 2 176 ? -66.916 3.586 -20.583 1.00 29.32 176 SER D C 1
ATOM 6852 O O . SER D 2 176 ? -66.212 3.283 -21.550 1.00 29.37 176 SER D O 1
ATOM 6855 N N . GLU D 2 177 ? -66.674 3.165 -19.347 1.00 31.97 177 GLU D N 1
ATOM 6856 C CA . GLU D 2 177 ? -65.528 2.341 -19.015 1.00 33.73 177 GLU D CA 1
ATOM 6857 C C . GLU D 2 177 ? -65.449 1.121 -19.919 1.00 34.40 177 GLU D C 1
ATOM 6858 O O . GLU D 2 177 ? -64.444 0.910 -20.580 1.00 35.24 177 GLU D O 1
ATOM 6864 N N . GLU D 2 178 ? -66.508 0.321 -19.960 1.00 35.79 178 GLU D N 1
ATOM 6865 C CA . GLU D 2 178 ? -66.437 -0.928 -20.709 1.00 37.94 178 GLU D CA 1
ATOM 6866 C C . GLU D 2 178 ? -66.753 -0.760 -22.200 1.00 37.04 178 GLU D C 1
ATOM 6867 O O . GLU D 2 178 ? -66.717 -1.724 -22.961 1.00 37.40 178 GLU D O 1
ATOM 6873 N N . GLU D 2 179 ? -67.057 0.465 -22.612 1.00 37.18 179 GLU D N 1
ATOM 6874 C CA . GLU D 2 179 ? -67.100 0.785 -24.033 1.00 37.27 179 GLU D CA 1
ATOM 6875 C C . GLU D 2 179 ? -65.683 1.025 -24.528 1.00 37.54 179 GLU D C 1
ATOM 6876 O O . GLU D 2 179 ? -65.353 0.708 -25.665 1.00 37.83 179 GLU D O 1
ATOM 6882 N N . ASP D 2 180 ? -64.850 1.573 -23.649 1.00 38.68 180 ASP D N 1
ATOM 6883 C CA . ASP D 2 180 ? -63.427 1.766 -23.908 1.00 40.61 180 ASP D CA 1
ATOM 6884 C C . ASP D 2 180 ? -62.665 0.431 -23.902 1.00 40.81 180 ASP D C 1
ATOM 6885 O O . ASP D 2 180 ? -61.542 0.343 -24.402 1.00 40.62 180 ASP D O 1
ATOM 6890 N N . LYS D 2 181 ? -63.297 -0.599 -23.336 1.00 41.12 181 LYS D N 1
ATOM 6891 C CA . LYS D 2 181 ? -62.757 -1.962 -23.281 1.00 40.59 181 LYS D CA 1
ATOM 6892 C C . LYS D 2 181 ? -62.565 -2.529 -24.690 1.00 38.40 181 LYS D C 1
ATOM 6893 O O . LYS D 2 181 ? -61.820 -3.492 -24.894 1.00 38.09 181 LYS D O 1
ATOM 6899 N N . GLU D 2 182 ? -63.245 -1.912 -25.651 1.00 35.78 182 GLU D N 1
ATOM 6900 C CA . GLU D 2 182 ? -63.227 -2.340 -27.047 1.00 33.69 182 GLU D CA 1
ATOM 6901 C C . GLU D 2 182 ? -63.396 -1.136 -27.976 1.00 31.07 182 GLU D C 1
ATOM 6902 O O . GLU D 2 182 ? -63.798 -1.279 -29.134 1.00 30.07 182 GLU D O 1
ATOM 6908 N N . GLY D 2 183 ? -63.079 0.049 -27.450 1.00 28.76 183 GLY D N 1
ATOM 6909 C CA . GLY D 2 183 ? -63.130 1.294 -28.213 1.00 25.61 183 GLY D CA 1
ATOM 6910 C C . GLY D 2 183 ? -62.153 1.299 -29.372 1.00 23.76 183 GLY D C 1
ATOM 6911 O O . GLY D 2 183 ? -61.180 0.546 -29.377 1.00 24.33 183 GLY D O 1
ATOM 6912 N N . GLN D 2 184 ? -62.415 2.141 -30.364 1.00 21.37 184 GLN D N 1
ATOM 6913 C CA . GLN D 2 184 ? -61.552 2.225 -31.537 1.00 19.60 184 GLN D CA 1
ATOM 6914 C C . GLN D 2 184 ? -60.758 3.516 -31.533 1.00 18.86 184 GLN D C 1
ATOM 6915 O O . GLN D 2 184 ? -59.798 3.667 -32.297 1.00 17.24 184 GLN D O 1
ATOM 6921 N N . ALA D 2 185 ? -61.176 4.435 -30.664 1.00 17.60 185 ALA D N 1
ATOM 6922 C CA . ALA D 2 185 ? -60.507 5.709 -30.446 1.00 18.48 185 ALA D CA 1
ATOM 6923 C C . ALA D 2 185 ? -61.124 6.381 -29.236 1.00 19.96 185 ALA D C 1
ATOM 6924 O O . ALA D 2 185 ? -62.277 6.122 -28.912 1.00 21.09 185 ALA D O 1
ATOM 6926 N N . ASP D 2 186 ? -60.345 7.231 -28.572 1.00 21.36 186 ASP D N 1
ATOM 6927 C CA . ASP D 2 186 ? -60.817 8.042 -27.454 1.00 24.29 186 ASP D CA 1
ATOM 6928 C C . ASP D 2 186 ? -60.166 9.419 -27.554 1.00 23.54 186 ASP D C 1
ATOM 6929 O O . ASP D 2 186 ? -58.944 9.526 -27.655 1.00 24.48 186 ASP D O 1
ATOM 6934 N N . VAL D 2 187 ? -60.990 10.464 -27.541 1.00 22.60 187 VAL D N 1
ATOM 6935 C CA . VAL D 2 187 ? -60.525 11.834 -27.776 1.00 20.88 187 VAL D CA 1
ATOM 6936 C C . VAL D 2 187 ? -60.994 12.782 -26.660 1.00 21.35 187 VAL D C 1
ATOM 6937 O O . VAL D 2 187 ? -61.977 13.522 -26.843 1.00 18.84 187 VAL D O 1
ATOM 6941 N N . PRO D 2 188 ? -60.295 12.754 -25.498 1.00 20.69 188 PRO D N 1
ATOM 6942 C CA . PRO D 2 188 ? -60.590 13.682 -24.398 1.00 20.53 188 PRO D CA 1
ATOM 6943 C C . PRO D 2 188 ? -60.286 15.135 -24.784 1.00 20.41 188 PRO D C 1
ATOM 6944 O O . PRO D 2 188 ? -59.244 15.409 -25.386 1.00 20.35 188 PRO D O 1
ATOM 6948 N N . VAL D 2 189 ? -61.205 16.040 -24.450 1.00 19.99 189 VAL D N 1
ATOM 6949 C CA . VAL D 2 189 ? -61.059 17.470 -24.724 1.00 21.41 189 VAL D CA 1
ATOM 6950 C C . VAL D 2 189 ? -61.440 18.273 -23.487 1.00 21.69 189 VAL D C 1
ATOM 6951 O O . VAL D 2 189 ? -62.395 17.933 -22.793 1.00 24.57 189 VAL D O 1
ATOM 6955 N N . ALA D 2 190 ? -60.682 19.326 -23.206 1.00 20.88 190 ALA D N 1
ATOM 6956 C CA . ALA D 2 190 ? -61.090 20.318 -22.217 1.00 20.06 190 ALA D CA 1
ATOM 6957 C C . ALA D 2 190 ? -61.010 21.680 -22.859 1.00 21.04 190 ALA D C 1
ATOM 6958 O O . ALA D 2 190 ? -60.040 21.963 -23.569 1.00 20.33 190 ALA D O 1
ATOM 6960 N N . ILE D 2 191 ? -62.028 22.512 -22.617 1.00 20.59 191 ILE D N 1
ATOM 6961 C CA . ILE D 2 191 ? -62.119 23.834 -23.228 1.00 20.98 191 ILE D CA 1
ATOM 6962 C C . ILE D 2 191 ? -62.475 24.938 -22.235 1.00 21.45 191 ILE D C 1
ATOM 6963 O O . ILE D 2 191 ? -62.985 24.669 -21.152 1.00 21.79 191 ILE D O 1
ATOM 6968 N N . LEU D 2 192 ? -62.205 26.184 -22.627 1.00 22.37 192 LEU D N 1
ATOM 6969 C CA . LEU D 2 192 ? -62.775 27.350 -21.968 1.00 22.37 192 LEU D CA 1
ATOM 6970 C C . LEU D 2 192 ? -64.065 27.702 -22.704 1.00 23.07 192 LEU D C 1
ATOM 6971 O O . LEU D 2 192 ? -64.012 28.189 -23.841 1.00 23.27 192 LEU D O 1
ATOM 6976 N N . PRO D 2 193 ? -65.228 27.465 -22.056 1.00 23.58 193 PRO D N 1
ATOM 6977 C CA . PRO D 2 193 ? -66.569 27.581 -22.646 1.00 23.25 193 PRO D CA 1
ATOM 6978 C C . PRO D 2 193 ? -66.815 28.820 -23.505 1.00 23.62 193 PRO D C 1
ATOM 6979 O O . PRO D 2 193 ? -67.307 28.693 -24.627 1.00 24.78 193 PRO D O 1
ATOM 6983 N N . ARG D 2 194 ? -66.463 29.994 -22.987 1.00 24.24 194 ARG D N 1
ATOM 6984 C CA . ARG D 2 194 ? -66.788 31.266 -23.643 1.00 24.02 194 ARG D CA 1
ATOM 6985 C C . ARG D 2 194 ? -66.108 31.443 -25.004 1.00 24.00 194 ARG D C 1
ATOM 6986 O O . ARG D 2 194 ? -66.763 31.849 -25.963 1.00 25.88 194 ARG D O 1
ATOM 6994 N N . THR D 2 195 ? -64.811 31.146 -25.086 1.00 22.59 195 THR D N 1
ATOM 6995 C CA . THR D 2 195 ? -64.046 31.350 -26.319 1.00 21.80 195 THR D CA 1
ATOM 6996 C C . THR D 2 195 ? -63.842 30.060 -27.118 1.00 22.79 195 THR D C 1
ATOM 6997 O O . THR D 2 195 ? -63.439 30.100 -28.284 1.00 21.16 195 THR D O 1
ATOM 7001 N N . ARG D 2 196 ? -64.124 28.925 -26.477 1.00 24.02 196 ARG D N 1
ATOM 7002 C CA . ARG D 2 196 ? -63.920 27.586 -27.049 1.00 23.97 196 ARG D CA 1
ATOM 7003 C C . ARG D 2 196 ? -62.442 27.263 -27.266 1.00 24.57 196 ARG D C 1
ATOM 7004 O O . ARG D 2 196 ? -62.077 26.542 -28.202 1.00 24.65 196 ARG D O 1
ATOM 7012 N N . GLU D 2 197 ? -61.597 27.795 -26.386 1.00 24.03 197 GLU D N 1
ATOM 7013 C CA . GLU D 2 197 ? -60.165 27.563 -26.468 1.00 22.65 197 GLU D CA 1
ATOM 7014 C C . GLU D 2 197 ? -59.841 26.179 -25.951 1.00 23.36 197 GLU D C 1
ATOM 7015 O O . GLU D 2 197 ? -60.226 25.815 -24.842 1.00 27.05 197 GLU D O 1
ATOM 7021 N N . ILE D 2 198 ? -59.154 25.397 -26.779 1.00 23.82 198 ILE D N 1
ATOM 7022 C CA . ILE D 2 198 ? -58.822 24.005 -26.453 1.00 21.92 198 ILE D CA 1
ATOM 7023 C C . ILE D 2 198 ? -57.633 23.954 -25.509 1.00 21.88 198 ILE D C 1
ATOM 7024 O O . ILE D 2 198 ? -56.507 24.312 -25.868 1.00 21.28 198 ILE D O 1
ATOM 7029 N N . THR D 2 199 ? -57.913 23.492 -24.297 1.00 20.99 199 THR D N 1
ATOM 7030 C CA . THR D 2 199 ? -56.996 23.601 -23.178 1.00 21.21 199 THR D CA 1
ATOM 7031 C C . THR D 2 199 ? -56.349 22.240 -22.861 1.00 22.12 199 THR D C 1
ATOM 7032 O O . THR D 2 199 ? -55.250 22.171 -22.306 1.00 21.96 199 THR D O 1
ATOM 7036 N N . LEU D 2 200 ? -57.051 21.170 -23.226 1.00 22.92 200 LEU D N 1
ATOM 7037 C CA . LEU D 2 200 ? -56.522 19.815 -23.210 1.00 22.68 200 LEU D CA 1
ATOM 7038 C C . LEU D 2 200 ? -57.018 19.136 -24.468 1.00 23.69 200 LEU D C 1
ATOM 7039 O O . LEU D 2 200 ? -58.120 19.441 -24.951 1.00 25.73 200 LEU D O 1
ATOM 7044 N N . LEU D 2 201 ? -56.208 18.214 -24.991 1.00 23.10 201 LEU D N 1
ATOM 7045 C CA . LEU D 2 201 ? -56.584 17.401 -26.146 1.00 21.98 201 LEU D CA 1
ATOM 7046 C C . LEU D 2 201 ? -55.660 16.198 -26.328 1.00 22.16 201 LEU D C 1
ATOM 7047 O O . LEU D 2 201 ? -54.436 16.336 -26.415 1.00 22.27 201 LEU D O 1
ATOM 7052 N N . GLN D 2 202 ? -56.259 15.015 -26.377 1.00 22.13 202 GLN D N 1
ATOM 7053 C CA . GLN D 2 202 ? -55.511 13.788 -26.656 1.00 22.42 202 GLN D CA 1
ATOM 7054 C C . GLN D 2 202 ? -56.292 12.921 -27.632 1.00 22.48 202 GLN D C 1
ATOM 7055 O O . GLN D 2 202 ? -57.467 13.169 -27.890 1.00 23.00 202 GLN D O 1
ATOM 7061 N N . SER D 2 203 ? -55.626 11.915 -28.177 1.00 22.13 203 SER D N 1
ATOM 7062 C CA . SER D 2 203 ? -56.263 10.941 -29.036 1.00 23.08 203 SER D CA 1
ATOM 7063 C C . SER D 2 203 ? -55.429 9.682 -29.036 1.00 24.36 203 SER D C 1
ATOM 7064 O O . SER D 2 203 ? -54.202 9.740 -29.095 1.00 25.78 203 SER D O 1
ATOM 7067 N N . ASP D 2 204 ? -56.103 8.544 -28.956 1.00 24.63 204 ASP D N 1
ATOM 7068 C CA . ASP D 2 204 ? -55.463 7.260 -29.184 1.00 24.21 204 ASP D CA 1
ATOM 7069 C C . ASP D 2 204 ? -56.335 6.462 -30.144 1.00 24.32 204 ASP D C 1
ATOM 7070 O O . ASP D 2 204 ? -57.307 6.992 -30.688 1.00 24.50 204 ASP D O 1
ATOM 7075 N N . GLY D 2 205 ? -55.995 5.196 -30.356 1.00 24.23 205 GLY D N 1
ATOM 7076 C CA . GLY D 2 205 ? -56.781 4.344 -31.233 1.00 23.51 205 GLY D CA 1
ATOM 7077 C C . GLY D 2 205 ? -56.526 4.650 -32.690 1.00 23.31 205 GLY D C 1
ATOM 7078 O O . GLY D 2 205 ? -55.377 4.788 -33.103 1.00 25.06 205 GLY D O 1
ATOM 7079 N N . ASN D 2 206 ? -57.595 4.752 -33.474 1.00 23.08 206 ASN D N 1
ATOM 7080 C CA . ASN D 2 206 ? -57.465 4.930 -34.921 1.00 23.18 206 ASN D CA 1
ATOM 7081 C C . ASN D 2 206 ? -58.596 5.748 -35.542 1.00 23.25 206 ASN D C 1
ATOM 7082 O O . ASN D 2 206 ? -59.718 5.257 -35.718 1.00 24.58 206 ASN D O 1
ATOM 7087 N N . LEU D 2 207 ? -58.289 6.995 -35.878 1.00 22.29 207 LEU D N 1
ATOM 7088 C CA . LEU D 2 207 ? -59.266 7.902 -36.470 1.00 22.18 207 LEU D CA 1
ATOM 7089 C C . LEU D 2 207 ? -58.781 8.454 -37.813 1.00 22.26 207 LEU D C 1
ATOM 7090 O O . LEU D 2 207 ? -57.598 8.753 -37.980 1.00 23.96 207 LEU D O 1
ATOM 7095 N N . THR D 2 208 ? -59.689 8.590 -38.771 1.00 21.91 208 THR D N 1
ATOM 7096 C CA . THR D 2 208 ? -59.390 9.361 -39.972 1.00 22.08 208 THR D CA 1
ATOM 7097 C C . THR D 2 208 ? -59.517 10.841 -39.604 1.00 21.99 208 THR D C 1
ATOM 7098 O O . THR D 2 208 ? -60.227 11.174 -38.655 1.00 22.05 208 THR D O 1
ATOM 7102 N N . PRO D 2 209 ? -58.830 11.736 -40.338 1.00 21.90 209 PRO D N 1
ATOM 7103 C CA . PRO D 2 209 ? -58.889 13.169 -40.021 1.00 22.02 209 PRO D CA 1
ATOM 7104 C C . PRO D 2 209 ? -60.317 13.679 -40.001 1.00 22.92 209 PRO D C 1
ATOM 7105 O O . PRO D 2 209 ? -60.635 14.633 -39.281 1.00 23.05 209 PRO D O 1
ATOM 7109 N N . GLU D 2 210 ? -61.158 13.030 -40.801 1.00 24.21 210 GLU D N 1
ATOM 7110 C CA . GLU D 2 210 ? -62.578 13.330 -40.888 1.00 24.38 210 GLU D CA 1
ATOM 7111 C C . GLU D 2 210 ? -63.290 12.844 -39.626 1.00 23.95 210 GLU D C 1
ATOM 7112 O O . GLU D 2 210 ? -64.085 13.582 -39.046 1.00 24.98 210 GLU D O 1
ATOM 7118 N N . GLU D 2 211 ? -62.995 11.613 -39.200 1.00 23.31 211 GLU D N 1
ATOM 7119 C CA . GLU D 2 211 ? -63.568 11.056 -37.969 1.00 22.57 211 GLU D CA 1
ATOM 7120 C C . GLU D 2 211 ? -63.168 11.879 -36.759 1.00 22.80 211 GLU D C 1
ATOM 7121 O O . GLU D 2 211 ? -63.989 12.148 -35.883 1.00 23.40 211 GLU D O 1
ATOM 7127 N N . PHE D 2 212 ? -61.899 12.274 -36.719 1.00 23.16 212 PHE D N 1
ATOM 7128 C CA . PHE D 2 212 ? -61.383 13.061 -35.617 1.00 22.72 212 PHE D CA 1
ATOM 7129 C C . PHE D 2 212 ? -62.121 14.388 -35.505 1.00 22.79 212 PHE D C 1
ATOM 7130 O O . PHE D 2 212 ? -62.560 14.763 -34.423 1.00 23.80 212 PHE D O 1
ATOM 7138 N N . GLU D 2 213 ? -62.259 15.089 -36.628 1.00 22.53 213 GLU D N 1
ATOM 7139 C CA . GLU D 2 213 ? -62.969 16.366 -36.661 1.00 21.74 213 GLU D CA 1
ATOM 7140 C C . GLU D 2 213 ? -64.356 16.267 -36.035 1.00 21.04 213 GLU D C 1
ATOM 7141 O O . GLU D 2 213 ? -64.755 17.147 -35.277 1.00 21.31 213 GLU D O 1
ATOM 7147 N N . ARG D 2 214 ? -65.084 15.201 -36.349 1.00 21.39 214 ARG D N 1
ATOM 7148 C CA . ARG D 2 214 ? -66.382 14.963 -35.720 1.00 21.98 214 ARG D CA 1
ATOM 7149 C C . ARG D 2 214 ? -66.277 14.735 -34.203 1.00 21.26 214 ARG D C 1
ATOM 7150 O O . ARG D 2 214 ? -67.020 15.347 -33.436 1.00 21.60 214 ARG D O 1
ATOM 7158 N N . ALA D 2 215 ? -65.344 13.882 -33.777 1.00 20.29 215 ALA D N 1
ATOM 7159 C CA . ALA D 2 215 ? -65.200 13.533 -32.355 1.00 18.91 215 ALA D CA 1
ATOM 7160 C C . ALA D 2 215 ? -64.809 14.711 -31.471 1.00 18.14 215 ALA D C 1
ATOM 7161 O O . ALA D 2 215 ? -65.340 14.870 -30.369 1.00 18.03 215 ALA D O 1
ATOM 7163 N N . LEU D 2 216 ? -63.882 15.530 -31.955 1.00 17.30 216 LEU D N 1
ATOM 7164 C CA . LEU D 2 216 ? -63.561 16.802 -31.319 1.00 18.09 216 LEU D CA 1
ATOM 7165 C C . LEU D 2 216 ? -64.816 17.681 -31.165 1.00 20.23 216 LEU D C 1
ATOM 7166 O O . LEU D 2 216 ? -65.129 18.112 -30.048 1.00 20.57 216 LEU D O 1
ATOM 7171 N N . ASP D 2 217 ? -65.530 17.927 -32.271 1.00 20.98 217 ASP D N 1
ATOM 7172 C CA . ASP D 2 217 ? -66.737 18.774 -32.263 1.00 21.99 217 ASP D CA 1
ATOM 7173 C C . ASP D 2 217 ? -67.827 18.232 -31.349 1.00 22.88 217 ASP D C 1
ATOM 7174 O O . ASP D 2 217 ? -68.541 19.001 -30.703 1.00 24.98 217 ASP D O 1
ATOM 7179 N N . LEU D 2 218 ? -67.954 16.908 -31.310 1.00 23.12 218 LEU D N 1
ATOM 7180 C CA . LEU D 2 218 ? -68.933 16.243 -30.461 1.00 22.52 218 LEU D CA 1
ATOM 7181 C C . LEU D 2 218 ? -68.563 16.390 -28.984 1.00 22.45 218 LEU D C 1
ATOM 7182 O O . LEU D 2 218 ? -69.424 16.565 -28.127 1.00 22.79 218 LEU D O 1
ATOM 7187 N N . ALA D 2 219 ? -67.268 16.330 -28.705 1.00 22.78 219 ALA D N 1
ATOM 7188 C CA . ALA D 2 219 ? -66.757 16.495 -27.354 1.00 22.40 219 ALA D CA 1
ATOM 7189 C C . ALA D 2 219 ? -66.993 17.923 -26.874 1.00 22.50 219 ALA D C 1
ATOM 7190 O O . ALA D 2 219 ? -67.400 18.140 -25.731 1.00 22.70 219 ALA D O 1
ATOM 7192 N N . VAL D 2 220 ? -66.742 18.883 -27.765 1.00 23.32 220 VAL D N 1
ATOM 7193 C CA . VAL D 2 220 ? -66.916 20.301 -27.465 1.00 23.57 220 VAL D CA 1
ATOM 7194 C C . VAL D 2 220 ? -68.371 20.596 -27.113 1.00 24.63 220 VAL D C 1
ATOM 7195 O O . VAL D 2 220 ? -68.642 21.373 -26.195 1.00 26.51 220 VAL D O 1
ATOM 7199 N N . GLU D 2 221 ? -69.302 19.959 -27.817 1.00 24.44 221 GLU D N 1
ATOM 7200 C CA . GLU D 2 221 ? -70.725 20.095 -27.495 1.00 24.76 221 GLU D CA 1
ATOM 7201 C C . GLU D 2 221 ? -71.030 19.578 -26.095 1.00 25.08 221 GLU D C 1
ATOM 7202 O O . GLU D 2 221 ? -71.826 20.176 -25.370 1.00 26.54 221 GLU D O 1
ATOM 7208 N N . GLY D 2 222 ? -70.397 18.467 -25.725 1.00 24.69 222 GLY D N 1
ATOM 7209 C CA . GLY D 2 222 ? -70.555 17.897 -24.396 1.00 24.18 222 GLY D CA 1
ATOM 7210 C C . GLY D 2 222 ? -70.063 18.846 -23.322 1.00 24.37 222 GLY D C 1
ATOM 7211 O O . GLY D 2 222 ? -70.705 19.003 -22.286 1.00 24.72 222 GLY D O 1
ATOM 7212 N N . CYS D 2 223 ? -68.920 19.478 -23.577 1.00 23.96 223 CYS D N 1
ATOM 7213 C CA . CYS D 2 223 ? -68.342 20.461 -22.666 1.00 24.35 223 CYS D CA 1
ATOM 7214 C C . CYS D 2 223 ? -69.323 21.588 -22.356 1.00 24.39 223 CYS D C 1
ATOM 7215 O O . CYS D 2 223 ? -69.494 21.962 -21.195 1.00 24.41 223 CYS D O 1
ATOM 7218 N N . LEU D 2 224 ? -69.967 22.115 -23.398 1.00 23.95 224 LEU D N 1
ATOM 7219 C CA . LEU D 2 224 ? -70.911 23.214 -23.246 1.00 24.19 224 LEU D CA 1
ATOM 7220 C C . LEU D 2 224 ? -72.133 22.776 -22.447 1.00 24.62 224 LEU D C 1
ATOM 7221 O O . LEU D 2 224 ? -72.715 23.571 -21.704 1.00 26.04 224 LEU D O 1
ATOM 7226 N N . ARG D 2 225 ? -72.522 21.513 -22.605 1.00 24.03 225 ARG D N 1
ATOM 7227 C CA . ARG D 2 225 ? -73.658 20.972 -21.868 1.00 24.40 225 ARG D CA 1
ATOM 7228 C C . ARG D 2 225 ? -73.303 20.769 -20.403 1.00 24.83 225 ARG D C 1
ATOM 7229 O O . ARG D 2 225 ? -74.094 21.118 -19.521 1.00 26.18 225 ARG D O 1
ATOM 7237 N N . ILE D 2 226 ? -72.112 20.222 -20.158 1.00 23.20 226 ILE D N 1
ATOM 7238 C CA . ILE D 2 226 ? -71.599 20.004 -18.811 1.00 22.43 226 ILE D CA 1
ATOM 7239 C C . ILE D 2 226 ? -71.340 21.336 -18.097 1.00 21.92 226 ILE D C 1
ATOM 7240 O O . ILE D 2 226 ? -71.505 21.437 -16.890 1.00 22.16 226 ILE D O 1
ATOM 7245 N N . HIS D 2 227 ? -70.955 22.355 -18.858 1.00 22.29 227 HIS D N 1
ATOM 7246 C CA . HIS D 2 227 ? -70.716 23.700 -18.321 1.00 22.04 227 HIS D CA 1
ATOM 7247 C C . HIS D 2 227 ? -71.930 24.254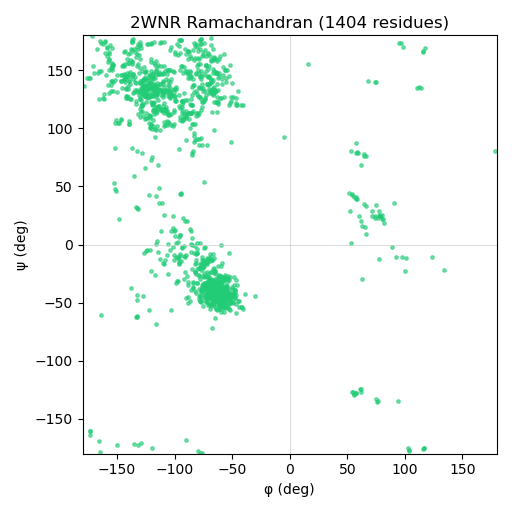 -17.575 1.00 22.71 227 HIS D C 1
ATOM 7248 O O . HIS D 2 227 ? -71.797 24.933 -16.555 1.00 23.40 227 HIS D O 1
ATOM 7255 N N . GLU D 2 228 ? -73.117 23.952 -18.082 1.00 22.72 228 GLU D N 1
ATOM 7256 C CA . GLU D 2 228 ? -74.343 24.347 -17.409 1.00 22.53 228 GLU D CA 1
ATOM 7257 C C . GLU D 2 228 ? -74.429 23.736 -16.010 1.00 22.05 228 GLU D C 1
ATOM 7258 O O . GLU D 2 228 ? -74.851 24.400 -15.069 1.00 23.12 228 GLU D O 1
ATOM 7264 N N . VAL D 2 229 ? -74.007 22.482 -15.876 1.00 21.93 229 VAL D N 1
ATOM 7265 C CA . VAL D 2 229 ? -74.047 21.785 -14.590 1.00 21.85 229 VAL D CA 1
ATOM 7266 C C . VAL D 2 229 ? -73.017 22.373 -13.623 1.00 23.14 229 VAL D C 1
ATOM 7267 O O . VAL D 2 229 ? -73.275 22.476 -12.420 1.00 24.24 229 VAL D O 1
ATOM 7271 N N . GLN D 2 230 ? -71.861 22.767 -14.160 1.00 23.04 230 GLN D N 1
ATOM 7272 C CA . GLN D 2 230 ? -70.849 23.512 -13.408 1.00 22.22 230 GLN D CA 1
ATOM 7273 C C . GLN D 2 230 ? -71.413 24.820 -12.838 1.00 22.70 230 GLN D C 1
ATOM 7274 O O . GLN D 2 230 ? -71.316 25.061 -11.634 1.00 22.31 230 GLN D O 1
ATOM 7280 N N . LYS D 2 231 ? -72.009 25.648 -13.702 1.00 22.19 231 LYS D N 1
ATOM 7281 C CA . LYS D 2 231 ? -72.526 26.954 -13.289 1.00 22.47 231 LYS D CA 1
ATOM 7282 C C . LYS D 2 231 ? -73.655 26.823 -12.265 1.00 23.10 231 LYS D C 1
ATOM 7283 O O . LYS D 2 231 ? -73.811 27.683 -11.391 1.00 23.75 231 LYS D O 1
ATOM 7289 N N . GLU D 2 232 ? -74.435 25.748 -12.377 1.00 22.59 232 GLU D N 1
ATOM 7290 C CA . GLU D 2 232 ? -75.589 25.540 -11.502 1.00 23.05 232 GLU D CA 1
ATOM 7291 C C . GLU D 2 232 ? -75.145 25.075 -10.119 1.00 23.10 232 GLU D C 1
ATOM 7292 O O . GLU D 2 232 ? -75.749 25.447 -9.112 1.00 24.52 232 GLU D O 1
ATOM 7298 N N . ALA D 2 233 ? -74.084 24.278 -10.074 1.00 21.95 233 ALA D N 1
ATOM 7299 C CA . ALA D 2 233 ? -73.525 23.852 -8.809 1.00 22.53 233 ALA D CA 1
ATOM 7300 C C . ALA D 2 233 ? -73.036 25.043 -7.996 1.00 22.47 233 ALA D C 1
ATOM 7301 O O . ALA D 2 233 ? -73.239 25.084 -6.779 1.00 22.02 233 ALA D O 1
ATOM 7303 N N . LEU D 2 234 ? -72.404 26.009 -8.662 1.00 22.78 234 LEU D N 1
ATOM 7304 C CA . LEU D 2 234 ? -71.976 27.237 -7.981 1.00 24.91 234 LEU D CA 1
ATOM 7305 C C . LEU D 2 234 ? -73.154 28.076 -7.489 1.00 26.92 234 LEU D C 1
ATOM 7306 O O . LEU D 2 234 ? -73.150 28.531 -6.347 1.00 28.15 234 LEU D O 1
ATOM 7311 N N . ARG D 2 235 ? -74.159 28.265 -8.343 1.00 29.69 235 ARG D N 1
ATOM 7312 C CA . ARG D 2 235 ? -75.366 29.006 -7.975 1.00 31.92 235 ARG D CA 1
ATOM 7313 C C . ARG D 2 235 ? -76.127 28.370 -6.800 1.00 32.85 235 ARG D C 1
ATOM 7314 O O . ARG D 2 235 ? -76.607 29.077 -5.909 1.00 32.61 235 ARG D O 1
ATOM 7322 N N . LYS D 2 236 ? -76.223 27.042 -6.792 1.00 34.44 236 LYS D N 1
ATOM 7323 C CA . LYS D 2 236 ? -76.820 26.327 -5.665 1.00 36.40 236 LYS D CA 1
ATOM 7324 C C . LYS D 2 236 ? -75.881 26.341 -4.455 1.00 36.59 236 LYS D C 1
ATOM 7325 O O . LYS D 2 236 ? -76.000 27.189 -3.568 1.00 36.65 236 LYS D O 1
ATOM 7331 N N . ASN E 1 21 ? 4.139 12.214 11.589 1.00 52.18 21 ASN E N 1
ATOM 7332 C CA . ASN E 1 21 ? 4.331 13.177 10.462 1.00 51.37 21 ASN E CA 1
ATOM 7333 C C . ASN E 1 21 ? 5.632 12.932 9.684 1.00 51.86 21 ASN E C 1
ATOM 7334 O O . ASN E 1 21 ? 5.661 13.028 8.455 1.00 51.70 21 ASN E O 1
ATOM 7339 N N . ASN E 1 22 ? 6.697 12.608 10.414 1.00 52.26 22 ASN E N 1
ATOM 7340 C CA . ASN E 1 22 ? 8.026 12.399 9.838 1.00 51.96 22 ASN E CA 1
ATOM 7341 C C . ASN E 1 22 ? 8.669 11.122 10.365 1.00 51.27 22 ASN E C 1
ATOM 7342 O O . ASN E 1 22 ? 9.274 10.355 9.608 1.00 51.49 22 ASN E O 1
ATOM 7347 N N . LYS E 1 23 ? 8.534 10.917 11.674 1.00 49.45 23 LYS E N 1
ATOM 7348 C CA . LYS E 1 23 ? 9.156 9.802 12.379 1.00 46.99 23 LYS E CA 1
ATOM 7349 C C . LYS E 1 23 ? 8.112 9.041 13.193 1.00 45.08 23 LYS E C 1
ATOM 7350 O O . LYS E 1 23 ? 8.077 7.806 13.185 1.00 43.96 23 LYS E O 1
ATOM 7356 N N . GLU E 1 24 ? 7.257 9.793 13.882 1.00 43.19 24 GLU E N 1
ATOM 7357 C CA . GLU E 1 24 ? 6.275 9.227 14.802 1.00 41.32 24 GLU E CA 1
ATOM 7358 C C . GLU E 1 24 ? 4.909 9.890 14.677 1.00 39.61 24 GLU E C 1
ATOM 7359 O O . GLU E 1 24 ? 4.742 10.876 13.951 1.00 39.44 24 GLU E O 1
ATOM 7365 N N . ARG E 1 25 ? 3.947 9.338 15.413 1.00 37.48 25 ARG E N 1
ATOM 7366 C CA . ARG E 1 25 ? 2.552 9.745 15.343 1.00 34.04 25 ARG E CA 1
ATOM 7367 C C . ARG E 1 25 ? 2.012 10.236 16.686 1.00 34.03 25 ARG E C 1
ATOM 7368 O O . ARG E 1 25 ? 2.525 9.879 17.751 1.00 33.55 25 ARG E O 1
ATOM 7376 N N . ILE E 1 26 ? 0.953 11.036 16.615 1.00 33.87 26 ILE E N 1
ATOM 7377 C CA . ILE E 1 26 ? 0.405 11.773 17.763 1.00 33.74 26 ILE E CA 1
ATOM 7378 C C . ILE E 1 26 ? 0.083 10.919 18.997 1.00 32.34 26 ILE E C 1
ATOM 7379 O O . ILE E 1 26 ? 0.112 11.420 20.122 1.00 31.81 26 ILE E O 1
ATOM 7384 N N . ASP E 1 27 ? -0.212 9.637 18.779 1.00 31.08 27 ASP E N 1
ATOM 7385 C CA . ASP E 1 27 ? -0.605 8.715 19.852 1.00 29.87 27 ASP E CA 1
ATOM 7386 C C . ASP E 1 27 ? 0.499 7.744 20.292 1.00 29.17 27 ASP E C 1
ATOM 7387 O O . ASP E 1 27 ? 0.233 6.780 21.018 1.00 28.00 27 ASP E O 1
ATOM 7392 N N . GLY E 1 28 ? 1.729 7.990 19.844 1.00 28.37 28 GLY E N 1
ATOM 7393 C CA . GLY E 1 28 ? 2.873 7.152 20.220 1.00 27.50 28 GLY E CA 1
ATOM 7394 C C . GLY E 1 28 ? 3.181 6.000 19.278 1.00 26.70 28 GLY E C 1
ATOM 7395 O O . GLY E 1 28 ? 4.223 5.357 19.396 1.00 26.00 28 GLY E O 1
ATOM 7396 N N . ARG E 1 29 ? 2.272 5.727 18.347 1.00 26.44 29 ARG E N 1
ATOM 7397 C CA . ARG E 1 29 ? 2.512 4.711 17.326 1.00 24.59 29 ARG E CA 1
ATOM 7398 C C . ARG E 1 29 ? 3.580 5.188 16.345 1.00 24.10 29 ARG E C 1
ATOM 7399 O O . ARG E 1 29 ? 3.785 6.392 16.171 1.00 24.02 29 ARG E O 1
ATOM 7407 N N . SER E 1 30 ? 4.276 4.242 15.722 1.00 22.94 30 SER E N 1
ATOM 7408 C CA . SER E 1 30 ? 5.183 4.579 14.632 1.00 22.86 30 SER E CA 1
ATOM 7409 C C . SER E 1 30 ? 4.418 4.530 13.313 1.00 21.36 30 SER E C 1
ATOM 7410 O O . SER E 1 30 ? 3.186 4.454 13.306 1.00 21.62 30 SER E O 1
ATOM 7413 N N . LEU E 1 31 ? 5.139 4.582 12.200 1.00 19.39 31 LEU E N 1
ATOM 7414 C CA . LEU E 1 31 ? 4.502 4.681 10.896 1.00 17.95 31 LEU E CA 1
ATOM 7415 C C . LEU E 1 31 ? 3.756 3.407 10.486 1.00 17.16 31 LEU E C 1
ATOM 7416 O O . LEU E 1 31 ? 2.743 3.481 9.793 1.00 17.32 31 LEU E O 1
ATOM 7421 N N . HIS E 1 32 ? 4.231 2.250 10.937 1.00 16.61 32 HIS E N 1
ATOM 7422 C CA . HIS E 1 32 ? 3.678 0.980 10.476 1.00 16.46 32 HIS E CA 1
ATOM 7423 C C . HIS E 1 32 ? 3.130 0.087 11.595 1.00 17.52 32 HIS E C 1
ATOM 7424 O O . HIS E 1 32 ? 3.327 -1.127 11.586 1.00 18.29 32 HIS E O 1
ATOM 7431 N N . GLU E 1 33 ? 2.412 0.700 12.536 1.00 18.46 33 GLU E N 1
ATOM 7432 C CA . GLU E 1 33 ? 1.840 0.005 13.691 1.00 18.44 33 GLU E CA 1
ATOM 7433 C C . GLU E 1 33 ? 0.322 0.205 13.783 1.00 18.41 33 GLU E C 1
ATOM 7434 O O . GLU E 1 33 ? -0.179 1.317 13.649 1.00 18.16 33 GLU E O 1
ATOM 7440 N N . PHE E 1 34 ? -0.394 -0.893 14.013 1.00 18.21 34 PHE E N 1
ATOM 7441 C CA . PHE E 1 34 ? -1.829 -0.876 14.252 1.00 17.31 34 PHE E CA 1
ATOM 7442 C C . PHE E 1 34 ? -2.160 -0.402 15.654 1.00 18.61 34 PHE E C 1
ATOM 7443 O O . PHE E 1 34 ? -1.302 -0.404 16.528 1.00 19.64 34 PHE E O 1
ATOM 7451 N N . ARG E 1 35 ? -3.407 -0.002 15.872 1.00 19.27 35 ARG E N 1
ATOM 7452 C CA . ARG E 1 35 ? -3.883 0.220 17.230 1.00 19.08 35 ARG E CA 1
ATOM 7453 C C . ARG E 1 35 ? -4.200 -1.128 17.873 1.00 20.45 35 ARG E C 1
ATOM 7454 O O . ARG E 1 35 ? -4.171 -2.168 17.200 1.00 20.11 35 ARG E O 1
ATOM 7462 N N . ASP E 1 36 ? -4.494 -1.105 19.175 1.00 22.19 36 ASP E N 1
ATOM 7463 C CA . ASP E 1 36 ? -4.887 -2.310 19.902 1.00 23.32 36 ASP E CA 1
ATOM 7464 C C . ASP E 1 36 ? -6.139 -2.901 19.274 1.00 23.25 36 ASP E C 1
ATOM 7465 O O . ASP E 1 36 ? -7.137 -2.206 19.094 1.00 22.61 36 ASP E O 1
ATOM 7470 N N . ILE E 1 37 ? -6.058 -4.181 18.920 1.00 23.31 37 ILE E N 1
ATOM 7471 C CA . ILE E 1 37 ? -7.160 -4.883 18.276 1.00 23.75 37 ILE E CA 1
ATOM 7472 C C . ILE E 1 37 ? -7.854 -5.844 19.241 1.00 24.33 37 ILE E C 1
ATOM 7473 O O . ILE E 1 37 ? -7.212 -6.560 20.009 1.00 25.71 37 ILE E O 1
ATOM 7478 N N . SER E 1 38 ? -9.177 -5.842 19.177 1.00 24.71 38 SER E N 1
ATOM 7479 C CA . SER E 1 38 ? -10.018 -6.651 20.033 1.00 24.56 38 SER E CA 1
ATOM 7480 C C . SER E 1 38 ? -11.012 -7.398 19.147 1.00 24.78 38 SER E C 1
ATOM 7481 O O . SER E 1 38 ? -11.717 -6.777 18.337 1.00 25.57 38 SER E O 1
ATOM 7484 N N . ILE E 1 39 ? -11.053 -8.723 19.287 1.00 23.95 39 ILE E N 1
ATOM 7485 C CA . ILE E 1 39 ? -11.901 -9.579 18.449 1.00 23.08 39 ILE E CA 1
ATOM 7486 C C . ILE E 1 39 ? -12.734 -10.553 19.281 1.00 23.74 39 ILE E C 1
ATOM 7487 O O . ILE E 1 39 ? -12.192 -11.430 19.974 1.00 24.89 39 ILE E O 1
ATOM 7492 N N . GLU E 1 40 ? -14.052 -10.398 19.204 1.00 22.97 40 GLU E N 1
ATOM 7493 C CA . GLU E 1 40 ? -14.981 -11.344 19.821 1.00 23.02 40 GLU E CA 1
ATOM 7494 C C . GLU E 1 40 ? -15.860 -11.982 18.758 1.00 22.46 40 GLU E C 1
ATOM 7495 O O . GLU E 1 40 ? -16.238 -11.319 17.792 1.00 21.80 40 GLU E O 1
ATOM 7501 N N . THR E 1 41 ? -16.179 -13.263 18.937 1.00 22.06 41 THR E N 1
ATOM 7502 C CA . THR E 1 41 ? -17.138 -13.940 18.064 1.00 21.70 41 THR E CA 1
ATOM 7503 C C . THR E 1 41 ? -18.343 -14.403 18.885 1.00 21.73 41 THR E C 1
ATOM 7504 O O . THR E 1 41 ? -18.337 -14.268 20.109 1.00 22.59 41 THR E O 1
ATOM 7508 N N . GLY E 1 42 ? -19.369 -14.931 18.216 1.00 22.03 42 GLY E N 1
ATOM 7509 C CA . GLY E 1 42 ? -20.578 -15.444 18.886 1.00 22.78 42 GLY E CA 1
ATOM 7510 C C . GLY E 1 42 ? -21.297 -14.399 19.730 1.00 23.89 42 GLY E C 1
ATOM 7511 O O . GLY E 1 42 ? -21.810 -14.698 20.818 1.00 23.98 42 GLY E O 1
ATOM 7512 N N . VAL E 1 43 ? -21.345 -13.177 19.204 1.00 23.51 43 VAL E N 1
ATOM 7513 C CA . VAL E 1 43 ? -21.814 -12.010 19.935 1.00 24.46 43 VAL E CA 1
ATOM 7514 C C . VAL E 1 43 ? -23.338 -11.860 19.898 1.00 24.17 43 VAL E C 1
ATOM 7515 O O . VAL E 1 43 ? -23.945 -11.439 20.884 1.00 24.59 43 VAL E O 1
ATOM 7519 N N . ILE E 1 44 ? -23.939 -12.183 18.755 1.00 23.18 44 ILE E N 1
ATOM 7520 C CA . ILE E 1 44 ? -25.393 -12.153 18.585 1.00 22.25 44 ILE E CA 1
ATOM 7521 C C . ILE E 1 44 ? -25.876 -13.598 18.577 1.00 22.84 44 ILE E C 1
ATOM 7522 O O . ILE E 1 44 ? -25.578 -14.345 17.641 1.00 23.29 44 ILE E O 1
ATOM 7527 N N . SER E 1 45 ? -26.608 -14.002 19.613 1.00 22.85 45 SER E N 1
ATOM 7528 C CA . SER E 1 45 ? -26.923 -15.430 19.789 1.00 24.05 45 SER E CA 1
ATOM 7529 C C . SER E 1 45 ? -27.811 -15.988 18.679 1.00 23.87 45 SER E C 1
ATOM 7530 O O . SER E 1 45 ? -27.640 -17.126 18.258 1.00 24.15 45 SER E O 1
ATOM 7533 N N . LYS E 1 46 ? -28.740 -15.173 18.202 1.00 24.26 46 LYS E N 1
ATOM 7534 C CA . LYS E 1 46 ? -29.631 -15.581 17.127 1.00 24.98 46 LYS E CA 1
ATOM 7535 C C . LYS E 1 46 ? -28.922 -15.796 15.778 1.00 24.76 46 LYS E C 1
ATOM 7536 O O . LYS E 1 46 ? -29.315 -16.684 15.011 1.00 25.20 46 LYS E O 1
ATOM 7542 N N . ALA E 1 47 ? -27.897 -14.982 15.505 1.00 22.22 47 ALA E N 1
ATOM 7543 C CA . ALA E 1 47 ? -27.124 -15.031 14.262 1.00 20.90 47 ALA E CA 1
ATOM 7544 C C . ALA E 1 47 ? -26.271 -16.300 14.132 1.00 21.64 47 ALA E C 1
ATOM 7545 O O . ALA E 1 47 ? -25.683 -16.777 15.112 1.00 22.36 47 ALA E O 1
ATOM 7547 N N . GLU E 1 48 ? -26.195 -16.833 12.913 1.00 20.70 48 GLU E N 1
ATOM 7548 C CA . GLU E 1 48 ? -25.490 -18.093 12.657 1.00 20.58 48 GLU E CA 1
ATOM 7549 C C . GLU E 1 48 ? -23.984 -17.959 12.809 1.00 20.60 48 GLU E C 1
ATOM 7550 O O . GLU E 1 48 ? -23.307 -18.895 13.230 1.00 23.09 48 GLU E O 1
ATOM 7556 N N . GLY E 1 49 ? -23.476 -16.790 12.453 1.00 20.08 49 GLY E N 1
ATOM 7557 C CA . GLY E 1 49 ? -22.111 -16.391 12.760 1.00 19.13 49 GLY E CA 1
ATOM 7558 C C . GLY E 1 49 ? -22.163 -14.915 13.065 1.00 19.41 49 GLY E C 1
ATOM 7559 O O . GLY E 1 49 ? -22.975 -14.204 12.490 1.00 20.44 49 GLY E O 1
ATOM 7560 N N . SER E 1 50 ? -21.322 -14.456 13.989 1.00 20.04 50 SER E N 1
ATOM 7561 C CA . SER E 1 50 ? -21.254 -13.030 14.344 1.00 20.27 50 SER E CA 1
ATOM 7562 C C . SER E 1 50 ? -19.911 -12.679 14.958 1.00 20.51 50 SER E C 1
ATOM 7563 O O . SER E 1 50 ? -19.198 -13.564 15.438 1.00 20.28 50 SER E O 1
ATOM 7566 N N . SER E 1 51 ? -19.573 -11.391 14.935 1.00 19.44 51 SER E N 1
ATOM 7567 C CA . SER E 1 51 ? -18.321 -10.915 15.509 1.00 21.01 51 SER E CA 1
ATOM 7568 C C . SER E 1 51 ? -18.380 -9.449 15.910 1.00 21.01 51 SER E C 1
ATOM 7569 O O . SER E 1 51 ? -19.151 -8.673 15.327 1.00 22.16 51 SER E O 1
ATOM 7572 N N . ARG E 1 52 ? -17.577 -9.093 16.915 1.00 21.16 52 ARG E N 1
ATOM 7573 C CA A ARG E 1 52 ? -17.410 -7.711 17.349 0.50 21.01 52 ARG E CA 1
ATOM 7574 C CA B ARG E 1 52 ? -17.402 -7.701 17.334 0.50 21.08 52 ARG E CA 1
ATOM 7575 C C . ARG E 1 52 ? -15.929 -7.345 17.254 1.00 22.11 52 ARG E C 1
ATOM 7576 O O . ARG E 1 52 ? -15.110 -7.922 17.953 1.00 23.12 52 ARG E O 1
ATOM 7591 N N . VAL E 1 53 ? -15.585 -6.399 16.384 1.00 21.65 53 VAL E N 1
ATOM 7592 C CA . VAL E 1 53 ? -14.190 -5.974 16.280 1.00 21.87 53 VAL E CA 1
ATOM 7593 C C . VAL E 1 53 ? -14.003 -4.533 16.747 1.00 22.60 53 VAL E C 1
ATOM 7594 O O . VAL E 1 53 ? -14.754 -3.635 16.366 1.00 22.81 53 VAL E O 1
ATOM 7598 N N . LYS E 1 54 ? -12.995 -4.328 17.582 1.00 22.54 54 LYS E N 1
ATOM 7599 C CA . LYS E 1 54 ? -12.585 -2.993 17.963 1.00 21.79 54 LYS E CA 1
ATOM 7600 C C . LYS E 1 54 ? -11.149 -2.775 17.518 1.00 22.02 54 LYS E C 1
ATOM 7601 O O . LYS E 1 54 ? -10.253 -3.513 17.905 1.00 22.46 54 LYS E O 1
ATOM 7607 N N . LEU E 1 55 ? -10.946 -1.759 16.696 1.00 21.84 55 LEU E N 1
ATOM 7608 C CA . LEU E 1 55 ? -9.629 -1.371 16.232 1.00 22.54 55 LEU E CA 1
ATOM 7609 C C . LEU E 1 55 ? -9.437 0.069 16.694 1.00 22.85 55 LEU E C 1
ATOM 7610 O O . LEU E 1 55 ? -9.997 1.003 16.117 1.00 23.61 55 LEU E O 1
ATOM 7615 N N . GLY E 1 56 ? -8.664 0.239 17.762 1.00 23.18 56 GLY E N 1
ATOM 7616 C CA . GLY E 1 56 ? -8.715 1.468 18.540 1.00 22.60 56 GLY E CA 1
ATOM 7617 C C . GLY E 1 56 ? -10.133 1.563 19.070 1.00 23.62 56 GLY E C 1
ATOM 7618 O O . GLY E 1 56 ? -10.639 0.620 19.688 1.00 25.02 56 GLY E O 1
ATOM 7619 N N . ASN E 1 57 ? -10.793 2.678 18.783 1.00 23.02 57 ASN E N 1
ATOM 7620 C CA . ASN E 1 57 ? -12.180 2.860 19.177 1.00 22.53 57 ASN E CA 1
ATOM 7621 C C . ASN E 1 57 ? -13.172 2.548 18.076 1.00 22.56 57 ASN E C 1
ATOM 7622 O O . ASN E 1 57 ? -14.373 2.458 18.342 1.00 23.84 57 ASN E O 1
ATOM 7627 N N . THR E 1 58 ? -12.671 2.392 16.850 1.00 21.72 58 THR E N 1
ATOM 7628 C CA . THR E 1 58 ? -13.504 2.032 15.711 1.00 22.10 58 THR E CA 1
ATOM 7629 C C . THR E 1 58 ? -14.082 0.661 15.989 1.00 22.61 58 THR E C 1
ATOM 7630 O O . THR E 1 58 ? -13.346 -0.284 16.231 1.00 22.87 58 THR E O 1
ATOM 7634 N N . GLN E 1 59 ? -15.406 0.579 15.981 1.00 23.14 59 GLN E N 1
ATOM 7635 C CA . GLN E 1 59 ? -16.108 -0.626 16.386 1.00 23.20 59 GLN E CA 1
ATOM 7636 C C . GLN E 1 59 ? -17.125 -1.044 15.333 1.00 24.05 59 GLN E C 1
ATOM 7637 O O . GLN E 1 59 ? -17.962 -0.226 14.892 1.00 24.17 59 GLN E O 1
ATOM 7643 N N . ILE E 1 60 ? -17.050 -2.325 14.956 1.00 22.79 60 ILE E N 1
ATOM 7644 C CA . ILE E 1 60 ? -17.904 -2.895 13.928 1.00 22.31 60 ILE E CA 1
ATOM 7645 C C . ILE E 1 60 ? -18.437 -4.231 14.387 1.00 22.82 60 ILE E C 1
ATOM 7646 O O . ILE E 1 60 ? -17.684 -5.080 14.867 1.00 26.46 60 ILE E O 1
ATOM 7651 N N . ILE E 1 61 ? -19.740 -4.421 14.245 1.00 22.21 61 ILE E N 1
ATOM 7652 C CA . ILE E 1 61 ? -20.339 -5.724 14.481 1.00 20.89 61 ILE E CA 1
ATOM 7653 C C . ILE E 1 61 ? -20.783 -6.320 13.159 1.00 21.47 61 ILE E C 1
ATOM 7654 O O . ILE E 1 61 ? -21.412 -5.647 12.343 1.00 22.30 61 ILE E O 1
ATOM 7659 N N . VAL E 1 62 ? -20.431 -7.579 12.939 1.00 20.79 62 VAL E N 1
ATOM 7660 C CA . VAL E 1 62 ? -20.821 -8.248 11.710 1.00 21.95 62 VAL E CA 1
ATOM 7661 C C . VAL E 1 62 ? -21.655 -9.481 12.011 1.00 22.90 62 VAL E C 1
ATOM 7662 O O . VAL E 1 62 ? -21.312 -10.265 12.893 1.00 26.09 62 VAL E O 1
ATOM 7666 N N . GLY E 1 63 ? -22.750 -9.648 11.280 1.00 22.57 63 GLY E N 1
ATOM 7667 C CA . GLY E 1 63 ? -23.538 -10.866 11.378 1.00 22.73 63 GLY E CA 1
ATOM 7668 C C . GLY E 1 63 ? -23.576 -11.589 10.054 1.00 22.88 63 GLY E C 1
ATOM 7669 O O . GLY E 1 63 ? -23.636 -10.968 8.994 1.00 23.97 63 GLY E O 1
ATOM 7670 N N . VAL E 1 64 ? -23.528 -12.909 10.119 1.00 22.93 64 VAL E N 1
ATOM 7671 C CA . VAL E 1 64 ? -23.666 -13.760 8.931 1.00 23.05 64 VAL E CA 1
ATOM 7672 C C . VAL E 1 64 ? -24.982 -14.539 9.016 1.00 23.47 64 VAL E C 1
ATOM 7673 O O . VAL E 1 64 ? -25.181 -15.337 9.928 1.00 23.41 64 VAL E O 1
ATOM 7677 N N . LYS E 1 65 ? -25.877 -14.272 8.069 1.00 23.80 65 LYS E N 1
ATOM 7678 C CA . LYS E 1 65 ? -27.207 -14.871 8.050 1.00 23.78 65 LYS E CA 1
ATOM 7679 C C . LYS E 1 65 ? -27.414 -15.661 6.756 1.00 22.76 65 LYS E C 1
ATOM 7680 O O . LYS E 1 65 ? -27.643 -15.066 5.696 1.00 21.85 65 LYS E O 1
ATOM 7686 N N . PRO E 1 66 ? -27.329 -17.002 6.841 1.00 22.12 66 PRO E N 1
ATOM 7687 C CA . PRO E 1 66 ? -27.543 -17.904 5.714 1.00 22.79 66 PRO E CA 1
ATOM 7688 C C . PRO E 1 66 ? -29.017 -18.016 5.374 1.00 22.82 66 PRO E C 1
ATOM 7689 O O . PRO E 1 66 ? -29.880 -17.961 6.257 1.00 22.55 66 PRO E O 1
ATOM 7693 N N . GLN E 1 67 ? -29.293 -18.194 4.093 1.00 23.34 67 GLN E N 1
ATOM 7694 C CA . GLN E 1 67 ? -30.655 -18.252 3.591 1.00 23.43 67 GLN E CA 1
ATOM 7695 C C . GLN E 1 67 ? -30.665 -19.055 2.295 1.00 22.01 67 GLN E C 1
ATOM 7696 O O . GLN E 1 67 ? -29.659 -19.128 1.592 1.00 20.07 67 GLN E O 1
ATOM 7702 N N . ILE E 1 68 ? -31.802 -19.650 1.972 1.00 23.03 68 ILE E N 1
ATOM 7703 C CA . ILE E 1 68 ? -31.892 -20.467 0.764 1.00 23.61 68 ILE E CA 1
ATOM 7704 C C . ILE E 1 68 ? -32.636 -19.710 -0.333 1.00 24.45 68 ILE E C 1
ATOM 7705 O O . ILE E 1 68 ? -33.740 -19.209 -0.113 1.00 24.93 68 ILE E O 1
ATOM 7710 N N . GLY E 1 69 ? -31.993 -19.597 -1.493 1.00 25.59 69 GLY E N 1
ATOM 7711 C CA . GLY E 1 69 ? -32.550 -18.887 -2.636 1.00 26.54 69 GLY E CA 1
ATOM 7712 C C . GLY E 1 69 ? -32.055 -19.481 -3.932 1.00 28.43 69 GLY E C 1
ATOM 7713 O O . GLY E 1 69 ? -31.397 -20.530 -3.942 1.00 29.83 69 GLY E O 1
ATOM 7714 N N . GLU E 1 70 ? -32.378 -18.815 -5.032 1.00 29.36 70 GLU E N 1
ATOM 7715 C CA . GLU E 1 70 ? -31.948 -19.260 -6.351 1.00 30.69 70 GLU E CA 1
ATOM 7716 C C . GLU E 1 70 ? -30.551 -18.717 -6.650 1.00 31.04 70 GLU E C 1
ATOM 7717 O O . GLU E 1 70 ? -30.215 -17.608 -6.223 1.00 31.73 70 GLU E O 1
ATOM 7723 N N . PRO E 1 71 ? -29.721 -19.503 -7.357 1.00 30.83 71 PRO E N 1
ATOM 7724 C CA . PRO E 1 71 ? -28.387 -19.016 -7.712 1.00 32.00 71 PRO E CA 1
ATOM 7725 C C . PRO E 1 71 ? -28.456 -18.078 -8.914 1.00 32.13 71 PRO E C 1
ATOM 7726 O O . PRO E 1 71 ? -29.444 -18.117 -9.644 1.00 32.41 71 PRO E O 1
ATOM 7730 N N . PHE E 1 72 ? -27.431 -17.247 -9.116 1.00 33.11 72 PHE E N 1
ATOM 7731 C CA . PHE E 1 72 ? -27.373 -16.370 -10.301 1.00 35.54 72 PHE E CA 1
ATOM 7732 C C . PHE E 1 72 ? -27.301 -17.176 -11.610 1.00 36.58 72 PHE E C 1
ATOM 7733 O O . PHE E 1 72 ? -26.578 -18.174 -11.679 1.00 38.18 72 PHE E O 1
ATOM 7741 N N . PRO E 1 73 ? -28.055 -16.753 -12.652 1.00 36.53 73 PRO E N 1
ATOM 7742 C CA . PRO E 1 73 ? -28.238 -17.558 -13.876 1.00 36.02 73 PRO E CA 1
ATOM 7743 C C . PRO E 1 73 ? -26.957 -18.119 -14.509 1.00 34.48 73 PRO E C 1
ATOM 7744 O O . PRO E 1 73 ? -26.946 -19.274 -14.942 1.00 34.58 73 PRO E O 1
ATOM 7748 N N . ASP E 1 74 ? -25.901 -17.310 -14.557 1.00 32.85 74 ASP E N 1
ATOM 7749 C CA . ASP E 1 74 ? -24.615 -17.731 -15.117 1.00 32.19 74 ASP E CA 1
ATOM 7750 C C . ASP E 1 74 ? -23.902 -18.762 -14.235 1.00 30.62 74 ASP E C 1
ATOM 7751 O O . ASP E 1 74 ? -23.129 -19.587 -14.733 1.00 28.93 74 ASP E O 1
ATOM 7756 N N . THR E 1 75 ? -24.169 -18.710 -12.928 1.00 27.96 75 THR E N 1
ATOM 7757 C CA . THR E 1 75 ? -23.554 -19.633 -11.965 1.00 25.21 75 THR E CA 1
ATOM 7758 C C . THR E 1 75 ? -24.586 -20.497 -11.210 1.00 23.79 75 THR E C 1
ATOM 7759 O O . THR E 1 75 ? -24.864 -20.256 -10.036 1.00 22.99 75 THR E O 1
ATOM 7763 N N . PRO E 1 76 ? -25.150 -21.519 -11.879 1.00 22.86 76 PRO E N 1
ATOM 7764 C CA . PRO E 1 76 ? -26.178 -22.318 -11.212 1.00 23.05 76 PRO E CA 1
ATOM 7765 C C . PRO E 1 76 ? -25.624 -23.351 -10.212 1.00 24.09 76 PRO E C 1
ATOM 7766 O O . PRO E 1 76 ? -26.402 -24.084 -9.590 1.00 23.99 76 PRO E O 1
ATOM 7770 N N . GLU E 1 77 ? -24.298 -23.385 -10.054 1.00 24.62 77 GLU E N 1
ATOM 7771 C CA . GLU E 1 77 ? -23.617 -24.355 -9.190 1.00 24.10 77 GLU E CA 1
ATOM 7772 C C . GLU E 1 77 ? -22.915 -23.684 -8.005 1.00 24.82 77 GLU E C 1
ATOM 7773 O O . GLU E 1 77 ? -22.265 -24.361 -7.203 1.00 25.04 77 GLU E O 1
ATOM 7779 N N . MET E 1 78 ? -23.068 -22.359 -7.904 1.00 24.33 78 MET E N 1
ATOM 7780 C CA . MET E 1 78 ? -22.378 -21.535 -6.906 1.00 23.61 78 MET E CA 1
ATOM 7781 C C . MET E 1 78 ? -23.332 -20.877 -5.912 1.00 22.98 78 MET E C 1
ATOM 7782 O O . MET E 1 78 ? -24.454 -20.496 -6.255 1.00 23.71 78 MET E O 1
ATOM 7787 N N . GLY E 1 79 ? -22.860 -20.721 -4.680 1.00 21.32 79 GLY E N 1
ATOM 7788 C CA . GLY E 1 79 ? -23.639 -20.110 -3.634 1.00 18.90 79 GLY E CA 1
ATOM 7789 C C . GLY E 1 79 ? -23.493 -18.619 -3.782 1.00 22.25 79 GLY E C 1
ATOM 7790 O O . GLY E 1 79 ? -22.697 -18.127 -4.597 1.00 22.82 79 GLY E O 1
ATOM 7791 N N . VAL E 1 80 ? -24.251 -17.887 -2.983 1.00 20.89 80 VAL E N 1
ATOM 7792 C CA . VAL E 1 80 ? -24.250 -16.446 -3.094 1.00 22.77 80 VAL E CA 1
ATOM 7793 C C . VAL E 1 80 ? -23.693 -15.796 -1.829 1.00 23.18 80 VAL E C 1
ATOM 7794 O O . VAL E 1 80 ? -23.969 -16.247 -0.708 1.00 23.75 80 VAL E O 1
ATOM 7798 N N . ILE E 1 81 ? -22.880 -14.759 -2.022 1.00 22.71 81 ILE E N 1
ATOM 7799 C CA . ILE E 1 81 ? -22.483 -13.893 -0.929 1.00 21.81 81 ILE E CA 1
ATOM 7800 C C . ILE E 1 81 ? -23.017 -12.496 -1.200 1.00 22.66 81 ILE E C 1
ATOM 7801 O O . ILE E 1 81 ? -22.824 -11.943 -2.289 1.00 23.23 81 ILE E O 1
ATOM 7806 N N . LEU E 1 82 ? -23.676 -11.927 -0.196 1.00 23.88 82 LEU E N 1
ATOM 7807 C CA . LEU E 1 82 ? -24.223 -10.579 -0.281 1.00 22.68 82 LEU E CA 1
ATOM 7808 C C . LEU E 1 82 ? -23.692 -9.734 0.859 1.00 22.69 82 LEU E C 1
ATOM 7809 O O . LEU E 1 82 ? -24.049 -9.946 2.008 1.00 24.64 82 LEU E O 1
ATOM 7814 N N . THR E 1 83 ? -22.825 -8.789 0.532 1.00 22.55 83 THR E N 1
ATOM 7815 C CA . THR E 1 83 ? -22.221 -7.910 1.526 1.00 21.88 83 THR E CA 1
ATOM 7816 C C . THR E 1 83 ? -22.901 -6.554 1.544 1.00 22.95 83 THR E C 1
ATOM 7817 O O . THR E 1 83 ? -23.049 -5.918 0.496 1.00 23.40 83 THR E O 1
ATOM 7821 N N . ASN E 1 84 ? -23.319 -6.127 2.734 1.00 22.85 84 ASN E N 1
ATOM 7822 C CA . ASN E 1 84 ? -23.902 -4.801 2.920 1.00 25.64 84 ASN E CA 1
ATOM 7823 C C . ASN E 1 84 ? -23.452 -4.214 4.252 1.00 25.53 84 ASN E C 1
ATOM 7824 O O . ASN E 1 84 ? -23.290 -4.938 5.222 1.00 27.14 84 ASN E O 1
ATOM 7829 N N . SER E 1 85 ? -23.229 -2.903 4.284 1.00 23.37 85 SER E N 1
ATOM 7830 C CA . SER E 1 85 ? -22.794 -2.253 5.504 1.00 23.37 85 SER E CA 1
ATOM 7831 C C . SER E 1 85 ? -23.699 -1.090 5.866 1.00 23.08 85 SER E C 1
ATOM 7832 O O . SER E 1 85 ? -24.186 -0.383 4.985 1.00 23.83 85 SER E O 1
ATOM 7835 N N . GLU E 1 86 ? -23.934 -0.917 7.167 1.00 21.52 86 GLU E N 1
ATOM 7836 C CA . GLU E 1 86 ? -24.741 0.176 7.682 1.00 22.04 86 GLU E CA 1
ATOM 7837 C C . GLU E 1 86 ? -23.842 1.186 8.408 1.00 21.73 86 GLU E C 1
ATOM 7838 O O . GLU E 1 86 ? -23.385 0.950 9.521 1.00 22.93 86 GLU E O 1
ATOM 7844 N N . LEU E 1 87 ? -23.541 2.289 7.751 1.00 20.61 87 LEU E N 1
ATOM 7845 C CA . LEU E 1 87 ? -22.758 3.342 8.390 1.00 21.24 87 LEU E CA 1
ATOM 7846 C C . LEU E 1 87 ? -23.712 4.197 9.208 1.00 21.67 87 LEU E C 1
ATOM 7847 O O . LEU E 1 87 ? -24.332 5.119 8.684 1.00 19.87 87 LEU E O 1
ATOM 7852 N N . LEU E 1 88 ? -23.836 3.851 10.490 1.00 20.64 88 LEU E N 1
ATOM 7853 C CA . LEU E 1 88 ? -24.909 4.345 11.329 1.00 21.36 88 LEU E CA 1
ATOM 7854 C C . LEU E 1 88 ? -24.682 5.773 11.773 1.00 23.13 88 LEU E C 1
ATOM 7855 O O . LEU E 1 88 ? -23.561 6.141 12.144 1.00 24.33 88 LEU E O 1
ATOM 7860 N N . PRO E 1 89 ? -25.751 6.594 11.749 1.00 22.60 89 PRO E N 1
ATOM 7861 C CA . PRO E 1 89 ? -25.671 7.900 12.379 1.00 21.54 89 PRO E CA 1
ATOM 7862 C C . PRO E 1 89 ? -25.093 7.788 13.788 1.00 21.96 89 PRO E C 1
ATOM 7863 O O . PRO E 1 89 ? -24.470 8.740 14.277 1.00 21.66 89 PRO E O 1
ATOM 7867 N N . MET E 1 90 ? -25.301 6.629 14.415 1.00 21.19 90 MET E N 1
ATOM 7868 C CA . MET E 1 90 ? -24.744 6.325 15.725 1.00 22.25 90 MET E CA 1
ATOM 7869 C C . MET E 1 90 ? -23.232 6.487 15.720 1.00 22.49 90 MET E C 1
ATOM 7870 O O . MET E 1 90 ? -22.652 7.108 16.623 1.00 20.14 90 MET E O 1
ATOM 7875 N N . ALA E 1 91 ? -22.619 5.929 14.678 1.00 22.09 91 ALA E N 1
ATOM 7876 C CA . ALA E 1 91 ? -21.183 5.725 14.617 1.00 22.33 91 ALA E CA 1
ATOM 7877 C C . ALA E 1 91 ? -20.371 6.989 14.393 1.00 22.33 91 ALA E C 1
ATOM 7878 O O . ALA E 1 91 ? -19.161 6.964 14.615 1.00 23.15 91 ALA E O 1
ATOM 7880 N N . SER E 1 92 ? -21.030 8.077 13.972 1.00 22.70 92 SER E N 1
ATOM 7881 C CA . SER E 1 92 ? -20.393 9.362 13.655 1.00 23.03 92 SER E CA 1
ATOM 7882 C C . SER E 1 92 ? -21.422 10.437 13.332 1.00 23.08 92 SER E C 1
ATOM 7883 O O . SER E 1 92 ? -22.426 10.137 12.692 1.00 23.95 92 SER E O 1
ATOM 7886 N N . PRO E 1 93 ? -21.162 11.699 13.743 1.00 22.42 93 PRO E N 1
ATOM 7887 C CA . PRO E 1 93 ? -22.087 12.797 13.443 1.00 22.93 93 PRO E CA 1
ATOM 7888 C C . PRO E 1 93 ? -22.163 13.152 11.952 1.00 23.87 93 PRO E C 1
ATOM 7889 O O . PRO E 1 93 ? -23.078 13.856 11.535 1.00 24.06 93 PRO E O 1
ATOM 7893 N N . THR E 1 94 ? -21.218 12.655 11.160 1.00 25.06 94 THR E N 1
ATOM 7894 C CA . THR E 1 94 ? -21.193 12.913 9.712 1.00 25.60 94 THR E CA 1
ATOM 7895 C C . THR E 1 94 ? -21.899 11.805 8.920 1.00 26.81 94 THR E C 1
ATOM 7896 O O . THR E 1 94 ? -21.998 11.875 7.683 1.00 28.07 94 THR E O 1
ATOM 7900 N N . PHE E 1 95 ? -22.378 10.783 9.629 1.00 25.98 95 PHE E N 1
ATOM 7901 C CA . PHE E 1 95 ? -23.106 9.694 8.994 1.00 25.18 95 PHE E CA 1
ATOM 7902 C C . PHE E 1 95 ? -24.594 10.021 8.933 1.00 25.83 95 PHE E C 1
ATOM 7903 O O . PHE E 1 95 ? -25.279 10.098 9.969 1.00 25.87 95 PHE E O 1
ATOM 7911 N N . GLU E 1 96 ? -25.078 10.237 7.710 1.00 25.68 96 GLU E N 1
ATOM 7912 C CA . GLU E 1 96 ? -26.494 10.494 7.466 1.00 25.35 96 GLU E CA 1
ATOM 7913 C C . GLU E 1 96 ? -27.312 9.201 7.523 1.00 25.49 96 GLU E C 1
ATOM 7914 O O . GLU E 1 96 ? -26.803 8.122 7.202 1.00 25.48 96 GLU E O 1
ATOM 7920 N N . PRO E 1 97 ? -28.585 9.305 7.952 1.00 25.10 97 PRO E N 1
ATOM 7921 C CA . PRO E 1 97 ? -29.457 8.140 7.895 1.00 25.37 97 PRO E CA 1
ATOM 7922 C C . PRO E 1 97 ? -29.956 7.928 6.465 1.00 26.50 97 PRO E C 1
ATOM 7923 O O . PRO E 1 97 ? -29.681 8.751 5.572 1.00 26.80 97 PRO E O 1
ATOM 7927 N N . GLY E 1 98 ? -30.696 6.840 6.257 1.00 26.57 98 GLY E N 1
ATOM 7928 C CA . GLY E 1 98 ? -31.256 6.546 4.944 1.00 25.64 98 GLY E CA 1
ATOM 7929 C C . GLY E 1 98 ? -30.426 5.451 4.315 1.00 26.28 98 GLY E C 1
ATOM 7930 O O . GLY E 1 98 ? -29.503 4.940 4.950 1.00 26.01 98 GLY E O 1
ATOM 7931 N N . PRO E 1 99 ? -30.739 5.083 3.057 1.00 26.54 99 PRO E N 1
ATOM 7932 C CA . PRO E 1 99 ? -30.006 4.009 2.383 1.00 24.88 99 PRO E CA 1
ATOM 7933 C C . PRO E 1 99 ? -28.505 4.345 2.223 1.00 26.12 99 PRO E C 1
ATOM 7934 O O . PRO E 1 99 ? -28.122 5.537 2.271 1.00 27.20 99 PRO E O 1
ATOM 7938 N N . PRO E 1 100 ? -27.661 3.318 2.017 1.00 24.76 100 PRO E N 1
ATOM 7939 C CA . PRO E 1 100 ? -26.206 3.479 1.928 1.00 24.11 100 PRO E CA 1
ATOM 7940 C C . PRO E 1 100 ? -25.706 4.535 0.929 1.00 25.84 100 PRO E C 1
ATOM 7941 O O . PRO E 1 100 ? -25.997 4.439 -0.273 1.00 28.58 100 PRO E O 1
ATOM 7945 N N . ASP E 1 101 ? -24.955 5.520 1.428 1.00 24.85 101 ASP E N 1
ATOM 7946 C CA . ASP E 1 101 ? -24.332 6.544 0.598 1.00 23.90 101 ASP E CA 1
ATOM 7947 C C . ASP E 1 101 ? -23.062 6.034 -0.119 1.00 23.09 101 ASP E C 1
ATOM 7948 O O . ASP E 1 101 ? -22.696 4.885 0.025 1.00 24.94 101 ASP E O 1
ATOM 7953 N N . GLU E 1 102 ? -22.411 6.895 -0.898 1.00 23.60 102 GLU E N 1
ATOM 7954 C CA . GLU E 1 102 ? -21.127 6.612 -1.535 1.00 23.08 102 GLU E CA 1
ATOM 7955 C C . GLU E 1 102 ? -20.157 5.872 -0.619 1.00 23.85 102 GLU E C 1
ATOM 7956 O O . GLU E 1 102 ? -19.573 4.845 -0.974 1.00 23.48 102 GLU E O 1
ATOM 7962 N N . ARG E 1 103 ? -19.965 6.473 0.550 1.00 23.93 103 ARG E N 1
ATOM 7963 C CA . ARG E 1 103 ? -18.977 6.061 1.519 1.00 22.75 103 ARG E CA 1
ATOM 7964 C C . ARG E 1 103 ? -19.255 4.654 2.038 1.00 22.11 103 ARG E C 1
ATOM 7965 O O . ARG E 1 103 ? -18.329 3.869 2.188 1.00 23.17 103 ARG E O 1
ATOM 7973 N N . SER E 1 104 ? -20.525 4.348 2.299 1.00 21.34 104 SER E N 1
ATOM 7974 C CA . SER E 1 104 ? -20.928 3.024 2.731 1.00 21.52 104 SER E CA 1
ATOM 7975 C C . SER E 1 104 ? -20.742 2.018 1.610 1.00 22.58 104 SER E C 1
ATOM 7976 O O . SER E 1 104 ? -20.212 0.935 1.839 1.00 22.97 104 SER E O 1
ATOM 7979 N N . VAL E 1 105 ? -21.204 2.384 0.408 1.00 22.50 105 VAL E N 1
ATOM 7980 C CA . VAL E 1 105 ? -21.125 1.523 -0.775 1.00 22.71 105 VAL E CA 1
ATOM 7981 C C . VAL E 1 105 ? -19.688 1.088 -1.043 1.00 24.51 105 VAL E C 1
ATOM 7982 O O . VAL E 1 105 ? -19.429 -0.108 -1.242 1.00 26.10 105 VAL E O 1
ATOM 7986 N N . GLU E 1 106 ? -18.760 2.040 -1.000 1.00 23.40 106 GLU E N 1
ATOM 7987 C CA . GLU E 1 106 ? -17.368 1.745 -1.267 1.00 24.76 106 GLU E CA 1
ATOM 7988 C C . GLU E 1 106 ? -16.825 0.776 -0.234 1.00 26.24 106 GLU E C 1
ATOM 7989 O O . GLU E 1 106 ? -16.319 -0.298 -0.594 1.00 26.60 106 GLU E O 1
ATOM 7995 N N . LEU E 1 107 ? -16.939 1.157 1.041 1.00 26.54 107 LEU E N 1
ATOM 7996 C CA . LEU E 1 107 ? -16.553 0.274 2.148 1.00 26.18 107 LEU E CA 1
ATOM 7997 C C . LEU E 1 107 ? -17.073 -1.125 1.876 1.00 24.16 107 LEU E C 1
ATOM 7998 O O . LEU E 1 107 ? -16.304 -2.082 1.854 1.00 25.09 107 LEU E O 1
ATOM 8003 N N . SER E 1 108 ? -18.372 -1.214 1.625 1.00 23.92 108 SER E N 1
ATOM 8004 C CA . SER E 1 108 ? -19.063 -2.496 1.453 1.00 25.17 108 SER E CA 1
ATOM 8005 C C . SER E 1 108 ? -18.479 -3.348 0.314 1.00 24.05 108 SER E C 1
ATOM 8006 O O . SER E 1 108 ? -18.142 -4.485 0.523 1.00 24.74 108 SER E O 1
ATOM 8009 N N . ARG E 1 109 ? -18.342 -2.753 -0.869 1.00 24.36 109 ARG E N 1
ATOM 8010 C CA . ARG E 1 109 ? -17.745 -3.393 -2.034 1.00 22.79 109 ARG E CA 1
ATOM 8011 C C . ARG E 1 109 ? -16.276 -3.781 -1.869 1.00 23.48 109 ARG E C 1
ATOM 8012 O O . ARG E 1 109 ? -15.843 -4.803 -2.417 1.00 25.46 109 ARG E O 1
ATOM 8020 N N . VAL E 1 110 ? -15.513 -2.971 -1.141 1.00 21.83 110 VAL E N 1
ATOM 8021 C CA . VAL E 1 110 ? -14.094 -3.258 -0.937 1.00 22.16 110 VAL E CA 1
ATOM 8022 C C . VAL E 1 110 ? -13.925 -4.485 -0.029 1.00 22.91 110 VAL E C 1
ATOM 8023 O O . VAL E 1 110 ? -13.075 -5.328 -0.282 1.00 23.73 110 VAL E O 1
ATOM 8027 N N . VAL E 1 111 ? -14.756 -4.573 1.008 1.00 23.15 111 VAL E N 1
ATOM 8028 C CA . VAL E 1 111 ? -14.848 -5.751 1.851 1.00 22.74 111 VAL E CA 1
ATOM 8029 C C . VAL E 1 111 ? -15.309 -6.960 1.042 1.00 23.99 111 VAL E C 1
ATOM 8030 O O . VAL E 1 111 ? -14.707 -8.037 1.129 1.00 25.82 111 VAL E O 1
ATOM 8034 N N . ASP E 1 112 ? -16.364 -6.784 0.256 1.00 22.92 112 ASP E N 1
ATOM 8035 C CA . ASP E 1 112 ? -16.859 -7.856 -0.584 1.00 23.54 112 ASP E CA 1
ATOM 8036 C C . ASP E 1 112 ? -15.763 -8.382 -1.513 1.00 23.96 112 ASP E C 1
ATOM 8037 O O . ASP E 1 112 ? -15.635 -9.595 -1.716 1.00 23.43 112 ASP E O 1
ATOM 8042 N N . ARG E 1 113 ? -14.978 -7.452 -2.061 1.00 24.28 113 ARG E N 1
ATOM 8043 C CA . ARG E 1 113 ? -13.925 -7.777 -3.019 1.00 23.96 113 ARG E CA 1
ATOM 8044 C C . ARG E 1 113 ? -12.881 -8.679 -2.355 1.00 24.76 113 ARG E C 1
ATOM 8045 O O . ARG E 1 113 ? -12.496 -9.714 -2.906 1.00 24.10 113 ARG E O 1
ATOM 8053 N N . CYS E 1 114 ? -12.459 -8.284 -1.156 1.00 23.57 114 CYS E N 1
ATOM 8054 C CA . CYS E 1 114 ? -11.465 -9.005 -0.392 1.00 24.14 114 CYS E CA 1
ATOM 8055 C C . CYS E 1 114 ? -11.885 -10.446 -0.089 1.00 24.69 114 CYS E C 1
ATOM 8056 O O . CYS E 1 114 ? -11.110 -11.375 -0.291 1.00 25.87 114 CYS E O 1
ATOM 8059 N N . ILE E 1 115 ? -13.109 -10.624 0.395 1.00 24.14 115 ILE E N 1
ATOM 8060 C CA . ILE E 1 115 ? -13.647 -11.943 0.701 1.00 23.30 115 ILE E CA 1
ATOM 8061 C C . ILE E 1 115 ? -13.839 -12.756 -0.570 1.00 23.66 115 ILE E C 1
ATOM 8062 O O . ILE E 1 115 ? -13.490 -13.926 -0.603 1.00 23.95 115 ILE E O 1
ATOM 8067 N N . ARG E 1 116 ? -14.368 -12.119 -1.617 1.00 24.23 116 ARG E N 1
ATOM 8068 C CA . ARG E 1 116 ? -14.717 -12.812 -2.873 1.00 24.01 116 ARG E CA 1
ATOM 8069 C C . ARG E 1 116 ? -13.489 -13.256 -3.673 1.00 23.89 116 ARG E C 1
ATOM 8070 O O . ARG E 1 116 ? -13.376 -14.428 -4.059 1.00 23.89 116 ARG E O 1
ATOM 8078 N N . GLU E 1 117 ? -12.579 -12.309 -3.914 1.00 23.89 117 GLU E N 1
ATOM 8079 C CA . GLU E 1 117 ? -11.418 -12.536 -4.780 1.00 23.60 117 GLU E CA 1
ATOM 8080 C C . GLU E 1 117 ? -10.361 -13.438 -4.157 1.00 23.11 117 GLU E C 1
ATOM 8081 O O . GLU E 1 117 ? -9.622 -14.116 -4.878 1.00 23.08 117 GLU E O 1
ATOM 8087 N N . SER E 1 118 ? -10.284 -13.436 -2.828 1.00 22.73 118 SER E N 1
ATOM 8088 C CA . SER E 1 118 ? -9.428 -14.377 -2.118 1.00 22.78 118 SER E CA 1
ATOM 8089 C C . SER E 1 118 ? -9.938 -15.827 -2.248 1.00 23.17 118 SER E C 1
ATOM 8090 O O . SER E 1 118 ? -9.210 -16.776 -1.939 1.00 23.93 118 SER E O 1
ATOM 8093 N N . ARG E 1 119 ? -11.179 -15.978 -2.717 1.00 22.72 119 ARG E N 1
ATOM 8094 C CA . ARG E 1 119 ? -11.844 -17.274 -2.857 1.00 23.35 119 ARG E CA 1
ATOM 8095 C C . ARG E 1 119 ? -11.851 -17.990 -1.497 1.00 23.06 119 ARG E C 1
ATOM 8096 O O . ARG E 1 119 ? -11.631 -19.210 -1.390 1.00 22.74 119 ARG E O 1
ATOM 8104 N N . MET E 1 120 ? -12.111 -17.187 -0.464 1.00 22.26 120 MET E N 1
ATOM 8105 C CA . MET E 1 120 ? -12.129 -17.633 0.921 1.00 22.61 120 MET E CA 1
ATOM 8106 C C . MET E 1 120 ? -13.162 -18.730 1.169 1.00 22.95 120 MET E C 1
ATOM 8107 O O . MET E 1 120 ? -12.906 -19.690 1.894 1.00 22.75 120 MET E O 1
ATOM 8112 N N . ILE E 1 121 ? -14.333 -18.565 0.565 1.00 22.70 121 ILE E N 1
ATOM 8113 C CA . ILE E 1 121 ? -15.422 -19.516 0.701 1.00 22.15 121 ILE E CA 1
ATOM 8114 C C . ILE E 1 121 ? -15.646 -20.254 -0.617 1.00 21.82 121 ILE E C 1
ATOM 8115 O O . ILE E 1 121 ? -15.715 -19.643 -1.681 1.00 21.53 121 ILE E O 1
ATOM 8120 N N . ASP E 1 122 ? -15.736 -21.577 -0.538 1.00 22.20 122 ASP E N 1
ATOM 8121 C CA . ASP E 1 122 ? -16.003 -22.387 -1.715 1.00 22.93 122 ASP E CA 1
ATOM 8122 C C . ASP E 1 122 ? -17.496 -22.346 -1.991 1.00 23.25 122 ASP E C 1
ATOM 8123 O O . ASP E 1 122 ? -18.259 -23.152 -1.468 1.00 24.15 122 ASP E O 1
ATOM 8128 N N . LEU E 1 123 ? -17.903 -21.375 -2.801 1.00 22.96 123 LEU E N 1
ATOM 8129 C CA . LEU E 1 123 ? -19.297 -21.200 -3.189 1.00 22.62 123 LEU E CA 1
ATOM 8130 C C . LEU E 1 123 ? -19.909 -22.482 -3.797 1.00 22.60 123 LEU E C 1
ATOM 8131 O O . LEU E 1 123 ? -21.102 -22.756 -3.626 1.00 21.63 123 LEU E O 1
ATOM 8136 N N . GLU E 1 124 ? -19.079 -23.264 -4.492 1.00 22.80 124 GLU E N 1
ATOM 8137 C CA . GLU E 1 124 ? -19.496 -24.552 -5.064 1.00 23.48 124 GLU E CA 1
ATOM 8138 C C . GLU E 1 124 ? -20.099 -25.506 -4.037 1.00 22.75 124 GLU E C 1
ATOM 8139 O O . GLU E 1 124 ? -21.033 -26.241 -4.344 1.00 22.83 124 GLU E O 1
ATOM 8145 N N . LYS E 1 125 ? -19.562 -25.478 -2.823 1.00 22.18 125 LYS E N 1
ATOM 8146 C CA . LYS E 1 125 ? -20.039 -26.323 -1.732 1.00 22.17 125 LYS E CA 1
ATOM 8147 C C . LYS E 1 125 ? -21.294 -25.770 -1.044 1.00 21.22 125 LYS E C 1
ATOM 8148 O O . LYS E 1 125 ? -21.887 -26.425 -0.192 1.00 22.24 125 LYS E O 1
ATOM 8154 N N . LEU E 1 126 ? -21.699 -24.558 -1.408 1.00 21.38 126 LEU E N 1
ATOM 8155 C CA . LEU E 1 126 ? -22.954 -24.005 -0.904 1.00 18.50 126 LEU E CA 1
ATOM 8156 C C . LEU E 1 126 ? -24.135 -24.296 -1.829 1.00 17.25 126 LEU E C 1
ATOM 8157 O O . LEU E 1 126 ? -25.274 -23.955 -1.520 1.00 17.42 126 LEU E O 1
ATOM 8162 N N . CYS E 1 127 ? -23.861 -24.966 -2.946 1.00 17.57 127 CYS E N 1
ATOM 8163 C CA . CYS E 1 127 ? -24.921 -25.523 -3.785 1.00 15.18 127 CYS E CA 1
ATOM 8164 C C . CYS E 1 127 ? -25.713 -26.557 -2.991 1.00 14.40 127 CYS E C 1
ATOM 8165 O O . CYS E 1 127 ? -25.167 -27.253 -2.130 1.00 14.46 127 CYS E O 1
ATOM 8168 N N . ILE E 1 128 ? -27.013 -26.614 -3.246 1.00 13.24 128 ILE E N 1
ATOM 8169 C CA . ILE E 1 128 ? -27.875 -27.591 -2.596 1.00 13.35 128 ILE E CA 1
ATOM 8170 C C . ILE E 1 128 ? -28.555 -28.416 -3.697 1.00 13.53 128 ILE E C 1
ATOM 8171 O O . ILE E 1 128 ? -28.434 -29.632 -3.706 1.00 12.53 128 ILE E O 1
ATOM 8176 N N . ILE E 1 129 ? -29.253 -27.739 -4.612 1.00 15.23 129 ILE E N 1
ATOM 8177 C CA . ILE E 1 129 ? -29.641 -28.302 -5.912 1.00 16.06 129 ILE E CA 1
ATOM 8178 C C . ILE E 1 129 ? -29.121 -27.350 -6.991 1.00 16.89 129 ILE E C 1
ATOM 8179 O O . ILE E 1 129 ? -29.379 -26.150 -6.939 1.00 16.10 129 ILE E O 1
ATOM 8184 N N . GLU E 1 130 ? -28.397 -27.890 -7.970 1.00 18.50 130 GLU E N 1
ATOM 8185 C CA . GLU E 1 130 ? -27.851 -27.070 -9.051 1.00 18.18 130 GLU E CA 1
ATOM 8186 C C . GLU E 1 130 ? -28.980 -26.508 -9.914 1.00 18.68 130 GLU E C 1
ATOM 8187 O O . GLU E 1 130 ? -29.880 -27.247 -10.352 1.00 17.24 130 GLU E O 1
ATOM 8193 N N . GLY E 1 131 ? -28.940 -25.194 -10.123 1.00 18.28 131 GLY E N 1
ATOM 8194 C CA . GLY E 1 131 ? -29.920 -24.513 -10.961 1.00 20.74 131 GLY E CA 1
ATOM 8195 C C . GLY E 1 131 ? -31.043 -23.786 -10.235 1.00 22.83 131 GLY E C 1
ATOM 8196 O O . GLY E 1 131 ? -31.637 -22.860 -10.791 1.00 24.13 131 GLY E O 1
ATOM 8197 N N . SER E 1 132 ? -31.331 -24.180 -8.994 1.00 23.93 132 SER E N 1
ATOM 8198 C CA . SER E 1 132 ? -32.532 -23.690 -8.309 1.00 24.37 132 SER E CA 1
ATOM 8199 C C . SER E 1 132 ? -32.377 -23.314 -6.833 1.00 24.87 132 SER E C 1
ATOM 8200 O O . SER E 1 132 ? -33.009 -22.357 -6.370 1.00 25.62 132 SER E O 1
ATOM 8203 N N . LYS E 1 133 ? -31.571 -24.066 -6.087 1.00 24.61 133 LYS E N 1
ATOM 8204 C CA . LYS E 1 133 ? -31.453 -23.845 -4.640 1.00 24.17 133 LYS E CA 1
ATOM 8205 C C . LYS E 1 133 ? -29.999 -23.825 -4.169 1.00 23.72 133 LYS E C 1
ATOM 8206 O O . LYS E 1 133 ? -29.270 -24.801 -4.368 1.00 23.89 133 LYS E O 1
ATOM 8212 N N . VAL E 1 134 ? -29.585 -22.708 -3.560 1.00 22.29 134 VAL E N 1
ATOM 8213 C CA . VAL E 1 134 ? -28.255 -22.590 -2.950 1.00 21.61 134 VAL E CA 1
ATOM 8214 C C . VAL E 1 134 ? -28.284 -21.760 -1.666 1.00 21.51 134 VAL E C 1
ATOM 8215 O O . VAL E 1 134 ? -29.264 -21.078 -1.382 1.00 21.53 134 VAL E O 1
ATOM 8219 N N . TRP E 1 135 ? -27.203 -21.828 -0.897 1.00 20.38 135 TRP E N 1
ATOM 8220 C CA . TRP E 1 135 ? -27.094 -21.064 0.323 1.00 20.97 135 TRP E CA 1
ATOM 8221 C C . TRP E 1 135 ? -26.678 -19.629 0.004 1.00 21.63 135 TRP E C 1
ATOM 8222 O O . TRP E 1 135 ? -25.712 -19.383 -0.727 1.00 22.44 135 TRP E O 1
ATOM 8233 N N . MET E 1 136 ? -27.425 -18.680 0.547 1.00 20.70 136 MET E N 1
ATOM 8234 C CA . MET E 1 136 ? -27.108 -17.274 0.375 1.00 21.09 136 MET E CA 1
ATOM 8235 C C . MET E 1 136 ? -26.622 -16.721 1.696 1.00 19.77 136 MET E C 1
ATOM 8236 O O . MET E 1 136 ? -27.355 -16.714 2.675 1.00 19.76 136 MET E O 1
ATOM 8241 N N . LEU E 1 137 ? -25.369 -16.294 1.717 1.00 18.69 137 LEU E N 1
ATOM 8242 C CA . LEU E 1 137 ? -24.757 -15.718 2.901 1.00 19.94 137 LEU E CA 1
ATOM 8243 C C . LEU E 1 137 ? -24.899 -14.186 2.917 1.00 19.29 137 LEU E C 1
ATOM 8244 O O . LEU E 1 137 ? -24.258 -13.476 2.138 1.00 18.14 137 LEU E O 1
ATOM 8249 N N . PHE E 1 138 ? -25.764 -13.690 3.793 1.00 19.06 138 PHE E N 1
ATOM 8250 C CA . PHE E 1 138 ? -25.865 -12.262 4.035 1.00 20.39 138 PHE E CA 1
ATOM 8251 C C . PHE E 1 138 ? -24.819 -11.811 5.037 1.00 19.56 138 PHE E C 1
ATOM 8252 O O . PHE E 1 138 ? -24.940 -12.051 6.227 1.00 19.65 138 PHE E O 1
ATOM 8260 N N . LEU E 1 139 ? -23.767 -11.180 4.535 1.00 21.40 139 LEU E N 1
ATOM 8261 C CA . LEU E 1 139 ? -22.773 -10.537 5.393 1.00 22.84 139 LEU E CA 1
ATOM 8262 C C . LEU E 1 139 ? -23.227 -9.115 5.676 1.00 22.86 139 LEU E C 1
ATOM 8263 O O . LEU E 1 139 ? -23.301 -8.297 4.768 1.00 24.37 139 LEU E O 1
ATOM 8268 N N . ASP E 1 140 ? -23.569 -8.829 6.928 1.00 22.58 140 ASP E N 1
ATOM 8269 C CA . ASP E 1 140 ? -24.087 -7.515 7.292 1.00 23.33 140 ASP E CA 1
ATOM 8270 C C . ASP E 1 140 ? -23.163 -6.816 8.261 1.00 23.39 140 ASP E C 1
ATOM 8271 O O . ASP E 1 140 ? -22.942 -7.290 9.363 1.00 26.54 140 ASP E O 1
ATOM 8276 N N . LEU E 1 141 ? -22.597 -5.700 7.829 1.00 22.77 141 LEU E N 1
ATOM 8277 C CA . LEU E 1 141 ? -21.606 -4.977 8.608 1.00 22.00 141 LEU E CA 1
ATOM 8278 C C . LEU E 1 141 ? -22.262 -3.804 9.306 1.00 22.21 141 LEU E C 1
ATOM 8279 O O . LEU E 1 141 ? -22.895 -2.974 8.667 1.00 23.02 141 LEU E O 1
ATOM 8284 N N . HIS E 1 142 ? -22.117 -3.736 10.623 1.00 21.76 142 HIS E N 1
ATOM 8285 C CA . HIS E 1 142 ? -22.861 -2.779 11.401 1.00 21.53 142 HIS E CA 1
ATOM 8286 C C . HIS E 1 142 ? -21.862 -1.860 12.079 1.00 22.76 142 HIS E C 1
ATOM 8287 O O . HIS E 1 142 ? -21.242 -2.233 13.073 1.00 23.58 142 HIS E O 1
ATOM 8294 N N . ILE E 1 143 ? -21.696 -0.654 11.535 1.00 22.24 143 ILE E N 1
ATOM 8295 C CA . ILE E 1 143 ? -20.664 0.248 12.029 1.00 21.59 143 ILE E CA 1
ATOM 8296 C C . ILE E 1 143 ? -21.241 0.997 13.208 1.00 21.94 143 ILE E C 1
ATOM 8297 O O . ILE E 1 143 ? -22.164 1.782 13.055 1.00 23.80 143 ILE E O 1
ATOM 8302 N N . ILE E 1 144 ? -20.679 0.727 14.383 1.00 22.78 144 ILE E N 1
ATOM 8303 C CA . ILE E 1 144 ? -21.201 1.151 15.680 1.00 21.68 144 ILE E CA 1
ATOM 8304 C C . ILE E 1 144 ? -20.502 2.436 16.171 1.00 21.71 144 ILE E C 1
ATOM 8305 O O . ILE E 1 144 ? -21.098 3.256 16.863 1.00 20.28 144 ILE E O 1
ATOM 8310 N N . ASP E 1 145 ? -19.235 2.598 15.800 1.00 21.84 145 ASP E N 1
ATOM 8311 C CA . ASP E 1 145 ? -18.369 3.660 16.297 1.00 22.14 145 ASP E CA 1
ATOM 8312 C C . ASP E 1 145 ? -17.277 3.858 15.248 1.00 23.18 145 ASP E C 1
ATOM 8313 O O . ASP E 1 145 ? -16.668 2.895 14.782 1.00 23.11 145 ASP E O 1
ATOM 8318 N N . TYR E 1 146 ? -17.041 5.104 14.851 1.00 23.28 146 TYR E N 1
ATOM 8319 C CA . TYR E 1 146 ? -16.054 5.369 13.814 1.00 23.31 146 TYR E CA 1
ATOM 8320 C C . TYR E 1 146 ? -14.986 6.316 14.311 1.00 23.85 146 TYR E C 1
ATOM 8321 O O . TYR E 1 146 ? -15.254 7.501 14.559 1.00 24.51 146 TYR E O 1
ATOM 8330 N N . ASP E 1 147 ? -13.774 5.788 14.462 1.00 23.84 147 ASP E N 1
ATOM 8331 C CA . ASP E 1 147 ? -12.646 6.575 14.959 1.00 24.33 147 ASP E CA 1
ATOM 8332 C C . ASP E 1 147 ? -11.426 6.336 14.073 1.00 24.98 147 ASP E C 1
ATOM 8333 O O . ASP E 1 147 ? -10.298 6.362 14.539 1.00 27.36 147 ASP E O 1
ATOM 8338 N N . GLY E 1 148 ? -11.667 6.094 12.789 1.00 25.31 148 GLY E N 1
ATOM 8339 C CA . GLY E 1 148 ? -10.598 5.868 11.826 1.00 24.93 148 GLY E CA 1
ATOM 8340 C C . GLY E 1 148 ? -10.505 4.439 11.300 1.00 24.98 148 GLY E C 1
ATOM 8341 O O . GLY E 1 148 ? -10.590 3.478 12.071 1.00 25.50 148 GLY E O 1
ATOM 8342 N N . ASN E 1 149 ? -10.335 4.317 9.983 1.00 23.87 149 ASN E N 1
ATOM 8343 C CA . ASN E 1 149 ? -10.050 3.052 9.319 1.00 24.08 149 ASN E CA 1
ATOM 8344 C C . ASN E 1 149 ? -11.169 2.013 9.426 1.00 24.70 149 ASN E C 1
ATOM 8345 O O . ASN E 1 149 ? -11.089 1.068 10.210 1.00 25.55 149 ASN E O 1
ATOM 8350 N N . LEU E 1 150 ? -12.208 2.187 8.614 1.00 24.61 150 LEU E N 1
ATOM 8351 C CA . LEU E 1 150 ? -13.302 1.230 8.578 1.00 23.63 150 LEU E CA 1
ATOM 8352 C C . LEU E 1 150 ? -12.919 -0.059 7.853 1.00 24.04 150 LEU E C 1
ATOM 8353 O O . LEU E 1 150 ? -13.371 -1.143 8.221 1.00 23.71 150 LEU E O 1
ATOM 8358 N N . PHE E 1 151 ? -12.089 0.062 6.822 1.00 24.18 151 PHE E N 1
ATOM 8359 C CA . PHE E 1 151 ? -11.781 -1.064 5.946 1.00 24.20 151 PHE E CA 1
ATOM 8360 C C . PHE E 1 151 ? -11.114 -2.230 6.666 1.00 25.06 151 PHE E C 1
ATOM 8361 O O . PHE E 1 151 ? -11.573 -3.368 6.580 1.00 25.34 151 PHE E O 1
ATOM 8369 N N . ASP E 1 152 ? -10.031 -1.944 7.378 1.00 25.34 152 ASP E N 1
ATOM 8370 C CA . ASP E 1 152 ? -9.284 -2.978 8.082 1.00 24.86 152 ASP E CA 1
ATOM 8371 C C . ASP E 1 152 ? -10.128 -3.610 9.177 1.00 24.45 152 ASP E C 1
ATOM 8372 O O . ASP E 1 152 ? -10.091 -4.824 9.361 1.00 26.41 152 ASP E O 1
ATOM 8377 N N . ALA E 1 153 ? -10.890 -2.785 9.892 1.00 23.47 153 ALA E N 1
ATOM 8378 C CA . ALA E 1 153 ? -11.810 -3.273 10.912 1.00 22.75 153 ALA E CA 1
ATOM 8379 C C . ALA E 1 153 ? -12.915 -4.129 10.298 1.00 23.38 153 ALA E C 1
ATOM 8380 O O . ALA E 1 153 ? -13.258 -5.184 10.828 1.00 23.79 153 ALA E O 1
ATOM 8382 N N . ALA E 1 154 ? -13.448 -3.674 9.165 1.00 23.61 154 ALA E N 1
ATOM 8383 C CA . ALA E 1 154 ? -14.538 -4.351 8.479 1.00 22.13 154 ALA E CA 1
ATOM 8384 C C . ALA E 1 154 ? -14.116 -5.711 7.949 1.00 23.30 154 ALA E C 1
ATOM 8385 O O . ALA E 1 154 ? -14.788 -6.715 8.201 1.00 25.45 154 ALA E O 1
ATOM 8387 N N . VAL E 1 155 ? -12.986 -5.757 7.245 1.00 23.03 155 VAL E N 1
ATOM 8388 C CA . VAL E 1 155 ? -12.486 -7.017 6.706 1.00 23.07 155 VAL E CA 1
ATOM 8389 C C . VAL E 1 155 ? -12.197 -8.007 7.824 1.00 24.27 155 VAL E C 1
ATOM 8390 O O . VAL E 1 155 ? -12.534 -9.195 7.728 1.00 25.38 155 VAL E O 1
ATOM 8394 N N . LEU E 1 156 ? -11.595 -7.501 8.891 1.00 24.09 156 LEU E N 1
ATOM 8395 C CA . LEU E 1 156 ? -11.248 -8.317 10.047 1.00 24.05 156 LEU E CA 1
ATOM 8396 C C . LEU E 1 156 ? -12.492 -8.931 10.689 1.00 24.19 156 LEU E C 1
ATOM 8397 O O . LEU E 1 156 ? -12.509 -10.115 10.997 1.00 23.35 156 LEU E O 1
ATOM 8402 N N . ALA E 1 157 ? -13.536 -8.120 10.854 1.00 23.89 157 ALA E N 1
ATOM 8403 C CA . ALA E 1 157 ? -14.786 -8.553 11.469 1.00 23.10 157 ALA E CA 1
ATOM 8404 C C . ALA E 1 157 ? -15.578 -9.531 10.605 1.00 22.97 157 ALA E C 1
ATOM 8405 O O . ALA E 1 157 ? -16.156 -10.484 11.115 1.00 21.67 157 ALA E O 1
ATOM 8407 N N . THR E 1 158 ? -15.625 -9.262 9.306 1.00 22.77 158 THR E N 1
ATOM 8408 C CA . THR E 1 158 ? -16.277 -10.137 8.346 1.00 22.58 158 THR E CA 1
ATOM 8409 C C . THR E 1 158 ? -15.595 -11.501 8.293 1.00 24.41 158 THR E C 1
ATOM 8410 O O . THR E 1 158 ? -16.261 -12.545 8.347 1.00 24.27 158 THR E O 1
ATOM 8414 N N . VAL E 1 159 ? -14.268 -11.492 8.200 1.00 23.91 159 VAL E N 1
ATOM 8415 C CA . VAL E 1 159 ? -13.518 -12.746 8.221 1.00 23.07 159 VAL E CA 1
ATOM 8416 C C . VAL E 1 159 ? -13.786 -13.480 9.525 1.00 22.75 159 VAL E C 1
ATOM 8417 O O . VAL E 1 159 ? -14.078 -14.684 9.521 1.00 24.64 159 VAL E O 1
ATOM 8421 N N . ALA E 1 160 ? -13.718 -12.753 10.638 1.00 21.13 160 ALA E N 1
ATOM 8422 C CA . ALA E 1 160 ? -13.980 -13.352 11.944 1.00 20.90 160 ALA E CA 1
ATOM 8423 C C . ALA E 1 160 ? -15.364 -13.993 11.994 1.00 20.75 160 ALA E C 1
ATOM 8424 O O . ALA E 1 160 ? -15.489 -15.158 12.346 1.00 21.57 160 ALA E O 1
ATOM 8426 N N . ALA E 1 161 ? -16.388 -13.245 11.604 1.00 19.81 161 ALA E N 1
ATOM 8427 C CA . ALA E 1 161 ? -17.760 -13.750 11.601 1.00 21.02 161 ALA E CA 1
ATOM 8428 C C . ALA E 1 161 ? -17.948 -14.999 10.713 1.00 22.22 161 ALA E C 1
ATOM 8429 O O . ALA E 1 161 ? -18.692 -15.920 11.060 1.00 20.70 161 ALA E O 1
ATOM 8431 N N . LEU E 1 162 ? -17.265 -15.025 9.575 1.00 22.59 162 LEU E N 1
ATOM 8432 C CA . LEU E 1 162 ? -17.354 -16.144 8.656 1.00 21.77 162 LEU E CA 1
ATOM 8433 C C . LEU E 1 162 ? -16.794 -17.417 9.275 1.00 22.75 162 LEU E C 1
ATOM 8434 O O . LEU E 1 162 ? -17.355 -18.511 9.103 1.00 22.00 162 LEU E O 1
ATOM 8439 N N . LEU E 1 163 ? -15.691 -17.275 10.006 1.00 22.30 163 LEU E N 1
ATOM 8440 C CA . LEU E 1 163 ? -15.103 -18.418 10.724 1.00 22.30 163 LEU E CA 1
ATOM 8441 C C . LEU E 1 163 ? -15.983 -18.890 11.876 1.00 21.93 163 LEU E C 1
ATOM 8442 O O . LEU E 1 163 ? -16.007 -20.073 12.210 1.00 21.33 163 LEU E O 1
ATOM 8447 N N . ASP E 1 164 ? -16.709 -17.950 12.468 1.00 21.87 164 ASP E N 1
ATOM 8448 C CA . ASP E 1 164 ? -17.638 -18.232 13.545 1.00 21.43 164 ASP E CA 1
ATOM 8449 C C . ASP E 1 164 ? -18.937 -18.887 13.059 1.00 20.89 164 ASP E C 1
ATOM 8450 O O . ASP E 1 164 ? -19.659 -19.504 13.849 1.00 21.42 164 ASP E O 1
ATOM 8455 N N . THR E 1 165 ? -19.219 -18.771 11.763 1.00 20.63 165 THR E N 1
ATOM 8456 C CA . THR E 1 165 ? -20.495 -19.223 11.214 1.00 21.30 165 THR E CA 1
ATOM 8457 C C . THR E 1 165 ? -20.666 -20.742 11.261 1.00 21.49 165 THR E C 1
ATOM 8458 O O . THR E 1 165 ? -19.761 -21.503 10.907 1.00 20.58 165 THR E O 1
ATOM 8462 N N . ARG E 1 166 ? -21.836 -21.157 11.729 1.00 21.62 166 ARG E N 1
ATOM 8463 C CA . ARG E 1 166 ? -22.270 -22.542 11.667 1.00 23.29 166 ARG E CA 1
ATOM 8464 C C . ARG E 1 166 ? -23.633 -22.535 10.987 1.00 23.68 166 ARG E C 1
ATOM 8465 O O . ARG E 1 166 ? -24.493 -21.731 11.349 1.00 25.19 166 ARG E O 1
ATOM 8473 N N . ILE E 1 167 ? -23.819 -23.389 9.984 1.00 22.65 167 ILE E N 1
ATOM 8474 C CA . ILE E 1 167 ? -25.095 -23.473 9.270 1.00 22.67 167 ILE E CA 1
ATOM 8475 C C . ILE E 1 167 ? -25.677 -24.888 9.264 1.00 23.08 167 ILE E C 1
ATOM 8476 O O . ILE E 1 167 ? -24.930 -25.872 9.288 1.00 23.68 167 ILE E O 1
ATOM 8481 N N . PRO E 1 168 ? -27.017 -24.994 9.233 1.00 22.87 168 PRO E N 1
ATOM 8482 C CA . PRO E 1 168 ? -27.654 -26.313 9.196 1.00 23.05 168 PRO E CA 1
ATOM 8483 C C . PRO E 1 168 ? -27.311 -27.096 7.929 1.00 22.38 168 PRO E C 1
ATOM 8484 O O . PRO E 1 168 ? -27.091 -26.506 6.872 1.00 21.79 168 PRO E O 1
ATOM 8488 N N . ALA E 1 169 ? -27.244 -28.419 8.053 1.00 21.94 169 ALA E N 1
ATOM 8489 C CA . ALA E 1 169 ? -27.021 -29.269 6.899 1.00 22.00 169 ALA E CA 1
ATOM 8490 C C . ALA E 1 169 ? -28.254 -29.215 6.005 1.00 21.96 169 ALA E C 1
ATOM 8491 O O . ALA E 1 169 ? -29.387 -29.312 6.483 1.00 21.91 169 ALA E O 1
ATOM 8493 N N . ALA E 1 170 ? -28.023 -29.011 4.712 1.00 22.01 170 ALA E N 1
ATOM 8494 C CA . ALA E 1 170 ? -29.091 -29.043 3.719 1.00 21.94 170 ALA E CA 1
ATOM 8495 C C . ALA E 1 170 ? -29.002 -30.324 2.883 1.00 21.48 170 ALA E C 1
ATOM 8496 O O . ALA E 1 170 ? -28.114 -30.459 2.036 1.00 19.12 170 ALA E O 1
ATOM 8498 N N . GLU E 1 171 ? -29.917 -31.258 3.142 1.00 22.73 171 GLU E N 1
ATOM 8499 C CA . GLU E 1 171 ? -30.006 -32.506 2.375 1.00 24.86 171 GLU E CA 1
ATOM 8500 C C . GLU E 1 171 ? -31.024 -32.382 1.248 1.00 25.31 171 GLU E C 1
ATOM 8501 O O . GLU E 1 171 ? -31.963 -31.587 1.332 1.00 26.69 171 GLU E O 1
ATOM 8507 N N . VAL E 1 172 ? -30.825 -33.166 0.193 1.00 25.04 172 VAL E N 1
ATOM 8508 C CA . VAL E 1 172 ? -31.770 -33.214 -0.912 1.00 24.80 172 VAL E CA 1
ATOM 8509 C C . VAL E 1 172 ? -32.483 -34.560 -0.911 1.00 26.02 172 VAL E C 1
ATOM 8510 O O . VAL E 1 172 ? -31.847 -35.607 -1.037 1.00 25.45 172 VAL E O 1
ATOM 8514 N N . GLU E 1 173 ? -33.801 -34.524 -0.761 1.00 26.27 173 GLU E N 1
ATOM 8515 C CA . GLU E 1 173 ? -34.637 -35.713 -0.955 1.00 26.08 173 GLU E CA 1
ATOM 8516 C C . GLU E 1 173 ? -35.573 -35.455 -2.129 1.00 24.95 173 GLU E C 1
ATOM 8517 O O . GLU E 1 173 ? -36.046 -34.327 -2.297 1.00 24.32 173 GLU E O 1
ATOM 8523 N N . ASP E 1 174 ? -35.834 -36.490 -2.931 1.00 22.80 174 ASP E N 1
ATOM 8524 C CA . ASP E 1 174 ? -36.707 -36.378 -4.112 1.00 20.70 174 ASP E CA 1
ATOM 8525 C C . ASP E 1 174 ? -37.380 -34.994 -4.240 1.00 21.68 174 ASP E C 1
ATOM 8526 O O . ASP E 1 174 ? -38.444 -34.739 -3.669 1.00 21.87 174 ASP E O 1
ATOM 8531 N N . GLY E 1 175 ? -36.732 -34.097 -4.975 1.00 21.81 175 GLY E N 1
ATOM 8532 C CA . GLY E 1 175 ? -37.219 -32.730 -5.111 1.00 24.01 175 GLY E CA 1
ATOM 8533 C C . GLY E 1 175 ? -36.612 -31.762 -4.106 1.00 24.73 175 GLY E C 1
ATOM 8534 O O . GLY E 1 175 ? -35.405 -31.788 -3.850 1.00 23.29 175 GLY E O 1
ATOM 8535 N N . GLU E 1 176 ? -37.465 -30.934 -3.510 1.00 26.55 176 GLU E N 1
ATOM 8536 C CA . GLU E 1 176 ? -37.021 -29.748 -2.755 1.00 30.05 176 GLU E CA 1
ATOM 8537 C C . GLU E 1 176 ? -36.218 -29.973 -1.451 1.00 29.66 176 GLU E C 1
ATOM 8538 O O . GLU E 1 176 ? -36.143 -31.101 -0.928 1.00 27.36 176 GLU E O 1
ATOM 8544 N N . VAL E 1 177 ? -35.635 -28.870 -0.961 1.00 28.54 177 VAL E N 1
ATOM 8545 C CA . VAL E 1 177 ? -34.642 -28.836 0.134 1.00 28.51 177 VAL E CA 1
ATOM 8546 C C . VAL E 1 177 ? -35.162 -29.167 1.545 1.00 28.15 177 VAL E C 1
ATOM 8547 O O . VAL E 1 177 ? -36.201 -28.655 1.970 1.00 27.42 177 VAL E O 1
ATOM 8551 N N . VAL E 1 178 ? -34.424 -30.013 2.266 1.00 28.09 178 VAL E N 1
ATOM 8552 C CA . VAL E 1 178 ? -34.729 -30.314 3.671 1.00 28.95 178 VAL E CA 1
ATOM 8553 C C . VAL E 1 178 ? -33.584 -29.923 4.612 1.00 29.80 178 VAL E C 1
ATOM 8554 O O . VAL E 1 178 ? -32.479 -30.473 4.529 1.00 30.20 178 VAL E O 1
ATOM 8558 N N . ILE E 1 179 ? -33.877 -28.964 5.495 1.00 30.19 179 ILE E N 1
ATOM 8559 C CA . ILE E 1 179 ? -32.947 -28.464 6.511 1.00 29.85 179 ILE E CA 1
ATOM 8560 C C . ILE E 1 179 ? -32.974 -29.323 7.783 1.00 31.19 179 ILE E C 1
ATOM 8561 O O . ILE E 1 179 ? -34.039 -29.548 8.375 1.00 30.93 179 ILE E O 1
ATOM 8566 N N . ASN E 1 180 ? -31.798 -29.805 8.183 1.00 32.48 180 ASN E N 1
ATOM 8567 C CA . ASN E 1 180 ? -31.612 -30.496 9.460 1.00 33.34 180 ASN E CA 1
ATOM 8568 C C . ASN E 1 180 ? -30.989 -29.501 10.441 1.00 34.26 180 ASN E C 1
ATOM 8569 O O . ASN E 1 180 ? -29.857 -29.051 10.243 1.00 36.09 180 ASN E O 1
ATOM 8574 N N . ARG E 1 181 ? -31.740 -29.144 11.481 1.00 34.22 181 ARG E N 1
ATOM 8575 C CA . ARG E 1 181 ? -31.304 -28.149 12.467 1.00 33.50 181 ARG E CA 1
ATOM 8576 C C . ARG E 1 181 ? -30.345 -28.778 13.497 1.00 31.71 181 ARG E C 1
ATOM 8577 O O . ARG E 1 181 ? -29.872 -28.108 14.413 1.00 30.87 181 ARG E O 1
ATOM 8585 N N . GLU E 1 182 ? -30.043 -30.063 13.328 1.00 30.22 182 GLU E N 1
ATOM 8586 C CA . GLU E 1 182 ? -29.223 -30.787 14.302 1.00 28.86 182 GLU E CA 1
ATOM 8587 C C . GLU E 1 182 ? -27.788 -31.105 13.849 1.00 26.28 182 GLU E C 1
ATOM 8588 O O . GLU E 1 182 ? -26.973 -31.559 14.660 1.00 25.48 182 GLU E O 1
ATOM 8594 N N . LYS E 1 183 ? -27.486 -30.871 12.569 1.00 23.17 183 LYS E N 1
ATOM 8595 C CA . LYS E 1 183 ? -26.112 -30.992 12.072 1.00 21.08 183 LYS E CA 1
ATOM 8596 C C . LYS E 1 183 ? -25.582 -29.631 11.633 1.00 20.94 183 LYS E C 1
ATOM 8597 O O . LYS E 1 183 ? -25.389 -29.378 10.441 1.00 20.94 183 LYS E O 1
ATOM 8603 N N . MET E 1 184 ? -25.374 -28.749 12.610 1.00 19.44 184 MET E N 1
ATOM 8604 C CA . MET E 1 184 ? -24.774 -27.445 12.363 1.00 17.56 184 MET E CA 1
ATOM 8605 C C . MET E 1 184 ? -23.354 -27.646 11.845 1.00 16.55 184 MET E C 1
ATOM 8606 O O . MET E 1 184 ? -22.495 -28.165 12.561 1.00 17.66 184 MET E O 1
ATOM 8611 N N . GLN E 1 185 ? -23.125 -27.256 10.592 1.00 14.55 185 GLN E N 1
ATOM 8612 C CA . GLN E 1 185 ? -21.822 -27.418 9.940 1.00 11.82 185 GLN E CA 1
ATOM 8613 C C . GLN E 1 185 ? -21.146 -26.052 9.775 1.00 9.72 185 GLN E C 1
ATOM 8614 O O . GLN E 1 185 ? -21.819 -25.049 9.639 1.00 7.90 185 GLN E O 1
ATOM 8620 N N . PRO E 1 186 ? -19.805 -26.013 9.810 1.00 9.10 186 PRO E N 1
ATOM 8621 C CA . PRO E 1 186 ? -19.117 -24.761 9.474 1.00 5.58 186 PRO E CA 1
ATOM 8622 C C . PRO E 1 186 ? -19.249 -24.426 7.982 1.00 7.00 186 PRO E C 1
ATOM 8623 O O . PRO E 1 186 ? -19.597 -25.315 7.175 1.00 4.97 186 PRO E O 1
ATOM 8627 N N . LEU E 1 187 ? -18.999 -23.153 7.633 1.00 8.09 187 LEU E N 1
ATOM 8628 C CA . LEU E 1 187 ? -18.855 -22.698 6.243 1.00 8.94 187 LEU E CA 1
ATOM 8629 C C . LEU E 1 187 ? -17.607 -23.331 5.641 1.00 12.29 187 LEU E C 1
ATOM 8630 O O . LEU E 1 187 ? -16.641 -23.599 6.372 1.00 13.32 187 LEU E O 1
ATOM 8635 N N . PRO E 1 188 ? -17.610 -23.592 4.313 1.00 14.02 188 PRO E N 1
ATOM 8636 C CA . PRO E 1 188 ? -16.394 -24.199 3.774 1.00 14.43 188 PRO E CA 1
ATOM 8637 C C . PRO E 1 188 ? -15.395 -23.102 3.414 1.00 12.97 188 PRO E C 1
ATOM 8638 O O . PRO E 1 188 ? -15.528 -22.460 2.368 1.00 12.03 188 PRO E O 1
ATOM 8642 N N . VAL E 1 189 ? -14.426 -22.896 4.308 1.00 13.27 189 VAL E N 1
ATOM 8643 C CA . VAL E 1 189 ? -13.430 -21.830 4.204 1.00 13.70 189 VAL E CA 1
ATOM 8644 C C . VAL E 1 189 ? -12.103 -22.365 3.665 1.00 14.57 189 VAL E C 1
ATOM 8645 O O . VAL E 1 189 ? -11.349 -23.021 4.382 1.00 18.11 189 VAL E O 1
ATOM 8649 N N . ASN E 1 190 ? -11.838 -22.080 2.391 1.00 15.40 190 ASN E N 1
ATOM 8650 C CA . ASN E 1 190 ? -10.611 -22.493 1.705 1.00 15.49 190 ASN E CA 1
ATOM 8651 C C . ASN E 1 190 ? -9.342 -21.871 2.261 1.00 15.82 190 ASN E C 1
ATOM 8652 O O . ASN E 1 190 ? -8.298 -22.535 2.332 1.00 15.19 190 ASN E O 1
ATOM 8657 N N . ARG E 1 191 ? -9.440 -20.599 2.649 1.00 15.69 191 ARG E N 1
ATOM 8658 C CA . ARG E 1 191 ? -8.296 -19.827 3.101 1.00 17.35 191 ARG E CA 1
ATOM 8659 C C . ARG E 1 191 ? -8.743 -18.503 3.667 1.00 19.65 191 ARG E C 1
ATOM 8660 O O . ARG E 1 191 ? -9.934 -18.169 3.663 1.00 22.58 191 ARG E O 1
ATOM 8668 N N . LYS E 1 192 ? -7.774 -17.725 4.128 1.00 19.54 192 LYS E N 1
ATOM 8669 C CA . LYS E 1 192 ? -8.070 -16.473 4.788 1.00 15.60 192 LYS E CA 1
ATOM 8670 C C . LYS E 1 192 ? -7.325 -15.320 4.129 1.00 17.43 192 LYS E C 1
ATOM 8671 O O . LYS E 1 192 ? -6.229 -15.498 3.586 1.00 17.33 192 LYS E O 1
ATOM 8677 N N . ALA E 1 193 ? -7.938 -14.144 4.168 1.00 16.74 193 ALA E N 1
ATOM 8678 C CA . ALA E 1 193 ? -7.295 -12.928 3.698 1.00 19.61 193 ALA E CA 1
ATOM 8679 C C . ALA E 1 193 ? -7.669 -11.798 4.626 1.00 20.96 193 ALA E C 1
ATOM 8680 O O . ALA E 1 193 ? -8.766 -11.798 5.177 1.00 21.79 193 ALA E O 1
ATOM 8682 N N . LEU E 1 194 ? -6.755 -10.847 4.806 1.00 21.90 194 LEU E N 1
ATOM 8683 C CA . LEU E 1 194 ? -7.031 -9.650 5.588 1.00 22.87 194 LEU E CA 1
ATOM 8684 C C . LEU E 1 194 ? -6.493 -8.406 4.894 1.00 23.87 194 LEU E C 1
ATOM 8685 O O . LEU E 1 194 ? -5.850 -8.500 3.846 1.00 25.03 194 LEU E O 1
ATOM 8690 N N . MET E 1 195 ? -6.749 -7.244 5.478 1.00 23.25 195 MET E N 1
ATOM 8691 C CA . MET E 1 195 ? -6.507 -6.000 4.783 1.00 23.31 195 MET E CA 1
ATOM 8692 C C . MET E 1 195 ? -5.779 -4.963 5.642 1.00 24.11 195 MET E C 1
ATOM 8693 O O . MET E 1 195 ? -6.076 -4.791 6.837 1.00 23.65 195 MET E O 1
ATOM 8698 N N . CYS E 1 196 ? -4.833 -4.275 5.008 1.00 24.19 196 CYS E N 1
ATOM 8699 C CA . CYS E 1 196 ? -4.141 -3.150 5.601 1.00 23.85 196 CYS E CA 1
ATOM 8700 C C . CYS E 1 196 ? -4.465 -1.885 4.824 1.00 23.84 196 CYS E C 1
ATOM 8701 O O . CYS E 1 196 ? -4.359 -1.874 3.598 1.00 24.70 196 CYS E O 1
ATOM 8704 N N . THR E 1 197 ? -4.870 -0.835 5.540 1.00 22.73 197 THR E N 1
ATOM 8705 C CA . THR E 1 197 ? -5.083 0.478 4.945 1.00 22.09 197 THR E CA 1
ATOM 8706 C C . THR E 1 197 ? -4.025 1.471 5.414 1.00 22.25 197 THR E C 1
ATOM 8707 O O . THR E 1 197 ? -3.729 1.572 6.607 1.00 22.30 197 THR E O 1
ATOM 8711 N N . PHE E 1 198 ? -3.462 2.193 4.450 1.00 22.07 198 PHE E N 1
ATOM 8712 C CA . PHE E 1 198 ? -2.420 3.172 4.684 1.00 21.84 198 PHE E CA 1
ATOM 8713 C C . PHE E 1 198 ? -2.924 4.548 4.312 1.00 22.39 198 PHE E C 1
ATOM 8714 O O . PHE E 1 198 ? -3.753 4.684 3.407 1.00 23.49 198 PHE E O 1
ATOM 8722 N N . ALA E 1 199 ? -2.400 5.563 4.988 1.00 21.26 199 ALA E N 1
ATOM 8723 C CA . ALA E 1 199 ? -2.739 6.941 4.701 1.00 21.52 199 ALA E CA 1
ATOM 8724 C C . ALA E 1 199 ? -1.499 7.766 4.355 1.00 22.35 199 ALA E C 1
ATOM 8725 O O . ALA E 1 199 ? -0.525 7.784 5.104 1.00 22.95 199 ALA E O 1
ATOM 8727 N N . LYS E 1 200 ? -1.540 8.447 3.215 1.00 23.02 200 LYS E N 1
ATOM 8728 C CA . LYS E 1 200 ? -0.452 9.333 2.811 1.00 22.76 200 LYS E CA 1
ATOM 8729 C C . LYS E 1 200 ? -0.612 10.661 3.511 1.00 23.29 200 LYS E C 1
ATOM 8730 O O . LYS E 1 200 ? -1.554 11.409 3.245 1.00 23.86 200 LYS E O 1
ATOM 8736 N N . ILE E 1 201 ? 0.304 10.927 4.434 1.00 23.23 201 ILE E N 1
ATOM 8737 C CA . ILE E 1 201 ? 0.403 12.218 5.112 1.00 23.10 201 ILE E CA 1
ATOM 8738 C C . ILE E 1 201 ? 1.828 12.722 4.938 1.00 23.84 201 ILE E C 1
ATOM 8739 O O . ILE E 1 201 ? 2.784 11.960 5.114 1.00 24.14 201 ILE E O 1
ATOM 8744 N N . GLY E 1 202 ? 1.967 13.998 4.577 1.00 23.86 202 GLY E N 1
ATOM 8745 C CA . GLY E 1 202 ? 3.268 14.555 4.221 1.00 22.93 202 GLY E CA 1
ATOM 8746 C C . GLY E 1 202 ? 3.895 13.703 3.138 1.00 22.94 202 GLY E C 1
ATOM 8747 O O . GLY E 1 202 ? 3.259 13.427 2.125 1.00 22.68 202 GLY E O 1
ATOM 8748 N N . ASN E 1 203 ? 5.128 13.263 3.376 1.00 23.47 203 ASN E N 1
ATOM 8749 C CA . ASN E 1 203 ? 5.851 12.394 2.452 1.00 23.65 203 ASN E CA 1
ATOM 8750 C C . ASN E 1 203 ? 5.822 10.931 2.874 1.00 23.78 203 ASN E C 1
ATOM 8751 O O . ASN E 1 203 ? 6.549 10.106 2.324 1.00 24.86 203 ASN E O 1
ATOM 8756 N N . GLU E 1 204 ? 4.974 10.608 3.844 1.00 23.61 204 GLU E N 1
ATOM 8757 C CA . GLU E 1 204 ? 4.986 9.281 4.458 1.00 23.47 204 GLU E CA 1
ATOM 8758 C C . GLU E 1 204 ? 3.678 8.542 4.264 1.00 22.51 204 GLU E C 1
ATOM 8759 O O . GLU E 1 204 ? 2.622 9.158 4.219 1.00 23.28 204 GLU E O 1
ATOM 8765 N N . ILE E 1 205 ? 3.750 7.221 4.146 1.00 21.87 205 ILE E N 1
ATOM 8766 C CA . ILE E 1 205 ? 2.556 6.399 4.304 1.00 22.93 205 ILE E CA 1
ATOM 8767 C C . ILE E 1 205 ? 2.508 5.804 5.710 1.00 23.16 205 ILE E C 1
ATOM 8768 O O . ILE E 1 205 ? 3.496 5.304 6.243 1.00 23.59 205 ILE E O 1
ATOM 8773 N N . VAL E 1 206 ? 1.326 5.866 6.289 1.00 23.29 206 VAL E N 1
ATOM 8774 C CA . VAL E 1 206 ? 1.100 5.543 7.671 1.00 23.95 206 VAL E CA 1
ATOM 8775 C C . VAL E 1 206 ? 0.062 4.410 7.712 1.00 23.80 206 VAL E C 1
ATOM 8776 O O . VAL E 1 206 ? -0.988 4.503 7.081 1.00 25.31 206 VAL E O 1
ATOM 8780 N N . LEU E 1 207 ? 0.351 3.341 8.437 1.00 22.92 207 LEU E N 1
ATOM 8781 C CA . LEU E 1 207 ? -0.568 2.219 8.500 1.00 22.85 207 LEU E CA 1
ATOM 8782 C C . LEU E 1 207 ? -1.645 2.444 9.551 1.00 23.07 207 LEU E C 1
ATOM 8783 O O . LEU E 1 207 ? -1.351 2.913 10.651 1.00 24.07 207 LEU E O 1
ATOM 8788 N N . ASP E 1 208 ? -2.887 2.100 9.206 1.00 23.17 208 ASP E N 1
ATOM 8789 C CA . ASP E 1 208 ? -4.030 2.160 10.129 1.00 22.69 208 ASP E CA 1
ATOM 8790 C C . ASP E 1 208 ? -4.267 3.571 10.706 1.00 22.45 208 ASP E C 1
ATOM 8791 O O . ASP E 1 208 ? -3.873 3.863 11.845 1.00 22.82 208 ASP E O 1
ATOM 8796 N N . PRO E 1 209 ? -4.902 4.454 9.915 1.00 21.75 209 PRO E N 1
ATOM 8797 C CA . PRO E 1 209 ? -5.054 5.850 10.324 1.00 21.91 209 PRO E CA 1
ATOM 8798 C C . PRO E 1 209 ? -6.157 6.112 11.346 1.00 21.91 209 PRO E C 1
ATOM 8799 O O . PRO E 1 209 ? -7.211 5.490 11.317 1.00 23.01 209 PRO E O 1
ATOM 8803 N N . SER E 1 210 ? -5.896 7.046 12.245 1.00 23.36 210 SER E N 1
ATOM 8804 C CA . SER E 1 210 ? -6.884 7.481 13.217 1.00 22.90 210 SER E CA 1
ATOM 8805 C C . SER E 1 210 ? -7.820 8.481 12.559 1.00 23.71 210 SER E C 1
ATOM 8806 O O . SER E 1 210 ? -7.598 8.905 11.420 1.00 24.53 210 SER E O 1
ATOM 8809 N N . LEU E 1 211 ? -8.869 8.861 13.278 1.00 23.98 211 LEU E N 1
ATOM 8810 C CA . LEU E 1 211 ? -9.813 9.848 12.779 1.00 23.47 211 LEU E CA 1
ATOM 8811 C C . LEU E 1 211 ? -9.088 11.146 12.449 1.00 23.37 211 LEU E C 1
ATOM 8812 O O . LEU E 1 211 ? -9.315 11.737 11.388 1.00 23.97 211 LEU E O 1
ATOM 8817 N N . GLU E 1 212 ? -8.207 11.559 13.361 1.00 23.08 212 GLU E N 1
ATOM 8818 C CA . GLU E 1 212 ? -7.427 12.784 13.233 1.00 23.60 212 GLU E CA 1
ATOM 8819 C C . GLU E 1 212 ? -6.583 12.756 11.963 1.00 23.85 212 GLU E C 1
ATOM 8820 O O . GLU E 1 212 ? -6.423 13.778 11.300 1.00 25.06 212 GLU E O 1
ATOM 8826 N N . GLU E 1 213 ? -6.067 11.574 11.623 1.00 23.46 213 GLU E N 1
ATOM 8827 C CA . GLU E 1 213 ? -5.234 11.381 10.446 1.00 22.85 213 GLU E CA 1
ATOM 8828 C C . GLU E 1 213 ? -6.062 11.292 9.172 1.00 23.76 213 GLU E C 1
ATOM 8829 O O . GLU E 1 213 ? -5.659 11.811 8.131 1.00 25.13 213 GLU E O 1
ATOM 8835 N N . GLU E 1 214 ? -7.218 10.638 9.255 1.00 23.50 214 GLU E N 1
ATOM 8836 C CA . GLU E 1 214 ? -8.135 10.551 8.120 1.00 24.06 214 GLU E CA 1
ATOM 8837 C C . GLU E 1 214 ? -8.642 11.927 7.682 1.00 24.40 214 GLU E C 1
ATOM 8838 O O . GLU E 1 214 ? -8.866 12.158 6.496 1.00 26.01 214 GLU E O 1
ATOM 8844 N N . ASP E 1 215 ? -8.788 12.841 8.634 1.00 24.59 215 ASP E N 1
ATOM 8845 C CA . ASP E 1 215 ? -9.202 14.221 8.342 1.00 25.97 215 ASP E CA 1
ATOM 8846 C C . ASP E 1 215 ? -8.244 14.995 7.450 1.00 26.01 215 ASP E C 1
ATOM 8847 O O . ASP E 1 215 ? -8.648 15.955 6.782 1.00 27.40 215 ASP E O 1
ATOM 8852 N N . ILE E 1 216 ? -6.971 14.614 7.460 1.00 25.24 216 ILE E N 1
ATOM 8853 C CA . ILE E 1 216 ? -5.943 15.453 6.832 1.00 23.84 216 ILE E CA 1
ATOM 8854 C C . ILE E 1 216 ? -5.097 14.755 5.771 1.00 24.01 216 ILE E C 1
ATOM 8855 O O . ILE E 1 216 ? -4.271 15.409 5.126 1.00 24.82 216 ILE E O 1
ATOM 8860 N N . LEU E 1 217 ? -5.294 13.442 5.604 1.00 23.10 217 LEU E N 1
ATOM 8861 C CA . LEU E 1 217 ? -4.541 12.661 4.624 1.00 21.15 217 LEU E CA 1
ATOM 8862 C C . LEU E 1 217 ? -4.690 13.230 3.219 1.00 20.90 217 LEU E C 1
ATOM 8863 O O . LEU E 1 217 ? -5.711 13.826 2.896 1.00 19.48 217 LEU E O 1
ATOM 8868 N N . THR E 1 218 ? -3.662 13.052 2.396 1.00 21.37 218 THR E N 1
ATOM 8869 C CA . THR E 1 218 ? -3.724 13.387 0.976 1.00 21.31 218 THR E CA 1
ATOM 8870 C C . THR E 1 218 ? -4.518 12.297 0.239 1.00 21.88 218 THR E C 1
ATOM 8871 O O . THR E 1 218 ? -5.396 12.578 -0.576 1.00 22.06 218 THR E O 1
ATOM 8875 N N . ALA E 1 219 ? -4.203 11.048 0.554 1.00 20.91 219 ALA E N 1
ATOM 8876 C CA . ALA E 1 219 ? -4.814 9.904 -0.084 1.00 20.60 219 ALA E CA 1
ATOM 8877 C C . ALA E 1 219 ? -4.647 8.699 0.824 1.00 21.38 219 ALA E C 1
ATOM 8878 O O . ALA E 1 219 ? -3.911 8.755 1.806 1.00 22.74 219 ALA E O 1
ATOM 8880 N N . ARG E 1 220 ? -5.342 7.620 0.503 1.00 21.30 220 ARG E N 1
ATOM 8881 C CA . ARG E 1 220 ? -5.251 6.388 1.271 1.00 22.41 220 ARG E CA 1
ATOM 8882 C C . ARG E 1 220 ? -5.173 5.224 0.305 1.00 22.28 220 ARG E C 1
ATOM 8883 O O . ARG E 1 220 ? -5.585 5.358 -0.840 1.00 22.60 220 ARG E O 1
ATOM 8891 N N . ILE E 1 221 ? -4.632 4.095 0.761 1.00 22.40 221 ILE E N 1
ATOM 8892 C CA . ILE E 1 221 ? -4.652 2.863 -0.033 1.00 22.03 221 ILE E CA 1
ATOM 8893 C C . ILE E 1 221 ? -4.900 1.630 0.839 1.00 21.87 221 ILE E C 1
ATOM 8894 O O . ILE E 1 221 ? -4.235 1.431 1.851 1.00 21.25 221 ILE E O 1
ATOM 8899 N N . SER E 1 222 ? -5.884 0.823 0.449 1.00 22.81 222 SER E N 1
ATOM 8900 C CA . SER E 1 222 ? -6.202 -0.412 1.159 1.00 23.06 222 SER E CA 1
ATOM 8901 C C . SER E 1 222 ? -5.731 -1.604 0.353 1.00 23.39 222 SER E C 1
ATOM 8902 O O . SER E 1 222 ? -5.982 -1.675 -0.852 1.00 24.39 222 SER E O 1
ATOM 8905 N N . ILE E 1 223 ? -5.052 -2.535 1.015 1.00 22.30 223 ILE E N 1
ATOM 8906 C CA . ILE E 1 223 ? -4.522 -3.714 0.333 1.00 22.33 223 ILE E CA 1
ATOM 8907 C C . ILE E 1 223 ? -4.936 -5.008 1.025 1.00 22.31 223 ILE E C 1
ATOM 8908 O O . ILE E 1 223 ? -4.616 -5.233 2.191 1.00 22.23 223 ILE E O 1
ATOM 8913 N N . GLY E 1 224 ? -5.661 -5.846 0.296 1.00 21.91 224 GLY E N 1
ATOM 8914 C CA . GLY E 1 224 ? -6.043 -7.164 0.783 1.00 22.76 224 GLY E CA 1
ATOM 8915 C C . GLY E 1 224 ? -5.051 -8.221 0.351 1.00 22.49 224 GLY E C 1
ATOM 8916 O O . GLY E 1 224 ? -4.852 -8.431 -0.841 1.00 22.60 224 GLY E O 1
ATOM 8917 N N . VAL E 1 225 ? -4.418 -8.872 1.325 1.00 22.76 225 VAL E N 1
ATOM 8918 C CA . VAL E 1 225 ? -3.423 -9.929 1.056 1.00 23.89 225 VAL E CA 1
ATOM 8919 C C . VAL E 1 225 ? -3.929 -11.281 1.552 1.00 23.82 225 VAL E C 1
ATOM 8920 O O . VAL E 1 225 ? -4.637 -11.353 2.546 1.00 25.17 225 VAL E O 1
ATOM 8924 N N . THR E 1 226 ? -3.574 -12.348 0.855 1.00 23.71 226 THR E N 1
ATOM 8925 C CA . THR E 1 226 ? -4.025 -13.681 1.231 1.00 24.07 226 THR E CA 1
ATOM 8926 C C . THR E 1 226 ? -2.986 -14.378 2.103 1.00 26.15 226 THR E C 1
ATOM 8927 O O . THR E 1 226 ? -1.897 -13.841 2.325 1.00 27.30 226 THR E O 1
ATOM 8931 N N . GLU E 1 227 ? -3.325 -15.576 2.586 1.00 26.35 227 GLU E N 1
ATOM 8932 C CA . GLU E 1 227 ? -2.425 -16.397 3.388 1.00 25.56 227 GLU E CA 1
ATOM 8933 C C . GLU E 1 227 ? -1.072 -16.602 2.724 1.00 25.66 227 GLU E C 1
ATOM 8934 O O . GLU E 1 227 ? -0.037 -16.554 3.397 1.00 26.11 227 GLU E O 1
ATOM 8940 N N . GLU E 1 228 ? -1.082 -16.850 1.413 1.00 24.97 228 GLU E N 1
ATOM 8941 C CA . GLU E 1 228 ? 0.151 -17.168 0.672 1.00 24.62 228 GLU E CA 1
ATOM 8942 C C . GLU E 1 228 ? 0.804 -15.925 0.057 1.00 23.89 228 GLU E C 1
ATOM 8943 O O . GLU E 1 228 ? 1.573 -16.016 -0.904 1.00 23.07 228 GLU E O 1
ATOM 8949 N N . GLY E 1 229 ? 0.484 -14.769 0.634 1.00 24.05 229 GLY E N 1
ATOM 8950 C CA . GLY E 1 229 ? 1.152 -13.509 0.318 1.00 23.32 229 GLY E CA 1
ATOM 8951 C C . GLY E 1 229 ? 0.848 -12.897 -1.036 1.00 23.00 229 GLY E C 1
ATOM 8952 O O . GLY E 1 229 ? 1.655 -12.128 -1.561 1.00 23.88 229 GLY E O 1
ATOM 8953 N N . SER E 1 230 ? -0.307 -13.233 -1.603 1.00 22.33 230 SER E N 1
ATOM 8954 C CA . SER E 1 230 ? -0.726 -12.664 -2.880 1.00 22.06 230 SER E CA 1
ATOM 8955 C C . SER E 1 230 ? -1.829 -11.612 -2.690 1.00 21.36 230 SER E C 1
ATOM 8956 O O . SER E 1 230 ? -2.622 -11.697 -1.750 1.00 20.57 230 SER E O 1
ATOM 8959 N N . ILE E 1 231 ? -1.870 -10.631 -3.591 1.00 20.77 231 ILE E N 1
ATOM 8960 C CA . ILE E 1 231 ? -2.793 -9.497 -3.486 1.00 21.33 231 ILE E CA 1
ATOM 8961 C C . ILE E 1 231 ? -4.157 -9.823 -4.101 1.00 21.53 231 ILE E C 1
ATOM 8962 O O . ILE E 1 231 ? -4.253 -10.132 -5.292 1.00 22.91 231 ILE E O 1
ATOM 8967 N N . CYS E 1 232 ? -5.214 -9.752 -3.301 1.00 20.80 232 CYS E N 1
ATOM 8968 C CA . CYS E 1 232 ? -6.547 -10.048 -3.822 1.00 22.36 232 CYS E CA 1
ATOM 8969 C C . CYS E 1 232 ? -7.481 -8.823 -3.932 1.00 22.13 232 CYS E C 1
ATOM 8970 O O . CYS E 1 232 ? -8.493 -8.876 -4.611 1.00 22.71 232 CYS E O 1
ATOM 8973 N N . ALA E 1 233 ? -7.140 -7.727 -3.275 1.00 21.33 233 ALA E N 1
ATOM 8974 C CA . ALA E 1 233 ? -7.938 -6.515 -3.388 1.00 22.23 233 ALA E CA 1
ATOM 8975 C C . ALA E 1 233 ? -7.089 -5.284 -3.130 1.00 22.79 233 ALA E C 1
ATOM 8976 O O . ALA E 1 233 ? -6.224 -5.291 -2.253 1.00 23.94 233 ALA E O 1
ATOM 8978 N N . MET E 1 234 ? -7.324 -4.240 -3.913 1.00 22.00 234 MET E N 1
ATOM 8979 C CA . MET E 1 234 ? -6.649 -2.956 -3.711 1.00 22.52 234 MET E CA 1
ATOM 8980 C C . MET E 1 234 ? -7.575 -1.782 -4.008 1.00 23.22 234 MET E C 1
ATOM 8981 O O . MET E 1 234 ? -8.342 -1.822 -4.972 1.00 23.78 234 MET E O 1
ATOM 8986 N N . GLN E 1 235 ? -7.494 -0.742 -3.182 1.00 22.89 235 GLN E N 1
ATOM 8987 C CA . GLN E 1 235 ? -8.349 0.429 -3.341 1.00 22.68 235 GLN E CA 1
ATOM 8988 C C . GLN E 1 235 ? -7.649 1.721 -2.919 1.00 23.21 235 GLN E C 1
ATOM 8989 O O . GLN E 1 235 ? -7.440 1.977 -1.725 1.00 25.73 235 GLN E O 1
ATOM 8995 N N . LYS E 1 236 ? -7.286 2.534 -3.904 1.00 22.45 236 LYS E N 1
ATOM 8996 C CA . LYS E 1 236 ? -6.833 3.895 -3.641 1.00 22.08 236 LYS E CA 1
ATOM 8997 C C . LYS E 1 236 ? -8.052 4.769 -3.332 1.00 22.68 236 LYS E C 1
ATOM 8998 O O . LYS E 1 236 ? -9.066 4.689 -4.022 1.00 25.06 236 LYS E O 1
ATOM 9004 N N . GLY E 1 237 ? -7.947 5.586 -2.290 1.00 22.65 237 GLY E N 1
ATOM 9005 C CA . GLY E 1 237 ? -8.980 6.561 -1.947 1.00 22.94 237 GLY E CA 1
ATOM 9006 C C . GLY E 1 237 ? -8.409 7.956 -1.721 1.00 23.42 237 GLY E C 1
ATOM 9007 O O . GLY E 1 237 ? -7.194 8.160 -1.738 1.00 23.21 237 GLY E O 1
ATOM 9008 N N . GLY E 1 238 ? -9.299 8.921 -1.518 1.00 23.28 238 GLY E N 1
ATOM 9009 C CA . GLY E 1 238 ? -8.897 10.297 -1.245 1.00 22.67 238 GLY E CA 1
ATOM 9010 C C . GLY E 1 238 ? -8.854 11.164 -2.481 1.00 23.38 238 GLY E C 1
ATOM 9011 O O . GLY E 1 238 ? -8.999 10.674 -3.596 1.00 24.27 238 GLY E O 1
ATOM 9012 N N . GLU E 1 239 ? -8.631 12.458 -2.277 1.00 23.25 239 GLU E N 1
ATOM 9013 C CA . GLU E 1 239 ? -8.688 13.437 -3.355 1.00 22.49 239 GLU E CA 1
ATOM 9014 C C . GLU E 1 239 ? -7.311 13.762 -3.923 1.00 22.63 239 GLU E C 1
ATOM 9015 O O . GLU E 1 239 ? -7.193 14.424 -4.964 1.00 23.82 239 GLU E O 1
ATOM 9021 N N . GLY E 1 240 ? -6.272 13.305 -3.232 1.00 22.41 240 GLY E N 1
ATOM 9022 C CA . GLY E 1 240 ? -4.900 13.560 -3.654 1.00 21.12 240 GLY E CA 1
ATOM 9023 C C . GLY E 1 240 ? -4.271 12.347 -4.300 1.00 20.35 240 GLY E C 1
ATOM 9024 O O . GLY E 1 240 ? -4.831 11.251 -4.244 1.00 21.20 240 GLY E O 1
ATOM 9025 N N . PRO E 1 241 ? -3.095 12.526 -4.909 1.00 19.82 241 PRO E N 1
ATOM 9026 C CA . PRO E 1 241 ? -2.452 11.425 -5.616 1.00 20.37 241 PRO E CA 1
ATOM 9027 C C . PRO E 1 241 ? -1.532 10.561 -4.750 1.00 21.46 241 PRO E C 1
ATOM 9028 O O . PRO E 1 241 ? -1.199 10.930 -3.627 1.00 22.28 241 PRO E O 1
ATOM 9032 N N . LEU E 1 242 ? -1.153 9.406 -5.288 1.00 22.28 242 LEU E N 1
ATOM 9033 C CA . LEU E 1 242 ? -0.093 8.561 -4.743 1.00 21.84 242 LEU E CA 1
ATOM 9034 C C . LEU E 1 242 ? 1.028 8.460 -5.774 1.00 22.34 242 LEU E C 1
ATOM 9035 O O . LEU E 1 242 ? 0.781 8.622 -6.972 1.00 21.65 242 LEU E O 1
ATOM 9040 N N . THR E 1 243 ? 2.250 8.194 -5.316 1.00 22.23 243 THR E N 1
ATOM 9041 C CA . THR E 1 243 ? 3.363 7.930 -6.224 1.00 21.81 243 THR E CA 1
ATOM 9042 C C . THR E 1 243 ? 3.552 6.425 -6.378 1.00 21.73 243 THR E C 1
ATOM 9043 O O . THR E 1 243 ? 3.044 5.650 -5.575 1.00 21.51 243 THR E O 1
ATOM 9047 N N . ARG E 1 244 ? 4.281 6.017 -7.413 1.00 22.27 244 ARG E N 1
ATOM 9048 C CA . ARG E 1 244 ? 4.624 4.610 -7.617 1.00 22.51 244 ARG E CA 1
ATOM 9049 C C . ARG E 1 244 ? 5.299 4.010 -6.381 1.00 22.94 244 ARG E C 1
ATOM 9050 O O . ARG E 1 244 ? 4.974 2.896 -5.973 1.00 23.77 244 ARG E O 1
ATOM 9058 N N . ASP E 1 245 ? 6.227 4.758 -5.786 1.00 22.90 245 ASP E N 1
ATOM 9059 C CA . ASP E 1 245 ? 6.925 4.317 -4.578 1.00 23.65 245 ASP E CA 1
ATOM 9060 C C . ASP E 1 245 ? 5.977 4.113 -3.406 1.00 23.74 245 ASP E C 1
ATOM 9061 O O . ASP E 1 245 ? 6.092 3.119 -2.695 1.00 25.09 245 ASP E O 1
ATOM 9066 N N . ASP E 1 246 ? 5.046 5.049 -3.215 1.00 23.25 246 ASP E N 1
ATOM 9067 C CA . ASP E 1 246 ? 4.031 4.934 -2.161 1.00 22.50 246 ASP E CA 1
ATOM 9068 C C . ASP E 1 246 ? 3.249 3.636 -2.271 1.00 21.77 246 ASP E C 1
ATOM 9069 O O . ASP E 1 246 ? 3.047 2.947 -1.278 1.00 22.30 246 ASP E O 1
ATOM 9074 N N . VAL E 1 247 ? 2.816 3.311 -3.486 1.00 21.87 247 VAL E N 1
ATOM 9075 C CA . VAL E 1 247 ? 2.020 2.114 -3.733 1.00 21.21 247 VAL E CA 1
ATOM 9076 C C . VAL E 1 247 ? 2.802 0.833 -3.452 1.00 21.60 247 VAL E C 1
ATOM 9077 O O . VAL E 1 247 ? 2.307 -0.059 -2.765 1.00 21.24 247 VAL E O 1
ATOM 9081 N N . LEU E 1 248 ? 4.027 0.761 -3.967 1.00 21.58 248 LEU E N 1
ATOM 9082 C CA . LEU E 1 248 ? 4.856 -0.433 -3.826 1.00 21.55 248 LEU E CA 1
ATOM 9083 C C . LEU E 1 248 ? 5.335 -0.619 -2.391 1.00 22.04 248 LEU E C 1
ATOM 9084 O O . LEU E 1 248 ? 5.484 -1.748 -1.913 1.00 22.74 248 LEU E O 1
ATOM 9089 N N . LYS E 1 249 ? 5.554 0.500 -1.706 1.00 22.03 249 LYS E N 1
ATOM 9090 C CA . LYS E 1 249 ? 5.902 0.491 -0.295 1.00 22.34 249 LYS E CA 1
ATOM 9091 C C . LYS E 1 249 ? 4.750 -0.083 0.530 1.00 21.85 249 LYS E C 1
ATOM 9092 O O . LYS E 1 249 ? 4.959 -0.921 1.410 1.00 21.69 249 LYS E O 1
ATOM 9098 N N . ALA E 1 250 ? 3.536 0.364 0.226 1.00 21.46 250 ALA E N 1
ATOM 9099 C CA . ALA E 1 250 ? 2.339 -0.120 0.905 1.00 21.43 250 ALA E CA 1
ATOM 9100 C C . ALA E 1 250 ? 2.126 -1.619 0.688 1.00 20.54 250 ALA E C 1
ATOM 9101 O O . ALA E 1 250 ? 1.782 -2.346 1.615 1.00 20.69 250 ALA E O 1
ATOM 9103 N N . VAL E 1 251 ? 2.343 -2.066 -0.545 1.00 19.52 251 VAL E N 1
ATOM 9104 C CA . VAL E 1 251 ? 2.300 -3.486 -0.886 1.00 18.35 251 VAL E CA 1
ATOM 9105 C C . VAL E 1 251 ? 3.288 -4.295 -0.044 1.00 18.78 251 VAL E C 1
ATOM 9106 O O . VAL E 1 251 ? 2.922 -5.322 0.530 1.00 19.28 251 VAL E O 1
ATOM 9110 N N . SER E 1 252 ? 4.530 -3.831 0.037 1.00 17.69 252 SER E N 1
ATOM 9111 C CA . SER E 1 252 ? 5.534 -4.538 0.823 1.00 19.58 252 SER E CA 1
ATOM 9112 C C . SER E 1 252 ? 5.162 -4.648 2.301 1.00 19.88 252 SER E C 1
ATOM 9113 O O . SER E 1 252 ? 5.405 -5.681 2.923 1.00 21.22 252 SER E O 1
ATOM 9116 N N . ILE E 1 253 ? 4.570 -3.594 2.858 1.00 19.45 253 ILE E N 1
ATOM 9117 C CA . ILE E 1 253 ? 4.225 -3.591 4.274 1.00 18.93 253 ILE E CA 1
ATOM 9118 C C . ILE E 1 253 ? 2.990 -4.447 4.515 1.00 18.53 253 ILE E C 1
ATOM 9119 O O . ILE E 1 253 ? 2.927 -5.198 5.487 1.00 18.01 253 ILE E O 1
ATOM 9124 N N . ALA E 1 254 ? 2.023 -4.353 3.611 1.00 19.46 254 ALA E N 1
ATOM 9125 C CA . ALA E 1 254 ? 0.816 -5.169 3.697 1.00 20.16 254 ALA E CA 1
ATOM 9126 C C . ALA E 1 254 ? 1.175 -6.656 3.709 1.00 20.26 254 ALA E C 1
ATOM 9127 O O . ALA E 1 254 ? 0.816 -7.369 4.640 1.00 21.38 254 ALA E O 1
ATOM 9129 N N . VAL E 1 255 ? 1.927 -7.098 2.701 1.00 20.79 255 VAL E N 1
ATOM 9130 C CA . VAL E 1 255 ? 2.448 -8.472 2.631 1.00 19.89 255 VAL E CA 1
ATOM 9131 C C . VAL E 1 255 ? 3.098 -8.915 3.945 1.00 20.65 255 VAL E C 1
ATOM 9132 O O . VAL E 1 255 ? 2.944 -10.061 4.360 1.00 21.95 255 VAL E O 1
ATOM 9136 N N . GLU E 1 256 ? 3.813 -7.998 4.589 1.00 21.95 256 GLU E N 1
ATOM 9137 C CA . GLU E 1 256 ? 4.519 -8.270 5.844 1.00 23.39 256 GLU E CA 1
ATOM 9138 C C . GLU E 1 256 ? 3.566 -8.315 7.042 1.00 23.60 256 GLU E C 1
ATOM 9139 O O . GLU E 1 256 ? 3.753 -9.111 7.960 1.00 23.86 256 GLU E O 1
ATOM 9145 N N . LYS E 1 257 ? 2.545 -7.459 7.029 1.00 24.04 257 LYS E N 1
ATOM 9146 C CA . LYS E 1 257 ? 1.696 -7.267 8.203 1.00 23.03 257 LYS E CA 1
ATOM 9147 C C . LYS E 1 257 ? 0.574 -8.286 8.318 1.00 23.39 257 LYS E C 1
ATOM 9148 O O . LYS E 1 257 ? 0.189 -8.673 9.428 1.00 21.24 257 LYS E O 1
ATOM 9154 N N . VAL E 1 258 ? 0.065 -8.724 7.168 1.00 23.81 258 VAL E N 1
ATOM 9155 C CA . VAL E 1 258 ? -1.128 -9.571 7.116 1.00 24.42 258 VAL E CA 1
ATOM 9156 C C . VAL E 1 258 ? -0.963 -10.963 7.764 1.00 24.87 258 VAL E C 1
ATOM 9157 O O . VAL E 1 258 ? -1.889 -11.434 8.419 1.00 26.60 258 VAL E O 1
ATOM 9161 N N . PRO E 1 259 ? 0.213 -11.609 7.629 1.00 24.53 259 PRO E N 1
ATOM 9162 C CA . PRO E 1 259 ? 0.336 -12.891 8.329 1.00 24.44 259 PRO E CA 1
ATOM 9163 C C . PRO E 1 259 ? 0.274 -12.737 9.847 1.00 25.22 259 PRO E C 1
ATOM 9164 O O . PRO E 1 259 ? -0.195 -13.641 10.539 1.00 25.31 259 PRO E O 1
ATOM 9168 N N . GLN E 1 260 ? 0.729 -11.591 10.352 1.00 26.81 260 GLN E N 1
ATOM 9169 C CA . GLN E 1 260 ? 0.668 -11.291 11.790 1.00 27.21 260 GLN E CA 1
ATOM 9170 C C . GLN E 1 260 ? -0.756 -10.986 12.247 1.00 27.55 260 GLN E C 1
ATOM 9171 O O . GLN E 1 260 ? -1.107 -11.284 13.388 1.00 28.90 260 GLN E O 1
ATOM 9177 N N . LEU E 1 261 ? -1.562 -10.381 11.369 1.00 26.22 261 LEU E N 1
ATOM 9178 C CA . LEU E 1 261 ? -2.986 -10.175 11.651 1.00 25.41 261 LEU E CA 1
ATOM 9179 C C . LEU E 1 261 ? -3.744 -11.499 11.618 1.00 24.76 261 LEU E C 1
ATOM 9180 O O . LEU E 1 261 ? -4.558 -11.785 12.499 1.00 24.50 261 LEU E O 1
ATOM 9185 N N . ILE E 1 262 ? -3.460 -12.305 10.600 1.00 25.16 262 ILE E N 1
ATOM 9186 C CA . ILE E 1 262 ? -4.038 -13.640 10.481 1.00 25.32 262 ILE E CA 1
ATOM 9187 C C . ILE E 1 262 ? -3.741 -14.497 11.718 1.00 26.11 262 ILE E C 1
ATOM 9188 O O . ILE E 1 262 ? -4.653 -15.113 12.275 1.00 26.72 262 ILE E O 1
ATOM 9193 N N . GLU E 1 263 ? -2.487 -14.509 12.167 1.00 26.28 263 GLU E N 1
ATOM 9194 C CA . GLU E 1 263 ? -2.130 -15.259 13.372 1.00 27.19 263 GLU E CA 1
ATOM 9195 C C . GLU E 1 263 ? -2.827 -14.702 14.621 1.00 26.51 263 GLU E C 1
ATOM 9196 O O . GLU E 1 263 ? -3.287 -15.468 15.476 1.00 26.15 263 GLU E O 1
ATOM 9202 N N . TYR E 1 264 ? -2.907 -13.374 14.715 1.00 25.97 264 TYR E N 1
ATOM 9203 C CA . TYR E 1 264 ? -3.566 -12.718 15.847 1.00 25.05 264 TYR E CA 1
ATOM 9204 C C . TYR E 1 264 ? -5.042 -13.101 15.929 1.00 23.56 264 TYR E C 1
ATOM 9205 O O . TYR E 1 264 ? -5.556 -13.385 17.011 1.00 21.94 264 TYR E O 1
ATOM 9214 N N . LEU E 1 265 ? -5.709 -13.105 14.778 1.00 23.32 265 LEU E N 1
ATOM 9215 C CA . LEU E 1 265 ? -7.075 -13.599 14.680 1.00 24.03 265 LEU E CA 1
ATOM 9216 C C . LEU E 1 265 ? -7.212 -15.054 15.165 1.00 25.00 265 LEU E C 1
ATOM 9217 O O . LEU E 1 265 ? -7.991 -15.317 16.087 1.00 24.91 265 LEU E O 1
ATOM 9222 N N . ASP E 1 266 ? -6.456 -15.977 14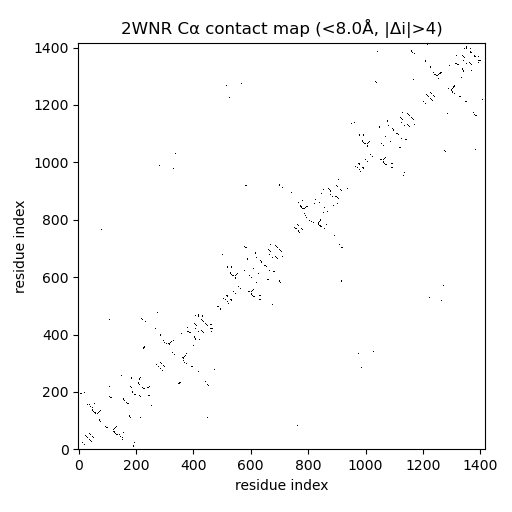.553 1.00 25.63 266 ASP E N 1
ATOM 9223 C CA . ASP E 1 266 ? -6.543 -17.413 14.862 1.00 25.47 266 ASP E CA 1
ATOM 9224 C C . ASP E 1 266 ? -6.469 -17.669 16.356 1.00 24.75 266 ASP E C 1
ATOM 9225 O O . ASP E 1 266 ? -7.169 -18.538 16.874 1.00 24.69 266 ASP E O 1
ATOM 9230 N N . LYS E 1 267 ? -5.627 -16.888 17.033 1.00 24.91 267 LYS E N 1
ATOM 9231 C CA . LYS E 1 267 ? -5.412 -16.992 18.480 1.00 25.38 267 LYS E CA 1
ATOM 9232 C C . LYS E 1 267 ? -6.593 -16.492 19.303 1.00 26.20 267 LYS E C 1
ATOM 9233 O O . LYS E 1 267 ? -6.862 -17.029 20.386 1.00 27.26 267 LYS E O 1
ATOM 9239 N N . SER E 1 268 ? -7.285 -15.476 18.786 1.00 26.64 268 SER E N 1
ATOM 9240 C CA . SER E 1 268 ? -8.469 -14.913 19.436 1.00 28.16 268 SER E CA 1
ATOM 9241 C C . SER E 1 268 ? -9.680 -15.839 19.358 1.00 28.82 268 SER E C 1
ATOM 9242 O O . SER E 1 268 ? -10.681 -15.624 20.055 1.00 30.78 268 SER E O 1
ATOM 9245 N N . MET E 1 269 ? -9.590 -16.864 18.514 1.00 28.08 269 MET E N 1
ATOM 9246 C CA . MET E 1 269 ? -10.718 -17.759 18.295 1.00 27.90 269 MET E CA 1
ATOM 9247 C C . MET E 1 269 ? -10.615 -19.130 18.977 1.00 29.42 269 MET E C 1
ATOM 9248 O O . MET E 1 269 ? -11.569 -19.905 18.920 1.00 29.77 269 MET E O 1
ATOM 9253 N N . THR E 1 270 ? -9.491 -19.440 19.625 1.00 30.80 270 THR E N 1
ATOM 9254 C CA . THR E 1 270 ? -9.346 -20.769 20.234 1.00 32.23 270 THR E CA 1
ATOM 9255 C C . THR E 1 270 ? -10.046 -20.865 21.593 1.00 31.66 270 THR E C 1
ATOM 9256 O O . THR E 1 270 ? -9.860 -20.021 22.472 1.00 30.13 270 THR E O 1
ATOM 9260 N N . PRO F 2 14 ? 6.362 -14.008 -23.173 1.00 43.14 14 PRO F N 1
ATOM 9261 C CA . PRO F 2 14 ? 6.636 -14.146 -24.598 1.00 43.81 14 PRO F CA 1
ATOM 9262 C C . PRO F 2 14 ? 5.529 -14.936 -25.313 1.00 43.34 14 PRO F C 1
ATOM 9263 O O . PRO F 2 14 ? 5.775 -16.050 -25.805 1.00 44.09 14 PRO F O 1
ATOM 9267 N N . SER F 2 15 ? 4.328 -14.356 -25.365 1.00 41.21 15 SER F N 1
ATOM 9268 C CA . SER F 2 15 ? 3.138 -15.051 -25.876 1.00 39.74 15 SER F CA 1
ATOM 9269 C C . SER F 2 15 ? 2.101 -14.109 -26.527 1.00 39.11 15 SER F C 1
ATOM 9270 O O . SER F 2 15 ? 1.721 -13.082 -25.947 1.00 36.31 15 SER F O 1
ATOM 9273 N N . VAL F 2 16 ? 1.647 -14.485 -27.726 1.00 38.58 16 VAL F N 1
ATOM 9274 C CA . VAL F 2 16 ? 0.709 -13.680 -28.529 1.00 37.50 16 VAL F CA 1
ATOM 9275 C C . VAL F 2 16 ? -0.760 -13.949 -28.169 1.00 35.89 16 VAL F C 1
ATOM 9276 O O . VAL F 2 16 ? -1.141 -15.085 -27.865 1.00 35.48 16 VAL F O 1
ATOM 9280 N N . ARG F 2 17 ? -1.569 -12.894 -28.200 1.00 33.77 17 ARG F N 1
ATOM 9281 C CA . ARG F 2 17 ? -2.985 -12.986 -27.854 1.00 33.37 17 ARG F CA 1
ATOM 9282 C C . ARG F 2 17 ? -3.833 -13.248 -29.096 1.00 34.97 17 ARG F C 1
ATOM 9283 O O . ARG F 2 17 ? -3.455 -12.859 -30.208 1.00 35.69 17 ARG F O 1
ATOM 9291 N N . GLU F 2 18 ? -4.982 -13.897 -28.896 1.00 35.47 18 GLU F N 1
ATOM 9292 C CA . GLU F 2 18 ? -5.828 -14.393 -29.996 1.00 35.23 18 GLU F CA 1
ATOM 9293 C C . GLU F 2 18 ? -6.077 -13.370 -31.106 1.00 33.55 18 GLU F C 1
ATOM 9294 O O . GLU F 2 18 ? -6.091 -13.721 -32.292 1.00 32.67 18 GLU F O 1
ATOM 9300 N N . ASP F 2 19 ? -6.264 -12.113 -30.702 1.00 30.62 19 ASP F N 1
ATOM 9301 C CA . ASP F 2 19 ? -6.629 -11.024 -31.606 1.00 28.78 19 ASP F CA 1
ATOM 9302 C C . ASP F 2 19 ? -5.441 -10.453 -32.386 1.00 26.19 19 ASP F C 1
ATOM 9303 O O . ASP F 2 19 ? -5.609 -9.575 -33.237 1.00 23.38 19 ASP F O 1
ATOM 9308 N N . GLY F 2 20 ? -4.245 -10.955 -32.080 1.00 24.53 20 GLY F N 1
ATOM 9309 C CA . GLY F 2 20 ? -3.013 -10.502 -32.717 1.00 22.68 20 GLY F CA 1
ATOM 9310 C C . GLY F 2 20 ? -2.192 -9.460 -31.965 1.00 21.01 20 GLY F C 1
ATOM 9311 O O . GLY F 2 20 ? -1.052 -9.175 -32.343 1.00 21.04 20 GLY F O 1
ATOM 9312 N N . ARG F 2 21 ? -2.757 -8.884 -30.908 1.00 18.55 21 ARG F N 1
ATOM 9313 C CA . ARG F 2 21 ? -2.044 -7.870 -30.140 1.00 18.04 21 ARG F CA 1
ATOM 9314 C C . ARG F 2 21 ? -0.932 -8.491 -29.304 1.00 18.56 21 ARG F C 1
ATOM 9315 O O . ARG F 2 21 ? -1.031 -9.642 -28.870 1.00 19.26 21 ARG F O 1
ATOM 9323 N N . ALA F 2 22 ? 0.125 -7.713 -29.094 1.00 18.77 22 ALA F N 1
ATOM 9324 C CA . ALA F 2 22 ? 1.181 -8.053 -28.152 1.00 18.14 22 ALA F CA 1
ATOM 9325 C C . ALA F 2 22 ? 0.672 -7.862 -26.720 1.00 19.58 22 ALA F C 1
ATOM 9326 O O . ALA F 2 22 ? -0.389 -7.253 -26.493 1.00 17.00 22 ALA F O 1
ATOM 9328 N N . PHE F 2 23 ? 1.434 -8.384 -25.760 1.00 20.18 23 PHE F N 1
ATOM 9329 C CA . PHE F 2 23 ? 1.078 -8.292 -24.343 1.00 19.75 23 PHE F CA 1
ATOM 9330 C C . PHE F 2 23 ? 0.951 -6.846 -23.872 1.00 19.95 23 PHE F C 1
ATOM 9331 O O . PHE F 2 23 ? 0.231 -6.557 -22.917 1.00 22.99 23 PHE F O 1
ATOM 9339 N N . ASP F 2 24 ? 1.662 -5.939 -24.528 1.00 20.35 24 ASP F N 1
ATOM 9340 C CA . ASP F 2 24 ? 1.658 -4.541 -24.122 1.00 22.65 24 ASP F CA 1
ATOM 9341 C C . ASP F 2 24 ? 1.009 -3.644 -25.172 1.00 22.18 24 ASP F C 1
ATOM 9342 O O . ASP F 2 24 ? 1.442 -2.512 -25.373 1.00 24.20 24 ASP F O 1
ATOM 9347 N N . GLU F 2 25 ? -0.025 -4.148 -25.840 1.00 20.07 25 GLU F N 1
ATOM 9348 C CA . GLU F 2 25 ? -0.616 -3.429 -26.961 1.00 18.42 25 GLU F CA 1
ATOM 9349 C C . GLU F 2 25 ? -2.074 -3.050 -26.709 1.00 18.73 25 GLU F C 1
ATOM 9350 O O . GLU F 2 25 ? -2.886 -3.892 -26.309 1.00 17.95 25 GLU F O 1
ATOM 9356 N N . LEU F 2 26 ? -2.388 -1.774 -26.939 1.00 17.63 26 LEU F N 1
ATOM 9357 C CA . LEU F 2 26 ? -3.757 -1.278 -26.838 1.00 15.46 26 LEU F CA 1
ATOM 9358 C C . LEU F 2 26 ? -4.508 -1.468 -28.144 1.00 16.91 26 LEU F C 1
ATOM 9359 O O . LEU F 2 26 ? -3.915 -1.419 -29.220 1.00 17.19 26 LEU F O 1
ATOM 9364 N N . ARG F 2 27 ? -5.817 -1.680 -28.041 1.00 19.67 27 ARG F N 1
ATOM 9365 C CA . ARG F 2 27 ? -6.697 -1.681 -29.201 1.00 22.45 27 ARG F CA 1
ATOM 9366 C C . ARG F 2 27 ? -6.832 -0.254 -29.709 1.00 23.71 27 ARG F C 1
ATOM 9367 O O . ARG F 2 27 ? -6.715 0.685 -28.916 1.00 27.25 27 ARG F O 1
ATOM 9375 N N . PRO F 2 28 ? -7.067 -0.075 -31.023 1.00 23.81 28 PRO F N 1
ATOM 9376 C CA . PRO F 2 28 ? -7.362 1.268 -31.511 1.00 23.28 28 PRO F CA 1
ATOM 9377 C C . PRO F 2 28 ? -8.362 2.019 -30.630 1.00 22.05 28 PRO F C 1
ATOM 9378 O O . PRO F 2 28 ? -9.384 1.470 -30.236 1.00 20.53 28 PRO F O 1
ATOM 9382 N N . LEU F 2 29 ? -8.013 3.258 -30.305 1.00 21.98 29 LEU F N 1
ATOM 9383 C CA . LEU F 2 29 ? -8.835 4.131 -29.496 1.00 24.03 29 LEU F CA 1
ATOM 9384 C C . LEU F 2 29 ? -9.138 5.408 -30.291 1.00 23.86 29 LEU F C 1
ATOM 9385 O O . LEU F 2 29 ? -8.281 5.900 -31.020 1.00 26.73 29 LEU F O 1
ATOM 9390 N N . LYS F 2 30 ? -10.363 5.913 -30.163 1.00 23.20 30 LYS F N 1
ATOM 9391 C CA . LYS F 2 30 ? -10.818 7.132 -30.841 1.00 20.98 30 LYS F CA 1
ATOM 9392 C C . LYS F 2 30 ? -11.329 8.088 -29.785 1.00 20.08 30 LYS F C 1
ATOM 9393 O O . LYS F 2 30 ? -12.154 7.707 -28.969 1.00 19.23 30 LYS F O 1
ATOM 9399 N N . ILE F 2 31 ? -10.858 9.327 -29.789 1.00 20.09 31 ILE F N 1
ATOM 9400 C CA . ILE F 2 31 ? -11.486 10.346 -28.955 1.00 18.55 31 ILE F CA 1
ATOM 9401 C C . ILE F 2 31 ? -11.901 11.521 -29.804 1.00 17.02 31 ILE F C 1
ATOM 9402 O O . ILE F 2 31 ? -11.155 11.941 -30.674 1.00 19.33 31 ILE F O 1
ATOM 9407 N N . GLU F 2 32 ? -13.102 12.038 -29.571 1.00 17.89 32 GLU F N 1
ATOM 9408 C CA . GLU F 2 32 ? -13.548 13.260 -30.247 1.00 20.27 32 GLU F CA 1
ATOM 9409 C C . GLU F 2 32 ? -14.162 14.252 -29.249 1.00 20.60 32 GLU F C 1
ATOM 9410 O O . GLU F 2 32 ? -15.013 13.876 -28.447 1.00 22.39 32 GLU F O 1
ATOM 9416 N N . ALA F 2 33 ? -13.718 15.506 -29.316 1.00 21.11 33 ALA F N 1
ATOM 9417 C CA . ALA F 2 33 ? -14.164 16.561 -28.420 1.00 21.15 33 ALA F CA 1
ATOM 9418 C C . ALA F 2 33 ? -15.210 17.440 -29.084 1.00 21.68 33 ALA F C 1
ATOM 9419 O O . ALA F 2 33 ? -15.197 17.608 -30.304 1.00 21.63 33 ALA F O 1
ATOM 9421 N N . GLY F 2 34 ? -16.128 17.973 -28.276 1.00 22.35 34 GLY F N 1
ATOM 9422 C CA . GLY F 2 34 ? -17.053 19.032 -28.702 1.00 22.86 34 GLY F CA 1
ATOM 9423 C C . GLY F 2 34 ? -18.283 18.595 -29.469 1.00 22.97 34 GLY F C 1
ATOM 9424 O O . GLY F 2 34 ? -18.938 19.402 -30.130 1.00 25.16 34 GLY F O 1
ATOM 9425 N N . ILE F 2 35 ? -18.606 17.318 -29.357 1.00 23.10 35 ILE F N 1
ATOM 9426 C CA . ILE F 2 35 ? -19.670 16.684 -30.139 1.00 22.55 35 ILE F CA 1
ATOM 9427 C C . ILE F 2 35 ? -21.098 17.031 -29.698 1.00 22.41 35 ILE F C 1
ATOM 9428 O O . ILE F 2 35 ? -22.026 16.989 -30.500 1.00 21.68 35 ILE F O 1
ATOM 9433 N N . LEU F 2 36 ? -21.272 17.339 -28.417 1.00 22.84 36 LEU F N 1
ATOM 9434 C CA . LEU F 2 36 ? -22.576 17.708 -27.877 1.00 21.96 36 LEU F CA 1
ATOM 9435 C C . LEU F 2 36 ? -22.799 19.218 -27.946 1.00 22.01 36 LEU F C 1
ATOM 9436 O O . LEU F 2 36 ? -21.843 20.001 -27.879 1.00 20.61 36 LEU F O 1
ATOM 9441 N N . GLU F 2 37 ? -24.062 19.611 -28.108 1.00 21.83 37 GLU F N 1
ATOM 9442 C CA . GLU F 2 37 ? -24.438 21.008 -28.272 1.00 22.08 37 GLU F CA 1
ATOM 9443 C C . GLU F 2 37 ? -24.681 21.690 -26.929 1.00 22.13 37 GLU F C 1
ATOM 9444 O O . GLU F 2 37 ? -24.117 22.744 -26.660 1.00 23.12 37 GLU F O 1
ATOM 9450 N N . ARG F 2 38 ? -25.498 21.064 -26.086 1.00 21.68 38 ARG F N 1
ATOM 9451 C CA . ARG F 2 38 ? -25.951 21.677 -24.841 1.00 21.44 38 ARG F CA 1
ATOM 9452 C C . ARG F 2 38 ? -24.850 21.770 -23.791 1.00 21.57 38 ARG F C 1
ATOM 9453 O O . ARG F 2 38 ? -24.720 22.802 -23.117 1.00 20.61 38 ARG F O 1
ATOM 9461 N N . ALA F 2 39 ? -24.077 20.685 -23.650 1.00 21.16 39 ALA F N 1
ATOM 9462 C CA . ALA F 2 39 ? -23.016 20.597 -22.645 1.00 20.29 39 ALA F CA 1
ATOM 9463 C C . ALA F 2 39 ? -21.942 21.657 -22.852 1.00 20.81 39 ALA F C 1
ATOM 9464 O O . ALA F 2 39 ? -21.657 22.048 -23.989 1.00 21.13 39 ALA F O 1
ATOM 9466 N N . ASP F 2 40 ? -21.358 22.116 -21.745 1.00 20.84 40 ASP F N 1
ATOM 9467 C CA . ASP F 2 40 ? -20.313 23.133 -21.767 1.00 20.87 40 ASP F CA 1
ATOM 9468 C C . ASP F 2 40 ? -19.049 22.565 -22.362 1.00 20.46 40 ASP F C 1
ATOM 9469 O O . ASP F 2 40 ? -18.333 23.250 -23.081 1.00 21.65 40 ASP F O 1
ATOM 9474 N N . GLY F 2 41 ? -18.795 21.297 -22.062 1.00 21.21 41 GLY F N 1
ATOM 9475 C CA . GLY F 2 41 ? -17.708 20.544 -22.679 1.00 21.82 41 GLY F CA 1
ATOM 9476 C C . GLY F 2 41 ? -18.180 19.131 -22.865 1.00 23.46 41 GLY F C 1
ATOM 9477 O O . GLY F 2 41 ? -19.060 18.663 -22.131 1.00 24.77 41 GLY F O 1
ATOM 9478 N N . SER F 2 42 ? -17.609 18.435 -23.842 1.00 23.27 42 SER F N 1
ATOM 9479 C CA . SER F 2 42 ? -18.041 17.075 -24.116 1.00 21.61 42 SER F CA 1
ATOM 9480 C C . SER F 2 42 ? -16.985 16.234 -24.836 1.00 21.64 42 SER F C 1
ATOM 9481 O O . SER F 2 42 ? -16.012 16.762 -25.371 1.00 21.05 42 SER F O 1
ATOM 9484 N N . SER F 2 43 ? -17.185 14.920 -24.848 1.00 20.92 43 SER F N 1
ATOM 9485 C CA . SER F 2 43 ? -16.270 14.018 -25.539 1.00 21.26 43 SER F CA 1
ATOM 9486 C C . SER F 2 43 ? -16.905 12.677 -25.865 1.00 22.70 43 SER F C 1
ATOM 9487 O O . SER F 2 43 ? -17.729 12.167 -25.100 1.00 24.42 43 SER F O 1
ATOM 9490 N N . TYR F 2 44 ? -16.519 12.105 -26.998 1.00 22.25 44 TYR F N 1
ATOM 9491 C CA . TYR F 2 44 ? -16.952 10.759 -27.339 1.00 23.01 44 TYR F CA 1
ATOM 9492 C C . TYR F 2 44 ? -15.752 9.835 -27.497 1.00 22.63 44 TYR F C 1
ATOM 9493 O O . TYR F 2 44 ? -14.801 10.164 -28.196 1.00 23.65 44 TYR F O 1
ATOM 9502 N N . LEU F 2 45 ? -15.802 8.680 -26.850 1.00 22.58 45 LEU F N 1
ATOM 9503 C CA . LEU F 2 45 ? -14.667 7.755 -26.832 1.00 22.82 45 LEU F CA 1
ATOM 9504 C C . LEU F 2 45 ? -15.068 6.373 -27.333 1.00 22.99 45 LEU F C 1
ATOM 9505 O O . LEU F 2 45 ? -16.042 5.785 -26.850 1.00 24.21 45 LEU F O 1
ATOM 9510 N N . GLU F 2 46 ? -14.314 5.858 -28.300 1.00 23.69 46 GLU F N 1
ATOM 9511 C CA . GLU F 2 46 ? -14.494 4.486 -28.781 1.00 22.92 46 GLU F CA 1
ATOM 9512 C C . GLU F 2 46 ? -13.223 3.660 -28.562 1.00 22.55 46 GLU F C 1
ATOM 9513 O O . GLU F 2 46 ? -12.162 3.989 -29.071 1.00 23.16 46 GLU F O 1
ATOM 9519 N N . PHE F 2 47 ? -13.362 2.583 -27.803 1.00 22.18 47 PHE F N 1
ATOM 9520 C CA . PHE F 2 47 ? -12.266 1.728 -27.362 1.00 22.67 47 PHE F CA 1
ATOM 9521 C C . PHE F 2 47 ? -12.818 0.303 -27.484 1.00 23.65 47 PHE F C 1
ATOM 9522 O O . PHE F 2 47 ? -13.676 -0.113 -26.700 1.00 25.93 47 PHE F O 1
ATOM 9530 N N . GLY F 2 48 ? -12.368 -0.448 -28.473 1.00 22.88 48 GLY F N 1
ATOM 9531 C CA . GLY F 2 48 ? -12.934 -1.775 -28.713 1.00 23.21 48 GLY F CA 1
ATOM 9532 C C . GLY F 2 48 ? -14.431 -1.691 -28.947 1.00 22.97 48 GLY F C 1
ATOM 9533 O O . GLY F 2 48 ? -14.891 -0.910 -29.776 1.00 24.31 48 GLY F O 1
ATOM 9534 N N . GLY F 2 49 ? -15.202 -2.484 -28.207 1.00 22.70 49 GLY F N 1
ATOM 9535 C CA . GLY F 2 49 ? -16.662 -2.365 -28.218 1.00 22.29 49 GLY F CA 1
ATOM 9536 C C . GLY F 2 49 ? -17.204 -1.167 -27.439 1.00 23.13 49 GLY F C 1
ATOM 9537 O O . GLY F 2 49 ? -18.359 -0.815 -27.590 1.00 24.70 49 GLY F O 1
ATOM 9538 N N . ASN F 2 50 ? -16.366 -0.528 -26.628 1.00 23.37 50 ASN F N 1
ATOM 9539 C CA . ASN F 2 50 ? -16.803 0.526 -25.720 1.00 23.87 50 ASN F CA 1
ATOM 9540 C C . ASN F 2 50 ? -17.204 1.813 -26.409 1.00 23.76 50 ASN F C 1
ATOM 9541 O O . ASN F 2 50 ? -16.471 2.334 -27.236 1.00 24.91 50 ASN F O 1
ATOM 9546 N N . LYS F 2 51 ? -18.372 2.328 -26.059 1.00 23.22 51 LYS F N 1
ATOM 9547 C CA . LYS F 2 51 ? -18.831 3.597 -26.597 1.00 22.18 51 LYS F CA 1
ATOM 9548 C C . LYS F 2 51 ? -19.233 4.433 -25.415 1.00 21.22 51 LYS F C 1
ATOM 9549 O O . LYS F 2 51 ? -20.178 4.078 -24.692 1.00 21.43 51 LYS F O 1
ATOM 9555 N N . ILE F 2 52 ? -18.495 5.516 -25.197 1.00 19.69 52 ILE F N 1
ATOM 9556 C CA . ILE F 2 52 ? -18.677 6.345 -24.010 1.00 20.41 52 ILE F CA 1
ATOM 9557 C C . ILE F 2 52 ? -18.807 7.813 -24.361 1.00 20.89 52 ILE F C 1
ATOM 9558 O O . ILE F 2 52 ? -18.017 8.347 -25.125 1.00 21.55 52 ILE F O 1
ATOM 9563 N N . LEU F 2 53 ? -19.815 8.450 -23.785 1.00 21.94 53 LEU F N 1
ATOM 9564 C CA . LEU F 2 53 ? -20.102 9.848 -24.015 1.00 22.67 53 LEU F CA 1
ATOM 9565 C C . LEU F 2 53 ? -19.906 10.569 -22.687 1.00 23.95 53 LEU F C 1
ATOM 9566 O O . LEU F 2 53 ? -20.325 10.071 -21.643 1.00 25.53 53 LEU F O 1
ATOM 9571 N N . VAL F 2 54 ? -19.237 11.713 -22.706 1.00 22.83 54 VAL F N 1
ATOM 9572 C CA . VAL F 2 54 ? -19.119 12.519 -21.480 1.00 22.58 54 VAL F CA 1
ATOM 9573 C C . VAL F 2 54 ? -19.561 13.959 -21.695 1.00 21.51 54 VAL F C 1
ATOM 9574 O O . VAL F 2 54 ? -19.247 14.557 -22.722 1.00 20.53 54 VAL F O 1
ATOM 9578 N N . ALA F 2 55 ? -20.313 14.484 -20.729 1.00 20.13 55 ALA F N 1
ATOM 9579 C CA . ALA F 2 55 ? -20.762 15.876 -20.741 1.00 19.41 55 ALA F CA 1
ATOM 9580 C C . ALA F 2 55 ? -20.282 16.548 -19.473 1.00 19.31 55 ALA F C 1
ATOM 9581 O O . ALA F 2 55 ? -20.327 15.945 -18.394 1.00 20.56 55 ALA F O 1
ATOM 9583 N N . VAL F 2 56 ? -19.790 17.774 -19.611 1.00 19.20 56 VAL F N 1
ATOM 9584 C CA . VAL F 2 56 ? -19.383 18.566 -18.464 1.00 19.22 56 VAL F CA 1
ATOM 9585 C C . VAL F 2 56 ? -20.233 19.822 -18.401 1.00 20.96 56 VAL F C 1
ATOM 9586 O O . VAL F 2 56 ? -20.458 20.480 -19.419 1.00 22.28 56 VAL F O 1
ATOM 9590 N N . TYR F 2 57 ? -20.726 20.128 -17.205 1.00 21.02 57 TYR F N 1
ATOM 9591 C CA . TYR F 2 57 ? -21.447 21.363 -16.944 1.00 20.81 57 TYR F CA 1
ATOM 9592 C C . TYR F 2 57 ? -20.785 22.112 -15.804 1.00 20.87 57 TYR F C 1
ATOM 9593 O O . TYR F 2 57 ? -20.399 21.523 -14.794 1.00 21.35 57 TYR F O 1
ATOM 9602 N N . GLY F 2 58 ? -20.659 23.418 -15.968 1.00 20.80 58 GLY F N 1
ATOM 9603 C CA . GLY F 2 58 ? -20.122 24.254 -14.916 1.00 21.63 58 GLY F CA 1
ATOM 9604 C C . GLY F 2 58 ? -18.819 24.925 -15.295 1.00 21.87 58 GLY F C 1
ATOM 9605 O O . GLY F 2 58 ? -18.358 24.789 -16.426 1.00 22.18 58 GLY F O 1
ATOM 9606 N N . PRO F 2 59 ? -18.199 25.634 -14.340 1.00 21.20 59 PRO F N 1
ATOM 9607 C CA . PRO F 2 59 ? -18.624 25.741 -12.950 1.00 21.99 59 PRO F CA 1
ATOM 9608 C C . PRO F 2 59 ? -19.919 26.535 -12.792 1.00 23.97 59 PRO F C 1
ATOM 9609 O O . PRO F 2 59 ? -20.111 27.569 -13.452 1.00 25.29 59 PRO F O 1
ATOM 9613 N N . ARG F 2 60 ? -20.793 26.054 -11.914 1.00 25.13 60 ARG F N 1
ATOM 9614 C CA . ARG F 2 60 ? -22.084 26.698 -11.691 1.00 25.95 60 ARG F CA 1
ATOM 9615 C C . ARG F 2 60 ? -22.468 26.703 -10.215 1.00 27.68 60 ARG F C 1
ATOM 9616 O O . ARG F 2 60 ? -21.898 25.952 -9.408 1.00 27.97 60 ARG F O 1
ATOM 9624 N N . GLU F 2 61 ? -23.445 27.552 -9.891 1.00 29.40 61 GLU F N 1
ATOM 9625 C CA . GLU F 2 61 ? -23.927 27.785 -8.526 1.00 30.58 61 GLU F CA 1
ATOM 9626 C C . GLU F 2 61 ? -24.373 26.527 -7.783 1.00 31.93 61 GLU F C 1
ATOM 9627 O O . GLU F 2 61 ? -24.951 25.594 -8.382 1.00 31.25 61 GLU F O 1
ATOM 9633 N N . ALA F 2 62 ? -24.058 26.550 -6.479 1.00 33.43 62 ALA F N 1
ATOM 9634 C CA . ALA F 2 62 ? -24.511 25.604 -5.438 1.00 35.38 62 ALA F CA 1
ATOM 9635 C C . ALA F 2 62 ? -25.116 24.289 -5.934 1.00 36.18 62 ALA F C 1
ATOM 9636 O O . ALA F 2 62 ? -26.301 24.017 -5.723 1.00 37.41 62 ALA F O 1
ATOM 9638 N N . PRO F 2 70 ? -21.269 24.391 2.963 1.00 62.56 70 PRO F N 1
ATOM 9639 C CA . PRO F 2 70 ? -20.706 24.623 1.631 1.00 62.88 70 PRO F CA 1
ATOM 9640 C C . PRO F 2 70 ? -19.217 24.986 1.714 1.00 63.14 70 PRO F C 1
ATOM 9641 O O . PRO F 2 70 ? -18.853 26.162 1.628 1.00 63.94 70 PRO F O 1
ATOM 9645 N N . ASP F 2 71 ? -18.372 23.967 1.859 1.00 62.85 71 ASP F N 1
ATOM 9646 C CA . ASP F 2 71 ? -16.974 24.138 2.300 1.00 62.53 71 ASP F CA 1
ATOM 9647 C C . ASP F 2 71 ? -15.882 24.205 1.212 1.00 61.55 71 ASP F C 1
ATOM 9648 O O . ASP F 2 71 ? -14.750 24.613 1.498 1.00 61.29 71 ASP F O 1
ATOM 9653 N N . ARG F 2 72 ? -16.216 23.819 -0.020 1.00 60.08 72 ARG F N 1
ATOM 9654 C CA . ARG F 2 72 ? -15.201 23.562 -1.048 1.00 58.15 72 ARG F CA 1
ATOM 9655 C C . ARG F 2 72 ? -15.769 23.600 -2.474 1.00 55.46 72 ARG F C 1
ATOM 9656 O O . ARG F 2 72 ? -16.987 23.556 -2.666 1.00 54.26 72 ARG F O 1
ATOM 9664 N N . ALA F 2 73 ? -14.877 23.694 -3.464 1.00 52.72 73 ALA F N 1
ATOM 9665 C CA . ALA F 2 73 ? -15.242 23.542 -4.878 1.00 50.16 73 ALA F CA 1
ATOM 9666 C C . ALA F 2 73 ? -15.300 22.060 -5.257 1.00 47.85 73 ALA F C 1
ATOM 9667 O O . ALA F 2 73 ? -14.313 21.474 -5.706 1.00 47.40 73 ALA F O 1
ATOM 9669 N N . VAL F 2 74 ? -16.467 21.459 -5.059 1.00 44.51 74 VAL F N 1
ATOM 9670 C CA . VAL F 2 74 ? -16.627 20.037 -5.269 1.00 42.08 74 VAL F CA 1
ATOM 9671 C C . VAL F 2 74 ? -16.951 19.772 -6.740 1.00 40.74 74 VAL F C 1
ATOM 9672 O O . VAL F 2 74 ? -17.552 20.613 -7.419 1.00 38.39 74 VAL F O 1
ATOM 9676 N N . ILE F 2 75 ? -16.519 18.612 -7.229 1.00 37.72 75 ILE F N 1
ATOM 9677 C CA . ILE F 2 75 ? -16.921 18.143 -8.540 1.00 36.51 75 ILE F CA 1
ATOM 9678 C C . ILE F 2 75 ? -17.791 16.884 -8.441 1.00 36.40 75 ILE F C 1
ATOM 9679 O O . ILE F 2 75 ? -17.377 15.848 -7.914 1.00 34.75 75 ILE F O 1
ATOM 9684 N N . ARG F 2 76 ? -19.015 17.014 -8.933 1.00 35.83 76 ARG F N 1
ATOM 9685 C CA . ARG F 2 76 ? -20.006 15.957 -8.892 1.00 35.27 76 ARG F CA 1
ATOM 9686 C C . ARG F 2 76 ? -19.927 15.169 -10.192 1.00 34.03 76 ARG F C 1
ATOM 9687 O O . ARG F 2 76 ? -20.058 15.730 -11.282 1.00 34.07 76 ARG F O 1
ATOM 9695 N N . CYS F 2 77 ? -19.697 13.866 -10.074 1.00 33.17 77 CYS F N 1
ATOM 9696 C CA . CYS F 2 77 ? -19.617 13.009 -11.239 1.00 31.84 77 CYS F CA 1
ATOM 9697 C C . CYS F 2 77 ? -20.596 11.838 -11.136 1.00 31.16 77 CYS F C 1
ATOM 9698 O O . CYS F 2 77 ? -20.647 11.159 -10.113 1.00 32.90 77 CYS F O 1
ATOM 9701 N N . ARG F 2 78 ? -21.361 11.600 -12.202 1.00 28.39 78 ARG F N 1
ATOM 9702 C CA . ARG F 2 78 ? -22.264 10.438 -12.295 1.00 26.56 78 ARG F CA 1
ATOM 9703 C C . ARG F 2 78 ? -21.836 9.542 -13.448 1.00 24.52 78 ARG F C 1
ATOM 9704 O O . ARG F 2 78 ? -21.842 9.974 -14.605 1.00 25.57 78 ARG F O 1
ATOM 9712 N N . TYR F 2 79 ? -21.433 8.312 -13.125 1.00 22.94 79 TYR F N 1
ATOM 9713 C CA . TYR F 2 79 ? -21.172 7.277 -14.131 1.00 22.25 79 TYR F CA 1
ATOM 9714 C C . TYR F 2 79 ? -22.451 6.475 -14.284 1.00 21.92 79 TYR F C 1
ATOM 9715 O O . TYR F 2 79 ? -22.961 5.923 -13.311 1.00 21.28 79 TYR F O 1
ATOM 9724 N N . ASN F 2 80 ? -22.989 6.448 -15.497 1.00 21.26 80 ASN F N 1
ATOM 9725 C CA . ASN F 2 80 ? -24.238 5.735 -15.769 1.00 20.74 80 ASN F CA 1
ATOM 9726 C C . ASN F 2 80 ? -24.136 4.831 -16.999 1.00 21.08 80 ASN F C 1
ATOM 9727 O O . ASN F 2 80 ? -23.420 5.139 -17.960 1.00 21.02 80 ASN F O 1
ATOM 9732 N N . MET F 2 81 ? -24.857 3.721 -16.965 1.00 19.68 81 MET F N 1
ATOM 9733 C CA . MET F 2 81 ? -24.915 2.829 -18.111 1.00 20.30 81 MET F CA 1
ATOM 9734 C C . MET F 2 81 ? -26.283 2.812 -18.730 1.00 20.52 81 MET F C 1
ATOM 9735 O O . MET F 2 81 ? -27.292 2.797 -18.024 1.00 22.98 81 MET F O 1
ATOM 9740 N N . ALA F 2 82 ? -26.322 2.825 -20.055 1.00 21.08 82 ALA F N 1
ATOM 9741 C CA . ALA F 2 82 ? -27.590 2.790 -20.764 1.00 21.13 82 ALA F CA 1
ATOM 9742 C C . ALA F 2 82 ? -28.151 1.391 -20.613 1.00 19.82 82 ALA F C 1
ATOM 9743 O O . ALA F 2 82 ? -27.389 0.434 -20.550 1.00 20.79 82 ALA F O 1
ATOM 9745 N N . PRO F 2 83 ? -29.484 1.261 -20.516 1.00 19.52 83 PRO F N 1
ATOM 9746 C CA . PRO F 2 83 ? -30.048 -0.069 -20.361 1.00 19.99 83 PRO F CA 1
ATOM 9747 C C . PRO F 2 83 ? -29.579 -1.057 -21.427 1.00 20.89 83 PRO F C 1
ATOM 9748 O O . PRO F 2 83 ? -29.461 -2.259 -21.143 1.00 21.48 83 PRO F O 1
ATOM 9752 N N . PHE F 2 84 ? -29.297 -0.540 -22.626 1.00 21.19 84 PHE F N 1
ATOM 9753 C CA . PHE F 2 84 ? -28.902 -1.356 -23.785 1.00 21.40 84 PHE F CA 1
ATOM 9754 C C . PHE F 2 84 ? -27.392 -1.459 -23.966 1.00 21.82 84 PHE F C 1
ATOM 9755 O O . PHE F 2 84 ? -26.921 -1.979 -24.981 1.00 20.95 84 PHE F O 1
ATOM 9763 N N . SER F 2 85 ? -26.646 -0.956 -22.980 1.00 21.76 85 SER F N 1
ATOM 9764 C CA . SER F 2 85 ? -25.187 -0.902 -23.040 1.00 20.59 85 SER F CA 1
ATOM 9765 C C . SER F 2 85 ? -24.522 -2.270 -22.871 1.00 20.27 85 SER F C 1
ATOM 9766 O O . SER F 2 85 ? -23.342 -2.422 -23.174 1.00 19.79 85 SER F O 1
ATOM 9769 N N . VAL F 2 86 ? -25.281 -3.250 -22.382 1.00 20.88 86 VAL F N 1
ATOM 9770 C CA . VAL F 2 86 ? -24.761 -4.583 -22.075 1.00 20.34 86 VAL F CA 1
ATOM 9771 C C . VAL F 2 86 ? -25.704 -5.651 -22.591 1.00 21.59 86 VAL F C 1
ATOM 9772 O O . VAL F 2 86 ? -26.837 -5.360 -22.970 1.00 22.06 86 VAL F O 1
ATOM 9776 N N . GLU F 2 87 ? -25.220 -6.891 -22.580 1.00 22.20 87 GLU F N 1
ATOM 9777 C CA . GLU F 2 87 ? -25.917 -8.047 -23.141 1.00 21.61 87 GLU F CA 1
ATOM 9778 C C . GLU F 2 87 ? -27.346 -8.190 -22.635 1.00 21.19 87 GLU F C 1
ATOM 9779 O O . GLU F 2 87 ? -28.269 -8.363 -23.422 1.00 21.25 87 GLU F O 1
ATOM 9785 N N . GLU F 2 88 ? -27.520 -8.140 -21.319 1.00 21.44 88 GLU F N 1
ATOM 9786 C CA . GLU F 2 88 ? -28.847 -8.198 -20.730 1.00 22.38 88 GLU F CA 1
ATOM 9787 C C . GLU F 2 88 ? -29.285 -6.824 -20.256 1.00 21.75 88 GLU F C 1
ATOM 9788 O O . GLU F 2 88 ? -28.568 -6.169 -19.495 1.00 22.33 88 GLU F O 1
ATOM 9794 N N . ARG F 2 89 ? -30.469 -6.410 -20.702 1.00 20.81 89 ARG F N 1
ATOM 9795 C CA . ARG F 2 89 ? -31.008 -5.105 -20.383 1.00 22.14 89 ARG F CA 1
ATOM 9796 C C . ARG F 2 89 ? -30.836 -4.807 -18.900 1.00 22.77 89 ARG F C 1
ATOM 9797 O O . ARG F 2 89 ? -31.310 -5.545 -18.048 1.00 23.80 89 ARG F O 1
ATOM 9805 N N . LYS F 2 90 ? -30.103 -3.736 -18.616 1.00 22.37 90 LYS F N 1
ATOM 9806 C CA . LYS F 2 90 ? -29.865 -3.312 -17.262 1.00 23.44 90 LYS F CA 1
ATOM 9807 C C . LYS F 2 90 ? -30.932 -2.276 -16.901 1.00 22.99 90 LYS F C 1
ATOM 9808 O O . LYS F 2 90 ? -30.981 -1.207 -17.517 1.00 20.35 90 LYS F O 1
ATOM 9814 N N . ARG F 2 91 ? -31.789 -2.601 -15.925 1.00 23.09 91 ARG F N 1
ATOM 9815 C CA . ARG F 2 91 ? -32.825 -1.669 -15.459 1.00 23.44 91 ARG F CA 1
ATOM 9816 C C . ARG F 2 91 ? -32.176 -0.330 -15.151 1.00 23.81 91 ARG F C 1
ATOM 9817 O O . ARG F 2 91 ? -31.217 -0.289 -14.384 1.00 25.85 91 ARG F O 1
ATOM 9825 N N . PRO F 2 92 ? -32.697 0.770 -15.731 1.00 23.23 92 PRO F N 1
ATOM 9826 C CA . PRO F 2 92 ? -32.060 2.039 -15.491 1.00 23.22 92 PRO F CA 1
ATOM 9827 C C . PRO F 2 92 ? -32.194 2.437 -14.034 1.00 23.81 92 PRO F C 1
ATOM 9828 O O . PRO F 2 92 ? -33.068 1.928 -13.326 1.00 23.73 92 PRO F O 1
ATOM 9832 N N . GLY F 2 93 ? -31.329 3.345 -13.595 1.00 24.58 93 GLY F N 1
ATOM 9833 C CA . GLY F 2 93 ? -31.237 3.649 -12.181 1.00 27.58 93 GLY F CA 1
ATOM 9834 C C . GLY F 2 93 ? -29.876 3.255 -11.628 1.00 30.19 93 GLY F C 1
ATOM 9835 O O . GLY F 2 93 ? -29.111 2.516 -12.267 1.00 29.68 93 GLY F O 1
ATOM 9836 N N . PRO F 2 94 ? -29.564 3.730 -10.418 1.00 31.64 94 PRO F N 1
ATOM 9837 C CA . PRO F 2 94 ? -28.183 3.590 -9.994 1.00 31.53 94 PRO F CA 1
ATOM 9838 C C . PRO F 2 94 ? -27.987 2.259 -9.282 1.00 29.52 94 PRO F C 1
ATOM 9839 O O . PRO F 2 94 ? -28.911 1.740 -8.635 1.00 27.33 94 PRO F O 1
ATOM 9843 N N . ASP F 2 95 ? -26.800 1.700 -9.426 1.00 27.07 95 ASP F N 1
ATOM 9844 C CA . ASP F 2 95 ? -26.501 0.526 -8.675 1.00 26.86 95 ASP F CA 1
ATOM 9845 C C . ASP F 2 95 ? -25.167 0.650 -7.947 1.00 26.42 95 ASP F C 1
ATOM 9846 O O . ASP F 2 95 ? -24.433 1.634 -8.121 1.00 24.79 95 ASP F O 1
ATOM 9851 N N . ARG F 2 96 ? -24.880 -0.325 -7.093 1.00 24.30 96 ARG F N 1
ATOM 9852 C CA . ARG F 2 96 ? -23.728 -0.220 -6.228 1.00 22.38 96 ARG F CA 1
ATOM 9853 C C . ARG F 2 96 ? -22.445 -0.012 -7.027 1.00 23.89 96 ARG F C 1
ATOM 9854 O O . ARG F 2 96 ? -21.717 0.958 -6.773 1.00 25.88 96 ARG F O 1
ATOM 9862 N N . ARG F 2 97 ? -22.223 -0.840 -8.047 1.00 24.28 97 ARG F N 1
ATOM 9863 C CA . ARG F 2 97 ? -21.059 -0.664 -8.930 1.00 23.77 97 ARG F CA 1
ATOM 9864 C C . ARG F 2 97 ? -20.960 0.745 -9.559 1.00 24.22 97 ARG F C 1
ATOM 9865 O O . ARG F 2 97 ? -19.882 1.335 -9.561 1.00 24.24 97 ARG F O 1
ATOM 9873 N N . SER F 2 98 ? -22.073 1.270 -10.077 1.00 23.73 98 SER F N 1
ATOM 9874 C CA . SER F 2 98 ? -22.100 2.635 -10.624 1.00 23.20 98 SER F CA 1
ATOM 9875 C C . SER F 2 98 ? -21.773 3.704 -9.597 1.00 22.53 98 SER F C 1
ATOM 9876 O O . SER F 2 98 ? -21.061 4.654 -9.905 1.00 24.34 98 SER F O 1
ATOM 9879 N N . VAL F 2 99 ? -22.306 3.542 -8.384 1.00 22.56 99 VAL F N 1
ATOM 9880 C CA . VAL F 2 99 ? -22.054 4.468 -7.270 1.00 20.04 99 VAL F CA 1
ATOM 9881 C C . VAL F 2 99 ? -20.571 4.473 -6.889 1.00 22.52 99 VAL F C 1
ATOM 9882 O O . VAL F 2 99 ? -20.006 5.540 -6.659 1.00 22.83 99 VAL F O 1
ATOM 9886 N N . GLU F 2 100 ? -19.936 3.289 -6.845 1.00 23.39 100 GLU F N 1
ATOM 9887 C CA . GLU F 2 100 ? -18.504 3.224 -6.538 1.00 22.22 100 GLU F CA 1
ATOM 9888 C C . GLU F 2 100 ? -17.671 3.914 -7.606 1.00 21.87 100 GLU F C 1
ATOM 9889 O O . GLU F 2 100 ? -16.780 4.694 -7.288 1.00 23.87 100 GLU F O 1
ATOM 9895 N N . ILE F 2 101 ? -17.964 3.629 -8.868 1.00 21.54 101 ILE F N 1
ATOM 9896 C CA . ILE F 2 101 ? -17.179 4.179 -9.959 1.00 21.53 101 ILE F CA 1
ATOM 9897 C C . ILE F 2 101 ? -17.281 5.684 -9.968 1.00 22.99 101 ILE F C 1
ATOM 9898 O O . ILE F 2 101 ? -16.276 6.358 -10.144 1.00 25.77 101 ILE F O 1
ATOM 9903 N N . SER F 2 102 ? -18.491 6.200 -9.752 1.00 21.62 102 SER F N 1
ATOM 9904 C CA . SER F 2 102 ? -18.739 7.634 -9.648 1.00 21.77 102 SER F CA 1
ATOM 9905 C C . SER F 2 102 ? -17.921 8.297 -8.532 1.00 23.25 102 SER F C 1
ATOM 9906 O O . SER F 2 102 ? -17.407 9.409 -8.701 1.00 23.88 102 SER F O 1
ATOM 9909 N N . LYS F 2 103 ? -17.822 7.611 -7.396 1.00 22.57 103 LYS F N 1
ATOM 9910 C CA . LYS F 2 103 ? -17.058 8.086 -6.254 1.00 22.85 103 LYS F CA 1
ATOM 9911 C C . LYS F 2 103 ? -15.588 8.236 -6.611 1.00 23.07 103 LYS F C 1
ATOM 9912 O O . LYS F 2 103 ? -15.034 9.323 -6.475 1.00 25.07 103 LYS F O 1
ATOM 9918 N N . ILE F 2 104 ? -14.972 7.160 -7.097 1.00 22.39 104 ILE F N 1
ATOM 9919 C CA . ILE F 2 104 ? -13.536 7.152 -7.379 1.00 22.77 104 ILE F CA 1
ATOM 9920 C C . ILE F 2 104 ? -13.136 7.934 -8.630 1.00 23.26 104 ILE F C 1
ATOM 9921 O O . ILE F 2 104 ? -11.986 8.350 -8.734 1.00 24.24 104 ILE F O 1
ATOM 9926 N N . THR F 2 105 ? -14.066 8.101 -9.576 1.00 22.28 105 THR F N 1
ATOM 9927 C CA . THR F 2 105 ? -13.843 8.941 -10.744 1.00 20.90 105 THR F CA 1
ATOM 9928 C C . THR F 2 105 ? -13.764 10.425 -10.347 1.00 21.36 105 THR F C 1
ATOM 9929 O O . THR F 2 105 ? -12.884 11.141 -10.831 1.00 20.25 105 THR F O 1
ATOM 9933 N N . ALA F 2 106 ? -14.677 10.881 -9.483 1.00 20.00 106 ALA F N 1
ATOM 9934 C CA . ALA F 2 106 ? -14.628 12.256 -8.974 1.00 20.47 106 ALA F CA 1
ATOM 9935 C C . ALA F 2 106 ? -13.276 12.487 -8.302 1.00 21.19 106 ALA F C 1
ATOM 9936 O O . ALA F 2 106 ? -12.661 13.539 -8.457 1.00 19.59 106 ALA F O 1
ATOM 9938 N N . GLU F 2 107 ? -12.806 11.475 -7.576 1.00 21.01 107 GLU F N 1
ATOM 9939 C CA . GLU F 2 107 ? -11.527 11.559 -6.893 1.00 20.36 107 GLU F CA 1
ATOM 9940 C C . GLU F 2 107 ? -10.377 11.514 -7.902 1.00 19.73 107 GLU F C 1
ATOM 9941 O O . GLU F 2 107 ? -9.357 12.171 -7.705 1.00 20.28 107 GLU F O 1
ATOM 9947 N N . ALA F 2 108 ? -10.552 10.747 -8.978 1.00 19.63 108 ALA F N 1
ATOM 9948 C CA . ALA F 2 108 ? -9.520 10.577 -9.996 1.00 20.50 108 ALA F CA 1
ATOM 9949 C C . ALA F 2 108 ? -9.264 11.865 -10.760 1.00 20.89 108 ALA F C 1
ATOM 9950 O O . ALA F 2 108 ? -8.128 12.198 -11.045 1.00 21.11 108 ALA F O 1
ATOM 9952 N N . LEU F 2 109 ? -10.339 12.573 -11.088 1.00 21.74 109 LEU F N 1
ATOM 9953 C CA . LEU F 2 109 ? -10.302 13.799 -11.861 1.00 20.81 109 LEU F CA 1
ATOM 9954 C C . LEU F 2 109 ? -9.767 14.987 -11.072 1.00 21.79 109 LEU F C 1
ATOM 9955 O O . LEU F 2 109 ? -9.052 15.832 -11.610 1.00 22.29 109 LEU F O 1
ATOM 9960 N N . ARG F 2 110 ? -10.110 15.030 -9.788 1.00 21.78 110 ARG F N 1
ATOM 9961 C CA . ARG F 2 110 ? -9.894 16.200 -8.921 1.00 21.19 110 ARG F CA 1
ATOM 9962 C C . ARG F 2 110 ? -8.481 16.832 -8.929 1.00 21.17 110 ARG F C 1
ATOM 9963 O O . ARG F 2 110 ? -8.360 18.062 -8.955 1.00 21.64 110 ARG F O 1
ATOM 9971 N N . PRO F 2 111 ? -7.412 16.007 -8.900 1.00 21.36 111 PRO F N 1
ATOM 9972 C CA . PRO F 2 111 ? -6.084 16.640 -8.850 1.00 20.89 111 PRO F CA 1
ATOM 9973 C C . PRO F 2 111 ? -5.716 17.446 -10.102 1.00 21.60 111 PRO F C 1
ATOM 9974 O O . PRO F 2 111 ? -4.851 18.303 -10.042 1.00 23.13 111 PRO F O 1
ATOM 9978 N N . ALA F 2 112 ? -6.385 17.183 -11.218 1.00 22.14 112 ALA F N 1
ATOM 9979 C CA . ALA F 2 112 ? -6.057 17.833 -12.478 1.00 21.52 112 ALA F CA 1
ATOM 9980 C C . ALA F 2 112 ? -6.589 19.247 -12.563 1.00 22.05 112 ALA F C 1
ATOM 9981 O O . ALA F 2 112 ? -6.106 20.038 -13.366 1.00 22.91 112 ALA F O 1
ATOM 9983 N N . LEU F 2 113 ? -7.586 19.566 -11.746 1.00 22.58 113 LEU F N 1
ATOM 9984 C CA . LEU F 2 113 ? -8.306 20.830 -11.887 1.00 22.19 113 LEU F CA 1
ATOM 9985 C C . LEU F 2 113 ? -7.818 21.868 -10.903 1.00 21.85 113 LEU F C 1
ATOM 9986 O O . LEU F 2 113 ? -7.656 21.576 -9.721 1.00 21.37 113 LEU F O 1
ATOM 9991 N N . ILE F 2 114 ? -7.590 23.079 -11.409 1.00 22.39 114 ILE F N 1
ATOM 9992 C CA . ILE F 2 114 ? -7.223 24.222 -10.587 1.00 23.56 114 ILE F CA 1
ATOM 9993 C C . ILE F 2 114 ? -8.502 24.863 -10.041 1.00 24.77 114 ILE F C 1
ATOM 9994 O O . ILE F 2 114 ? -8.947 25.916 -10.521 1.00 26.19 114 ILE F O 1
ATOM 9999 N N . LEU F 2 115 ? -9.080 24.229 -9.022 1.00 25.74 115 LEU F N 1
ATOM 10000 C CA . LEU F 2 115 ? -10.395 24.628 -8.494 1.00 26.84 115 LEU F CA 1
ATOM 10001 C C . LEU F 2 115 ? -10.326 25.954 -7.718 1.00 27.68 115 LEU F C 1
ATOM 10002 O O . LEU F 2 115 ? -11.349 26.594 -7.442 1.00 26.72 115 LEU F O 1
ATOM 10007 N N . GLU F 2 116 ? -9.094 26.373 -7.442 1.00 30.30 116 GLU F N 1
ATOM 10008 C CA . GLU F 2 116 ? -8.796 27.572 -6.658 1.00 34.96 116 GLU F CA 1
ATOM 10009 C C . GLU F 2 116 ? -9.034 28.892 -7.410 1.00 35.99 116 GLU F C 1
ATOM 10010 O O . GLU F 2 116 ? -8.865 29.969 -6.841 1.00 34.61 116 GLU F O 1
ATOM 10016 N N . LYS F 2 117 ? -9.410 28.804 -8.686 1.00 38.80 117 LYS F N 1
ATOM 10017 C CA . LYS F 2 117 ? -9.849 29.984 -9.441 1.00 39.57 117 LYS F CA 1
ATOM 10018 C C . LYS F 2 117 ? -11.316 30.309 -9.122 1.00 40.71 117 LYS F C 1
ATOM 10019 O O . LYS F 2 117 ? -11.768 31.441 -9.314 1.00 40.39 117 LYS F O 1
ATOM 10025 N N . PHE F 2 118 ? -12.036 29.299 -8.627 1.00 41.62 118 PHE F N 1
ATOM 10026 C CA . PHE F 2 118 ? -13.447 29.403 -8.229 1.00 42.13 118 PHE F CA 1
ATOM 10027 C C . PHE F 2 118 ? -13.737 28.372 -7.125 1.00 40.77 118 PHE F C 1
ATOM 10028 O O . PHE F 2 118 ? -14.247 27.283 -7.401 1.00 40.80 118 PHE F O 1
ATOM 10036 N N . PRO F 2 119 ? -13.419 28.720 -5.861 1.00 39.18 119 PRO F N 1
ATOM 10037 C CA . PRO F 2 119 ? -13.279 27.715 -4.799 1.00 36.69 119 PRO F CA 1
ATOM 10038 C C . PRO F 2 119 ? -14.562 27.309 -4.050 1.00 34.18 119 PRO F C 1
ATOM 10039 O O . PRO F 2 119 ? -14.475 26.649 -3.013 1.00 33.90 119 PRO F O 1
ATOM 10043 N N . ARG F 2 120 ? -15.731 27.673 -4.573 1.00 31.81 120 ARG F N 1
ATOM 10044 C CA . ARG F 2 120 ? -17.001 27.309 -3.928 1.00 29.97 120 ARG F CA 1
ATOM 10045 C C . ARG F 2 120 ? -18.041 26.588 -4.821 1.00 27.08 120 ARG F C 1
ATOM 10046 O O . ARG F 2 120 ? -19.071 26.121 -4.321 1.00 26.55 120 ARG F O 1
ATOM 10054 N N . SER F 2 121 ? -17.780 26.494 -6.122 1.00 22.57 121 SER F N 1
ATOM 10055 C CA . SER F 2 121 ? -18.797 26.003 -7.055 1.00 20.24 121 SER F CA 1
ATOM 10056 C C . SER F 2 121 ? -18.672 24.496 -7.375 1.00 19.48 121 SER F C 1
ATOM 10057 O O . SER F 2 121 ? -17.750 23.828 -6.918 1.00 16.80 121 SER F O 1
ATOM 10060 N N . VAL F 2 122 ? -19.619 23.982 -8.150 1.00 18.44 122 VAL F N 1
ATOM 10061 C CA . VAL F 2 122 ? -19.667 22.566 -8.484 1.00 20.15 122 VAL F CA 1
ATOM 10062 C C . VAL F 2 122 ? -19.412 22.355 -9.976 1.00 19.92 122 VAL F C 1
ATOM 10063 O O . VAL F 2 122 ? -19.721 23.231 -10.799 1.00 21.57 122 VAL F O 1
ATOM 10067 N N . ILE F 2 123 ? -18.802 21.220 -10.308 1.00 18.48 123 ILE F N 1
ATOM 10068 C CA . ILE F 2 123 ? -18.606 20.821 -11.694 1.00 18.10 123 ILE F CA 1
ATOM 10069 C C . ILE F 2 123 ? -19.304 19.482 -11.928 1.00 19.54 123 ILE F C 1
ATOM 10070 O O . ILE F 2 123 ? -19.026 18.486 -11.246 1.00 17.86 123 ILE F O 1
ATOM 10075 N N . ASP F 2 124 ? -20.220 19.464 -12.888 1.00 19.07 124 ASP F N 1
ATOM 10076 C CA . ASP F 2 124 ? -20.963 18.247 -13.172 1.00 19.75 124 ASP F CA 1
ATOM 10077 C C . ASP F 2 124 ? -20.271 17.451 -14.282 1.00 19.86 124 ASP F C 1
ATOM 10078 O O . ASP F 2 124 ? -20.003 17.980 -15.357 1.00 19.92 124 ASP F O 1
ATOM 10083 N N . VAL F 2 125 ? -19.934 16.199 -13.993 1.00 17.68 125 VAL F N 1
ATOM 10084 C CA . VAL F 2 125 ? -19.329 15.327 -14.999 1.00 20.21 125 VAL F CA 1
ATOM 10085 C C . VAL F 2 125 ? -20.248 14.133 -15.220 1.00 20.89 125 VAL F C 1
ATOM 10086 O O . VAL F 2 125 ? -20.380 13.246 -14.357 1.00 20.31 125 VAL F O 1
ATOM 10090 N N . PHE F 2 126 ? -20.910 14.125 -16.369 1.00 21.62 126 PHE F N 1
ATOM 10091 C CA . PHE F 2 126 ? -21.862 13.068 -16.665 1.00 20.60 126 PHE F CA 1
ATOM 10092 C C . PHE F 2 126 ? -21.273 12.107 -17.670 1.00 21.09 126 PHE F C 1
ATOM 10093 O O . PHE F 2 126 ? -21.026 12.473 -18.820 1.00 22.71 126 PHE F O 1
ATOM 10101 N N . ILE F 2 127 ? -21.021 10.888 -17.218 1.00 20.01 127 ILE F N 1
ATOM 10102 C CA . ILE F 2 127 ? -20.395 9.871 -18.053 1.00 21.09 127 ILE F CA 1
ATOM 10103 C C . ILE F 2 127 ? -21.443 8.846 -18.405 1.00 21.46 127 ILE F C 1
ATOM 10104 O O . ILE F 2 127 ? -21.978 8.149 -17.525 1.00 23.01 127 ILE F O 1
ATOM 10109 N N . GLU F 2 128 ? -21.758 8.778 -19.691 1.00 20.81 128 GLU F N 1
ATOM 10110 C CA . GLU F 2 128 ? -22.783 7.864 -20.173 1.00 21.02 128 GLU F CA 1
ATOM 10111 C C . GLU F 2 128 ? -22.176 6.756 -21.012 1.00 20.81 128 GLU F C 1
ATOM 10112 O O . GLU F 2 128 ? -21.599 7.007 -22.072 1.00 21.88 128 GLU F O 1
ATOM 10118 N N . VAL F 2 129 ? -22.300 5.526 -20.529 1.00 20.01 129 VAL F N 1
ATOM 10119 C CA . VAL F 2 129 ? -21.795 4.372 -21.263 1.00 18.74 129 VAL F CA 1
ATOM 10120 C C . VAL F 2 129 ? -22.924 3.906 -22.151 1.00 19.34 129 VAL F C 1
ATOM 10121 O O . VAL F 2 129 ? -23.962 3.469 -21.660 1.00 20.87 129 VAL F O 1
ATOM 10125 N N . LEU F 2 130 ? -22.728 4.016 -23.462 1.00 20.24 130 LEU F N 1
ATOM 10126 C CA . LEU F 2 130 ? -23.732 3.578 -24.416 1.00 20.26 130 LEU F CA 1
ATOM 10127 C C . LEU F 2 130 ? -23.544 2.097 -24.772 1.00 21.02 130 LEU F C 1
ATOM 10128 O O . LEU F 2 130 ? -24.503 1.378 -25.056 1.00 20.99 130 LEU F O 1
ATOM 10133 N N . GLU F 2 131 ? -22.297 1.647 -24.764 1.00 21.42 131 GLU F N 1
ATOM 10134 C CA . GLU F 2 131 ? -21.981 0.236 -24.977 1.00 20.91 131 GLU F CA 1
ATOM 10135 C C . GLU F 2 131 ? -20.761 -0.077 -24.149 1.00 20.96 131 GLU F C 1
ATOM 10136 O O . GLU F 2 131 ? -19.854 0.765 -24.043 1.00 21.72 131 GLU F O 1
ATOM 10142 N N . ALA F 2 132 ? -20.758 -1.268 -23.540 1.00 20.38 132 ALA F N 1
ATOM 10143 C CA . ALA F 2 132 ? -19.705 -1.665 -22.612 1.00 20.13 132 ALA F CA 1
ATOM 10144 C C . ALA F 2 132 ? -18.997 -2.925 -23.045 1.00 21.37 132 ALA F C 1
ATOM 10145 O O . ALA F 2 132 ? -19.621 -3.884 -23.475 1.00 22.33 132 ALA F O 1
ATOM 10147 N N . GLU F 2 133 ? -17.681 -2.929 -22.890 1.00 22.52 133 GLU F N 1
ATOM 10148 C CA . GLU F 2 133 ? -16.846 -4.052 -23.272 1.00 23.20 133 GLU F CA 1
ATOM 10149 C C . GLU F 2 133 ? -15.585 -4.039 -22.381 1.00 24.23 133 GLU F C 1
ATOM 10150 O O . GLU F 2 133 ? -14.439 -4.059 -22.878 1.00 26.64 133 GLU F O 1
ATOM 10156 N N . GLY F 2 134 ? -15.798 -3.988 -21.065 1.00 23.35 134 GLY F N 1
ATOM 10157 C CA . GLY F 2 134 ? -14.696 -3.988 -20.106 1.00 24.75 134 GLY F CA 1
ATOM 10158 C C . GLY F 2 134 ? -13.829 -2.723 -20.119 1.00 27.47 134 GLY F C 1
ATOM 10159 O O . GLY F 2 134 ? -13.533 -2.147 -21.186 1.00 28.51 134 GLY F O 1
ATOM 10160 N N . GLY F 2 135 ? -13.417 -2.279 -18.934 1.00 26.03 135 GLY F N 1
ATOM 10161 C CA . GLY F 2 135 ? -12.470 -1.194 -18.841 1.00 25.20 135 GLY F CA 1
ATOM 10162 C C . GLY F 2 135 ? -13.138 0.151 -19.022 1.00 26.07 135 GLY F C 1
ATOM 10163 O O . GLY F 2 135 ? -12.454 1.147 -19.344 1.00 27.79 135 GLY F O 1
ATOM 10164 N N . THR F 2 136 ? -14.456 0.190 -18.786 1.00 23.73 136 THR F N 1
ATOM 10165 C CA . THR F 2 136 ? -15.217 1.428 -18.932 1.00 23.15 136 THR F CA 1
ATOM 10166 C C . THR F 2 136 ? -14.822 2.488 -17.924 1.00 23.65 136 THR F C 1
ATOM 10167 O O . THR F 2 136 ? -14.745 3.651 -18.298 1.00 23.42 136 THR F O 1
ATOM 10171 N N . ARG F 2 137 ? -14.539 2.106 -16.670 1.00 23.00 137 ARG F N 1
ATOM 10172 C CA . ARG F 2 137 ? -14.238 3.127 -15.656 1.00 23.77 137 ARG F CA 1
ATOM 10173 C C . ARG F 2 137 ? -13.023 3.955 -16.084 1.00 23.81 137 ARG F C 1
ATOM 10174 O O . ARG F 2 137 ? -13.026 5.171 -15.960 1.00 24.44 137 ARG F O 1
ATOM 10182 N N . CYS F 2 138 ? -12.018 3.290 -16.636 1.00 25.30 138 CYS F N 1
ATOM 10183 C CA . CYS F 2 138 ? -10.828 3.969 -17.125 1.00 26.75 138 CYS F CA 1
ATOM 10184 C C . CYS F 2 138 ? -11.141 4.825 -18.349 1.00 26.71 138 CYS F C 1
ATOM 10185 O O . CYS F 2 138 ? -10.836 6.022 -18.387 1.00 26.45 138 CYS F O 1
ATOM 10188 N N . ALA F 2 139 ? -11.755 4.201 -19.346 1.00 25.24 139 ALA F N 1
ATOM 10189 C CA . ALA F 2 139 ? -12.192 4.916 -20.524 1.00 23.49 139 ALA F CA 1
ATOM 10190 C C . ALA F 2 139 ? -12.959 6.177 -20.091 1.00 22.70 139 ALA F C 1
ATOM 10191 O O . ALA F 2 139 ? -12.743 7.254 -20.624 1.00 22.72 139 ALA F O 1
ATOM 10193 N N . GLY F 2 140 ? -13.823 6.023 -19.096 1.00 21.98 140 GLY F N 1
ATOM 10194 C CA . GLY F 2 140 ? -14.703 7.079 -18.636 1.00 22.39 140 GLY F CA 1
ATOM 10195 C C . GLY F 2 140 ? -13.943 8.278 -18.111 1.00 22.34 140 GLY F C 1
ATOM 10196 O O . GLY F 2 140 ? -14.282 9.415 -18.416 1.00 23.65 140 GLY F O 1
ATOM 10197 N N . ILE F 2 141 ? -12.906 8.014 -17.326 1.00 21.68 141 ILE F N 1
ATOM 10198 C CA . ILE F 2 141 ? -11.990 9.062 -16.883 1.00 21.65 141 ILE F CA 1
ATOM 10199 C C . ILE F 2 141 ? -11.241 9.702 -18.049 1.00 22.57 141 ILE F C 1
ATOM 10200 O O . ILE F 2 141 ? -11.129 10.926 -18.116 1.00 24.10 141 ILE F O 1
ATOM 10205 N N . THR F 2 142 ? -10.743 8.868 -18.959 1.00 23.05 142 THR F N 1
ATOM 10206 C CA . THR F 2 142 ? -9.981 9.333 -20.114 1.00 23.64 142 THR F CA 1
ATOM 10207 C C . THR F 2 142 ? -10.805 10.318 -20.944 1.00 23.62 142 THR F C 1
ATOM 10208 O O . THR F 2 142 ? -10.335 11.409 -21.245 1.00 25.61 142 THR F O 1
ATOM 10212 N N . ALA F 2 143 ? -12.040 9.946 -21.263 1.00 20.72 143 ALA F N 1
ATOM 10213 C CA . ALA F 2 143 ? -12.948 10.840 -21.978 1.00 21.48 143 ALA F CA 1
ATOM 10214 C C . ALA F 2 143 ? -13.339 12.075 -21.147 1.00 21.77 143 ALA F C 1
ATOM 10215 O O . ALA F 2 143 ? -13.559 13.146 -21.703 1.00 20.82 143 ALA F O 1
ATOM 10217 N N . ALA F 2 144 ? -13.427 11.904 -19.825 1.00 21.43 144 ALA F N 1
ATOM 10218 C CA . ALA F 2 144 ? -13.867 12.940 -18.926 1.00 20.90 144 ALA F CA 1
ATOM 10219 C C . ALA F 2 144 ? -12.912 14.127 -18.954 1.00 21.93 144 ALA F C 1
ATOM 10220 O O . ALA F 2 144 ? -13.328 15.290 -19.058 1.00 20.76 144 ALA F O 1
ATOM 10222 N N . SER F 2 145 ? -11.626 13.811 -18.881 1.00 22.36 145 SER F N 1
ATOM 10223 C CA . SER F 2 145 ? -10.569 14.804 -18.875 1.00 21.13 145 SER F CA 1
ATOM 10224 C C . SER F 2 145 ? -10.632 15.664 -20.133 1.00 22.67 145 SER F C 1
ATOM 10225 O O . SER F 2 145 ? -10.421 16.890 -20.079 1.00 23.97 145 SER F O 1
ATOM 10228 N N . VAL F 2 146 ? -10.935 15.032 -21.266 1.00 23.26 146 VAL F N 1
ATOM 10229 C CA . VAL F 2 146 ? -11.091 15.752 -22.534 1.00 22.32 146 VAL F CA 1
ATOM 10230 C C . VAL F 2 146 ? -12.312 16.666 -22.480 1.00 22.15 146 VAL F C 1
ATOM 10231 O O . VAL F 2 146 ? -12.238 17.833 -22.886 1.00 21.61 146 VAL F O 1
ATOM 10235 N N . ALA F 2 147 ? -13.417 16.142 -21.953 1.00 19.81 147 ALA F N 1
ATOM 10236 C CA . ALA F 2 147 ? -14.624 16.942 -21.763 1.00 20.48 147 ALA F CA 1
ATOM 10237 C C . ALA F 2 147 ? -14.366 18.151 -20.857 1.00 20.81 147 ALA F C 1
ATOM 10238 O O . ALA F 2 147 ? -14.833 19.248 -21.146 1.00 19.68 147 ALA F O 1
ATOM 10240 N N . LEU F 2 148 ? -13.608 17.938 -19.780 1.00 21.21 148 LEU F N 1
ATOM 10241 C CA . LEU F 2 148 ? -13.253 18.994 -18.843 1.00 22.08 148 LEU F CA 1
ATOM 10242 C C . LEU F 2 148 ? -12.471 20.112 -19.517 1.00 23.14 148 LEU F C 1
ATOM 10243 O O . LEU F 2 148 ? -12.749 21.290 -19.311 1.00 22.60 148 LEU F O 1
ATOM 10248 N N . ALA F 2 149 ? -11.485 19.730 -20.321 1.00 23.66 149 ALA F N 1
ATOM 10249 C CA . ALA F 2 149 ? -10.679 20.692 -21.052 1.00 21.55 149 ALA F CA 1
ATOM 10250 C C . ALA F 2 149 ? -11.543 21.449 -22.063 1.00 21.62 149 ALA F C 1
ATOM 10251 O O . ALA F 2 149 ? -11.444 22.680 -22.187 1.00 21.73 149 ALA F O 1
ATOM 10253 N N . ASP F 2 150 ? -12.394 20.700 -22.761 1.00 21.62 150 ASP F N 1
ATOM 10254 C CA . ASP F 2 150 ? -13.334 21.219 -23.748 1.00 21.03 150 ASP F CA 1
ATOM 10255 C C . ASP F 2 150 ? -14.319 22.219 -23.142 1.00 20.59 150 ASP F C 1
ATOM 10256 O O . ASP F 2 150 ? -14.807 23.099 -23.836 1.00 21.73 150 ASP F O 1
ATOM 10261 N N . ALA F 2 151 ? -14.599 22.089 -21.848 1.00 19.98 151 ALA F N 1
ATOM 10262 C CA . ALA F 2 151 ? -15.476 23.028 -21.157 1.00 19.55 151 ALA F CA 1
ATOM 10263 C C . ALA F 2 151 ? -14.724 24.293 -20.751 1.00 20.27 151 ALA F C 1
ATOM 10264 O O . ALA F 2 151 ? -15.330 25.258 -20.284 1.00 19.58 151 ALA F O 1
ATOM 10266 N N . GLY F 2 152 ? -13.406 24.277 -20.923 1.00 20.18 152 GLY F N 1
ATOM 10267 C CA . GLY F 2 152 ? -12.579 25.414 -20.549 1.00 21.20 152 GLY F CA 1
ATOM 10268 C C . GLY F 2 152 ? -12.312 25.495 -19.058 1.00 21.97 152 GLY F C 1
ATOM 10269 O O . GLY F 2 152 ? -12.044 26.581 -18.531 1.00 22.05 152 GLY F O 1
ATOM 10270 N N . ILE F 2 153 ? -12.387 24.349 -18.380 1.00 21.53 153 ILE F N 1
ATOM 10271 C CA . ILE F 2 153 ? -12.058 24.269 -16.962 1.00 21.70 153 ILE F CA 1
ATOM 10272 C C . ILE F 2 153 ? -10.544 24.367 -16.856 1.00 22.06 153 ILE F C 1
ATOM 10273 O O . ILE F 2 153 ? -9.834 23.621 -17.529 1.00 22.10 153 ILE F O 1
ATOM 10278 N N . PRO F 2 154 ? -10.042 25.325 -16.054 1.00 22.48 154 PRO F N 1
ATOM 10279 C CA . PRO F 2 154 ? -8.597 25.450 -15.883 1.00 22.34 154 PRO F CA 1
ATOM 10280 C C . PRO F 2 154 ? -8.022 24.198 -15.237 1.00 22.57 154 PRO F C 1
ATOM 10281 O O . PRO F 2 154 ? -8.448 23.802 -14.150 1.00 22.50 154 PRO F O 1
ATOM 10285 N N . MET F 2 155 ? -7.073 23.581 -15.935 1.00 23.03 155 MET F N 1
ATOM 10286 C CA . MET F 2 155 ? -6.442 22.342 -15.504 1.00 21.98 155 MET F CA 1
ATOM 10287 C C . MET F 2 155 ? -4.922 22.479 -15.500 1.00 22.00 155 MET F C 1
ATOM 10288 O O . MET F 2 155 ? -4.355 23.123 -16.375 1.00 21.80 155 MET F O 1
ATOM 10293 N N . ARG F 2 156 ? -4.275 21.879 -14.505 1.00 22.63 156 ARG F N 1
ATOM 10294 C CA . ARG F 2 156 ? -2.816 21.835 -14.437 1.00 23.02 156 ARG F CA 1
ATOM 10295 C C . ARG F 2 156 ? -2.245 20.700 -15.295 1.00 23.59 156 ARG F C 1
ATOM 10296 O O . ARG F 2 156 ? -1.092 20.746 -15.720 1.00 24.50 156 ARG F O 1
ATOM 10304 N N . ASP F 2 157 ? -3.063 19.684 -15.548 1.00 23.74 157 ASP F N 1
ATOM 10305 C CA . ASP F 2 157 ? -2.666 18.544 -16.363 1.00 24.49 157 ASP F CA 1
ATOM 10306 C C . ASP F 2 157 ? -3.918 17.838 -16.845 1.00 24.41 157 ASP F C 1
ATOM 10307 O O . ASP F 2 157 ? -5.031 18.198 -16.466 1.00 25.54 157 ASP F O 1
ATOM 10312 N N . MET F 2 158 ? -3.723 16.844 -17.700 1.00 24.61 158 MET F N 1
ATOM 10313 C CA . MET F 2 158 ? -4.773 15.947 -18.133 1.00 25.25 158 MET F CA 1
ATOM 10314 C C . MET F 2 158 ? -4.853 14.833 -17.111 1.00 25.18 158 MET F C 1
ATOM 10315 O O . MET F 2 158 ? -3.922 14.646 -16.339 1.00 27.06 158 MET F O 1
ATOM 10320 N N . VAL F 2 159 ? -5.960 14.101 -17.088 1.00 25.39 159 VAL F N 1
ATOM 10321 C CA . VAL F 2 159 ? -6.030 12.844 -16.343 1.00 24.93 159 VAL F CA 1
ATOM 10322 C C . VAL F 2 159 ? -6.326 11.782 -17.367 1.00 25.22 159 VAL F C 1
ATOM 10323 O O . VAL F 2 159 ? -7.198 11.967 -18.211 1.00 25.58 159 VAL F O 1
ATOM 10327 N N . VAL F 2 160 ? -5.597 10.673 -17.291 1.00 24.84 160 VAL F N 1
ATOM 10328 C CA . VAL F 2 160 ? -5.728 9.613 -18.264 1.00 23.67 160 VAL F CA 1
ATOM 10329 C C . VAL F 2 160 ? -5.669 8.304 -17.524 1.00 24.81 160 VAL F C 1
ATOM 10330 O O . VAL F 2 160 ? -4.935 8.183 -16.536 1.00 26.02 160 VAL F O 1
ATOM 10334 N N . ALA F 2 161 ? -6.449 7.338 -17.998 1.00 23.37 161 ALA F N 1
ATOM 10335 C CA . ALA F 2 161 ? -6.605 6.072 -17.322 1.00 23.33 161 ALA F CA 1
ATOM 10336 C C . ALA F 2 161 ? -6.560 4.892 -18.291 1.00 24.72 161 ALA F C 1
ATOM 10337 O O . ALA F 2 161 ? -6.864 5.011 -19.482 1.00 25.08 161 ALA F O 1
ATOM 10339 N N . CYS F 2 162 ? -6.186 3.743 -17.760 1.00 24.21 162 CYS F N 1
ATOM 10340 C CA . CYS F 2 162 ? -6.065 2.539 -18.552 1.00 25.70 162 CYS F CA 1
ATOM 10341 C C . CYS F 2 162 ? -5.961 1.364 -17.595 1.00 25.27 162 CYS F C 1
ATOM 10342 O O . CYS F 2 162 ? -5.420 1.500 -16.487 1.00 25.96 162 CYS F O 1
ATOM 10345 N N . ALA F 2 163 ? -6.487 0.216 -18.002 1.00 24.92 163 ALA F N 1
ATOM 10346 C CA . ALA F 2 163 ? -6.382 -0.969 -17.171 1.00 24.56 163 ALA F CA 1
ATOM 10347 C C . ALA F 2 163 ? -5.323 -1.920 -17.714 1.00 24.00 163 ALA F C 1
ATOM 10348 O O . ALA F 2 163 ? -5.204 -2.092 -18.938 1.00 25.19 163 ALA F O 1
ATOM 10350 N N . ALA F 2 164 ? -4.545 -2.515 -16.811 1.00 22.77 164 ALA F N 1
ATOM 10351 C CA . ALA F 2 164 ? -3.803 -3.743 -17.135 1.00 22.36 164 ALA F CA 1
ATOM 10352 C C . ALA F 2 164 ? -4.431 -4.903 -16.378 1.00 22.15 164 ALA F C 1
ATOM 10353 O O . ALA F 2 164 ? -5.336 -4.703 -15.578 1.00 23.40 164 ALA F O 1
ATOM 10355 N N . GLY F 2 165 ? -3.957 -6.115 -16.635 1.00 22.37 165 GLY F N 1
ATOM 10356 C CA . GLY F 2 165 ? -4.451 -7.283 -15.932 1.00 21.61 165 GLY F CA 1
ATOM 10357 C C . GLY F 2 165 ? -3.651 -8.517 -16.271 1.00 22.45 165 GLY F C 1
ATOM 10358 O O . GLY F 2 165 ? -2.553 -8.412 -16.817 1.00 23.47 165 GLY F O 1
ATOM 10359 N N . LYS F 2 166 ? -4.211 -9.684 -15.961 1.00 21.62 166 LYS F N 1
ATOM 10360 C CA . LYS F 2 166 ? -3.542 -10.957 -16.194 1.00 22.01 166 LYS F CA 1
ATOM 10361 C C . LYS F 2 166 ? -4.560 -11.970 -16.694 1.00 23.33 166 LYS F C 1
ATOM 10362 O O . LYS F 2 166 ? -5.648 -12.081 -16.128 1.00 23.96 166 LYS F O 1
ATOM 10368 N N . VAL F 2 167 ? -4.207 -12.711 -17.747 1.00 23.95 167 VAL F N 1
ATOM 10369 C CA . VAL F 2 167 ? -5.146 -13.665 -18.356 1.00 24.06 167 VAL F CA 1
ATOM 10370 C C . VAL F 2 167 ? -4.614 -15.082 -18.654 1.00 25.34 167 VAL F C 1
ATOM 10371 O O . VAL F 2 167 ? -5.144 -16.063 -18.116 1.00 27.42 167 VAL F O 1
ATOM 10375 N N . GLY F 2 168 ? -3.604 -15.205 -19.509 1.00 24.35 168 GLY F N 1
ATOM 10376 C CA . GLY F 2 168 ? -3.091 -16.535 -19.861 1.00 24.45 168 GLY F CA 1
ATOM 10377 C C . GLY F 2 168 ? -1.916 -16.941 -18.995 1.00 23.96 168 GLY F C 1
ATOM 10378 O O . GLY F 2 168 ? -0.927 -17.464 -19.499 1.00 23.91 168 GLY F O 1
ATOM 10379 N N . ASP F 2 169 ? -2.044 -16.709 -17.689 1.00 23.75 169 ASP F N 1
ATOM 10380 C CA . ASP F 2 169 ? -0.917 -16.686 -16.753 1.00 23.76 169 ASP F CA 1
ATOM 10381 C C . ASP F 2 169 ? 0.092 -15.596 -17.133 1.00 23.55 169 ASP F C 1
ATOM 10382 O O . ASP F 2 169 ? 1.266 -15.673 -16.773 1.00 24.16 169 ASP F O 1
ATOM 10387 N N . GLN F 2 170 ? -0.387 -14.572 -17.837 1.00 21.98 170 GLN F N 1
ATOM 10388 C CA . GLN F 2 170 ? 0.469 -13.535 -18.391 1.00 21.08 170 GLN F CA 1
ATOM 10389 C C . GLN F 2 170 ? -0.196 -12.202 -18.175 1.00 20.21 170 GLN F C 1
ATOM 10390 O O . GLN F 2 170 ? -1.339 -12.017 -18.577 1.00 20.39 170 GLN F O 1
ATOM 10396 N N . VAL F 2 171 ? 0.505 -11.267 -17.543 1.00 20.78 171 VAL F N 1
ATOM 10397 C CA . VAL F 2 171 ? -0.049 -9.916 -17.412 1.00 20.39 171 VAL F CA 1
ATOM 10398 C C . VAL F 2 171 ? 0.010 -9.203 -18.756 1.00 19.48 171 VAL F C 1
ATOM 10399 O O . VAL F 2 171 ? 1.025 -9.235 -19.449 1.00 20.07 171 VAL F O 1
ATOM 10403 N N . VAL F 2 172 ? -1.109 -8.592 -19.120 1.00 19.91 172 VAL F N 1
ATOM 10404 C CA . VAL F 2 172 ? -1.284 -7.963 -20.427 1.00 19.09 172 VAL F CA 1
ATOM 10405 C C . VAL F 2 172 ? -1.991 -6.632 -20.241 1.00 19.40 172 VAL F C 1
ATOM 10406 O O . VAL F 2 172 ? -2.533 -6.356 -19.170 1.00 20.20 172 VAL F O 1
ATOM 10410 N N . LEU F 2 173 ? -2.017 -5.827 -21.296 1.00 20.59 173 LEU F N 1
ATOM 10411 C CA . LEU F 2 173 ? -2.654 -4.510 -21.267 1.00 20.69 173 LEU F CA 1
ATOM 10412 C C . LEU F 2 173 ? -3.933 -4.501 -22.116 1.00 22.09 173 LEU F C 1
ATOM 10413 O O . LEU F 2 173 ? -4.004 -5.210 -23.125 1.00 24.33 173 LEU F O 1
ATOM 10418 N N . ASP F 2 174 ? -4.927 -3.709 -21.696 1.00 22.71 174 ASP F N 1
ATOM 10419 C CA . ASP F 2 174 ? -6.226 -3.550 -22.388 1.00 23.38 174 ASP F CA 1
ATOM 10420 C C . ASP F 2 174 ? -6.948 -4.865 -22.668 1.00 24.31 174 ASP F C 1
ATOM 10421 O O . ASP F 2 174 ? -6.903 -5.380 -23.789 1.00 26.56 174 ASP F O 1
ATOM 10426 N N . LEU F 2 175 ? -7.624 -5.393 -21.651 1.00 25.98 175 LEU F N 1
ATOM 10427 C CA . LEU F 2 175 ? -8.260 -6.723 -21.717 1.00 25.80 175 LEU F CA 1
ATOM 10428 C C . LEU F 2 175 ? -9.446 -6.821 -22.688 1.00 25.65 175 LEU F C 1
ATOM 10429 O O . LEU F 2 175 ? -10.479 -6.207 -22.480 1.00 22.70 175 LEU F O 1
ATOM 10434 N N . SER F 2 176 ? -9.274 -7.619 -23.742 1.00 29.91 176 SER F N 1
ATOM 10435 C CA . SER F 2 176 ? -10.356 -8.025 -24.659 1.00 31.91 176 SER F CA 1
ATOM 10436 C C . SER F 2 176 ? -11.515 -8.722 -23.925 1.00 34.52 176 SER F C 1
ATOM 10437 O O . SER F 2 176 ? -11.374 -9.145 -22.775 1.00 35.90 176 SER F O 1
ATOM 10440 N N . GLU F 2 177 ? -12.660 -8.826 -24.595 1.00 36.31 177 GLU F N 1
ATOM 10441 C CA . GLU F 2 177 ? -13.872 -9.417 -24.019 1.00 36.56 177 GLU F CA 1
ATOM 10442 C C . GLU F 2 177 ? -13.690 -10.920 -23.757 1.00 37.80 177 GLU F C 1
ATOM 10443 O O . GLU F 2 177 ? -13.978 -11.398 -22.659 1.00 38.40 177 GLU F O 1
ATOM 10449 N N . GLU F 2 178 ? -13.210 -11.652 -24.766 1.00 37.23 178 GLU F N 1
ATOM 10450 C CA . GLU F 2 178 ? -12.905 -13.079 -24.629 1.00 39.29 178 GLU F CA 1
ATOM 10451 C C . GLU F 2 178 ? -11.858 -13.312 -23.541 1.00 38.08 178 GLU F C 1
ATOM 10452 O O . GLU F 2 178 ? -11.816 -14.379 -22.927 1.00 40.06 178 GLU F O 1
ATOM 10458 N N . GLU F 2 179 ? -11.009 -12.314 -23.322 1.00 35.96 179 GLU F N 1
ATOM 10459 C CA . GLU F 2 179 ? -9.991 -12.383 -22.288 1.00 34.15 179 GLU F CA 1
ATOM 10460 C C . GLU F 2 179 ? -10.620 -12.152 -20.927 1.00 33.01 179 GLU F C 1
ATOM 10461 O O . GLU F 2 179 ? -10.400 -12.918 -20.002 1.00 33.13 179 GLU F O 1
ATOM 10467 N N . ASP F 2 180 ? -11.416 -11.096 -20.825 1.00 34.20 180 ASP F N 1
ATOM 10468 C CA . ASP F 2 180 ? -12.064 -10.707 -19.582 1.00 35.91 180 ASP F CA 1
ATOM 10469 C C . ASP F 2 180 ? -12.897 -11.868 -19.041 1.00 34.54 180 ASP F C 1
ATOM 10470 O O . ASP F 2 180 ? -12.859 -12.171 -17.850 1.00 34.33 180 ASP F O 1
ATOM 10475 N N . LYS F 2 181 ? -13.632 -12.517 -19.942 1.00 35.50 181 LYS F N 1
ATOM 10476 C CA . LYS F 2 181 ? -14.260 -13.829 -19.719 1.00 34.58 181 LYS F CA 1
ATOM 10477 C C . LYS F 2 181 ? -13.493 -14.741 -18.754 1.00 32.70 181 LYS F C 1
ATOM 10478 O O . LYS F 2 181 ? -14.088 -15.391 -17.889 1.00 32.61 181 LYS F O 1
ATOM 10484 N N . GLU F 2 182 ? -12.174 -14.789 -18.923 1.00 30.11 182 GLU F N 1
ATOM 10485 C CA . GLU F 2 182 ? -11.320 -15.765 -18.248 1.00 28.88 182 GLU F CA 1
ATOM 10486 C C . GLU F 2 182 ? -10.318 -15.116 -17.290 1.00 27.25 182 GLU F C 1
ATOM 10487 O O . GLU F 2 182 ? -9.532 -15.812 -16.637 1.00 27.41 182 GLU F O 1
ATOM 10493 N N . GLY F 2 183 ? -10.367 -13.788 -17.206 1.00 24.71 183 GLY F N 1
ATOM 10494 C CA . GLY F 2 183 ? -9.348 -12.984 -16.530 1.00 23.39 183 GLY F CA 1
ATOM 10495 C C . GLY F 2 183 ? -9.029 -13.337 -15.088 1.00 22.34 183 GLY F C 1
ATOM 10496 O O . GLY F 2 183 ? -9.892 -13.803 -14.344 1.00 22.51 183 GLY F O 1
ATOM 10497 N N . GLN F 2 184 ? -7.784 -13.080 -14.693 1.00 21.04 184 GLN F N 1
ATOM 10498 C CA . GLN F 2 184 ? -7.283 -13.490 -13.376 1.00 19.54 184 GLN F CA 1
ATOM 10499 C C . GLN F 2 184 ? -6.940 -12.323 -12.463 1.00 18.54 184 GLN F C 1
ATOM 10500 O O . GLN F 2 184 ? -6.617 -12.527 -11.293 1.00 16.79 184 GLN F O 1
ATOM 10506 N N . ALA F 2 185 ? -7.008 -11.109 -13.005 1.00 18.66 185 ALA F N 1
ATOM 10507 C CA . ALA F 2 185 ? -6.735 -9.893 -12.248 1.00 19.03 185 ALA F CA 1
ATOM 10508 C C . ALA F 2 185 ? -6.942 -8.696 -13.151 1.00 21.11 185 ALA F C 1
ATOM 10509 O O . ALA F 2 185 ? -6.531 -8.722 -14.309 1.00 22.09 185 ALA F O 1
ATOM 10511 N N . ASP F 2 186 ? -7.603 -7.670 -12.623 1.00 22.31 186 ASP F N 1
ATOM 10512 C CA . ASP F 2 186 ? -7.788 -6.391 -13.317 1.00 25.06 186 ASP F CA 1
ATOM 10513 C C . ASP F 2 186 ? -7.120 -5.286 -12.507 1.00 23.35 186 ASP F C 1
ATOM 10514 O O . ASP F 2 186 ? -7.220 -5.277 -11.283 1.00 25.25 186 ASP F O 1
ATOM 10519 N N . VAL F 2 187 ? -6.427 -4.379 -13.186 1.00 19.17 187 VAL F N 1
ATOM 10520 C CA . VAL F 2 187 ? -5.697 -3.309 -12.521 1.00 18.52 187 VAL F CA 1
ATOM 10521 C C . VAL F 2 187 ? -5.923 -2.002 -13.270 1.00 18.81 187 VAL F C 1
ATOM 10522 O O . VAL F 2 187 ? -5.096 -1.606 -14.106 1.00 17.97 187 VAL F O 1
ATOM 10526 N N . PRO F 2 188 ? -7.050 -1.332 -12.966 1.00 16.87 188 PRO F N 1
ATOM 10527 C CA . PRO F 2 188 ? -7.351 -0.025 -13.509 1.00 17.11 188 PRO F CA 1
ATOM 10528 C C . PRO F 2 188 ? -6.449 1.011 -12.855 1.00 17.46 188 PRO F C 1
ATOM 10529 O O . PRO F 2 188 ? -6.338 1.039 -11.630 1.00 18.08 188 PRO F O 1
ATOM 10533 N N . VAL F 2 189 ? -5.783 1.821 -13.667 1.00 19.60 189 VAL F N 1
ATOM 10534 C CA . VAL F 2 189 ? -4.932 2.897 -13.169 1.00 21.39 189 VAL F CA 1
ATOM 10535 C C . VAL F 2 189 ? -5.298 4.186 -13.886 1.00 21.76 189 VAL F C 1
ATOM 10536 O O . VAL F 2 189 ? -5.547 4.184 -15.093 1.00 24.64 189 VAL F O 1
ATOM 10540 N N . ALA F 2 190 ? -5.345 5.282 -13.140 1.00 20.96 190 ALA F N 1
ATOM 10541 C CA . ALA F 2 190 ? -5.456 6.600 -13.733 1.00 19.95 190 ALA F CA 1
ATOM 10542 C C . ALA F 2 190 ? -4.325 7.475 -13.206 1.00 20.88 190 ALA F C 1
ATOM 10543 O O . ALA F 2 190 ? -4.036 7.458 -12.007 1.00 19.98 190 ALA F O 1
ATOM 10545 N N . ILE F 2 191 ? -3.664 8.206 -14.105 1.00 20.40 191 ILE F N 1
ATOM 10546 C CA . ILE F 2 191 ? -2.534 9.056 -13.710 1.00 21.13 191 ILE F CA 1
ATOM 10547 C C . ILE F 2 191 ? -2.621 10.483 -14.244 1.00 21.45 191 ILE F C 1
ATOM 10548 O O . ILE F 2 191 ? -3.390 10.766 -15.171 1.00 21.79 191 ILE F O 1
ATOM 10553 N N . LEU F 2 192 ? -1.829 11.370 -13.641 1.00 22.27 192 LEU F N 1
ATOM 10554 C CA . LEU F 2 192 ? -1.514 12.678 -14.232 1.00 22.47 192 LEU F CA 1
ATOM 10555 C C . LEU F 2 192 ? -0.226 12.538 -15.038 1.00 22.94 192 LEU F C 1
ATOM 10556 O O . LEU F 2 192 ? 0.852 12.389 -14.460 1.00 22.96 192 LEU F O 1
ATOM 10561 N N . PRO F 2 193 ? -0.338 12.571 -16.380 1.00 23.54 193 PRO F N 1
ATOM 10562 C CA . PRO F 2 193 ? 0.741 12.263 -17.325 1.00 23.20 193 PRO F CA 1
ATOM 10563 C C . PRO F 2 193 ? 2.099 12.889 -17.014 1.00 23.65 193 PRO F C 1
ATOM 10564 O O . PRO F 2 193 ? 3.118 12.190 -17.024 1.00 24.81 193 PRO F O 1
ATOM 10568 N N . ARG F 2 194 ? 2.109 14.188 -16.741 1.00 24.18 194 ARG F N 1
ATOM 10569 C CA . ARG F 2 194 ? 3.349 14.921 -16.544 1.00 23.92 194 ARG F CA 1
ATOM 10570 C C . ARG F 2 194 ? 4.138 14.416 -15.340 1.00 23.91 194 ARG F C 1
ATOM 10571 O O . ARG F 2 194 ? 5.353 14.235 -15.420 1.00 25.82 194 ARG F O 1
ATOM 10579 N N . THR F 2 195 ? 3.443 14.176 -14.236 1.00 21.54 195 THR F N 1
ATOM 10580 C CA . THR F 2 195 ? 4.109 13.828 -12.989 1.00 19.25 195 THR F CA 1
ATOM 10581 C C . THR F 2 195 ? 4.075 12.334 -12.692 1.00 20.36 195 THR F C 1
ATOM 10582 O O . THR F 2 195 ? 4.752 11.866 -11.770 1.00 20.12 195 THR F O 1
ATOM 10586 N N . ARG F 2 196 ? 3.296 11.590 -13.480 1.00 19.23 196 ARG F N 1
ATOM 10587 C CA . ARG F 2 196 ? 3.131 10.154 -13.296 1.00 19.19 196 ARG F CA 1
ATOM 10588 C C . ARG F 2 196 ? 2.442 9.856 -11.966 1.00 19.98 196 ARG F C 1
ATOM 10589 O O . ARG F 2 196 ? 2.458 8.713 -11.502 1.00 22.07 196 ARG F O 1
ATOM 10597 N N . GLU F 2 197 ? 1.844 10.884 -11.358 1.00 18.63 197 GLU F N 1
ATOM 10598 C CA . GLU F 2 197 ? 1.116 10.753 -10.095 1.00 17.26 197 GLU F CA 1
ATOM 10599 C C . GLU F 2 197 ? -0.139 9.906 -10.265 1.00 17.19 197 GLU F C 1
ATOM 10600 O O . GLU F 2 197 ? -0.941 10.147 -11.165 1.00 19.48 197 GLU F O 1
ATOM 10606 N N . ILE F 2 198 ? -0.301 8.914 -9.398 1.00 16.17 198 ILE F N 1
ATOM 10607 C CA . ILE F 2 198 ? -1.430 7.994 -9.486 1.00 15.87 198 ILE F CA 1
ATOM 10608 C C . ILE F 2 198 ? -2.665 8.586 -8.828 1.00 18.32 198 ILE F C 1
ATOM 10609 O O . ILE F 2 198 ? -2.628 9.039 -7.686 1.00 18.42 198 ILE F O 1
ATOM 10614 N N . THR F 2 199 ? -3.774 8.534 -9.548 1.00 20.85 199 THR F N 1
ATOM 10615 C CA . THR F 2 199 ? -4.958 9.262 -9.164 1.00 21.05 199 THR F CA 1
ATOM 10616 C C . THR F 2 199 ? -6.120 8.304 -8.955 1.00 22.03 199 THR F C 1
ATOM 10617 O O . THR F 2 199 ? -7.070 8.612 -8.235 1.00 22.04 199 THR F O 1
ATOM 10621 N N . LEU F 2 200 ? -6.020 7.135 -9.588 1.00 22.88 200 LEU F N 1
ATOM 10622 C CA . LEU F 2 200 ? -6.922 6.013 -9.350 1.00 22.83 200 LEU F CA 1
ATOM 10623 C C . LEU F 2 200 ? -6.089 4.736 -9.382 1.00 23.72 200 LEU F C 1
ATOM 10624 O O . LEU F 2 200 ? -5.128 4.628 -10.155 1.00 25.52 200 LEU F O 1
ATOM 10629 N N . LEU F 2 201 ? -6.467 3.773 -8.543 1.00 22.92 201 LEU F N 1
ATOM 10630 C CA . LEU F 2 201 ? -5.834 2.471 -8.541 1.00 21.86 201 LEU F CA 1
ATOM 10631 C C . LEU F 2 201 ? -6.686 1.425 -7.834 1.00 22.17 201 LEU F C 1
ATOM 10632 O O . LEU F 2 201 ? -7.094 1.604 -6.687 1.00 22.26 201 LEU F O 1
ATOM 10637 N N . GLN F 2 202 ? -6.954 0.330 -8.536 1.00 22.13 202 GLN F N 1
ATOM 10638 C CA . GLN F 2 202 ? -7.641 -0.811 -7.949 1.00 22.27 202 GLN F CA 1
ATOM 10639 C C . GLN F 2 202 ? -6.998 -2.114 -8.415 1.00 22.54 202 GLN F C 1
ATOM 10640 O O . GLN F 2 202 ? -6.220 -2.130 -9.375 1.00 22.91 202 GLN F O 1
ATOM 10646 N N . SER F 2 203 ? -7.319 -3.198 -7.717 1.00 22.26 203 SER F N 1
ATOM 10647 C CA . SER F 2 203 ? -6.866 -4.528 -8.093 1.00 23.02 203 SER F CA 1
ATOM 10648 C C . SER F 2 203 ? -7.848 -5.529 -7.548 1.00 24.30 203 SER F C 1
ATOM 10649 O O . SER F 2 203 ? -8.359 -5.363 -6.440 1.00 25.99 203 SER F O 1
ATOM 10652 N N . ASP F 2 204 ? -8.123 -6.555 -8.338 1.00 24.49 204 ASP F N 1
ATOM 10653 C CA . ASP F 2 204 ? -8.864 -7.710 -7.876 1.00 24.13 204 ASP F CA 1
ATOM 10654 C C . ASP F 2 204 ? -8.134 -8.940 -8.393 1.00 24.24 204 ASP F C 1
ATOM 10655 O O . ASP F 2 204 ? -7.036 -8.815 -8.932 1.00 24.29 204 ASP F O 1
ATOM 10660 N N . GLY F 2 205 ? -8.737 -10.114 -8.227 1.00 23.98 205 GLY F N 1
ATOM 10661 C CA . GLY F 2 205 ? -8.130 -11.358 -8.685 1.00 23.46 205 GLY F CA 1
ATOM 10662 C C . GLY F 2 205 ? -6.989 -11.810 -7.807 1.00 23.26 205 GLY F C 1
ATOM 10663 O O . GLY F 2 205 ? -7.109 -11.817 -6.581 1.00 25.03 205 GLY F O 1
ATOM 10664 N N . ASN F 2 206 ? -5.873 -12.179 -8.427 1.00 22.93 206 ASN F N 1
ATOM 10665 C CA . ASN F 2 206 ? -4.745 -12.723 -7.677 1.00 23.21 206 ASN F CA 1
ATOM 10666 C C . ASN F 2 206 ? -3.404 -12.405 -8.317 1.00 23.29 206 ASN F C 1
ATOM 10667 O O . ASN F 2 206 ? -3.024 -13.027 -9.327 1.00 24.61 206 ASN F O 1
ATOM 10672 N N . LEU F 2 207 ? -2.695 -11.450 -7.711 1.00 22.27 207 LEU F N 1
ATOM 10673 C CA . LEU F 2 207 ? -1.358 -11.053 -8.154 1.00 22.24 207 LEU F CA 1
ATOM 10674 C C . LEU F 2 207 ? -0.286 -11.252 -7.075 1.00 22.16 207 LEU F C 1
ATOM 10675 O O . LEU F 2 207 ? -0.555 -11.054 -5.896 1.00 23.87 207 LEU F O 1
ATOM 10680 N N . THR F 2 208 ? 0.918 -11.648 -7.480 1.00 21.88 208 THR F N 1
ATOM 10681 C CA . THR F 2 208 ? 2.073 -11.565 -6.596 1.00 22.01 208 THR F CA 1
ATOM 10682 C C . THR F 2 208 ? 2.553 -10.111 -6.637 1.00 21.93 208 THR F C 1
ATOM 10683 O O . THR F 2 208 ? 2.306 -9.420 -7.626 1.00 21.84 208 THR F O 1
ATOM 10687 N N . PRO F 2 209 ? 3.215 -9.632 -5.565 1.00 21.78 209 PRO F N 1
ATOM 10688 C CA . PRO F 2 209 ? 3.697 -8.246 -5.527 1.00 22.00 209 PRO F CA 1
ATOM 10689 C C . PRO F 2 209 ? 4.569 -7.909 -6.733 1.00 22.88 209 PRO F C 1
ATOM 10690 O O . PRO F 2 209 ? 4.629 -6.754 -7.158 1.00 22.85 209 PRO F O 1
ATOM 10694 N N . GLU F 2 210 ? 5.237 -8.931 -7.261 1.00 24.15 210 GLU F N 1
ATOM 10695 C CA . GLU F 2 210 ? 6.076 -8.821 -8.446 1.00 24.42 210 GLU F CA 1
ATOM 10696 C C . GLU F 2 210 ? 5.203 -8.676 -9.701 1.00 23.99 210 GLU F C 1
ATOM 10697 O O . GLU F 2 210 ? 5.482 -7.836 -10.561 1.00 24.95 210 GLU F O 1
ATOM 10703 N N . GLU F 2 211 ? 4.147 -9.487 -9.790 1.00 23.30 211 GLU F N 1
ATOM 10704 C CA . GLU F 2 211 ? 3.197 -9.418 -10.901 1.00 22.51 211 GLU F CA 1
ATOM 10705 C C . GLU F 2 211 ? 2.506 -8.078 -10.910 1.00 22.84 211 GLU F C 1
ATOM 10706 O O . GLU F 2 211 ? 2.332 -7.473 -11.965 1.00 23.40 211 GLU F O 1
ATOM 10712 N N . PHE F 2 212 ? 2.098 -7.627 -9.725 1.00 23.28 212 PHE F N 1
ATOM 10713 C CA . PHE F 2 212 ? 1.398 -6.359 -9.591 1.00 22.72 212 PHE F CA 1
ATOM 10714 C C . PHE F 2 212 ? 2.260 -5.205 -10.093 1.00 22.83 212 PHE F C 1
ATOM 10715 O O . PHE F 2 212 ? 1.787 -4.375 -10.861 1.00 23.75 212 PHE F O 1
ATOM 10723 N N . GLU F 2 213 ? 3.523 -5.174 -9.665 1.00 22.60 213 GLU F N 1
ATOM 10724 C CA . GLU F 2 213 ? 4.467 -4.139 -10.077 1.00 21.60 213 GLU F CA 1
ATOM 10725 C C . GLU F 2 213 ? 4.548 -4.074 -11.594 1.00 20.84 213 GLU F C 1
ATOM 10726 O O . GLU F 2 213 ? 4.614 -2.982 -12.162 1.00 21.25 213 GLU F O 1
ATOM 10732 N N . ARG F 2 214 ? 4.525 -5.246 -12.238 1.00 17.90 214 ARG F N 1
ATOM 10733 C CA . ARG F 2 214 ? 4.456 -5.339 -13.703 1.00 15.72 214 ARG F CA 1
ATOM 10734 C C . ARG F 2 214 ? 3.122 -4.817 -14.251 1.00 14.07 214 ARG F C 1
ATOM 10735 O O . ARG F 2 214 ? 3.098 -4.050 -15.215 1.00 11.76 214 ARG F O 1
ATOM 10743 N N . ALA F 2 215 ? 2.022 -5.217 -13.615 1.00 14.34 215 ALA F N 1
ATOM 10744 C CA . ALA F 2 215 ? 0.690 -4.788 -14.029 1.00 15.74 215 ALA F CA 1
ATOM 10745 C C . ALA F 2 215 ? 0.581 -3.277 -14.006 1.00 17.25 215 ALA F C 1
ATOM 10746 O O . ALA F 2 215 ? 0.196 -2.675 -14.999 1.00 19.99 215 ALA F O 1
ATOM 10748 N N . LEU F 2 216 ? 0.941 -2.675 -12.874 1.00 19.10 216 LEU F N 1
ATOM 10749 C CA . LEU F 2 216 ? 0.927 -1.219 -12.686 1.00 19.88 216 LEU F CA 1
ATOM 10750 C C . LEU F 2 216 ? 1.758 -0.431 -13.725 1.00 20.92 216 LEU F C 1
ATOM 10751 O O . LEU F 2 216 ? 1.268 0.556 -14.302 1.00 17.72 216 LEU F O 1
ATOM 10756 N N . ASP F 2 217 ? 3.004 -0.868 -13.950 1.00 21.10 217 ASP F N 1
ATOM 10757 C CA . ASP F 2 217 ? 3.925 -0.198 -14.880 1.00 22.04 217 ASP F CA 1
ATOM 10758 C C . ASP F 2 217 ? 3.425 -0.273 -16.304 1.00 22.83 217 ASP F C 1
ATOM 10759 O O . ASP F 2 217 ? 3.598 0.662 -17.085 1.00 25.01 217 ASP F O 1
ATOM 10764 N N . LEU F 2 218 ? 2.789 -1.391 -16.630 1.00 23.10 218 LEU F N 1
ATOM 10765 C CA . LEU F 2 218 ? 2.292 -1.633 -17.973 1.00 22.46 218 LEU F CA 1
ATOM 10766 C C . LEU F 2 218 ? 1.092 -0.738 -18.254 1.00 22.49 218 LEU F C 1
ATOM 10767 O O . LEU F 2 218 ? 0.921 -0.220 -19.359 1.00 22.79 218 LEU F O 1
ATOM 10772 N N . ALA F 2 219 ? 0.274 -0.555 -17.226 1.00 22.79 219 ALA F N 1
ATOM 10773 C CA . ALA F 2 219 ? -0.884 0.313 -17.282 1.00 22.19 219 ALA F CA 1
ATOM 10774 C C . ALA F 2 219 ? -0.477 1.767 -17.451 1.00 22.44 219 ALA F C 1
ATOM 10775 O O . ALA F 2 219 ? -1.048 2.476 -18.272 1.00 22.79 219 ALA F O 1
ATOM 10777 N N . VAL F 2 220 ? 0.515 2.199 -16.669 1.00 23.45 220 VAL F N 1
ATOM 10778 C CA . VAL F 2 220 ? 1.081 3.547 -16.760 1.00 23.54 220 VAL F CA 1
ATOM 10779 C C . VAL F 2 220 ? 1.595 3.860 -18.172 1.00 24.65 220 VAL F C 1
ATOM 10780 O O . VAL F 2 220 ? 1.392 4.967 -18.670 1.00 26.42 220 VAL F O 1
ATOM 10784 N N . GLU F 2 221 ? 2.239 2.886 -18.818 1.00 24.56 221 GLU F N 1
ATOM 10785 C CA . GLU F 2 221 ? 2.702 3.055 -20.200 1.00 24.80 221 GLU F CA 1
ATOM 10786 C C . GLU F 2 221 ? 1.532 3.282 -21.147 1.00 25.09 221 GLU F C 1
ATOM 10787 O O . GLU F 2 221 ? 1.620 4.091 -22.070 1.00 26.39 221 GLU F O 1
ATOM 10793 N N . GLY F 2 222 ? 0.444 2.552 -20.913 1.00 24.76 222 GLY F N 1
ATOM 10794 C CA . GLY F 2 222 ? -0.776 2.710 -21.697 1.00 24.22 222 GLY F CA 1
ATOM 10795 C C . GLY F 2 222 ? -1.337 4.107 -21.550 1.00 24.35 222 GLY F C 1
ATOM 10796 O O . GLY F 2 222 ? -1.705 4.734 -22.543 1.00 24.74 222 GLY F O 1
ATOM 10797 N N . CYS F 2 223 ? -1.389 4.591 -20.308 1.00 23.85 223 CYS F N 1
ATOM 10798 C CA . CYS F 2 223 ? -1.843 5.946 -20.005 1.00 24.30 223 CYS F CA 1
ATOM 10799 C C . CYS F 2 223 ? -1.111 6.988 -20.834 1.00 24.24 223 CYS F C 1
ATOM 10800 O O . CYS F 2 223 ? -1.726 7.881 -21.405 1.00 24.37 223 CYS F O 1
ATOM 10803 N N . LEU F 2 224 ? 0.210 6.869 -20.886 1.00 23.97 224 LEU F N 1
ATOM 10804 C CA . LEU F 2 224 ? 1.037 7.803 -21.639 1.00 24.25 224 LEU F CA 1
ATOM 10805 C C . LEU F 2 224 ? 0.755 7.740 -23.133 1.00 24.67 224 LEU F C 1
ATOM 10806 O O . LEU F 2 224 ? 0.829 8.764 -23.821 1.00 26.17 224 LEU F O 1
ATOM 10811 N N . ARG F 2 225 ? 0.436 6.546 -23.633 1.00 23.98 225 ARG F N 1
ATOM 10812 C CA . ARG F 2 225 ? 0.113 6.386 -25.043 1.00 24.35 225 ARG F CA 1
ATOM 10813 C C . ARG F 2 225 ? -1.259 6.990 -25.339 1.00 24.82 225 ARG F C 1
ATOM 10814 O O . ARG F 2 225 ? -1.443 7.673 -26.360 1.00 26.01 225 ARG F O 1
ATOM 10822 N N . ILE F 2 226 ? -2.205 6.752 -24.428 1.00 23.31 226 ILE F N 1
ATOM 10823 C CA . ILE F 2 226 ? -3.582 7.216 -24.586 1.00 22.49 226 ILE F CA 1
ATOM 10824 C C . ILE F 2 226 ? -3.630 8.729 -24.429 1.00 22.06 226 ILE F C 1
ATOM 10825 O O . ILE F 2 226 ? -4.481 9.401 -25.018 1.00 22.34 226 ILE F O 1
ATOM 10830 N N . HIS F 2 227 ? -2.684 9.259 -23.664 1.00 22.22 227 HIS F N 1
ATOM 10831 C CA . HIS F 2 227 ? -2.583 10.697 -23.446 1.00 22.02 227 HIS F CA 1
ATOM 10832 C C . HIS F 2 227 ? -2.376 11.441 -24.758 1.00 22.67 227 HIS F C 1
ATOM 10833 O O . HIS F 2 227 ? -2.929 12.525 -24.951 1.00 23.41 227 HIS F O 1
ATOM 10840 N N . GLU F 2 228 ? -1.601 10.852 -25.664 1.00 22.57 228 GLU F N 1
ATOM 10841 C CA . GLU F 2 228 ? -1.386 11.464 -26.973 1.00 22.46 228 GLU F CA 1
ATOM 10842 C C . GLU F 2 228 ? -2.707 11.627 -27.728 1.00 22.07 228 GLU F C 1
ATOM 10843 O O . GLU F 2 228 ? -2.927 12.642 -28.378 1.00 22.94 228 GLU F O 1
ATOM 10849 N N . VAL F 2 229 ? -3.591 10.639 -27.607 1.00 21.96 229 VAL F N 1
ATOM 10850 C CA . VAL F 2 229 ? -4.887 10.669 -28.279 1.00 21.82 229 VAL F CA 1
ATOM 10851 C C . VAL F 2 229 ? -5.785 11.738 -27.659 1.00 23.13 229 VAL F C 1
ATOM 10852 O O . VAL F 2 229 ? -6.576 12.374 -28.366 1.00 24.21 229 VAL F O 1
ATOM 10856 N N . GLN F 2 230 ? -5.658 11.931 -26.344 1.00 22.93 230 GLN F N 1
ATOM 10857 C CA . GLN F 2 230 ? -6.352 13.008 -25.637 1.00 22.06 230 GLN F CA 1
ATOM 10858 C C . GLN F 2 230 ? -5.920 14.381 -26.163 1.00 22.76 230 GLN F C 1
ATOM 10859 O O . GLN F 2 230 ? -6.756 15.225 -26.509 1.00 22.31 230 GLN F O 1
ATOM 10865 N N . LYS F 2 231 ? -4.609 14.603 -26.222 1.00 22.23 231 LYS F N 1
ATOM 10866 C CA . LYS F 2 231 ? -4.087 15.895 -26.644 1.00 22.52 231 LYS F CA 1
ATOM 10867 C C . LYS F 2 231 ? -4.456 16.195 -28.094 1.00 23.12 231 LYS F C 1
ATOM 10868 O O . LYS F 2 231 ? -4.679 17.355 -28.456 1.00 23.77 231 LYS F O 1
ATOM 10874 N N . GLU F 2 232 ? -4.523 15.151 -28.919 1.00 22.64 232 GLU F N 1
ATOM 10875 C CA . GLU F 2 232 ? -4.776 15.318 -30.350 1.00 23.04 232 GLU F CA 1
ATOM 10876 C C . GLU F 2 232 ? -6.248 15.641 -30.608 1.00 23.00 232 GLU F C 1
ATOM 10877 O O . GLU F 2 232 ? -6.580 16.402 -31.518 1.00 24.25 232 GLU F O 1
ATOM 10883 N N . ALA F 2 233 ? -7.124 15.078 -29.784 1.00 22.02 233 ALA F N 1
ATOM 10884 C CA . ALA F 2 233 ? -8.550 15.377 -29.882 1.00 22.61 233 ALA F CA 1
ATOM 10885 C C . ALA F 2 233 ? -8.852 16.867 -29.617 1.00 22.43 233 ALA F C 1
ATOM 10886 O O . ALA F 2 233 ? -9.736 17.444 -30.250 1.00 21.62 233 ALA F O 1
ATOM 10888 N N . LEU F 2 234 ? -8.095 17.479 -28.708 1.00 23.30 234 LEU F N 1
ATOM 10889 C CA . LEU F 2 234 ? -8.233 18.906 -28.390 1.00 24.68 234 LEU F CA 1
ATOM 10890 C C . LEU F 2 234 ? -7.697 19.837 -29.478 1.00 25.84 234 LEU F C 1
ATOM 10891 O O . LEU F 2 234 ? -8.310 20.873 -29.747 1.00 24.85 234 LEU F O 1
ATOM 10896 N N . ARG F 2 235 ? -6.571 19.466 -30.097 1.00 27.46 235 ARG F N 1
ATOM 10897 C CA . ARG F 2 235 ? -5.993 20.232 -31.210 1.00 28.91 235 ARG F CA 1
ATOM 10898 C C . ARG F 2 235 ? -6.978 20.520 -32.335 1.00 30.01 235 ARG F C 1
ATOM 10899 O O . ARG F 2 235 ? -6.951 21.596 -32.930 1.00 30.33 235 ARG F O 1
ATOM 10907 N N . LYS F 2 236 ? -7.838 19.555 -32.634 1.00 31.37 236 LYS F N 1
ATOM 10908 C CA . LYS F 2 236 ? -9.023 19.834 -33.428 1.00 34.36 236 LYS F CA 1
ATOM 10909 C C . LYS F 2 236 ? -10.015 20.527 -32.486 1.00 36.94 236 LYS F C 1
ATOM 10910 O O . LYS F 2 236 ? -10.873 19.881 -31.858 1.00 36.69 236 LYS F O 1
ATOM 10916 N N . ARG F 2 237 ? -9.871 21.844 -32.361 1.00 38.70 237 ARG F N 1
ATOM 10917 C CA . ARG F 2 237 ? -10.623 22.592 -31.353 1.00 40.28 237 ARG F CA 1
ATOM 10918 C C . ARG F 2 237 ? -12.105 22.662 -31.719 1.00 41.17 237 ARG F C 1
ATOM 10919 O O . ARG F 2 237 ? -12.460 22.714 -32.898 1.00 42.06 237 ARG F O 1
#

Radius of gyration: 34.21 Å; Cα contacts (8 Å, |Δi|>4): 3682; chains: 6; bounding box: 88×76×88 Å

Secondary structure (DSSP, 8-state):
--HHHHHHHHHHHTT--TT---TT----EEEEES-STTSSEEEEEEETTEEEEEEEEEEEEPPPTT-TT--EEEEEEEE-GGG-TT---SS--HHHHHHHHHHHHHHHHTT-B-GGGGEEETTTEEEEEEEEEEEEE-SS-HHHHHHHHHHHHHHH-EEEEEEEEBTEEEEEEEEEEE--B---EEEEEEEEETTEEEES--HHHHTT-SEEEEEEEETTS-EEEEEEESSS-B-HHHHHHHHHHHHHHHHHHHHHHHHH-/---TTS--TTPPPPEEEEES--SSSSEEEEEEETTEEEEEEEEEEEE--SSSS--SSS-EEEEEEEE-TTSSSS---SS--HHHHHHHHHHHHHHGGGB-GGGSTTEEEEEEEEEEE--S-HHHHHHHHHHHHHHHTT--BSS--EEEEEEESSSSEEES--SHHHHS-SEEEEEEEETTTTEEEEEEEEE-B-HHHHHHHHHHHHHHHHHHHHHHHHHHH-/-HHHHTTTTTT--TTS--TT----EEEEES-SSSSSEEEEEEETTEEEEEEEEEEEEPPPTT-TT--EEEEEEEE-GGG-TT---SS--HHHHHHHHHHHHHHHHTT-B-GGGGEEETTTEEEEEEEEEEEEE-SS-HHHHHHHHHHHHHHH-EEEEEEEETTEEEEEEEEEEE--B---EEEEEEEEETTEEEES--HHHHTT-SEEEEEEEETTS-EEEEEEESSS-B-HHHHHHHHHHHHHHHHHHHHHHHHHT-/--TTS--TT----EEEEES--SSSSEEEEEEETTEEEEEEEEEEE--EEEEEEEE-TTSSSS---SS--HHHHHHHHHHHHHHGGGB-GGGSTT-EEEEEEEEEE--S-HHHHHHHHHHHHHHHTT--BSS--EEEEEEESSSSEEES--TTTTTS-SEEEEEEEETTTTEEEEEEEEE-B-HHHHHHHHHHHHHHHHHHHHHHHHHHH-/--S--TTS--TT-PPPEEEEES-SSSSSEEEEEEETTEEEEEEEEEEEEPPPTT-TT--EEEEEEEE-GGG-TT---SS--HHHHHHHHHHHHHHHHTT-B-GGGGEEETTTEEEEEEEEEEEEE-SS-HHHHHHHHHHHHHHH-EEEEEEE-SSSEEEEEEEEEE--B---EEEEEEEEETTEEEES--HHHHTT-SEEEEEEEETTS-EEEEEEESSS-B-HHHHHHHHHHHHHHHHHHHHHHHHHT-/----TTS--TT----EEEEES--SSSSEEEEEEETTEEEEEEEEEEE----S--EEEEEEE-TTSSSS---SS--HHHHHHHHHHHHHHGGGB-GGGSTT-EEEEEEEEEE--S-HHHHHHHHHHHHHHHTT--BSS--EEEEEEESSSSEEES--HHHHTT-SEEEEEEEETTTTEEEEEEE-S-B-HHHHHHHHHHHHHHHHHHHHHHHHHHH--

InterPro domains:
  IPR001247 Exoribonuclease, phosphorolytic domain 1 [PF01138] (33-168)
  IPR015847 Exoribonuclease, phosphorolytic domain 2 [PF03725] (196-256)
  IPR020568 Ribosomal protein uS5 domain 2-type superfamily [SSF54211] (13-214)
  IPR020869 Exosome complex component Rrp42, archaea [MF_00622] (4-268)
  IPR020869 Exosome complex component Rrp42, archaea [NF003282] (6-268)
  IPR020869 Exosome complex component Rrp42, archaea [cd11365] (9-264)
  IPR027408 PNPase/RNase PH domain superfamily [G3DSA:3.30.230.70] (21-271)
  IPR036345 Exoribonuclease, PH domain 2 superfamily [SSF55666] (187-269)
  IPR050590 Exosome complex component Rrp42 subfamily [PTHR11097] (20-269)

CATH classification: 3.30.230.70

Solvent-accessible surface area: 55977 Å² total; per-residue (Å²): 169,118,130,92,93,142,59,16,28,77,53,0,53,114,133,88,6,123,85,63,21,62,15,52,78,27,30,131,25,51,17,86,45,53,19,2,91,44,11,39,0,1,0,41,0,72,0,26,55,0,14,0,0,0,0,0,6,19,77,44,14,150,14,120,130,124,52,48,54,59,3,9,8,72,12,25,1,22,18,2,7,1,0,0,61,80,7,115,74,48,124,54,64,89,88,2,5,2,1,0,62,1,0,24,31,1,3,91,48,4,146,0,9,27,37,98,143,2,34,25,53,122,48,45,80,0,14,28,0,27,0,3,1,1,0,0,3,32,25,0,0,12,12,4,0,0,0,6,0,0,0,0,0,1,36,30,0,104,10,4,7,30,78,82,119,161,50,141,31,64,87,47,132,158,124,82,77,81,6,34,51,72,72,35,2,1,2,0,0,0,0,27,1,22,121,19,4,0,0,0,0,19,31,88,4,34,110,15,26,50,0,28,1,0,0,0,0,4,82,120,21,6,0,0,0,1,0,7,0,10,67,12,28,1,55,96,104,15,0,34,95,0,5,67,13,0,41,105,38,0,67,97,17,20,91,98,0,66,160,52,97,124,128,11,141,92,48,13,50,91,54,76,26,11,111,42,140,18,106,26,45,58,14,96,53,11,79,1,1,0,35,1,48,8,34,23,0,30,0,5,0,0,0,6,10,51,78,117,11,158,94,203,167,77,51,88,94,86,24,0,7,20,66,18,61,3,11,11,0,0,0,0,33,121,140,51,43,198,34,31,119,53,82,68,4,40,0,1,12,25,4,1,20,21,0,0,41,13,0,0,72,1,93,131,49,71,132,13,2,0,5,0,16,1,1,0,0,2,4,35,14,24,5,45,3,3,0,0,2,0,0,0,0,0,0,31,52,23,58,8,46,40,113,16,18,0,0,2,1,5,0,0,21,31,56,114,45,10,0,0,2,6,12,65,98,5,70,157,142,26,60,3,29,0,8,0,0,0,5,6,177,80,130,51,1,1,3,1,8,1,45,10,69,0,59,46,102,26,0,70,113,0,0,48,16,0,27,97,0,0,51,103,3,21,103,50,0,97,76,10,59,172,182,181,176,92,47,45,101,64,0,65,95,128,98,7,94,88,70,19,63,8,52,81,24,28,134,23,50,19,81,45,53,16,2,94,54,10,45,0,0,0,41,0,71,0,23,55,0,20,0,0,0,0,0,5,19,78,43,14,136,9,115,126,122,42,46,62,55,3,6,7,73,13,24,1,24,18,2,6,1,0,0,60,81,8,137,74,48,122,53,66,85,88,2,6,3,1,0,65,0,0,25,28,0,4,85,46,4,150,1,8,27,28,106,143,2,34,21,42,126,48,45,76,0,17,27,0,26,0,2,1,1,0,0,3,32,22,0,0,11,15,3,0,0,0,5,0,0,0,0,0,1,34,29,0,104,10,8,7,29,69,76,99,165,47,136,38,51,91,39,158,143,130,89,88,84,12,32,53,73,65,33,2,1,1,0,0,0,0,27,2,25,120,24,4,0,0,0,0,13,33,98,1,36,92,42,33,55,0,27,1,0,0,0,0,2,79,120,19,7,0,0,0,1,0,6,0,10,101,12,26,1,55,92,104,15,0,30,94,0,5,69,15,0,42,102,31,0,52,90,12,15,103,105,0,59,156,52,64,154,178,24,113,91,46,15,50,102,53,76,32,12,113,40,130,18,86,28,46,57,13,96,54,11,82,1,1,0,26,1,47,8,32,22,0,29,0,2,0,0,0,6,9,46,78,191,36,100,18,141,16,60,3,10,11,0,2,0,0,36,119,142,50,42,198,32,31,119,53,82,66,4,40,0,0,11,27,5,0,21,21,0,0,66,14,0,0,58,11,138,129,59,105,216,20,15,1,5,0,15,1,0,0,0,2,7,30,21,27,4,47,4,4,0,0,2,0,0,0,0,0,0,33,50,23,57,7,30,40,113,17,22,0,0,2,1,6,0,0,22,26,59,116,86,5,1,0,2,7,12,71,104,3,74,172,109,30,65,4,34,0,6,0,0,0,6,11,188,87,127,50,2,1,3,1,9,2,47,12,68,0,59,44,104,28,0,70,116,0,0,48,17,0,15,91,0,0,54,97,3,20,95,48,0,70,89,12,64,153,197,112,93,170,112,10,150,87,62,15,58,24,54,80,27,30,135,22,51,18,84,45,53,16,2,92,47,11,48,0,0,0,42,0,71,0,26,55,0,18,0,0,0,0,0,5,19,79,39,14,128,13,120,129,142,52,45,57,51,5,7,8,70,11,23,0,26,18,1,7,0,0,0,58,81,8,129,74,48,125,53,62,88,91,2,5,2,1,0,60,1,0,23,30,0,4,89,50,4,151,0,8,27,25,104,141,4,35,21,52,122,47,42,62,0,13,26,0,26,0,3,1,1,0,0,3,34,23,0,0,12,13,5,0,0,0,6,0,0,0,0,0,1,36,29,0,110,7,3,5,27,86,82,105,145,49,129,40,63,67,66,137,165,123,98,78,87,8,32,46,72,64,36,2,1,2,0,0,0,0,26,24,50,133,41,4,3,0,0,0,18,33,105,8,36,119,115,33,57,0,29,1,1,0,0,1,4,82,121,21,7,0,0,0,1,0,6,0,10,64,10,27,1,56,91,102,15,0,32,94,0,4,63,23,0,41,119,44,0,67,103,17,16,96,100,0,58,139,51,60,155,182,72,121,14,133,68,54,18,43,94,47,72,26,32,127,28,133,19,94,23,46,57,13,96,55,10,78,1,1,0,31,0,46,12,42,23,0,29,0,5,0,0,0,6,10,57,82,156,113,172,111,123,6,67,10,146,13,59,4,11,11,0,1,0,0,36,102,144,48,43,202,31,32,118,55,80,69,5,40,0,1,13,22,4,0,19,22,0,0,70,14,0,0,46,13,131,155,48,72,150,25,16,2,14,0,15,1,0,0,1,2,8,22,34,37,4,44,4,3,0,0,0,0,0,0,0,0,0,31,52,23,58,8,36,41,111,17,16,0,0,3,1,16,0,0,23,29,59,118,34,7,0,0,9,14,9,74,93,13,66,166,134,38,62,6,48,0,13,0,0,0,7,11,182,78,130,52,1,1,4,1,9,1,43,12,69,0,60,46,107,26,0,68,111,0,0,49,12,0,13,92,0,0,56,100,2,21,95,49,0,65,88,9,49,129,152,260